Protein 9JDC (pdb70)

Secondary structure (DSSP, 8-state):
---HHHHHHHHHHHTT--PPPSS--SEEEEEEEEEE-S--TTT---GGGSSTT-EEEEEEEEE-SSS-TT--SSSSS--EEEEEEEETTEEEEEEEESSS--S-S-GGGHHHHHHHHSPPTTT-S--HHHHHHHHHH-GGGHHHHHHHTSGGGG---TTT--EE--S-EEEE-TTS-EEEEEEEEEETTS--SSS----SPPPTT-S-HHHHHHHHHHHTT---EEEEEEEEE-TTTGGGSSS-TT-TTS---SSSS-TTSPP--EEEEEEEEEEE--S-HIIIIIT----TT---TTEEE-S-HHHHHHHHHHHHHHHHHHSTT--PPPP--HHHHHHHHGGGSGGGGS--HHHHHHHHHHHHHHHHHT-HHHHHHHHHHHHHHHTTS-HHHHHHHHHHHHHH-HHHHHHHHHHHHTT-/---HHHHHHHHHHHT---PPPSS--SEEEEEEEEEE-S--TTT---GGGSSTT-EEEEEEEEE-SSS-TT--SSSSS--EEEEEEEETTEEEEEEEESSS--S-S-GGGHHHHHHHHSPPTTT-S--HHHHHHHHHH-GGGHHHHHHHTSGGGG---TTT--EE--S-EEEE-TTS-EEEEEEEEEETTS--SSS----SPPPTT-S-HHHHHHHHHHHHT---EEEEEEEEE-TTTGGGSSS-TT-TTS---SSSS-TTSPP--EEEEEEEEEEE--S-HIIIIIT----TT---TTEEE-S-HHHHHHHHHHHHHHHHHHSTT--PPPP--HHHHHHHHGGGSGGGGS--HHHHHHHHHHHHHHHHHH-HHHHHHHHHHHHHHHTTS-HHHHHHHHHHHHTT-HHHHHHHHHHHHHH-

Organism: Claviceps fusiformis (NCBI:txid40602)

Structure (mmCIF, N/CA/C/O backbone):
data_9JDC
#
_entry.id   9JDC
#
_cell.length_a   1.00
_cell.length_b   1.00
_cell.length_c   1.00
_cell.angle_alpha   90.00
_cell.angle_beta   90.00
_cell.angle_gamma   90.00
#
_symmetry.space_group_name_H-M   'P 1'
#
loop_
_entity.id
_entity.type
_entity.pdbx_description
1 polymer 'Catalase easC'
2 non-polymer 'PROTOPORPHYRIN IX CONTAINING FE'
3 non-polymer '(2~{S})-2-(methylamino)-3-[4-[(1~{E})-3-methylbuta-1,3-dienyl]-1~{H}-indol-3-yl]propanoic acid'
#
loop_
_atom_site.group_PDB
_atom_site.id
_atom_site.type_symbol
_atom_site.label_atom_id
_atom_site.label_alt_id
_atom_site.label_comp_id
_atom_site.label_asym_id
_atom_site.label_entity_id
_atom_site.label_seq_id
_atom_site.pdbx_PDB_ins_code
_atom_site.Cartn_x
_atom_site.Cartn_y
_atom_site.Cartn_z
_atom_site.occupancy
_atom_site.B_iso_or_equiv
_atom_site.auth_seq_id
_atom_site.auth_comp_id
_atom_site.auth_asym_id
_atom_site.auth_atom_id
_atom_site.pdbx_PDB_model_num
ATOM 1 N N . GLU A 1 30 ? 127.453 90.110 124.429 1.00 60.40 30 GLU A N 1
ATOM 2 C CA . GLU A 1 30 ? 126.813 90.984 125.444 1.00 60.88 30 GLU A CA 1
ATOM 3 C C . GLU A 1 30 ? 127.709 90.943 126.679 1.00 63.64 30 GLU A C 1
ATOM 4 O O . GLU A 1 30 ? 128.926 90.777 126.483 1.00 65.42 30 GLU A O 1
ATOM 10 N N . ASN A 1 31 ? 127.177 91.154 127.883 1.00 63.09 31 ASN A N 1
ATOM 11 C CA . ASN A 1 31 ? 127.985 90.951 129.117 1.00 64.77 31 ASN A CA 1
ATOM 12 C C . ASN A 1 31 ? 129.006 92.072 129.373 1.00 67.05 31 ASN A C 1
ATOM 13 O O . ASN A 1 31 ? 129.063 92.521 130.525 1.00 70.26 31 ASN A O 1
ATOM 18 N N . ASP A 1 32 ? 129.778 92.516 128.382 1.00 62.52 32 ASP A N 1
ATOM 19 C CA . ASP A 1 32 ? 130.802 93.529 128.582 1.00 58.72 32 ASP A CA 1
ATOM 20 C C . ASP A 1 32 ? 130.133 94.842 128.948 1.00 60.24 32 ASP A C 1
ATOM 21 O O . ASP A 1 32 ? 129.251 95.298 128.204 1.00 60.67 32 ASP A O 1
ATOM 26 N N . PRO A 1 33 ? 130.487 95.469 130.074 1.00 63.09 33 PRO A N 1
ATOM 27 C CA . PRO A 1 33 ? 129.831 96.739 130.435 1.00 58.28 33 PRO A CA 1
ATOM 28 C C . PRO A 1 33 ? 129.986 97.822 129.382 1.00 57.65 33 PRO A C 1
ATOM 29 O O . PRO A 1 33 ? 129.063 98.623 129.185 1.00 60.50 33 PRO A O 1
ATOM 33 N N . ARG A 1 34 ? 131.130 97.870 128.697 1.00 48.68 34 ARG A N 1
ATOM 34 C CA . ARG A 1 34 ? 131.322 98.853 127.635 1.00 51.45 34 ARG A CA 1
ATOM 35 C C . ARG A 1 34 ? 130.339 98.629 126.492 1.00 52.50 34 ARG A C 1
ATOM 36 O O . ARG A 1 34 ? 129.722 99.578 125.989 1.00 55.25 34 ARG A O 1
ATOM 44 N N . LEU A 1 35 ? 130.178 97.372 126.070 1.00 43.84 35 LEU A N 1
ATOM 45 C CA . LEU A 1 35 ? 129.234 97.064 125.001 1.00 44.18 35 LEU A CA 1
ATOM 46 C C . LEU A 1 35 ? 127.803 97.356 125.430 1.00 43.07 35 LEU A C 1
ATOM 47 O O . LEU A 1 35 ? 127.003 97.874 124.641 1.00 47.02 35 LEU A O 1
ATOM 52 N N . LEU A 1 36 ? 127.460 97.022 126.677 1.00 42.61 36 LEU A N 1
ATOM 53 C CA . LEU A 1 36 ? 126.122 97.313 127.177 1.00 41.59 36 LEU A CA 1
ATOM 54 C C . LEU A 1 36 ? 125.850 98.810 127.171 1.00 43.85 36 LEU A C 1
ATOM 55 O O . LEU A 1 36 ? 124.769 99.248 126.767 1.00 42.86 36 LEU A O 1
ATOM 60 N N . ASP A 1 37 ? 126.826 99.610 127.606 1.00 44.74 37 ASP A N 1
ATOM 61 C CA . ASP A 1 37 ? 126.661 101.059 127.591 1.00 42.02 37 ASP A CA 1
ATOM 62 C C . ASP A 1 37 ? 126.488 101.584 126.170 1.00 40.85 37 ASP A C 1
ATOM 63 O O . ASP A 1 37 ? 125.602 102.407 125.911 1.00 38.51 37 ASP A O 1
ATOM 68 N N . ILE A 1 38 ? 127.316 101.111 125.236 1.00 37.11 38 ILE A N 1
ATOM 69 C CA . ILE A 1 38 ? 127.227 101.577 123.852 1.00 37.48 38 ILE A CA 1
ATOM 70 C C . ILE A 1 38 ? 125.857 101.253 123.265 1.00 35.68 38 ILE A C 1
ATOM 71 O O . ILE A 1 38 ? 125.196 102.112 122.663 1.00 42.13 38 ILE A O 1
ATOM 76 N N . LEU A 1 39 ? 125.398 100.013 123.455 1.00 34.09 39 LEU A N 1
ATOM 77 C CA . LEU A 1 39 ? 124.124 99.597 122.879 1.00 34.55 39 LEU A CA 1
ATOM 78 C C . LEU A 1 39 ? 122.949 100.314 123.535 1.00 29.91 39 LEU A C 1
ATOM 79 O O . LEU A 1 39 ? 122.013 100.733 122.847 1.00 33.41 39 LEU A O 1
ATOM 84 N N . SER A 1 40 ? 122.978 100.467 124.862 1.00 34.40 40 SER A N 1
ATOM 85 C CA . SER A 1 40 ? 121.892 101.154 125.551 1.00 31.88 40 SER A CA 1
ATOM 86 C C . SER A 1 40 ? 121.822 102.622 125.154 1.00 35.67 40 SER A C 1
ATOM 87 O O . SER A 1 40 ? 120.728 103.178 125.012 1.00 40.91 40 SER A O 1
ATOM 90 N N . ARG A 1 41 ? 122.976 103.271 124.976 1.00 38.09 41 ARG A N 1
ATOM 91 C CA . ARG A 1 41 ? 122.973 104.650 124.501 1.00 31.94 41 ARG A CA 1
ATOM 92 C C . ARG A 1 41 ? 122.414 104.743 123.088 1.00 33.43 41 ARG A C 1
ATOM 93 O O . ARG A 1 41 ? 121.637 105.653 122.781 1.00 35.39 41 ARG A O 1
ATOM 101 N N . PHE A 1 42 ? 122.795 103.808 122.212 1.00 33.07 42 PHE A N 1
ATOM 102 C CA . PHE A 1 42 ? 122.246 103.818 120.860 1.00 23.19 42 PHE A CA 1
ATOM 103 C C . PHE A 1 42 ? 120.739 103.583 120.861 1.00 32.80 42 PHE A C 1
ATOM 104 O O . PHE A 1 42 ? 120.030 104.113 119.999 1.00 33.34 42 PHE A O 1
ATOM 112 N N . ASN A 1 43 ? 120.235 102.800 121.817 1.00 32.53 43 ASN A N 1
ATOM 113 C CA . ASN A 1 43 ? 118.817 102.449 121.822 1.00 22.81 43 ASN A CA 1
ATOM 114 C C . ASN A 1 43 ? 117.934 103.657 122.122 1.00 28.84 43 ASN A C 1
ATOM 115 O O . ASN A 1 43 ? 116.840 103.781 121.562 1.00 37.42 43 ASN A O 1
ATOM 120 N N . ARG A 1 44 ? 118.376 104.540 123.012 1.00 35.71 44 ARG A N 1
ATOM 121 C CA . ARG A 1 44 ? 117.592 105.712 123.408 1.00 26.11 44 ARG A CA 1
ATOM 122 C C . ARG A 1 44 ? 117.954 106.956 122.601 1.00 27.33 44 ARG A C 1
ATOM 123 O O . ARG A 1 44 ? 118.226 108.012 123.163 1.00 43.86 44 ARG A O 1
ATOM 131 N N . GLU A 1 45 ? 117.940 106.859 121.272 1.00 32.72 45 GLU A N 1
ATOM 132 C CA . GLU A 1 45 ? 118.326 107.985 120.434 1.00 27.03 45 GLU A CA 1
ATOM 133 C C . GLU A 1 45 ? 117.165 108.655 119.718 1.00 32.22 45 GLU A C 1
ATOM 134 O O . GLU A 1 45 ? 117.294 109.819 119.332 1.00 41.45 45 GLU A O 1
ATOM 140 N N . LYS A 1 46 ? 116.048 107.963 119.534 1.00 33.61 46 LYS A N 1
ATOM 141 C CA . LYS A 1 46 ? 114.913 108.499 118.802 1.00 27.29 46 LYS A CA 1
ATOM 142 C C . LYS A 1 46 ? 113.812 108.939 119.759 1.00 29.06 46 LYS A C 1
ATOM 143 O O . LYS A 1 46 ? 113.612 108.349 120.823 1.00 33.93 46 LYS A O 1
ATOM 149 N N . ILE A 1 47 ? 113.108 109.996 119.367 1.00 30.74 47 ILE A N 1
ATOM 150 C CA . ILE A 1 47 ? 112.018 110.572 120.152 1.00 22.24 47 ILE A CA 1
ATOM 151 C C . ILE A 1 47 ? 110.779 110.619 119.269 1.00 24.38 47 ILE A C 1
ATOM 152 O O . ILE A 1 47 ? 110.879 110.500 118.038 1.00 30.29 47 ILE A O 1
ATOM 157 N N . PRO A 1 48 ? 109.590 110.759 119.862 1.00 25.87 48 PRO A N 1
ATOM 158 C CA . PRO A 1 48 ? 108.377 110.871 119.040 1.00 23.55 48 PRO A CA 1
ATOM 159 C C . PRO A 1 48 ? 108.429 112.084 118.122 1.00 20.11 48 PRO A C 1
ATOM 160 O O . PRO A 1 48 ? 108.941 113.143 118.488 1.00 28.03 48 PRO A O 1
ATOM 164 N N . GLU A 1 49 ? 107.891 111.918 116.918 1.00 25.50 49 GLU A N 1
ATOM 165 C CA . GLU A 1 49 ? 107.787 113.017 115.972 1.00 24.84 49 GLU A CA 1
ATOM 166 C C . GLU A 1 49 ? 106.598 113.910 116.328 1.00 24.46 49 GLU A C 1
ATOM 167 O O . GLU A 1 49 ? 105.756 113.570 117.162 1.00 32.98 49 GLU A O 1
ATOM 173 N N . ARG A 1 50 ? 106.543 115.075 115.687 1.00 28.11 50 ARG A N 1
ATOM 174 C CA . ARG A 1 50 ? 105.447 116.006 115.917 1.00 21.79 50 ARG A CA 1
ATOM 175 C C . ARG A 1 50 ? 104.126 115.411 115.440 1.00 23.69 50 ARG A C 1
ATOM 176 O O . ARG A 1 50 ? 104.073 114.673 114.453 1.00 25.80 50 ARG A O 1
ATOM 184 N N . ALA A 1 51 ? 103.049 115.745 116.157 1.00 19.95 51 ALA A N 1
ATOM 185 C CA . ALA A 1 51 ? 101.726 115.248 115.788 1.00 18.50 51 ALA A CA 1
ATOM 186 C C . ALA A 1 51 ? 101.328 115.719 114.395 1.00 24.02 51 ALA A C 1
ATOM 187 O O . ALA A 1 51 ? 100.727 114.964 113.624 1.00 27.74 51 ALA A O 1
ATOM 189 N N . VAL A 1 52 ? 101.649 116.967 114.058 1.00 22.44 52 VAL A N 1
ATOM 190 C CA . VAL A 1 52 ? 101.516 117.482 112.704 1.00 22.45 52 VAL A CA 1
ATOM 191 C C . VAL A 1 52 ? 102.825 118.163 112.335 1.00 21.63 52 VAL A C 1
ATOM 192 O O . VAL A 1 52 ? 103.622 118.531 113.198 1.00 26.75 52 VAL A O 1
ATOM 196 N N . HIS A 1 53 ? 103.038 118.323 111.028 1.00 23.72 53 HIS A N 1
ATOM 197 C CA . HIS A 1 53 ? 104.233 118.980 110.491 1.00 17.62 53 HIS A CA 1
ATOM 198 C C . HIS A 1 53 ? 105.508 118.236 110.894 1.00 27.13 53 HIS A C 1
ATOM 199 O O . HIS A 1 53 ? 106.494 118.834 111.326 1.00 35.34 53 HIS A O 1
ATOM 206 N N . ALA A 1 54 ? 105.485 116.909 110.736 1.00 23.86 54 ALA A N 1
ATOM 207 C CA . ALA A 1 54 ? 106.594 116.085 111.211 1.00 24.23 54 ALA A CA 1
ATOM 208 C C . ALA A 1 54 ? 107.816 116.172 110.302 1.00 25.08 54 ALA A C 1
ATOM 209 O O . ALA A 1 54 ? 108.946 116.028 110.778 1.00 31.73 54 ALA A O 1
ATOM 211 N N . ARG A 1 55 ? 107.620 116.399 109.008 1.00 29.30 55 ARG A N 1
ATOM 212 C CA . ARG A 1 55 ? 108.710 116.453 108.043 1.00 29.75 55 ARG A CA 1
ATOM 213 C C . ARG A 1 55 ? 109.032 117.908 107.721 1.00 30.98 55 ARG A C 1
ATOM 214 O O . ARG A 1 55 ? 108.127 118.689 107.418 1.00 35.21 55 ARG A O 1
ATOM 222 N N . GLY A 1 56 ? 110.309 118.269 107.789 1.00 26.08 56 GLY A N 1
ATOM 223 C CA . GLY A 1 56 ? 110.686 119.647 107.527 1.00 20.52 56 GLY A CA 1
ATOM 224 C C . GLY A 1 56 ? 112.188 119.847 107.539 1.00 19.35 56 GLY A C 1
ATOM 225 O O . GLY A 1 56 ? 112.968 118.916 107.760 1.00 28.17 56 GLY A O 1
ATOM 226 N N . ALA A 1 57 ? 112.574 121.099 107.294 1.00 25.93 57 ALA A N 1
ATOM 227 C CA . ALA A 1 57 ? 113.967 121.531 107.259 1.00 22.46 57 ALA A CA 1
ATOM 228 C C . ALA A 1 57 ? 114.081 122.888 107.944 1.00 23.67 57 ALA A C 1
ATOM 229 O O . ALA A 1 57 ? 113.077 123.511 108.283 1.00 34.99 57 ALA A O 1
ATOM 231 N N . GLY A 1 58 ? 115.319 123.359 108.149 1.00 22.79 58 GLY A N 1
ATOM 232 C CA . GLY A 1 58 ? 115.541 124.565 108.920 1.00 20.39 58 GLY A CA 1
ATOM 233 C C . GLY A 1 58 ? 116.679 125.410 108.381 1.00 26.66 58 GLY A C 1
ATOM 234 O O . GLY A 1 58 ? 117.507 124.950 107.595 1.00 34.24 58 GLY A O 1
ATOM 235 N N . ALA A 1 59 ? 116.704 126.666 108.831 1.00 27.27 59 ALA A N 1
ATOM 236 C CA . ALA A 1 59 ? 117.731 127.623 108.432 1.00 23.18 59 ALA A CA 1
ATOM 237 C C . ALA A 1 59 ? 117.784 128.768 109.439 1.00 23.79 59 ALA A C 1
ATOM 238 O O . ALA A 1 59 ? 116.918 128.905 110.303 1.00 36.54 59 ALA A O 1
ATOM 240 N N . TYR A 1 60 ? 118.825 129.594 109.309 1.00 31.92 60 TYR A N 1
ATOM 241 C CA . TYR A 1 60 ? 119.066 130.750 110.163 1.00 31.03 60 TYR A CA 1
ATOM 242 C C . TYR A 1 60 ? 119.236 131.995 109.307 1.00 26.00 60 TYR A C 1
ATOM 243 O O . TYR A 1 60 ? 119.891 131.950 108.257 1.00 37.40 60 TYR A O 1
ATOM 252 N N . GLY A 1 61 ? 118.677 133.104 109.778 1.00 30.22 61 GLY A N 1
ATOM 253 C CA . GLY A 1 61 ? 118.826 134.376 109.112 1.00 24.28 61 GLY A CA 1
ATOM 254 C C . GLY A 1 61 ? 118.545 135.542 110.039 1.00 27.04 61 GLY A C 1
ATOM 255 O O . GLY A 1 61 ? 118.672 135.438 111.259 1.00 33.76 61 GLY A O 1
ATOM 256 N N . GLU A 1 62 ? 118.138 136.663 109.446 1.00 31.23 62 GLU A N 1
ATOM 257 C CA . GLU A 1 62 ? 117.859 137.862 110.223 1.00 30.71 62 GLU A CA 1
ATOM 258 C C . GLU A 1 62 ? 116.719 138.649 109.591 1.00 24.82 62 GLU A C 1
ATOM 259 O O . GLU A 1 62 ? 116.450 138.547 108.392 1.00 35.35 62 GLU A O 1
ATOM 265 N N . PHE A 1 63 ? 116.055 139.443 110.425 1.00 32.14 63 PHE A N 1
ATOM 266 C CA . PHE A 1 63 ? 115.001 140.357 110.010 1.00 31.59 63 PHE A CA 1
ATOM 267 C C . PHE A 1 63 ? 115.499 141.790 110.141 1.00 32.02 63 PHE A C 1
ATOM 268 O O . PHE A 1 63 ? 116.207 142.122 111.096 1.00 35.18 63 PHE A O 1
ATOM 276 N N . GLU A 1 64 ? 115.125 142.635 109.183 1.00 26.42 64 GLU A N 1
ATOM 277 C CA . GLU A 1 64 ? 115.499 144.041 109.184 1.00 30.67 64 GLU A CA 1
ATOM 278 C C . GLU A 1 64 ? 114.275 144.906 108.921 1.00 34.17 64 GLU A C 1
ATOM 279 O O . GLU A 1 64 ? 113.450 144.583 108.063 1.00 38.38 64 GLU A O 1
ATOM 285 N N . VAL A 1 65 ? 114.172 146.009 109.656 1.00 36.13 65 VAL A N 1
ATOM 286 C CA . VAL A 1 65 ? 113.057 146.942 109.537 1.00 38.13 65 VAL A CA 1
ATOM 287 C C . VAL A 1 65 ? 113.331 147.904 108.388 1.00 37.23 65 VAL A C 1
ATOM 288 O O . VAL A 1 65 ? 114.410 148.502 108.311 1.00 44.75 65 VAL A O 1
ATOM 292 N N . THR A 1 66 ? 112.352 148.060 107.494 1.00 36.95 66 THR A N 1
ATOM 293 C CA . THR A 1 66 ? 112.485 148.954 106.353 1.00 40.84 66 THR A CA 1
ATOM 294 C C . THR A 1 66 ? 111.510 150.124 106.351 1.00 40.59 66 THR A C 1
ATOM 295 O O . THR A 1 66 ? 111.740 151.086 105.612 1.00 44.21 66 THR A O 1
ATOM 299 N N . HIS A 1 67 ? 110.443 150.076 107.143 1.00 42.17 67 HIS A N 1
ATOM 300 C CA . HIS A 1 67 ? 109.432 151.122 107.161 1.00 39.61 67 HIS A CA 1
ATOM 301 C C . HIS A 1 67 ? 109.104 151.493 108.599 1.00 42.90 67 HIS A C 1
ATOM 302 O O . HIS A 1 67 ? 109.377 150.739 109.535 1.00 48.28 67 HIS A O 1
ATOM 309 N N . ASP A 1 68 ? 108.510 152.672 108.766 1.00 43.11 68 ASP A N 1
ATOM 310 C CA . ASP A 1 68 ? 108.159 153.186 110.084 1.00 44.95 68 ASP A CA 1
ATOM 311 C C . ASP A 1 68 ? 106.716 152.817 110.413 1.00 44.43 68 ASP A C 1
ATOM 312 O O . ASP A 1 68 ? 105.798 153.141 109.653 1.00 48.97 68 ASP A O 1
ATOM 317 N N . VAL A 1 69 ? 106.521 152.140 111.544 1.00 42.25 69 VAL A N 1
ATOM 318 C CA . VAL A 1 69 ? 105.194 151.725 111.988 1.00 45.81 69 VAL A CA 1
ATOM 319 C C . VAL A 1 69 ? 104.969 152.181 113.424 1.00 44.71 69 VAL A C 1
ATOM 320 O O . VAL A 1 69 ? 104.218 151.549 114.175 1.00 47.15 69 VAL A O 1
ATOM 324 N N . SER A 1 70 ? 105.616 153.279 113.817 1.00 47.22 70 SER A N 1
ATOM 325 C CA . SER A 1 70 ? 105.524 153.757 115.191 1.00 51.59 70 SER A CA 1
ATOM 326 C C . SER A 1 70 ? 104.147 154.304 115.545 1.00 48.99 70 SER A C 1
ATOM 327 O O . SER A 1 70 ? 103.878 154.529 116.729 1.00 51.31 70 SER A O 1
ATOM 330 N N . ASP A 1 71 ? 103.276 154.523 114.563 1.00 47.82 71 ASP A N 1
ATOM 331 C CA . ASP A 1 71 ? 101.935 155.028 114.821 1.00 46.89 71 ASP A CA 1
ATOM 332 C C . ASP A 1 71 ? 100.928 153.935 115.152 1.00 50.58 71 ASP A C 1
ATOM 333 O O . ASP A 1 71 ? 99.822 154.253 115.600 1.00 51.78 71 ASP A O 1
ATOM 338 N N . ILE A 1 72 ? 101.273 152.664 114.950 1.00 44.09 72 ILE A N 1
ATOM 339 C CA . ILE A 1 72 ? 100.329 151.574 115.171 1.00 44.42 72 ILE A CA 1
ATOM 340 C C . ILE A 1 72 ? 100.953 150.512 116.065 1.00 45.39 72 ILE A C 1
ATOM 341 O O . ILE A 1 72 ? 100.266 149.594 116.526 1.00 45.48 72 ILE A O 1
ATOM 346 N N . CYS A 1 73 ? 102.251 150.629 116.324 1.00 49.78 73 CYS A N 1
ATOM 347 C CA . CYS A 1 73 ? 102.995 149.587 117.012 1.00 43.47 73 CYS A CA 1
ATOM 348 C C . CYS A 1 73 ? 103.907 150.193 118.068 1.00 44.75 73 CYS A C 1
ATOM 349 O O . CYS A 1 73 ? 104.420 151.303 117.909 1.00 47.65 73 CYS A O 1
ATOM 352 N N . ASP A 1 74 ? 104.098 149.444 119.157 1.00 45.17 74 ASP A N 1
ATOM 353 C CA . ASP A 1 74 ? 105.056 149.792 120.200 1.00 41.44 74 ASP A CA 1
ATOM 354 C C . ASP A 1 74 ? 106.011 148.638 120.484 1.00 42.19 74 ASP A C 1
ATOM 355 O O . ASP A 1 74 ? 106.627 148.594 121.552 1.00 48.70 74 ASP A O 1
ATOM 360 N N . ILE A 1 75 ? 106.143 147.703 119.551 1.00 36.72 75 ILE A N 1
ATOM 361 C CA . ILE A 1 75 ? 107.030 146.560 119.722 1.00 34.33 75 ILE A CA 1
ATOM 362 C C . ILE A 1 75 ? 108.457 146.995 119.418 1.00 36.13 75 ILE A C 1
ATOM 363 O O . ILE A 1 75 ? 108.732 147.561 118.354 1.00 46.77 75 ILE A O 1
ATOM 368 N N . ASP A 1 76 ? 109.368 146.731 120.357 1.00 39.70 76 ASP A N 1
ATOM 369 C CA . ASP A 1 76 ? 110.747 147.192 120.222 1.00 38.82 76 ASP A CA 1
ATOM 370 C C . ASP A 1 76 ? 111.416 146.624 118.978 1.00 41.79 76 ASP A C 1
ATOM 371 O O . ASP A 1 76 ? 112.224 147.305 118.339 1.00 44.12 76 ASP A O 1
ATOM 376 N N . MET A 1 77 ? 111.085 145.383 118.621 1.00 41.82 77 MET A N 1
ATOM 377 C CA . MET A 1 77 ? 111.672 144.739 117.451 1.00 30.93 77 MET A CA 1
ATOM 378 C C . MET A 1 77 ? 111.315 145.453 116.153 1.00 37.70 77 MET A C 1
ATOM 379 O O . MET A 1 77 ? 112.055 145.350 115.169 1.00 41.45 77 MET A O 1
ATOM 384 N N . LEU A 1 78 ? 110.199 146.178 116.124 1.00 37.22 78 LEU A N 1
ATOM 385 C CA . LEU A 1 78 ? 109.704 146.781 114.895 1.00 36.44 78 LEU A CA 1
ATOM 386 C C . LEU A 1 78 ? 109.970 148.278 114.796 1.00 41.34 78 LEU A C 1
ATOM 387 O O . LEU A 1 78 ? 109.599 148.889 113.791 1.00 43.31 78 LEU A O 1
ATOM 392 N N . LEU A 1 79 ? 110.611 148.881 115.792 1.00 42.26 79 LEU A N 1
ATOM 393 C CA . LEU A 1 79 ? 110.828 150.322 115.815 1.00 40.23 79 LEU A CA 1
ATOM 394 C C . LEU A 1 79 ? 112.276 150.642 115.468 1.00 44.12 79 LEU A C 1
ATOM 395 O O . LEU A 1 79 ? 113.202 150.074 116.055 1.00 48.64 79 LEU A O 1
ATOM 400 N N . GLY A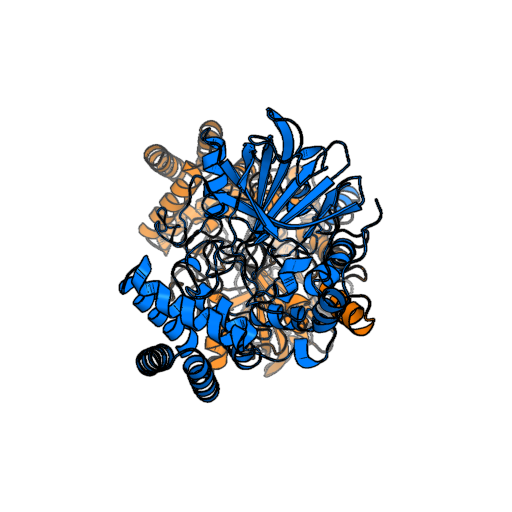 1 80 ? 112.465 151.553 114.517 1.00 42.89 80 GLY A N 1
ATOM 401 C CA . GLY A 1 80 ? 113.791 151.946 114.086 1.00 43.08 80 GLY A CA 1
ATOM 402 C C . GLY A 1 80 ? 114.190 151.326 112.763 1.00 46.41 80 GLY A C 1
ATOM 403 O O . GLY A 1 80 ? 114.419 150.116 112.682 1.00 50.42 80 GLY A O 1
ATOM 404 N N . ILE A 1 81 ? 114.280 152.146 111.717 1.00 43.12 81 ILE A N 1
ATOM 405 C CA . ILE A 1 81 ? 114.616 151.638 110.393 1.00 44.84 81 ILE A CA 1
ATOM 406 C C . ILE A 1 81 ? 116.090 151.261 110.357 1.00 47.73 81 ILE A C 1
ATOM 407 O O . ILE A 1 81 ? 116.960 152.048 110.751 1.00 50.94 81 ILE A O 1
ATOM 412 N N . GLY A 1 82 ? 116.376 150.049 109.887 1.00 42.62 82 GLY A N 1
ATOM 413 C CA . GLY A 1 82 ? 117.721 149.517 109.887 1.00 39.74 82 GLY A CA 1
ATOM 414 C C . GLY A 1 82 ? 118.039 148.580 111.030 1.00 41.23 82 GLY A C 1
ATOM 415 O O . GLY A 1 82 ? 119.155 148.051 111.080 1.00 46.65 82 GLY A O 1
ATOM 416 N N . LYS A 1 83 ? 117.100 148.359 111.945 1.00 38.01 83 LYS A N 1
ATOM 417 C CA . LYS A 1 83 ? 117.332 147.472 113.077 1.00 39.18 83 LYS A CA 1
ATOM 418 C C . LYS A 1 83 ? 117.263 146.011 112.643 1.00 39.00 83 LYS A C 1
ATOM 419 O O . LYS A 1 83 ? 116.413 145.627 111.837 1.00 38.85 83 LYS A O 1
ATOM 425 N N . LYS A 1 84 ? 118.158 145.190 113.195 1.00 40.05 84 LYS A N 1
ATOM 426 C CA . LYS A 1 84 ? 118.309 143.796 112.798 1.00 38.59 84 LYS A CA 1
ATOM 427 C C . LYS A 1 84 ? 118.080 142.868 113.984 1.00 35.64 84 LYS A C 1
ATOM 428 O O . LYS A 1 84 ? 118.526 143.147 115.100 1.00 39.37 84 LYS A O 1
ATOM 434 N N . THR A 1 85 ? 117.386 141.757 113.729 1.00 33.42 85 THR A N 1
ATOM 435 C CA . THR A 1 85 ? 117.050 140.775 114.753 1.00 32.94 85 THR A CA 1
ATOM 436 C C . THR A 1 85 ? 117.354 139.372 114.238 1.00 34.57 85 THR A C 1
ATOM 437 O O . THR A 1 85 ? 116.908 139.010 113.138 1.00 36.18 85 THR A O 1
ATOM 441 N N . PRO A 1 86 ? 118.100 138.558 114.985 1.00 37.07 86 PRO A N 1
ATOM 442 C CA . PRO A 1 86 ? 118.361 137.181 114.541 1.00 33.32 86 PRO A CA 1
ATOM 443 C C . PRO A 1 86 ? 117.115 136.307 114.611 1.00 31.45 86 PRO A C 1
ATOM 444 O O . PRO A 1 86 ? 116.244 136.487 115.470 1.00 34.01 86 PRO A O 1
ATOM 448 N N . CYS A 1 87 ? 117.048 135.336 113.696 1.00 22.97 87 CYS A N 1
ATOM 449 C CA . CYS A 1 87 ? 115.873 134.484 113.587 1.00 24.33 87 CYS A CA 1
ATOM 450 C C . CYS A 1 87 ? 116.253 133.099 113.077 1.00 27.68 87 CYS A C 1
ATOM 451 O O . CYS A 1 87 ? 117.234 132.927 112.345 1.00 34.02 87 CYS A O 1
ATOM 454 N N . ALA A 1 88 ? 115.439 132.117 113.464 1.00 31.87 88 ALA A N 1
ATOM 455 C CA . ALA A 1 88 ? 115.567 130.731 113.029 1.00 27.62 88 ALA A CA 1
ATOM 456 C C . ALA A 1 88 ? 114.241 130.271 112.443 1.00 26.63 88 ALA A C 1
ATOM 457 O O . ALA A 1 88 ? 113.188 130.481 113.050 1.00 35.30 88 ALA A O 1
ATOM 459 N N . VAL A 1 89 ? 114.289 129.633 111.275 1.00 23.32 89 VAL A N 1
ATOM 460 C CA . VAL A 1 89 ? 113.096 129.279 110.516 1.00 21.08 89 VAL A CA 1
ATOM 461 C C . VAL A 1 89 ? 113.063 127.773 110.297 1.00 23.82 89 VAL A C 1
ATOM 462 O O . VAL A 1 89 ? 114.093 127.156 110.009 1.00 30.61 89 VAL A O 1
ATOM 466 N N . ARG A 1 90 ? 111.877 127.185 110.447 1.00 28.76 90 ARG A N 1
ATOM 467 C CA . ARG A 1 90 ? 111.626 125.791 110.097 1.00 20.19 90 ARG A CA 1
ATOM 468 C C . ARG A 1 90 ? 110.476 125.720 109.100 1.00 17.01 90 ARG A C 1
ATOM 469 O O . ARG A 1 90 ? 109.376 126.206 109.380 1.00 27.65 90 ARG A O 1
ATOM 477 N N . PHE A 1 91 ? 110.732 125.111 107.947 1.00 18.37 91 PHE A N 1
ATOM 478 C CA . PHE A 1 91 ? 109.723 124.816 106.940 1.00 17.96 91 PHE A CA 1
ATOM 479 C C . PHE A 1 91 ? 109.263 123.372 107.088 1.00 20.72 91 PHE A C 1
ATOM 480 O O . PHE A 1 91 ? 110.036 122.502 107.491 1.00 26.60 91 PHE A O 1
ATOM 488 N N . SER A 1 92 ? 108.003 123.116 106.740 1.00 18.51 92 SER A N 1
ATOM 489 C CA . SER A 1 92 ? 107.470 121.768 106.904 1.00 22.21 92 SER A CA 1
ATOM 490 C C . SER A 1 92 ? 106.286 121.537 105.976 1.00 24.64 92 SER A C 1
ATOM 491 O O . SER A 1 92 ? 105.729 122.473 105.400 1.00 27.29 92 SER A O 1
ATOM 494 N N . THR A 1 93 ? 105.932 120.262 105.817 1.00 32.77 93 THR A N 1
ATOM 495 C CA . THR A 1 93 ? 104.634 119.863 105.289 1.00 27.53 93 THR A CA 1
ATOM 496 C C . THR A 1 93 ? 103.690 119.659 106.476 1.00 27.78 93 THR A C 1
ATOM 497 O O . THR A 1 93 ? 104.003 120.061 107.597 1.00 36.18 93 THR A O 1
ATOM 501 N N . THR A 1 94 ? 102.528 119.044 106.264 1.00 27.88 94 THR A N 1
ATOM 502 C CA . THR A 1 94 ? 101.554 118.993 107.348 1.00 31.44 94 THR A CA 1
ATOM 503 C C . THR A 1 94 ? 101.142 117.582 107.755 1.00 30.27 94 THR A C 1
ATOM 504 O O . THR A 1 94 ? 101.169 117.249 108.943 1.00 33.40 94 THR A O 1
ATOM 508 N N . ALA A 1 95 ? 100.769 116.743 106.790 1.00 36.88 95 ALA A N 1
ATOM 509 C CA . ALA A 1 95 ? 99.972 115.561 107.099 1.00 35.07 95 ALA A CA 1
ATOM 510 C C . ALA A 1 95 ? 100.784 114.298 107.363 1.00 36.08 95 ALA A C 1
ATOM 511 O O . ALA A 1 95 ? 100.426 113.530 108.262 1.00 41.52 95 ALA A O 1
ATOM 513 N N . LEU A 1 96 ? 101.854 114.052 106.616 1.00 33.38 96 LEU A N 1
ATOM 514 C CA . LEU A 1 96 ? 102.485 112.741 106.599 1.00 29.33 96 LEU A CA 1
ATOM 515 C C . LEU A 1 96 ? 103.657 112.671 107.582 1.00 30.90 96 LEU A C 1
ATOM 516 O O . LEU A 1 96 ? 103.897 113.589 108.371 1.00 40.48 96 LEU A O 1
ATOM 521 N N . GLU A 1 97 ? 104.398 111.564 107.532 1.00 37.60 97 GLU A N 1
ATOM 522 C CA . GLU A 1 97 ? 105.375 111.214 108.553 1.00 33.41 97 GLU A CA 1
ATOM 523 C C . GLU A 1 97 ? 106.750 111.803 108.231 1.00 30.32 97 GLU A C 1
ATOM 524 O O . GLU A 1 97 ? 106.912 112.620 107.322 1.00 36.09 97 GLU A O 1
ATOM 530 N N . ARG A 1 98 ? 107.760 111.363 108.985 1.00 34.76 98 ARG A N 1
ATOM 531 C CA . ARG A 1 98 ? 109.082 111.982 108.937 1.00 32.13 98 ARG A CA 1
ATOM 532 C C . ARG A 1 98 ? 109.755 111.802 107.581 1.00 35.77 98 ARG A C 1
ATOM 533 O O . ARG A 1 98 ? 110.388 112.733 107.072 1.00 45.59 98 ARG A O 1
ATOM 541 N N . GLY A 1 99 ? 109.650 110.617 106.988 1.00 30.71 99 GLY A N 1
ATOM 542 C CA . GLY A 1 99 ? 110.367 110.345 105.756 1.00 24.87 99 GLY A CA 1
ATOM 543 C C . GLY A 1 99 ? 109.545 110.462 104.489 1.00 29.47 99 GLY A C 1
ATOM 544 O O . GLY A 1 99 ? 109.939 109.938 103.445 1.00 33.53 99 GLY A O 1
ATOM 545 N N . SER A 1 100 ? 108.409 111.148 104.560 1.00 33.50 100 SER A N 1
ATOM 546 C CA . SER A 1 100 ? 107.491 111.234 103.436 1.00 28.58 100 SER A CA 1
ATOM 547 C C . SER A 1 100 ? 107.978 112.248 102.401 1.00 30.07 100 SER A C 1
ATOM 548 O O . SER A 1 100 ? 108.860 113.070 102.656 1.00 35.72 100 SER A O 1
ATOM 551 N N . ALA A 1 101 ? 107.380 112.179 101.215 1.00 25.09 101 ALA A N 1
ATOM 552 C CA . ALA A 1 101 ? 107.755 113.069 100.126 1.00 26.79 101 ALA A CA 1
ATOM 553 C C . ALA A 1 101 ? 107.289 114.494 100.400 1.00 29.82 101 ALA A C 1
ATOM 554 O O . ALA A 1 101 ? 106.205 114.720 100.943 1.00 29.75 101 ALA A O 1
ATOM 556 N N . GLU A 1 102 ? 108.120 115.458 100.018 1.00 31.14 102 GLU A N 1
ATOM 557 C CA . GLU A 1 102 ? 107.840 116.869 100.239 1.00 28.25 102 GLU A CA 1
ATOM 558 C C . GLU A 1 102 ? 107.101 117.521 99.079 1.00 32.50 102 GLU A C 1
ATOM 559 O O . GLU A 1 102 ? 106.759 118.703 99.170 1.00 41.50 102 GLU A O 1
ATOM 565 N N . SER A 1 103 ? 106.838 116.787 98.001 1.00 32.20 103 SER A N 1
ATOM 566 C CA . SER A 1 103 ? 106.172 117.317 96.817 1.00 31.75 103 SER A CA 1
ATOM 567 C C . SER A 1 103 ? 104.753 116.771 96.683 1.00 36.00 103 SER A C 1
ATOM 568 O O . SER A 1 103 ? 104.288 116.464 95.586 1.00 41.95 103 SER A O 1
ATOM 571 N N . VAL A 1 104 ? 104.048 116.661 97.801 1.00 37.39 104 VAL A N 1
ATOM 572 C CA . VAL A 1 104 ? 102.718 116.093 97.828 1.00 34.90 104 VAL A CA 1
ATOM 573 C C . VAL A 1 104 ? 101.690 117.219 97.833 1.00 36.35 104 VAL A C 1
ATOM 574 O O . VAL A 1 104 ? 102.013 118.387 98.033 1.00 40.84 104 VAL A O 1
ATOM 578 N N . ARG A 1 105 ? 100.431 116.863 97.596 1.00 32.11 105 ARG A N 1
ATOM 579 C CA . ARG A 1 105 ? 99.320 117.810 97.661 1.00 31.84 105 ARG A CA 1
ATOM 580 C C . ARG A 1 105 ? 98.995 118.052 99.129 1.00 34.47 105 ARG A C 1
ATOM 581 O O . ARG A 1 105 ? 98.359 117.225 99.782 1.00 41.49 105 ARG A O 1
ATOM 589 N N . ASP A 1 106 ? 99.436 119.193 99.653 1.00 38.35 106 ASP A N 1
ATOM 590 C CA . ASP A 1 106 ? 99.318 119.481 101.076 1.00 34.70 106 ASP A CA 1
ATOM 591 C C . ASP A 1 106 ? 99.543 120.970 101.296 1.00 38.36 106 ASP A C 1
ATOM 592 O O . ASP A 1 106 ? 100.013 121.684 100.409 1.00 44.73 106 ASP A O 1
ATOM 597 N N . VAL A 1 107 ? 99.199 121.430 102.495 1.00 33.56 107 VAL A N 1
ATOM 598 C CA . VAL A 1 107 ? 99.539 122.778 102.935 1.00 29.75 107 VAL A CA 1
ATOM 599 C C . VAL A 1 107 ? 100.885 122.728 103.641 1.00 23.39 107 VAL A C 1
ATOM 600 O O . VAL A 1 107 ? 101.252 121.725 104.260 1.00 26.64 107 VAL A O 1
ATOM 604 N N . LYS A 1 108 ? 101.631 123.822 103.547 1.00 33.22 108 LYS A N 1
ATOM 605 C CA . LYS A 1 108 ? 102.980 123.900 104.081 1.00 21.87 108 LYS A CA 1
ATOM 606 C C . LYS A 1 108 ? 103.033 124.877 105.249 1.00 26.29 108 LYS A C 1
ATOM 607 O O . LYS A 1 108 ? 102.235 125.812 105.336 1.00 34.53 108 LYS A O 1
ATOM 613 N N . GLY A 1 109 ? 103.980 124.643 106.151 1.00 23.65 109 GLY A N 1
ATOM 614 C CA . GLY A 1 109 ? 104.126 125.451 107.343 1.00 20.33 109 GLY A CA 1
ATOM 615 C C . GLY A 1 109 ? 105.477 126.137 107.399 1.00 23.67 109 GLY A C 1
ATOM 616 O O . GLY A 1 109 ? 106.480 125.609 106.917 1.00 25.34 109 GLY A O 1
ATOM 617 N N . MET A 1 110 ? 105.493 127.316 108.017 1.00 29.24 110 MET A N 1
ATOM 618 C CA . MET A 1 110 ? 106.689 128.143 108.156 1.00 27.30 110 MET A CA 1
ATOM 619 C C . MET A 1 110 ? 106.691 128.714 109.568 1.00 18.79 110 MET A C 1
ATOM 620 O O . MET A 1 110 ? 105.828 129.525 109.912 1.00 35.84 110 MET A O 1
ATOM 625 N N . ALA A 1 111 ? 107.637 128.287 110.395 1.00 16.63 111 ALA A N 1
ATOM 626 C CA . ALA A 1 111 ? 107.726 128.739 111.776 1.00 24.00 111 ALA A CA 1
ATOM 627 C C . ALA A 1 111 ? 108.982 129.579 111.947 1.00 25.14 111 ALA A C 1
ATOM 628 O O . ALA A 1 111 ? 110.081 129.134 111.605 1.00 34.74 111 ALA A O 1
ATOM 630 N N . ILE A 1 112 ? 108.815 130.791 112.469 1.00 17.84 112 ILE A N 1
ATOM 631 C CA . ILE A 1 112 ? 109.900 131.751 112.624 1.00 20.70 112 ILE A CA 1
ATOM 632 C C . ILE A 1 112 ? 110.041 132.087 114.100 1.00 29.81 112 ILE A C 1
ATOM 633 O O . ILE A 1 112 ? 109.071 132.499 114.744 1.00 35.12 112 ILE A O 1
ATOM 638 N N . LYS A 1 113 ? 111.245 131.916 114.632 1.00 28.99 113 LYS A N 1
ATOM 639 C CA . LYS A 1 113 ? 111.575 132.311 115.993 1.00 24.07 113 LYS A CA 1
ATOM 640 C C . LYS A 1 113 ? 112.525 133.498 115.921 1.00 27.40 113 LYS A C 1
ATOM 641 O O . LYS A 1 113 ? 113.596 133.399 115.315 1.00 34.80 113 LYS A O 1
ATOM 647 N N . LEU A 1 114 ? 112.134 134.613 116.531 1.00 21.80 114 LEU A N 1
ATOM 648 C CA . LEU A 1 114 ? 112.914 135.842 116.514 1.00 23.79 114 LEU A CA 1
ATOM 649 C C . LEU A 1 114 ? 113.411 136.139 117.919 1.00 26.76 114 LEU A C 1
ATOM 650 O O . LEU A 1 114 ? 112.627 136.115 118.876 1.00 31.45 114 LEU A O 1
ATOM 655 N N . PHE A 1 115 ? 114.707 136.426 118.035 1.00 28.88 115 PHE A N 1
ATOM 656 C CA . PHE A 1 115 ? 115.352 136.629 119.332 1.00 28.72 115 PHE A CA 1
ATOM 657 C C . PHE A 1 115 ? 115.507 138.129 119.567 1.00 28.98 115 PHE A C 1
ATOM 658 O O . PHE A 1 115 ? 116.536 138.722 119.246 1.00 34.65 115 PHE A O 1
ATOM 666 N N . THR A 1 116 ? 114.472 138.746 120.132 1.00 33.94 116 THR A N 1
ATOM 667 C CA . THR A 1 116 ? 114.462 140.176 120.382 1.00 34.16 116 THR A CA 1
ATOM 668 C C . THR A 1 116 ? 114.930 140.473 121.805 1.00 37.57 116 THR A C 1
ATOM 669 O O . THR A 1 116 ? 114.998 139.593 122.666 1.00 42.85 116 THR A O 1
ATOM 673 N N . GLY A 1 117 ? 115.237 141.748 122.051 1.00 44.49 117 GLY A N 1
ATOM 674 C CA . GLY A 1 117 ? 115.673 142.169 123.371 1.00 43.54 117 GLY A CA 1
ATOM 675 C C . GLY A 1 117 ? 114.633 141.969 124.452 1.00 47.62 117 GLY A C 1
ATOM 676 O O . GLY A 1 117 ? 114.979 141.951 125.637 1.00 50.11 117 GLY A O 1
ATOM 677 N N . ASP A 1 118 ? 113.367 141.822 124.072 1.00 48.08 118 ASP A N 1
ATOM 678 C CA . ASP A 1 118 ? 112.290 141.547 125.011 1.00 44.50 118 ASP A CA 1
ATOM 679 C C . ASP A 1 118 ? 111.979 140.062 125.146 1.00 44.89 118 ASP A C 1
ATOM 680 O O . ASP A 1 118 ? 111.053 139.707 125.881 1.00 49.63 118 ASP A O 1
ATOM 685 N N . GLY A 1 119 ? 112.713 139.186 124.457 1.00 35.77 119 GLY A N 1
ATOM 686 C CA . GLY A 1 119 ? 112.465 137.767 124.558 1.00 32.91 119 GLY A CA 1
ATOM 687 C C . GLY A 1 119 ? 112.266 137.148 123.193 1.00 37.98 119 GLY A C 1
ATOM 688 O O . GLY A 1 119 ? 112.709 137.682 122.172 1.00 45.67 119 GLY A O 1
ATOM 689 N N . GLU A 1 120 ? 111.592 136.004 123.172 1.00 34.55 120 GLU A N 1
ATOM 690 C CA . GLU A 1 120 ? 111.381 135.243 121.950 1.00 35.20 120 GLU A CA 1
ATOM 691 C C . GLU A 1 120 ? 109.997 135.535 121.389 1.00 34.94 120 GLU A C 1
ATOM 692 O O . GLU A 1 120 ? 109.001 135.453 122.113 1.00 37.84 120 GLU A O 1
ATOM 698 N N . TRP A 1 121 ? 109.938 135.875 120.103 1.00 27.26 121 TRP A N 1
ATOM 699 C CA . TRP A 1 121 ? 108.673 136.091 119.413 1.00 23.98 121 TRP A CA 1
ATOM 700 C C . TRP A 1 121 ? 108.528 135.062 118.301 1.00 16.77 121 TRP A C 1
ATOM 701 O O . TRP A 1 121 ? 109.409 134.939 117.446 1.00 34.97 121 TRP A O 1
ATOM 712 N N . ASP A 1 122 ? 107.421 134.324 118.315 1.00 18.09 122 ASP A N 1
ATOM 713 C CA . ASP A 1 122 ? 107.183 133.232 117.380 1.00 22.17 122 ASP A CA 1
ATOM 714 C C . ASP A 1 122 ? 106.086 133.607 116.392 1.00 29.81 122 ASP A C 1
ATOM 715 O O . ASP A 1 122 ? 105.020 134.083 116.793 1.00 33.64 122 ASP A O 1
ATOM 720 N N . TRP A 1 123 ? 106.355 133.393 115.106 1.00 23.56 123 TRP A N 1
ATOM 721 C CA . TRP A 1 123 ? 105.362 133.494 114.041 1.00 20.71 123 TRP A CA 1
ATOM 722 C C . TRP A 1 123 ? 105.191 132.101 113.444 1.00 26.37 123 TRP A C 1
ATOM 723 O O . TRP A 1 123 ? 106.076 131.617 112.734 1.00 26.88 123 TRP A O 1
ATOM 734 N N . VAL A 1 124 ? 104.065 131.457 113.730 1.00 24.44 124 VAL A N 1
ATOM 735 C CA . VAL A 1 124 ? 103.786 130.101 113.266 1.00 23.93 124 VAL A CA 1
ATOM 736 C C . VAL A 1 124 ? 102.742 130.217 112.161 1.00 28.58 124 VAL A C 1
ATOM 737 O O . VAL A 1 124 ? 101.554 130.414 112.436 1.00 34.87 124 VAL A O 1
ATOM 741 N N . CYS A 1 125 ? 103.169 130.086 110.904 1.00 25.56 125 CYS A N 1
ATOM 742 C CA . CYS A 1 125 ? 102.357 130.449 109.755 1.00 23.79 125 CYS A CA 1
ATOM 743 C C . CYS A 1 125 ? 102.120 129.254 108.842 1.00 21.61 125 CYS A C 1
ATOM 744 O O . CYS A 1 125 ? 102.895 128.296 108.817 1.00 38.24 125 CYS A O 1
ATOM 747 N N . LEU A 1 126 ? 101.037 129.333 108.081 1.00 21.01 126 LEU A N 1
ATOM 748 C CA . LEU A 1 126 ? 100.781 128.434 106.967 1.00 24.34 126 LEU A CA 1
ATOM 749 C C . LEU A 1 126 ? 101.083 129.152 105.656 1.00 22.36 126 LEU A C 1
ATOM 750 O O . LEU A 1 126 ? 101.243 130.372 105.610 1.00 26.75 126 LEU A O 1
ATOM 755 N N . ASN A 1 127 ? 101.150 128.379 104.576 1.00 17.54 127 ASN A N 1
ATOM 756 C CA . ASN A 1 127 ? 101.391 128.970 103.267 1.00 18.35 127 ASN A CA 1
ATOM 757 C C . ASN A 1 127 ? 100.129 129.553 102.647 1.00 24.35 127 ASN A C 1
ATOM 758 O O . ASN A 1 127 ? 100.176 130.033 101.511 1.00 31.10 127 ASN A O 1
ATOM 763 N N . ILE A 1 128 ? 99.015 129.531 103.375 1.00 28.16 128 ILE A N 1
ATOM 764 C CA . ILE A 1 128 ? 97.760 130.127 102.918 1.00 26.96 128 ILE A CA 1
ATOM 765 C C . ILE A 1 128 ? 97.049 130.746 104.110 1.00 28.30 128 ILE A C 1
ATOM 766 O O . ILE A 1 128 ? 97.172 130.270 105.247 1.00 33.03 128 ILE A O 1
ATOM 771 N N . PRO A 1 129 ? 96.340 131.858 103.892 1.00 28.99 129 PRO A N 1
ATOM 772 C CA . PRO A 1 129 ? 95.722 132.567 105.023 1.00 26.38 129 PRO A CA 1
ATOM 773 C C . PRO A 1 129 ? 94.388 132.004 105.495 1.00 33.32 129 PRO A C 1
ATOM 774 O O . PRO A 1 129 ? 93.784 132.591 106.398 1.00 39.80 129 PRO A O 1
ATOM 778 N N . MET A 1 130 ? 93.910 130.900 104.933 1.00 40.82 130 MET A N 1
ATOM 779 C CA . MET A 1 130 ? 92.687 130.251 105.384 1.00 30.26 130 MET A CA 1
ATOM 780 C C . MET A 1 130 ? 93.017 128.913 106.035 1.00 35.77 130 MET A C 1
ATOM 781 O O . MET A 1 130 ? 94.096 128.351 105.834 1.00 40.13 130 MET A O 1
ATOM 786 N N . PHE A 1 131 ? 92.074 128.403 106.823 1.00 31.51 131 PHE A N 1
ATOM 787 C CA . PHE A 1 131 ? 92.234 127.116 107.483 1.00 27.82 131 PHE A CA 1
ATOM 788 C C . PHE A 1 131 ? 91.009 126.248 107.224 1.00 31.41 131 PHE A C 1
ATOM 789 O O . PHE A 1 131 ? 89.993 126.704 106.695 1.00 38.09 131 PHE A O 1
ATOM 797 N N . PHE A 1 132 ? 91.124 124.974 107.608 1.00 31.29 132 PHE A N 1
ATOM 798 C CA . PHE A 1 132 ? 90.075 124.001 107.317 1.00 26.73 132 PHE A CA 1
ATOM 799 C C . PHE A 1 132 ? 88.824 124.242 108.153 1.00 31.10 132 PHE A C 1
ATOM 800 O O . PHE A 1 132 ? 87.705 124.132 107.644 1.00 36.31 132 PHE A O 1
ATOM 808 N N . ILE A 1 133 ? 88.983 124.553 109.438 1.00 34.94 133 ILE A N 1
ATOM 809 C CA . ILE A 1 133 ? 87.866 124.523 110.370 1.00 32.50 133 ILE A CA 1
ATOM 810 C C . ILE A 1 133 ? 87.840 125.797 111.203 1.00 34.62 133 ILE A C 1
ATOM 811 O O . ILE A 1 133 ? 88.748 126.626 111.162 1.00 44.85 133 ILE A O 1
ATOM 816 N N . ARG A 1 134 ? 86.771 125.919 111.974 1.00 35.45 134 ARG A N 1
ATOM 817 C CA . ARG A 1 134 ? 86.469 127.073 112.801 1.00 32.52 134 ARG A CA 1
ATOM 818 C C . ARG A 1 134 ? 86.330 126.724 114.276 1.00 35.10 134 ARG A C 1
ATOM 819 O O . ARG A 1 134 ? 86.596 127.573 115.127 1.00 31.63 134 ARG A O 1
ATOM 827 N N . ASP A 1 135 ? 85.953 125.484 114.593 1.00 38.04 135 ASP A N 1
ATOM 828 C CA . ASP A 1 135 ? 85.744 125.032 115.960 1.00 32.84 135 ASP A CA 1
ATOM 829 C C . ASP A 1 135 ? 86.911 124.157 116.386 1.00 36.33 135 ASP A C 1
ATOM 830 O O . ASP A 1 135 ? 87.144 123.113 115.758 1.00 39.54 135 ASP A O 1
ATOM 835 N N . PRO A 1 136 ? 87.672 124.536 117.417 1.00 36.56 136 PRO A N 1
ATOM 836 C CA . PRO A 1 136 ? 88.868 123.752 117.777 1.00 30.40 136 PRO A CA 1
ATOM 837 C C . PRO A 1 136 ? 88.578 122.321 118.195 1.00 34.27 136 PRO A C 1
ATOM 838 O O . PRO A 1 136 ? 89.444 121.453 118.026 1.00 35.47 136 PRO A O 1
ATOM 842 N N . SER A 1 137 ? 87.386 122.038 118.726 1.00 36.03 137 SER A N 1
ATOM 843 C CA . SER A 1 137 ? 87.085 120.691 119.198 1.00 33.89 137 SER A CA 1
ATOM 844 C C . SER A 1 137 ? 87.044 119.674 118.065 1.00 32.96 137 SER A C 1
ATOM 845 O O . SER A 1 137 ? 87.062 118.468 118.328 1.00 39.58 137 SER A O 1
ATOM 848 N N . LYS A 1 138 ? 86.992 120.129 116.818 1.00 32.76 138 LYS A N 1
ATOM 849 C CA . LYS A 1 138 ? 87.026 119.255 115.656 1.00 29.61 138 LYS A CA 1
ATOM 850 C C . LYS A 1 138 ? 88.433 119.028 115.119 1.00 32.66 138 LYS A C 1
ATOM 851 O O . LYS A 1 138 ? 88.585 118.327 114.115 1.00 38.38 138 LYS A O 1
ATOM 857 N N . PHE A 1 139 ? 89.457 119.604 115.752 1.00 30.40 139 PHE A N 1
ATOM 858 C CA . PHE A 1 139 ? 90.806 119.532 115.192 1.00 26.82 139 PHE A CA 1
ATOM 859 C C . PHE A 1 139 ? 91.349 118.111 115.082 1.00 29.31 139 PHE A C 1
ATOM 860 O O . PHE A 1 139 ? 91.867 117.763 114.007 1.00 31.74 139 PHE A O 1
ATOM 868 N N . PRO A 1 140 ? 91.298 117.257 116.116 1.00 35.19 140 PRO A N 1
ATOM 869 C CA . PRO A 1 140 ? 91.867 115.907 115.948 1.00 35.06 140 PRO A CA 1
ATOM 870 C C . PRO A 1 140 ? 91.224 115.114 114.824 1.00 29.18 140 PRO A C 1
ATOM 871 O O . PRO A 1 140 ? 91.936 114.482 114.033 1.00 33.47 140 PRO A O 1
ATOM 875 N N . ASP A 1 141 ? 89.897 115.175 114.704 1.00 30.05 141 ASP A N 1
ATOM 876 C CA . ASP A 1 141 ? 89.205 114.439 113.651 1.00 30.64 141 ASP A CA 1
ATOM 877 C C . ASP A 1 141 ? 89.727 114.837 112.278 1.00 31.52 141 ASP A C 1
ATOM 878 O O . ASP A 1 141 ? 90.065 113.976 111.455 1.00 36.79 141 ASP A O 1
ATOM 883 N N . LEU A 1 142 ? 89.844 116.145 112.034 1.00 26.42 142 LEU A N 1
ATOM 884 C CA . LEU A 1 142 ? 90.427 116.634 110.790 1.00 24.79 142 LEU A CA 1
ATOM 885 C C . LEU A 1 142 ? 91.792 116.007 110.541 1.00 23.75 142 LEU A C 1
ATOM 886 O O . LEU A 1 142 ? 92.071 115.519 109.439 1.00 30.95 142 LEU A O 1
ATOM 891 N N . VAL A 1 143 ? 92.642 115.973 111.570 1.00 23.65 143 VAL A N 1
ATOM 892 C CA . VAL A 1 143 ? 93.961 115.370 111.410 1.00 27.62 143 VAL A CA 1
ATOM 893 C C . VAL A 1 143 ? 93.824 113.902 111.035 1.00 29.42 143 VAL A C 1
ATOM 894 O O . VAL A 1 143 ? 94.488 113.418 110.110 1.00 33.79 143 VAL A O 1
ATOM 898 N N . HIS A 1 144 ? 92.923 113.183 111.710 1.00 25.19 144 HIS A N 1
ATOM 899 C CA . HIS A 1 144 ? 92.730 111.777 111.385 1.00 27.40 144 HIS A CA 1
ATOM 900 C C . HIS A 1 144 ? 92.191 111.594 109.977 1.00 28.82 144 HIS A C 1
ATOM 901 O O . HIS A 1 144 ? 92.404 110.536 109.376 1.00 37.02 144 HIS A O 1
ATOM 908 N N . ALA A 1 145 ? 91.516 112.607 109.430 1.00 26.09 145 ALA A N 1
ATOM 909 C CA . ALA A 1 145 ? 91.008 112.499 108.072 1.00 28.69 145 ALA A CA 1
ATOM 910 C C . ALA A 1 145 ? 92.115 112.607 107.034 1.00 32.49 145 ALA A C 1
ATOM 911 O O . ALA A 1 145 ? 91.885 112.270 105.869 1.00 37.72 145 ALA A O 1
ATOM 913 N N . GLN A 1 146 ? 93.310 113.058 107.425 1.00 31.25 146 GLN A N 1
ATOM 914 C CA . GLN A 1 146 ? 94.407 113.223 106.483 1.00 25.49 146 GLN A CA 1
ATOM 915 C C . GLN A 1 146 ? 95.562 112.259 106.714 1.00 28.90 146 GLN A C 1
ATOM 916 O O . GLN A 1 146 ? 96.470 112.200 105.880 1.00 37.96 146 GLN A O 1
ATOM 922 N N . ARG A 1 147 ? 95.554 111.513 107.811 1.00 32.56 147 ARG A N 1
ATOM 923 C CA . ARG A 1 147 ? 96.545 110.483 108.066 1.00 24.92 147 ARG A CA 1
ATOM 924 C C . ARG A 1 147 ? 96.232 109.232 107.246 1.00 28.94 147 ARG A C 1
ATOM 925 O O . ARG A 1 147 ? 95.126 109.085 106.722 1.00 31.37 147 ARG A O 1
ATOM 933 N N . PRO A 1 148 ? 97.197 108.322 107.100 1.00 28.87 148 PRO A N 1
ATOM 934 C CA . PRO A 1 148 ? 96.934 107.073 106.371 1.00 28.59 148 PRO A CA 1
ATOM 935 C C . PRO A 1 148 ? 95.824 106.252 107.016 1.00 27.26 148 PRO A C 1
ATOM 936 O O . PRO A 1 148 ? 95.388 106.498 108.142 1.00 35.27 148 PRO A O 1
ATOM 940 N N . ASP A 1 149 ? 95.372 105.250 106.269 1.00 27.90 149 ASP A N 1
ATOM 941 C CA . ASP A 1 149 ? 94.272 104.403 106.711 1.00 22.43 149 ASP A CA 1
ATOM 942 C C . ASP A 1 149 ? 94.617 103.723 108.034 1.00 31.13 149 ASP A C 1
ATOM 943 O O . ASP A 1 149 ? 95.692 103.121 108.154 1.00 35.45 149 ASP A O 1
ATOM 948 N N . PRO A 1 150 ? 93.743 103.796 109.043 1.00 31.83 150 PRO A N 1
ATOM 949 C CA . PRO A 1 150 ? 94.080 103.214 110.352 1.00 29.86 150 PRO A CA 1
ATOM 950 C C . PRO A 1 150 ? 94.207 101.700 110.346 1.00 30.86 150 PRO A C 1
ATOM 951 O O . PRO A 1 150 ? 94.764 101.146 111.300 1.00 36.28 150 PRO A O 1
ATOM 955 N N . ALA A 1 151 ? 93.709 101.012 109.321 1.00 32.05 151 ALA A N 1
ATOM 956 C CA . ALA A 1 151 ? 93.816 99.561 109.233 1.00 27.47 151 ALA A CA 1
ATOM 957 C C . ALA A 1 151 ? 94.908 99.094 108.282 1.00 35.85 151 ALA A C 1
ATOM 958 O O . ALA A 1 151 ? 95.599 98.117 108.578 1.00 37.95 151 ALA A O 1
ATOM 960 N N . THR A 1 152 ? 95.086 99.770 107.147 1.00 36.67 152 THR A N 1
ATOM 961 C CA . THR A 1 152 ? 96.016 99.328 106.120 1.00 30.05 152 THR A CA 1
ATOM 962 C C . THR A 1 152 ? 97.261 100.195 105.996 1.00 31.66 152 THR A C 1
ATOM 963 O O . THR A 1 152 ? 98.201 99.789 105.306 1.00 34.44 152 THR A O 1
ATOM 967 N N . ASN A 1 153 ? 97.289 101.369 106.629 1.00 32.64 153 ASN A N 1
ATOM 968 C CA . ASN A 1 153 ? 98.413 102.306 106.538 1.00 29.84 153 ASN A CA 1
ATOM 969 C C . ASN A 1 153 ? 98.635 102.797 105.109 1.00 25.43 153 ASN A C 1
ATOM 970 O O . ASN A 1 153 ? 99.756 103.129 104.723 1.00 31.62 153 ASN A O 1
ATOM 975 N N . LEU A 1 154 ? 97.573 102.850 104.314 1.00 31.83 154 LEU A N 1
ATOM 976 C CA . LEU A 1 154 ? 97.627 103.363 102.953 1.00 32.49 154 LEU A CA 1
ATOM 977 C C . LEU A 1 154 ? 96.821 104.653 102.852 1.00 35.51 154 LEU A C 1
ATOM 978 O O . LEU A 1 154 ? 96.083 105.027 103.766 1.00 40.55 154 LEU A O 1
ATOM 983 N N . ALA A 1 155 ? 96.975 105.338 101.722 1.00 35.15 155 ALA A N 1
ATOM 984 C CA . ALA A 1 155 ? 96.230 106.566 101.482 1.00 33.50 155 ALA A CA 1
ATOM 985 C C . ALA A 1 155 ? 94.741 106.270 101.354 1.00 38.19 155 ALA A C 1
ATOM 986 O O . ALA A 1 155 ? 94.340 105.265 100.763 1.00 42.03 155 ALA A O 1
ATOM 988 N N . ASN A 1 156 ? 93.916 107.154 101.914 1.00 37.87 156 ASN A N 1
ATOM 989 C CA . ASN A 1 156 ? 92.477 106.919 102.015 1.00 36.63 156 ASN A CA 1
ATOM 990 C C . ASN A 1 156 ? 91.718 108.223 101.809 1.00 38.17 156 ASN A C 1
ATOM 991 O O . ASN A 1 156 ? 91.521 109.000 102.751 1.00 45.08 156 ASN A O 1
ATOM 996 N N . PRO A 1 157 ? 91.270 108.497 100.579 1.00 36.26 157 PRO A N 1
ATOM 997 C CA . PRO A 1 157 ? 90.481 109.718 100.340 1.00 29.56 157 PRO A CA 1
ATOM 998 C C . PRO A 1 157 ? 89.081 109.672 100.932 1.00 34.99 157 PRO A C 1
ATOM 999 O O . PRO A 1 157 ? 88.454 110.731 101.078 1.00 42.63 157 PRO A O 1
ATOM 1003 N N . ALA A 1 158 ? 88.571 108.485 101.268 1.00 32.32 158 ALA A N 1
ATOM 1004 C CA . ALA A 1 158 ? 87.199 108.372 101.751 1.00 31.81 158 ALA A CA 1
ATOM 1005 C C . ALA A 1 158 ? 87.001 109.132 103.056 1.00 34.73 158 ALA A C 1
ATOM 1006 O O . ALA A 1 158 ? 85.981 109.803 103.239 1.00 40.14 158 ALA A O 1
ATOM 1008 N N . ALA A 1 159 ? 87.965 109.039 103.975 1.00 30.29 159 ALA A N 1
ATOM 1009 C CA . ALA A 1 159 ? 87.855 109.763 105.238 1.00 32.82 159 ALA A CA 1
ATOM 1010 C C . ALA A 1 159 ? 87.847 111.270 105.015 1.00 35.38 159 ALA A C 1
ATOM 1011 O O . ALA A 1 159 ? 87.060 111.995 105.637 1.00 39.02 159 ALA A O 1
ATOM 1013 N N . TRP A 1 160 ? 88.714 111.758 104.125 1.00 32.15 160 TRP A N 1
ATOM 1014 C CA . TRP A 1 160 ? 88.763 113.186 103.834 1.00 31.32 160 TRP A CA 1
ATOM 1015 C C . TRP A 1 160 ? 87.450 113.678 103.237 1.00 33.73 160 TRP A C 1
ATOM 1016 O O . TRP A 1 160 ? 86.929 114.725 103.641 1.00 35.11 160 TRP A O 1
ATOM 1027 N N . TRP A 1 161 ? 86.892 112.933 102.281 1.00 28.78 161 TRP A N 1
ATOM 1028 C CA . TRP A 1 161 ? 85.650 113.377 101.658 1.00 31.15 161 TRP A CA 1
ATOM 1029 C C . TRP A 1 161 ? 84.464 113.256 102.608 1.00 31.98 161 TRP A C 1
ATOM 1030 O O . TRP A 1 161 ? 83.548 114.084 102.556 1.00 33.54 161 TRP A O 1
ATOM 1041 N N . GLU A 1 162 ? 84.471 112.260 103.498 1.00 32.36 162 GLU A N 1
ATOM 1042 C CA . GLU A 1 162 ? 83.446 112.191 104.533 1.00 32.48 162 GLU A CA 1
ATOM 1043 C C . GLU A 1 162 ? 83.524 113.396 105.463 1.00 36.18 162 GLU A C 1
ATOM 1044 O O . GLU A 1 162 ? 82.494 113.990 105.811 1.00 40.25 162 GLU A O 1
ATOM 1050 N N . PHE A 1 163 ? 84.739 113.781 105.865 1.00 29.63 163 PHE A N 1
ATOM 1051 C CA . PHE A 1 163 ? 84.895 114.963 106.706 1.00 26.33 163 PHE A CA 1
ATOM 1052 C C . PHE A 1 163 ? 84.406 116.216 105.992 1.00 29.85 163 PHE A C 1
ATOM 1053 O O . PHE A 1 163 ? 83.742 117.064 106.598 1.00 32.75 163 PHE A O 1
ATOM 1061 N N . VAL A 1 164 ? 84.739 116.356 104.708 1.00 34.53 164 VAL A N 1
ATOM 1062 C CA . VAL A 1 164 ? 84.312 117.533 103.956 1.00 29.57 164 VAL A CA 1
ATOM 1063 C C . VAL A 1 164 ? 82.792 117.580 103.854 1.00 33.67 164 VAL A C 1
ATOM 1064 O O . VAL A 1 164 ? 82.176 118.637 104.036 1.00 39.34 164 VAL A O 1
ATOM 1068 N N . CYS A 1 165 ? 82.161 116.438 103.572 1.00 32.75 165 CYS A N 1
ATOM 1069 C CA . CYS A 1 165 ? 80.707 116.410 103.477 1.00 29.23 165 CYS A CA 1
ATOM 1070 C C . CYS A 1 165 ? 80.047 116.653 104.826 1.00 36.71 165 CYS A C 1
ATOM 1071 O O . CYS A 1 165 ? 78.895 117.096 104.877 1.00 39.37 165 CYS A O 1
ATOM 1074 N N . ASN A 1 166 ? 80.750 116.374 105.922 1.00 38.47 166 ASN A N 1
ATOM 1075 C CA . ASN A 1 166 ? 80.194 116.603 107.248 1.00 33.42 166 ASN A CA 1
ATOM 1076 C C . ASN A 1 166 ? 80.529 117.975 107.823 1.00 39.12 166 ASN A C 1
ATOM 1077 O O . ASN A 1 166 ? 79.904 118.379 108.809 1.00 43.31 166 ASN A O 1
ATOM 1082 N N . ASN A 1 167 ? 81.484 118.700 107.238 1.00 34.88 167 ASN A N 1
ATOM 1083 C CA . ASN A 1 167 ? 81.928 119.994 107.762 1.00 29.38 167 ASN A CA 1
ATOM 1084 C C . ASN A 1 167 ? 82.086 120.950 106.583 1.00 33.88 167 ASN A C 1
ATOM 1085 O O . ASN A 1 167 ? 83.150 121.003 105.961 1.00 41.90 167 ASN A O 1
ATOM 1090 N N . HIS A 1 168 ? 81.031 121.711 106.289 1.00 35.02 168 HIS A N 1
ATOM 1091 C CA . HIS A 1 168 ? 81.002 122.526 105.078 1.00 35.24 168 HIS A CA 1
ATOM 1092 C C . HIS A 1 168 ? 81.967 123.703 105.128 1.00 39.70 168 HIS A C 1
ATOM 1093 O O . HIS A 1 168 ? 82.368 124.201 104.071 1.00 36.81 168 HIS A O 1
ATOM 1100 N N . GLU A 1 169 ? 82.369 124.143 106.321 1.00 39.02 169 GLU A N 1
ATOM 1101 C CA . GLU A 1 169 ? 83.293 125.265 106.428 1.00 34.88 169 GLU A CA 1
ATOM 1102 C C . GLU A 1 169 ? 84.683 124.939 105.898 1.00 36.93 169 GLU A C 1
ATOM 1103 O O . GLU A 1 169 ? 85.491 125.857 105.730 1.00 43.80 169 GLU A O 1
ATOM 1109 N N . SER A 1 170 ? 84.984 123.667 105.633 1.00 25.67 170 SER A N 1
ATOM 1110 C CA . SER A 1 170 ? 86.240 123.304 104.991 1.00 26.93 170 SER A CA 1
ATOM 1111 C C . SER A 1 170 ? 86.187 123.428 103.475 1.00 28.20 170 SER A C 1
ATOM 1112 O O . SER A 1 170 ? 87.241 123.367 102.831 1.00 35.91 170 SER A O 1
ATOM 1115 N N . LEU A 1 171 ? 84.997 123.648 102.904 1.00 29.84 171 LEU A N 1
ATOM 1116 C CA . LEU A 1 171 ? 84.846 123.660 101.452 1.00 33.26 171 LEU A CA 1
ATOM 1117 C C . LEU A 1 171 ? 85.787 124.659 100.799 1.00 31.23 171 LEU A C 1
ATOM 1118 O O . LEU A 1 171 ? 86.441 124.344 99.798 1.00 35.71 171 LEU A O 1
ATOM 1123 N N . HIS A 1 172 ? 85.894 125.858 101.375 1.00 30.28 172 HIS A N 1
ATOM 1124 C CA . HIS A 1 172 ? 86.806 126.865 100.847 1.00 26.79 172 HIS A CA 1
ATOM 1125 C C . HIS A 1 172 ? 88.207 126.292 100.695 1.00 31.05 172 HIS A C 1
ATOM 1126 O O . HIS A 1 172 ? 88.771 126.278 99.592 1.00 34.35 172 HIS A O 1
ATOM 1133 N N . MET A 1 173 ? 88.740 125.715 101.774 1.00 35.87 173 MET A N 1
ATOM 1134 C CA . MET A 1 173 ? 90.085 125.162 101.704 1.00 31.63 173 MET A CA 1
ATOM 1135 C C . MET A 1 173 ? 90.150 124.042 100.678 1.00 34.53 173 MET A C 1
ATOM 1136 O O . MET A 1 173 ? 91.133 123.926 99.936 1.00 37.15 173 MET A O 1
ATOM 1141 N N . ALA A 1 174 ? 89.083 123.242 100.585 1.00 29.26 174 ALA A N 1
ATOM 1142 C CA . ALA A 1 174 ? 89.055 122.168 99.602 1.00 30.42 174 ALA A CA 1
ATOM 1143 C C . ALA A 1 174 ? 89.261 122.713 98.198 1.00 32.41 174 ALA A C 1
ATOM 1144 O O . ALA A 1 174 ? 90.078 122.182 97.434 1.00 37.44 174 ALA A O 1
ATOM 1146 N N . VAL A 1 175 ? 88.577 123.811 97.859 1.00 31.37 175 VAL A N 1
ATOM 1147 C CA . VAL A 1 175 ? 88.721 124.351 96.512 1.00 31.58 175 VAL A CA 1
ATOM 1148 C C . VAL A 1 175 ? 90.156 124.795 96.282 1.00 33.80 175 VAL A C 1
ATOM 1149 O O . VAL A 1 175 ? 90.690 124.653 95.175 1.00 39.27 175 VAL A O 1
ATOM 1153 N N . PHE A 1 176 ? 90.816 125.305 97.324 1.00 31.47 176 PHE A N 1
ATOM 1154 C CA . PHE A 1 176 ? 92.210 125.698 97.178 1.00 22.14 176 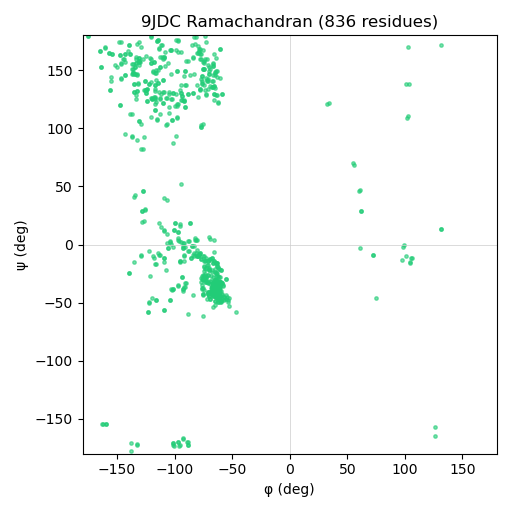PHE A CA 1
ATOM 1155 C C . PHE A 1 176 ? 93.107 124.486 96.957 1.00 31.08 176 PHE A C 1
ATOM 1156 O O . PHE A 1 176 ? 94.070 124.553 96.185 1.00 33.48 176 PHE A O 1
ATOM 1164 N N . LEU A 1 177 ? 92.802 123.364 97.618 1.00 34.16 177 LEU A N 1
ATOM 1165 C CA . LEU A 1 177 ? 93.775 122.278 97.687 1.00 26.65 177 LEU A CA 1
ATOM 1166 C C . LEU A 1 177 ? 93.888 121.519 96.372 1.00 31.85 177 LEU A C 1
ATOM 1167 O O . LEU A 1 177 ? 94.944 120.948 96.081 1.00 38.04 177 LEU A O 1
ATOM 1172 N N . PHE A 1 178 ? 92.830 121.499 95.568 1.00 35.04 178 PHE A N 1
ATOM 1173 C CA . PHE A 1 178 ? 92.820 120.724 94.338 1.00 29.83 178 PHE A CA 1
ATOM 1174 C C . PHE A 1 178 ? 93.075 121.575 93.101 1.00 32.39 178 PHE A C 1
ATOM 1175 O O . PHE A 1 178 ? 92.876 121.097 91.981 1.00 40.10 178 PHE A O 1
ATOM 1183 N N . THR A 1 179 ? 93.518 122.815 93.276 1.00 34.19 179 THR A N 1
ATOM 1184 C CA . THR A 1 179 ? 94.032 123.614 92.176 1.00 36.49 179 THR A CA 1
ATOM 1185 C C . THR A 1 179 ? 95.529 123.342 92.027 1.00 32.17 179 THR A C 1
ATOM 1186 O O . THR A 1 179 ? 96.089 122.459 92.681 1.00 34.53 179 THR A O 1
ATOM 1190 N N . ASP A 1 180 ? 96.197 124.101 91.157 1.00 40.47 180 ASP A N 1
ATOM 1191 C CA . ASP A 1 180 ? 97.647 123.984 91.040 1.00 34.36 180 ASP A CA 1
ATOM 1192 C C . ASP A 1 180 ? 98.347 124.420 92.320 1.00 34.47 180 ASP A C 1
ATOM 1193 O O . ASP A 1 180 ? 99.417 123.897 92.650 1.00 37.93 180 ASP A O 1
ATOM 1198 N N . PHE A 1 181 ? 97.750 125.360 93.058 1.00 38.92 181 PHE A N 1
ATOM 1199 C CA . PHE A 1 181 ? 98.343 125.837 94.302 1.00 29.41 181 PHE A CA 1
ATOM 1200 C C . PHE A 1 181 ? 98.534 124.720 95.319 1.00 30.28 181 PHE A C 1
ATOM 1201 O O . PHE A 1 181 ? 99.357 124.862 96.228 1.00 35.66 181 PHE A O 1
ATOM 1209 N N . GLY A 1 182 ? 97.788 123.621 95.192 1.00 32.15 182 GLY A N 1
ATOM 1210 C CA . GLY A 1 182 ? 97.999 122.488 96.076 1.00 25.92 182 GLY A CA 1
ATOM 1211 C C . GLY A 1 182 ? 99.364 121.850 95.896 1.00 34.83 182 GLY A C 1
ATOM 1212 O O . GLY A 1 182 ? 99.973 121.387 96.862 1.00 30.43 182 GLY A O 1
ATOM 1213 N N . THR A 1 183 ? 99.863 121.812 94.653 1.00 37.86 183 THR A N 1
ATOM 1214 C CA . THR A 1 183 ? 101.211 121.321 94.349 1.00 37.12 183 THR A CA 1
ATOM 1215 C C . THR A 1 183 ? 101.903 122.385 93.502 1.00 47.42 183 THR A C 1
ATOM 1216 O O . THR A 1 183 ? 101.959 122.282 92.275 1.00 57.13 183 THR A O 1
ATOM 1220 N N . MET A 1 184 ? 102.448 123.402 94.163 1.00 37.95 184 MET A N 1
ATOM 1221 C CA . MET A 1 184 ? 103.142 124.478 93.463 1.00 31.50 184 MET A CA 1
ATOM 1222 C C . MET A 1 184 ? 104.410 124.952 94.156 1.00 35.75 184 MET A C 1
ATOM 1223 O O . MET A 1 184 ? 105.310 125.452 93.473 1.00 44.17 184 MET A O 1
ATOM 1228 N N . PHE A 1 185 ? 104.546 124.774 95.464 1.00 28.97 185 PHE A N 1
ATOM 1229 C CA . PHE A 1 185 ? 105.538 125.480 96.256 1.00 32.44 185 PHE A CA 1
ATOM 1230 C C . PHE A 1 185 ? 106.581 124.527 96.819 1.00 32.63 185 PHE A C 1
ATOM 1231 O O . PHE A 1 185 ? 106.257 123.418 97.253 1.00 38.65 185 PHE A O 1
ATOM 1239 N N . ASP A 1 186 ? 107.833 124.964 96.790 1.00 29.19 186 ASP A N 1
ATOM 1240 C CA . ASP A 1 186 ? 108.884 124.408 97.620 1.00 27.90 186 ASP A CA 1
ATOM 1241 C C . ASP A 1 186 ? 109.109 125.362 98.792 1.00 31.91 186 ASP A C 1
ATOM 1242 O O . ASP A 1 186 ? 108.344 126.304 99.007 1.00 41.18 186 ASP A O 1
ATOM 1247 N N . TYR A 1 187 ? 110.164 125.121 99.568 1.00 30.90 187 TYR A N 1
ATOM 1248 C CA . TYR A 1 187 ? 110.402 125.939 100.751 1.00 22.36 187 TYR A CA 1
ATOM 1249 C C . TYR A 1 187 ? 110.825 127.363 100.411 1.00 25.69 187 TYR A C 1
ATOM 1250 O O . TYR A 1 187 ? 110.685 128.251 101.257 1.00 35.31 187 TYR A O 1
ATOM 1259 N N . ARG A 1 188 ? 111.324 127.609 99.201 1.00 28.34 188 ARG A N 1
ATOM 1260 C CA . ARG A 1 188 ? 111.765 128.949 98.832 1.00 25.39 188 ARG A CA 1
ATOM 1261 C C . ARG A 1 188 ? 110.671 129.785 98.180 1.00 32.80 188 ARG A C 1
ATOM 1262 O O . ARG A 1 188 ? 110.646 131.006 98.367 1.00 31.72 188 ARG A O 1
ATOM 1270 N N . SER A 1 189 ? 109.767 129.167 97.424 1.00 31.03 189 SER A N 1
ATOM 1271 C CA . SER A 1 189 ? 108.757 129.900 96.671 1.00 25.11 189 SER A CA 1
ATOM 1272 C C . SER A 1 189 ? 107.447 130.082 97.428 1.00 30.27 189 SER A C 1
ATOM 1273 O O . SER A 1 189 ? 106.544 130.748 96.915 1.00 35.62 189 SER A O 1
ATOM 1276 N N . MET A 1 190 ? 107.322 129.525 98.627 1.00 25.98 190 MET A N 1
ATOM 1277 C CA . MET A 1 190 ? 106.102 129.638 99.410 1.00 23.78 190 MET A CA 1
ATOM 1278 C C . MET A 1 190 ? 106.071 130.946 100.199 1.00 28.27 190 MET A C 1
ATOM 1279 O O . MET A 1 190 ? 107.095 131.594 100.425 1.00 25.03 190 MET A O 1
ATOM 1284 N N . SER A 1 191 ? 104.866 131.333 100.607 1.00 28.16 191 SER A N 1
ATOM 1285 C CA . SER A 1 191 ? 104.630 132.484 101.465 1.00 23.28 191 SER A CA 1
ATOM 1286 C C . SER A 1 191 ? 104.151 132.013 102.834 1.00 18.43 191 SER A C 1
ATOM 1287 O O . SER A 1 191 ? 103.886 130.830 103.051 1.00 33.19 191 SER A O 1
ATOM 1290 N N . GLY A 1 192 ? 104.055 132.953 103.770 1.00 19.68 192 GLY A N 1
ATOM 1291 C CA . GLY A 1 192 ? 103.606 132.629 105.112 1.00 21.08 192 GLY A CA 1
ATOM 1292 C C . GLY A 1 192 ? 102.596 133.613 105.663 1.00 24.93 192 GLY A C 1
ATOM 1293 O O . GLY A 1 192 ? 102.751 134.822 105.488 1.00 33.95 192 GLY A O 1
ATOM 1294 N N . TYR A 1 193 ? 101.558 133.108 106.330 1.00 23.99 193 TYR A N 1
ATOM 1295 C CA . TYR A 1 193 ? 100.490 133.928 106.893 1.00 23.36 193 TYR A CA 1
ATOM 1296 C C . TYR A 1 193 ? 100.179 133.446 108.302 1.00 22.81 193 TYR A C 1
ATOM 1297 O O . TYR A 1 193 ? 99.983 132.247 108.514 1.00 33.70 193 TYR A O 1
ATOM 1306 N N . VAL A 1 194 ? 100.105 134.376 109.260 1.00 20.44 194 VAL A N 1
ATOM 1307 C CA . VAL A 1 194 ? 99.758 133.981 110.625 1.00 22.41 194 VAL A CA 1
ATOM 1308 C C . VAL A 1 194 ? 98.291 133.569 110.717 1.00 24.55 194 VAL A C 1
ATOM 1309 O O . VAL A 1 194 ? 97.910 132.817 111.620 1.00 34.14 194 VAL A O 1
ATOM 1313 N N . SER A 1 195 ? 97.446 134.090 109.825 1.00 24.79 195 SER A N 1
ATOM 1314 C CA . SER A 1 195 ? 96.079 133.627 109.592 1.00 23.80 195 SER A CA 1
ATOM 1315 C C . SER A 1 195 ? 95.110 133.984 110.714 1.00 27.92 195 SER A C 1
ATOM 1316 O O . SER A 1 195 ? 93.898 133.821 110.556 1.00 38.57 195 SER A O 1
ATOM 1319 N N . HIS A 1 196 ? 95.613 134.495 111.829 1.00 29.34 196 HIS A N 1
ATOM 1320 C CA . HIS A 1 196 ? 94.776 134.911 112.942 1.00 21.08 196 HIS A CA 1
ATOM 1321 C C . HIS A 1 196 ? 94.776 136.427 113.044 1.00 27.89 196 HIS A C 1
ATOM 1322 O O . HIS A 1 196 ? 95.650 137.110 112.507 1.00 36.54 196 HIS A O 1
ATOM 1329 N N . ALA A 1 197 ? 93.779 136.950 113.744 1.00 31.49 197 ALA A N 1
ATOM 1330 C CA . ALA A 1 197 ? 93.787 138.344 114.151 1.00 27.70 197 ALA A CA 1
ATOM 1331 C C . ALA A 1 197 ? 94.504 138.454 115.490 1.00 27.89 197 ALA A C 1
ATOM 1332 O O . ALA A 1 197 ? 94.207 137.701 116.421 1.00 33.50 197 ALA A O 1
ATOM 1334 N N . TYR A 1 198 ? 95.467 139.362 115.572 1.00 26.39 198 TYR A N 1
ATOM 1335 C CA . TYR A 1 198 ? 96.132 139.670 116.828 1.00 24.53 198 TYR A CA 1
ATOM 1336 C C . TYR A 1 198 ? 95.809 141.107 117.209 1.00 29.66 198 TYR A C 1
ATOM 1337 O O . TYR A 1 198 ? 95.173 141.839 116.452 1.00 36.85 198 TYR A O 1
ATOM 1346 N N . LYS A 1 199 ? 96.253 141.518 118.390 1.00 34.53 199 LYS A N 1
ATOM 1347 C CA . LYS A 1 199 ? 96.042 142.875 118.869 1.00 31.26 199 LYS A CA 1
ATOM 1348 C C . LYS A 1 199 ? 97.387 143.559 119.054 1.00 32.90 199 LYS A C 1
ATOM 1349 O O . LYS A 1 199 ? 98.268 143.027 119.737 1.00 35.47 199 LYS A O 1
ATOM 1355 N N . TRP A 1 200 ? 97.540 144.734 118.450 1.00 33.33 200 TRP A N 1
ATOM 1356 C CA . TRP A 1 200 ? 98.704 145.580 118.673 1.00 30.08 200 TRP A CA 1
ATOM 1357 C C . TRP A 1 200 ? 98.281 146.768 119.524 1.00 32.73 200 TRP A C 1
ATOM 1358 O O . TRP A 1 200 ? 97.328 147.476 119.177 1.00 38.70 200 TRP A O 1
ATOM 1369 N N . VAL A 1 201 ? 98.991 146.979 120.631 1.00 39.29 201 VAL A N 1
ATOM 1370 C CA . VAL A 1 201 ? 98.577 147.889 121.693 1.00 41.93 201 VAL A CA 1
ATOM 1371 C C . VAL A 1 201 ? 99.589 149.018 121.814 1.00 42.40 201 VAL A C 1
ATOM 1372 O O . VAL A 1 201 ? 100.800 148.774 121.840 1.00 43.27 201 VAL A O 1
ATOM 1376 N N . MET A 1 202 ? 99.089 150.245 121.897 1.00 44.35 202 MET A N 1
ATOM 1377 C CA . MET A 1 202 ? 99.881 151.438 122.139 1.00 48.41 202 MET A CA 1
ATOM 1378 C C . MET A 1 202 ? 99.990 151.717 123.632 1.00 52.46 202 MET A C 1
ATOM 1379 O O . MET A 1 202 ? 99.161 151.259 124.423 1.00 51.10 202 MET A O 1
ATOM 1384 N N . PRO A 1 203 ? 101.016 152.464 124.055 1.00 56.69 203 PRO A N 1
ATOM 1385 C CA . PRO A 1 203 ? 101.198 152.710 125.496 1.00 52.67 203 PRO A CA 1
ATOM 1386 C C . PRO A 1 203 ? 100.045 153.448 126.156 1.00 53.77 203 PRO A C 1
ATOM 1387 O O . PRO A 1 203 ? 99.905 153.366 127.382 1.00 57.76 203 PRO A O 1
ATOM 1391 N N . ASP A 1 204 ? 99.219 154.164 125.396 1.00 50.25 204 ASP A N 1
ATOM 1392 C CA . ASP A 1 204 ? 98.075 154.858 125.975 1.00 53.34 204 ASP A CA 1
ATOM 1393 C C . ASP A 1 204 ? 96.850 153.964 126.126 1.00 59.36 204 ASP A C 1
ATOM 1394 O O . ASP A 1 204 ? 95.827 154.429 126.639 1.00 56.41 204 ASP A O 1
ATOM 1399 N N . GLY A 1 205 ? 96.926 152.703 125.703 1.00 52.08 205 GLY A N 1
ATOM 1400 C CA . GLY A 1 205 ? 95.859 151.749 125.884 1.00 47.51 205 GLY A CA 1
ATOM 1401 C C . GLY A 1 205 ? 95.053 151.441 124.639 1.00 50.42 205 GLY A C 1
ATOM 1402 O O . GLY A 1 205 ? 94.323 150.445 124.628 1.00 55.14 205 GLY A O 1
ATOM 1403 N N . THR A 1 206 ? 95.161 152.260 123.597 1.00 43.00 206 THR A N 1
ATOM 1404 C CA . THR A 1 206 ? 94.446 151.985 122.359 1.00 44.87 206 THR A CA 1
ATOM 1405 C C . THR A 1 206 ? 95.110 150.839 121.602 1.00 42.52 206 THR A C 1
ATOM 1406 O O . THR A 1 206 ? 96.318 150.615 121.703 1.00 45.82 206 THR A O 1
ATOM 1410 N N . TRP A 1 207 ? 94.305 150.105 120.838 1.00 41.99 207 TRP A N 1
ATOM 1411 C CA . TRP A 1 207 ? 94.797 148.912 120.167 1.00 37.64 207 TRP A CA 1
ATOM 1412 C C . TRP A 1 207 ? 94.078 148.730 118.838 1.00 35.98 207 TRP A C 1
ATOM 1413 O O . TRP A 1 207 ? 93.030 149.327 118.586 1.00 36.71 207 TRP A O 1
ATOM 1424 N N . LYS A 1 208 ? 94.673 147.899 117.985 1.00 42.87 208 LYS A N 1
ATOM 1425 C CA . LYS A 1 208 ? 94.113 147.592 116.675 1.00 38.69 208 LYS A CA 1
ATOM 1426 C C . LYS A 1 208 ? 94.220 146.098 116.399 1.00 40.44 208 LYS A C 1
ATOM 1427 O O . LYS A 1 208 ? 95.126 145.422 116.897 1.00 43.12 208 LYS A O 1
ATOM 1433 N N . TYR A 1 209 ? 93.280 145.588 115.598 1.00 35.73 209 TYR A N 1
ATOM 1434 C CA . TYR A 1 209 ? 93.364 144.227 115.086 1.00 29.26 209 TYR A CA 1
ATOM 1435 C C . TYR A 1 209 ? 94.357 144.194 113.931 1.00 36.43 209 TYR A C 1
ATOM 1436 O O . TYR A 1 209 ? 94.318 145.054 113.049 1.00 35.33 209 TYR A O 1
ATOM 1445 N N . VAL A 1 210 ? 95.251 143.212 113.937 1.00 30.69 210 VAL A N 1
ATOM 1446 C CA . VAL A 1 210 ? 96.326 143.152 112.956 1.00 27.89 210 VAL A CA 1
ATOM 1447 C C . VAL A 1 210 ? 96.445 141.743 112.399 1.00 26.89 210 VAL A C 1
ATOM 1448 O O . VAL A 1 210 ? 96.100 140.755 113.057 1.00 28.73 210 VAL A O 1
ATOM 1452 N N . HIS A 1 211 ? 96.943 141.664 111.168 1.00 24.42 211 HIS A N 1
ATOM 1453 C CA . HIS A 1 211 ? 97.288 140.388 110.543 1.00 24.22 211 HIS A CA 1
ATOM 1454 C C . HIS A 1 211 ? 98.480 140.613 109.625 1.00 24.33 211 HIS A C 1
ATOM 1455 O O . HIS A 1 211 ? 98.385 141.401 108.684 1.00 31.99 211 HIS A O 1
ATOM 1462 N N . TRP A 1 212 ? 99.592 139.932 109.881 1.00 23.15 212 TRP A N 1
ATOM 1463 C CA . TRP A 1 212 ? 100.800 140.135 109.094 1.00 26.72 212 TRP A CA 1
ATOM 1464 C C . TRP A 1 212 ? 101.195 138.850 108.378 1.00 26.03 212 TRP A C 1
ATOM 1465 O O . TRP A 1 212 ? 100.818 137.746 108.777 1.00 31.58 212 TRP A O 1
ATOM 1476 N N . PHE A 1 213 ? 101.956 139.015 107.298 1.00 27.17 213 PHE A N 1
ATOM 1477 C CA . PHE A 1 213 ? 102.334 137.897 106.446 1.00 26.78 213 PHE A CA 1
ATOM 1478 C C . PHE A 1 213 ? 103.639 138.205 105.724 1.00 28.30 213 PHE A C 1
ATOM 1479 O O . PHE A 1 213 ? 104.080 139.355 105.648 1.00 26.78 213 PHE A O 1
ATOM 1487 N N . LEU A 1 214 ? 104.253 137.148 105.195 1.00 28.34 214 LEU A N 1
ATOM 1488 C CA . LEU A 1 214 ? 105.536 137.220 104.505 1.00 21.92 214 LEU A CA 1
ATOM 1489 C C . LEU A 1 214 ? 105.350 136.793 103.056 1.00 24.46 214 LEU A C 1
ATOM 1490 O O . LEU A 1 214 ? 105.016 135.636 102.787 1.00 35.09 214 LEU A O 1
ATOM 1495 N N . ALA A 1 215 ? 105.577 137.718 102.130 1.00 25.44 215 ALA A N 1
ATOM 1496 C CA . ALA A 1 215 ? 105.457 137.458 100.703 1.00 17.47 215 ALA A CA 1
ATOM 1497 C C . ALA A 1 215 ? 106.817 137.074 100.135 1.00 26.19 215 ALA A C 1
ATOM 1498 O O . ALA A 1 215 ? 107.806 137.785 100.341 1.00 35.63 215 ALA A O 1
ATOM 1500 N N . SER A 1 216 ? 106.859 135.949 99.426 1.00 27.30 216 SER A N 1
ATOM 1501 C CA . SER A 1 216 ? 108.107 135.434 98.879 1.00 22.11 216 SER A CA 1
ATOM 1502 C C . SER A 1 216 ? 108.645 136.341 97.777 1.00 25.07 216 SER A C 1
ATOM 1503 O O . SER A 1 216 ? 107.905 136.790 96.900 1.00 35.11 216 SER A O 1
ATOM 1506 N N . ASP A 1 217 ? 109.950 136.603 97.825 1.00 27.25 217 ASP A N 1
ATOM 1507 C CA . ASP A 1 217 ? 110.624 137.377 96.793 1.00 31.75 217 ASP A CA 1
ATOM 1508 C C . ASP A 1 217 ? 111.101 136.522 95.626 1.00 35.49 217 ASP A C 1
ATOM 1509 O O . ASP A 1 217 ? 111.596 137.072 94.637 1.00 34.93 217 ASP A O 1
ATOM 1514 N N . GLN A 1 218 ? 110.964 135.203 95.716 1.00 33.73 218 GLN A N 1
ATOM 1515 C CA . GLN A 1 218 ? 111.349 134.275 94.662 1.00 26.81 218 GLN A CA 1
ATOM 1516 C C . GLN A 1 218 ? 110.257 133.235 94.451 1.00 31.77 218 GLN A C 1
ATOM 1517 O O . GLN A 1 218 ? 110.524 132.042 94.285 1.00 36.13 218 GLN A O 1
ATOM 1523 N N . GLY A 1 219 ? 109.004 133.679 94.453 1.00 29.69 219 GLY A N 1
ATOM 1524 C CA . GLY A 1 219 ? 107.878 132.794 94.289 1.00 28.36 219 GLY A CA 1
ATOM 1525 C C . GLY A 1 219 ? 106.723 133.471 93.583 1.00 35.98 219 GLY A C 1
ATOM 1526 O O . GLY A 1 219 ? 106.755 134.672 93.300 1.00 43.92 219 GLY A O 1
ATOM 1527 N N . PRO A 1 220 ? 105.678 132.711 93.285 1.00 46.31 220 PRO A N 1
ATOM 1528 C CA . PRO A 1 220 ? 104.526 133.256 92.560 1.00 47.05 220 PRO A CA 1
ATOM 1529 C C . PRO A 1 220 ? 103.558 133.972 93.499 1.00 42.11 220 PRO A C 1
ATOM 1530 O O . PRO A 1 220 ? 103.755 134.042 94.709 1.00 44.07 220 PRO A O 1
ATOM 1534 N N . ASN A 1 221 ? 102.497 134.518 92.904 1.00 47.17 221 ASN A N 1
ATOM 1535 C CA . ASN A 1 221 ? 101.379 135.055 93.670 1.00 48.49 221 ASN A CA 1
ATOM 1536 C C . ASN A 1 221 ? 100.069 134.539 93.090 1.00 47.03 221 ASN A C 1
ATOM 1537 O O . ASN A 1 221 ? 100.076 133.666 92.217 1.00 49.82 221 ASN A O 1
ATOM 1542 N N . PHE A 1 222 ? 98.941 135.063 93.572 1.00 50.37 222 PHE A N 1
ATOM 1543 C CA . PHE A 1 222 ? 97.645 134.596 93.090 1.00 46.14 222 PHE A CA 1
ATOM 1544 C C . PHE A 1 222 ? 97.446 134.925 91.615 1.00 47.77 222 PHE A C 1
ATOM 1545 O O . PHE A 1 222 ? 96.918 134.104 90.857 1.00 49.91 222 PHE A O 1
ATOM 1553 N N . GLU A 1 223 ? 97.854 136.122 91.190 1.00 51.11 223 GLU A N 1
ATOM 1554 C CA . GLU A 1 223 ? 97.559 136.567 89.832 1.00 50.75 223 GLU A CA 1
ATOM 1555 C C . GLU A 1 223 ? 98.440 135.872 88.798 1.00 52.68 223 GLU A C 1
ATOM 1556 O O . GLU A 1 223 ? 97.952 135.464 87.738 1.00 51.04 223 GLU A O 1
ATOM 1562 N N . GLN A 1 224 ? 99.734 135.729 89.077 1.00 54.42 224 GLN A N 1
ATOM 1563 C CA . GLN A 1 224 ? 100.670 135.226 88.082 1.00 53.54 224 GLN A CA 1
ATOM 1564 C C . GLN A 1 224 ? 101.722 134.346 88.742 1.00 52.99 224 GLN A C 1
ATOM 1565 O O . GLN A 1 224 ? 101.997 134.456 89.938 1.00 53.89 224 GLN A O 1
ATOM 1571 N N . GLY A 1 225 ? 102.312 133.470 87.933 1.00 52.58 225 GLY A N 1
ATOM 1572 C CA . GLY A 1 225 ? 103.383 132.606 88.388 1.00 52.75 225 GLY A CA 1
ATOM 1573 C C . GLY A 1 225 ? 102.957 131.175 88.641 1.00 54.79 225 GLY A C 1
ATOM 1574 O O . GLY A 1 225 ? 101.891 130.927 89.212 1.00 55.68 225 GLY A O 1
ATOM 1575 N N . ASN A 1 226 ? 103.788 130.223 88.222 1.00 57.02 226 ASN A N 1
ATOM 1576 C CA . ASN A 1 226 ? 103.545 128.808 88.459 1.00 54.63 226 ASN A CA 1
ATOM 1577 C C . ASN A 1 226 ? 104.855 128.150 88.870 1.00 54.11 226 ASN A C 1
ATOM 1578 O O . ASN A 1 226 ? 105.889 128.809 89.009 1.00 58.35 226 ASN A O 1
ATOM 1583 N N . GLN A 1 227 ? 104.804 126.838 89.074 1.00 58.69 227 GLN A N 1
ATOM 1584 C CA . GLN A 1 227 ? 105.996 126.085 89.434 1.00 58.39 227 GLN A CA 1
ATOM 1585 C C . GLN A 1 227 ? 106.986 126.071 88.275 1.00 59.77 227 GLN A C 1
ATOM 1586 O O . GLN A 1 227 ? 106.609 125.869 87.117 1.00 60.42 227 GLN A O 1
ATOM 1592 N N . THR A 1 228 ? 108.263 126.292 88.591 1.00 61.90 228 THR A N 1
ATOM 1593 C CA . THR A 1 228 ? 109.304 126.371 87.577 1.00 61.64 228 THR A CA 1
ATOM 1594 C C . THR A 1 228 ? 110.379 125.301 87.703 1.00 62.53 228 THR A C 1
ATOM 1595 O O . THR A 1 228 ? 111.182 125.151 86.776 1.00 63.14 228 THR A O 1
ATOM 1599 N N . ARG A 1 229 ? 110.423 124.558 88.807 1.00 57.84 229 ARG A N 1
ATOM 1600 C CA . ARG A 1 229 ? 111.383 123.472 88.985 1.00 58.60 229 ARG A CA 1
ATOM 1601 C C . ARG A 1 229 ? 110.625 122.225 89.416 1.00 60.93 229 ARG A C 1
ATOM 1602 O O . ARG A 1 229 ? 110.211 122.113 90.574 1.00 60.11 229 ARG A O 1
ATOM 1610 N N . GLU A 1 230 ? 110.442 121.295 88.485 1.00 67.81 230 GLU A N 1
ATOM 1611 C CA . GLU A 1 230 ? 109.771 120.040 88.784 1.00 65.55 230 GLU A CA 1
ATOM 1612 C C . GLU A 1 230 ? 110.693 119.123 89.576 1.00 68.10 230 GLU A C 1
ATOM 1613 O O . GLU A 1 230 ? 111.883 119.000 89.272 1.00 70.12 230 GLU A O 1
ATOM 1619 N N . ALA A 1 231 ? 110.136 118.481 90.598 1.00 62.70 231 ALA A N 1
ATOM 1620 C CA . ALA A 1 231 ? 110.915 117.577 91.429 1.00 62.89 231 ALA A CA 1
ATOM 1621 C C . ALA A 1 231 ? 111.236 116.290 90.673 1.00 63.84 231 ALA A C 1
ATOM 1622 O O . ALA A 1 231 ? 110.585 115.934 89.686 1.00 61.88 231 ALA A O 1
ATOM 1624 N N . ALA A 1 232 ? 112.261 115.591 91.153 1.00 64.83 232 ALA A N 1
ATOM 1625 C CA . ALA A 1 232 ? 112.663 114.337 90.541 1.00 65.15 232 ALA A CA 1
ATOM 1626 C C . ALA A 1 232 ? 111.576 113.279 90.734 1.00 66.15 232 ALA A C 1
ATOM 1627 O O . ALA A 1 232 ? 110.784 113.356 91.677 1.00 67.80 232 ALA A O 1
ATOM 1629 N N . PRO A 1 233 ? 111.506 112.288 89.840 1.00 65.09 233 PRO A N 1
ATOM 1630 C CA . PRO A 1 233 ? 110.423 111.293 89.935 1.00 65.25 233 PRO A CA 1
ATOM 1631 C C . PRO A 1 233 ? 110.404 110.507 91.236 1.00 67.27 233 PRO A C 1
ATOM 1632 O O . PRO A 1 233 ? 109.318 110.142 91.702 1.00 68.05 233 PRO A O 1
ATOM 1636 N N . ASN A 1 234 ? 111.558 110.230 91.844 1.00 58.68 234 ASN A N 1
ATOM 1637 C CA . ASN A 1 234 ? 111.599 109.404 93.046 1.00 59.75 234 ASN A CA 1
ATOM 1638 C C . ASN A 1 234 ? 112.316 110.107 94.194 1.00 61.52 234 ASN A C 1
ATOM 1639 O O . ASN A 1 234 ? 112.932 109.452 95.038 1.00 62.29 234 ASN A O 1
ATOM 1644 N N . ASP A 1 235 ? 112.243 111.433 94.248 1.00 54.60 235 ASP A N 1
ATOM 1645 C CA . ASP A 1 235 ? 112.922 112.214 95.275 1.00 50.78 235 ASP A CA 1
ATOM 1646 C C . ASP A 1 235 ? 111.927 112.586 96.368 1.00 45.56 235 ASP A C 1
ATOM 1647 O O . ASP A 1 235 ? 110.933 113.268 96.101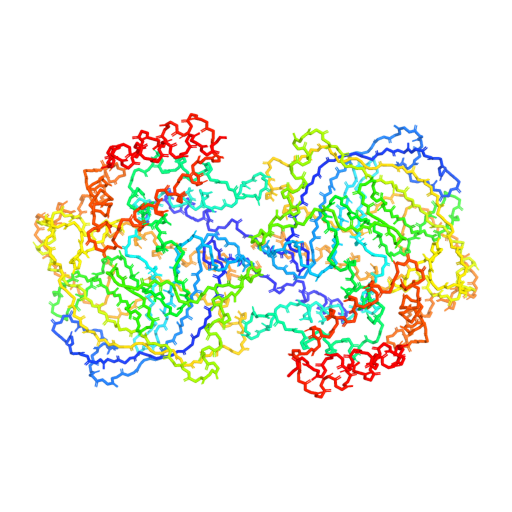 1.00 51.16 235 ASP A O 1
ATOM 1652 N N . SER A 1 236 ? 112.198 112.139 97.592 1.00 35.91 236 SER A N 1
ATOM 1653 C CA . SER A 1 236 ? 111.365 112.465 98.741 1.00 35.37 236 SER A CA 1
ATOM 1654 C C . SER A 1 236 ? 111.826 113.712 99.484 1.00 38.82 236 SER A C 1
ATOM 1655 O O . SER A 1 236 ? 111.100 114.194 100.357 1.00 40.99 236 SER A O 1
ATOM 1658 N N . GLU A 1 237 ? 113.002 114.242 99.166 1.00 37.42 237 GLU A N 1
ATOM 1659 C CA . GLU A 1 237 ? 113.555 115.408 99.848 1.00 38.96 237 GLU A CA 1
ATOM 1660 C C . GLU A 1 237 ? 113.940 116.481 98.839 1.00 37.61 237 GLU A C 1
ATOM 1661 O O . GLU A 1 237 ? 115.016 117.076 98.904 1.00 45.89 237 GLU A O 1
ATOM 1667 N N . SER A 1 238 ? 113.045 116.746 97.885 1.00 31.99 238 SER A N 1
ATOM 1668 C CA . SER A 1 238 ? 113.344 117.714 96.834 1.00 37.20 238 SER A CA 1
ATOM 1669 C C . SER A 1 238 ? 113.406 119.139 97.376 1.00 40.63 238 SER A C 1
ATOM 1670 O O . SER A 1 238 ? 114.279 119.917 96.978 1.00 44.71 238 SER A O 1
ATOM 1673 N N . ALA A 1 239 ? 112.492 119.501 98.280 1.00 34.21 239 ALA A N 1
ATOM 1674 C CA . ALA A 1 239 ? 112.471 120.863 98.808 1.00 32.61 239 ALA A CA 1
ATOM 1675 C C . ALA A 1 239 ? 113.655 121.124 99.732 1.00 33.44 239 ALA A C 1
ATOM 1676 O O . ALA A 1 239 ? 114.261 122.204 99.688 1.00 34.87 239 ALA A O 1
ATOM 1678 N N . THR A 1 240 ? 113.993 120.149 100.579 1.00 32.10 240 THR A N 1
ATOM 1679 C CA . THR A 1 240 ? 115.163 120.279 101.441 1.00 33.41 240 THR A CA 1
ATOM 1680 C C . THR A 1 240 ? 116.436 120.418 100.617 1.00 33.78 240 THR A C 1
ATOM 1681 O O . THR A 1 240 ? 117.295 121.256 100.920 1.00 38.61 240 THR A O 1
ATOM 1685 N N . ARG A 1 241 ? 116.567 119.611 99.562 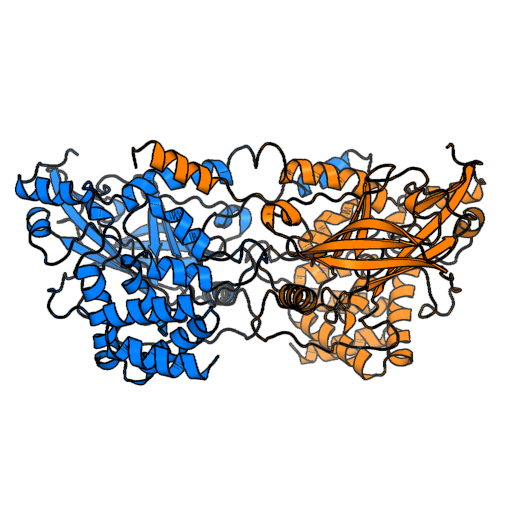1.00 30.52 241 ARG A N 1
ATOM 1686 C CA . ARG A 1 241 ? 117.724 119.722 98.680 1.00 34.10 241 ARG A CA 1
ATOM 1687 C C . ARG A 1 241 ? 117.760 121.077 97.985 1.00 33.78 241 ARG A C 1
ATOM 1688 O O . ARG A 1 241 ? 118.827 121.683 97.852 1.00 34.74 241 ARG A O 1
ATOM 1696 N N . ASP A 1 242 ? 116.603 121.567 97.535 1.00 34.38 242 ASP A N 1
ATOM 1697 C CA . ASP A 1 242 ? 116.546 122.872 96.882 1.00 31.47 242 ASP A CA 1
ATOM 1698 C C . ASP A 1 242 ? 117.035 123.975 97.815 1.00 39.93 242 ASP A C 1
ATOM 1699 O O . ASP A 1 242 ? 117.884 124.795 97.440 1.00 39.03 242 ASP A O 1
ATOM 1704 N N . LEU A 1 243 ? 116.523 123.995 99.048 1.00 36.62 243 LEU A N 1
ATOM 1705 C CA . LEU A 1 243 ? 116.938 125.015 100.008 1.00 29.70 243 LEU A CA 1
ATOM 1706 C C . LEU A 1 243 ? 118.423 124.902 100.340 1.00 35.63 243 LEU A C 1
ATOM 1707 O O . LEU A 1 243 ? 119.139 125.912 100.371 1.00 37.38 243 LEU A O 1
ATOM 1712 N N . TYR A 1 244 ? 118.907 123.680 100.585 1.00 38.54 244 TYR A N 1
ATOM 1713 C CA . TYR A 1 244 ? 120.305 123.493 100.959 1.00 34.12 244 TYR A CA 1
ATOM 1714 C C . TYR A 1 244 ? 121.242 123.917 99.833 1.00 40.77 244 TYR A C 1
ATOM 1715 O O . TYR A 1 244 ? 122.257 124.584 100.074 1.00 38.70 244 TYR A O 1
ATOM 1724 N N . GLN A 1 245 ? 120.915 123.544 98.593 1.00 34.24 245 GLN A N 1
ATOM 1725 C CA . GLN A 1 245 ? 121.751 123.918 97.459 1.00 35.60 245 GLN A CA 1
ATOM 1726 C C . GLN A 1 245 ? 121.721 125.420 97.217 1.00 41.92 245 GLN A C 1
ATOM 1727 O O . GLN A 1 245 ? 122.749 126.015 96.877 1.00 39.01 245 GLN A O 1
ATOM 1733 N N . SER A 1 246 ? 120.554 126.054 97.377 1.00 47.39 246 SER A N 1
ATOM 1734 C CA . SER A 1 246 ? 120.490 127.503 97.221 1.00 43.18 246 SER A CA 1
ATOM 1735 C C . SER A 1 246 ? 121.338 128.206 98.273 1.00 40.17 246 SER A C 1
ATOM 1736 O O . SER A 1 246 ? 122.009 129.200 97.975 1.00 44.69 246 SER A O 1
ATOM 1739 N N . LEU A 1 247 ? 121.321 127.704 99.510 1.00 38.39 247 LEU A N 1
ATOM 1740 C CA . LEU A 1 247 ? 122.147 128.304 100.554 1.00 33.06 247 LEU A CA 1
ATOM 1741 C C . LEU A 1 247 ? 123.632 128.091 100.284 1.00 41.38 247 LEU A C 1
ATOM 1742 O O . LEU A 1 247 ? 124.448 128.983 100.543 1.00 46.57 247 LEU A O 1
ATOM 1747 N N . GLU A 1 248 ? 124.006 126.919 99.764 1.00 50.58 248 GLU A N 1
ATOM 1748 C CA . GLU A 1 248 ? 125.413 126.647 99.489 1.00 43.29 248 GLU A CA 1
ATOM 1749 C C . GLU A 1 248 ? 125.929 127.377 98.256 1.00 45.19 248 GLU A C 1
ATOM 1750 O O . GLU A 1 248 ? 127.145 127.525 98.106 1.00 50.86 248 GLU A O 1
ATOM 1756 N N . ARG A 1 249 ? 125.043 127.829 97.373 1.00 48.46 249 ARG A N 1
ATOM 1757 C CA . ARG A 1 249 ? 125.462 128.527 96.165 1.00 44.91 249 ARG A CA 1
ATOM 1758 C C . ARG A 1 249 ? 125.737 130.005 96.398 1.00 51.43 249 ARG A C 1
ATOM 1759 O O . ARG A 1 249 ? 126.234 130.676 95.489 1.00 48.80 249 ARG A O 1
ATOM 1767 N N . GLY A 1 250 ? 125.428 130.524 97.583 1.00 52.90 250 GLY A N 1
ATOM 1768 C CA . GLY A 1 250 ? 125.554 131.933 97.875 1.00 49.00 250 GLY A CA 1
ATOM 1769 C C . GLY A 1 250 ? 124.269 132.719 97.750 1.00 52.51 250 GLY A C 1
ATOM 1770 O O . GLY A 1 250 ? 124.220 133.869 98.203 1.00 53.84 250 GLY A O 1
ATOM 1771 N N . GLU A 1 251 ? 123.234 132.143 97.145 1.00 50.58 251 GLU A N 1
ATOM 1772 C CA . GLU A 1 251 ? 121.945 132.813 97.067 1.00 48.16 251 GLU A CA 1
ATOM 1773 C C . GLU A 1 251 ? 121.286 132.853 98.438 1.00 51.29 251 GLU A C 1
ATOM 1774 O O . GLU A 1 251 ? 121.357 131.892 99.209 1.00 56.22 251 GLU A O 1
ATOM 1780 N N . CYS A 1 252 ? 120.647 133.973 98.744 1.00 50.49 252 CYS A N 1
ATOM 1781 C CA . CYS A 1 252 ? 119.948 134.149 100.016 1.00 45.29 252 CYS A CA 1
ATOM 1782 C C . CYS A 1 252 ? 118.478 134.440 99.758 1.00 44.89 252 CYS A C 1
ATOM 1783 O O . CYS A 1 252 ? 118.148 135.527 99.248 1.00 47.83 252 CYS A O 1
ATOM 1786 N N . PRO A 1 253 ? 117.569 133.517 100.071 1.00 40.72 253 PRO A N 1
ATOM 1787 C CA . PRO A 1 253 ? 116.139 133.805 99.903 1.00 30.75 253 PRO A CA 1
ATOM 1788 C C . PRO A 1 253 ? 115.685 134.917 100.836 1.00 32.57 253 PRO A C 1
ATOM 1789 O O . PRO A 1 253 ? 116.198 135.075 101.945 1.00 36.27 253 PRO A O 1
ATOM 1793 N N . SER A 1 254 ? 114.707 135.693 100.375 1.00 28.96 254 SER A N 1
ATOM 1794 C CA . SER A 1 254 ? 114.198 136.814 101.150 1.00 25.04 254 SER A CA 1
ATOM 1795 C C . SER A 1 254 ? 112.678 136.850 101.089 1.00 27.68 254 SER A C 1
ATOM 1796 O O . SER A 1 254 ? 112.063 136.338 100.152 1.00 29.15 254 SER A O 1
ATOM 1799 N N . TRP A 1 255 ? 112.080 137.459 102.110 1.00 23.86 255 TRP A N 1
ATOM 1800 C CA . TRP A 1 255 ? 110.641 137.653 102.198 1.00 18.93 255 TRP A CA 1
ATOM 1801 C C . TRP A 1 255 ? 110.355 139.094 102.592 1.00 26.39 255 TRP A C 1
ATOM 1802 O O . TRP A 1 255 ? 111.116 139.709 103.341 1.00 36.21 255 TRP A O 1
ATOM 1813 N N . THR A 1 256 ? 109.251 139.632 102.080 1.00 27.96 256 THR A N 1
ATOM 1814 C CA . THR A 1 256 ? 108.795 140.969 102.443 1.00 26.55 256 THR A CA 1
ATOM 1815 C C . THR A 1 256 ? 107.637 140.856 103.426 1.00 28.48 256 THR A C 1
ATOM 1816 O O . THR A 1 256 ? 106.644 140.183 103.143 1.00 31.24 256 THR A O 1
ATOM 1820 N N . VAL A 1 257 ? 107.764 141.513 104.573 1.00 24.75 257 VAL A N 1
ATOM 1821 C CA . VAL A 1 257 ? 106.775 141.414 105.641 1.00 26.67 257 VAL A CA 1
ATOM 1822 C C . VAL A 1 257 ? 105.785 142.567 105.519 1.00 29.38 257 VAL A C 1
ATOM 1823 O O . VAL A 1 257 ? 106.182 143.731 105.399 1.00 33.60 257 VAL A O 1
ATOM 1827 N N . LYS A 1 258 ? 104.494 142.242 105.550 1.00 32.49 258 LYS A N 1
ATOM 1828 C CA . LYS A 1 258 ? 103.427 143.223 105.409 1.00 29.82 258 LYS A CA 1
ATOM 1829 C C . LYS A 1 258 ? 102.368 142.980 106.474 1.00 32.19 258 LYS A C 1
ATOM 1830 O O . LYS A 1 258 ? 102.233 141.874 106.997 1.00 34.10 258 LYS A O 1
ATOM 1836 N N . VAL A 1 259 ? 101.616 144.032 106.800 1.00 33.02 259 VAL A N 1
ATOM 1837 C CA . VAL A 1 259 ? 100.603 143.962 107.848 1.00 28.48 259 VAL A CA 1
ATOM 1838 C C . VAL A 1 259 ? 99.323 144.653 107.386 1.00 32.91 259 VAL A C 1
ATOM 1839 O O . VAL A 1 259 ? 99.354 145.624 106.626 1.00 33.57 259 VAL A O 1
ATOM 1843 N N . GLN A 1 260 ? 98.188 144.121 107.845 1.00 35.16 260 GLN A N 1
ATOM 1844 C CA . GLN A 1 260 ? 96.863 144.688 107.635 1.00 26.00 260 GLN A CA 1
ATOM 1845 C C . GLN A 1 260 ? 96.265 145.069 108.982 1.00 31.13 260 GLN A C 1
ATOM 1846 O O . GLN A 1 260 ? 96.352 144.299 109.946 1.00 34.81 260 GLN A O 1
ATOM 1852 N N . VAL A 1 261 ? 95.642 146.246 109.034 1.00 33.01 261 VAL A N 1
ATOM 1853 C CA . VAL A 1 261 ? 95.198 146.870 110.277 1.00 34.96 261 VAL A CA 1
ATOM 1854 C C . VAL A 1 261 ? 93.705 147.162 110.184 1.00 38.61 261 VAL A C 1
ATOM 1855 O O . VAL A 1 261 ? 93.236 147.700 109.176 1.00 41.60 261 VAL A O 1
ATOM 1859 N N . ILE A 1 262 ? 92.967 146.816 111.239 1.00 38.93 262 ILE A N 1
ATOM 1860 C CA . ILE A 1 262 ? 91.533 147.065 111.332 1.00 36.56 262 ILE A CA 1
ATOM 1861 C C . ILE A 1 262 ? 91.228 147.687 112.690 1.00 39.76 262 ILE A C 1
ATOM 1862 O O . ILE A 1 262 ? 91.701 147.202 113.725 1.00 41.59 262 ILE A O 1
ATOM 1867 N N . ASP A 1 263 ? 90.452 148.767 112.682 1.00 44.95 263 ASP A N 1
ATOM 1868 C CA . ASP A 1 263 ? 90.026 149.395 113.923 1.00 45.32 263 ASP A CA 1
ATOM 1869 C C . ASP A 1 263 ? 88.994 148.516 114.631 1.00 46.11 263 ASP A C 1
ATOM 1870 O O . ASP A 1 263 ? 88.147 147.904 113.975 1.00 49.78 263 ASP A O 1
ATOM 1875 N N . PRO A 1 264 ? 89.045 148.426 115.963 1.00 43.89 264 PRO A N 1
ATOM 1876 C CA . PRO A 1 264 ? 88.073 147.578 116.676 1.00 44.48 264 PRO A CA 1
ATOM 1877 C C . PRO A 1 264 ? 86.624 147.985 116.467 1.00 47.25 264 PRO A C 1
ATOM 1878 O O . PRO A 1 264 ? 85.748 147.114 116.451 1.00 52.37 264 PRO A O 1
ATOM 1882 N N . GLU A 1 265 ? 86.339 149.277 116.311 1.00 51.33 265 GLU A N 1
ATOM 1883 C CA . GLU A 1 265 ? 84.967 149.723 116.105 1.00 52.01 265 GLU A CA 1
ATOM 1884 C C . GLU A 1 265 ? 84.463 149.475 114.689 1.00 53.42 265 GLU A C 1
ATOM 1885 O O . GLU A 1 265 ? 83.256 149.586 114.453 1.00 56.82 265 GLU A O 1
ATOM 1891 N N . ASP A 1 266 ? 85.344 149.146 113.748 1.00 51.86 266 ASP A N 1
ATOM 1892 C CA . ASP A 1 266 ? 84.923 148.844 112.387 1.00 51.06 266 ASP A CA 1
ATOM 1893 C C . ASP A 1 266 ? 84.733 147.355 112.136 1.00 51.01 266 ASP A C 1
ATOM 1894 O O . ASP A 1 266 ? 84.125 146.988 111.126 1.00 54.24 266 ASP A O 1
ATOM 1899 N N . ALA A 1 267 ? 85.241 146.498 113.021 1.00 49.99 267 ALA A N 1
ATOM 1900 C CA . ALA A 1 267 ? 85.098 145.054 112.838 1.00 46.47 267 ALA A CA 1
ATOM 1901 C C . ALA A 1 267 ? 83.651 144.572 112.863 1.00 48.56 267 ALA A C 1
ATOM 1902 O O . ALA A 1 267 ? 83.288 143.751 112.003 1.00 46.15 267 ALA A O 1
ATOM 1904 N N . PRO A 1 268 ? 82.788 144.995 113.797 1.00 49.90 268 PRO A N 1
ATOM 1905 C CA . PRO A 1 268 ? 81.417 144.455 113.811 1.00 48.82 268 PRO A CA 1
ATOM 1906 C C . PRO A 1 268 ? 80.600 144.786 112.573 1.00 52.48 268 PRO A C 1
ATOM 1907 O O . PRO A 1 268 ? 79.588 144.120 112.327 1.00 54.19 268 PRO A O 1
ATOM 1911 N N . ARG A 1 269 ? 80.993 145.788 111.790 1.00 55.67 269 ARG A N 1
ATOM 1912 C CA . ARG A 1 269 ? 80.234 146.205 110.619 1.00 54.27 269 ARG A CA 1
ATOM 1913 C C . ARG A 1 269 ? 80.745 145.598 109.318 1.00 53.67 269 ARG A C 1
ATOM 1914 O O . ARG A 1 269 ? 80.219 145.928 108.251 1.00 54.88 269 ARG A O 1
ATOM 1922 N N . LEU A 1 270 ? 81.749 144.730 109.373 1.00 46.44 270 LEU A N 1
ATOM 1923 C CA . LEU A 1 270 ? 82.283 144.131 108.160 1.00 44.54 270 LEU A CA 1
ATOM 1924 C C . LEU A 1 270 ? 81.336 143.063 107.618 1.00 49.30 270 LEU A C 1
ATOM 1925 O O . LEU A 1 270 ? 80.503 142.504 108.336 1.00 53.70 270 LEU A O 1
ATOM 1930 N N . ALA A 1 271 ? 81.477 142.780 106.321 1.00 44.81 271 ALA A N 1
ATOM 1931 C CA . ALA A 1 271 ? 80.658 141.765 105.671 1.00 42.17 271 ALA A CA 1
ATOM 1932 C C . ALA A 1 271 ? 81.081 140.346 106.026 1.00 45.19 271 ALA A C 1
ATOM 1933 O O . ALA A 1 271 ? 80.366 139.400 105.679 1.00 48.97 271 ALA A O 1
ATOM 1935 N N . PHE A 1 272 ? 82.217 140.173 106.695 1.00 40.69 272 PHE A N 1
ATOM 1936 C CA . PHE A 1 272 ? 82.674 138.865 107.135 1.00 40.05 272 PHE A CA 1
ATOM 1937 C C . PHE A 1 272 ? 83.246 138.995 108.538 1.00 40.26 272 PHE A C 1
ATOM 1938 O O . PHE A 1 272 ? 83.530 140.095 109.015 1.00 45.30 272 PHE A O 1
ATOM 1946 N N . ASN A 1 273 ? 83.403 137.853 109.201 1.00 32.79 273 ASN A N 1
ATOM 1947 C CA . ASN A 1 273 ? 83.935 137.807 110.556 1.00 33.28 273 ASN A CA 1
ATOM 1948 C C . ASN A 1 273 ? 85.450 137.644 110.500 1.00 34.70 273 ASN A C 1
ATOM 1949 O O . ASN A 1 273 ? 85.950 136.642 109.980 1.00 40.02 273 ASN A O 1
ATOM 1954 N N . ILE A 1 274 ? 86.180 138.626 111.041 1.00 34.87 274 ILE A N 1
ATOM 1955 C CA . ILE A 1 274 ? 87.640 138.540 111.078 1.00 35.42 274 ILE A CA 1
ATOM 1956 C C . ILE A 1 274 ? 88.148 137.637 112.188 1.00 31.64 274 ILE A C 1
ATOM 1957 O O . ILE A 1 274 ? 89.347 137.339 112.228 1.00 37.71 274 ILE A O 1
ATOM 1962 N N . LEU A 1 275 ? 87.277 137.196 113.090 1.00 33.51 275 LEU A N 1
ATOM 1963 C CA . LEU A 1 275 ? 87.629 136.209 114.099 1.00 34.61 275 LEU A CA 1
ATOM 1964 C C . LEU A 1 275 ? 87.442 134.781 113.604 1.00 33.02 275 LEU A C 1
ATOM 1965 O O . LEU A 1 275 ? 87.638 133.840 114.377 1.00 35.92 275 LEU A O 1
ATOM 1970 N N . ASP A 1 276 ? 87.058 134.603 112.342 1.00 33.93 276 ASP A N 1
ATOM 1971 C CA . ASP A 1 276 ? 86.893 133.290 111.728 1.00 31.50 276 ASP A CA 1
ATOM 1972 C C . ASP A 1 276 ? 88.154 132.978 110.932 1.00 33.19 276 ASP A C 1
ATOM 1973 O O . ASP A 1 276 ? 88.402 133.586 109.886 1.00 43.36 276 ASP A O 1
ATOM 1978 N N . VAL A 1 277 ? 88.944 132.019 111.422 1.00 26.56 277 VAL A N 1
ATOM 1979 C CA . VAL A 1 277 ? 90.222 131.702 110.797 1.00 29.24 277 VAL A CA 1
ATOM 1980 C C . VAL A 1 277 ? 90.047 131.000 109.454 1.00 33.00 277 VAL A C 1
ATOM 1981 O O . VAL A 1 277 ? 91.004 130.905 108.681 1.00 36.75 277 VAL A O 1
ATOM 1985 N N . SER A 1 278 ? 88.847 130.513 109.144 1.00 33.31 278 SER A N 1
ATOM 1986 C CA . SER A 1 278 ? 88.616 129.862 107.861 1.00 32.67 278 SER A CA 1
ATOM 1987 C C . SER A 1 278 ? 88.431 130.851 106.717 1.00 34.09 278 SER A C 1
ATOM 1988 O O . SER A 1 278 ? 88.390 130.428 105.559 1.00 40.68 278 SER A O 1
ATOM 1991 N N . LYS A 1 279 ? 88.330 132.145 107.007 1.00 35.33 279 LYS A N 1
ATOM 1992 C CA . LYS A 1 279 ? 88.232 133.178 105.989 1.00 29.16 279 LYS A CA 1
ATOM 1993 C C . LYS A 1 279 ? 89.524 133.980 105.932 1.00 35.62 279 LYS A C 1
ATOM 1994 O O . LYS A 1 279 ? 90.262 134.073 106.916 1.00 43.48 279 LYS A O 1
ATOM 2000 N N . HIS A 1 280 ? 89.794 134.556 104.768 1.00 36.12 280 HIS A N 1
ATOM 2001 C CA . HIS A 1 280 ? 90.912 135.467 104.588 1.00 29.35 280 HIS A CA 1
ATOM 2002 C C . HIS A 1 280 ? 90.409 136.907 104.530 1.00 30.43 280 HIS A C 1
ATOM 2003 O O . HIS A 1 280 ? 89.213 137.172 104.401 1.00 37.11 280 HIS A O 1
ATOM 2010 N N . TRP A 1 281 ? 91.345 137.843 104.639 1.00 25.79 281 TRP A N 1
ATOM 2011 C CA . TRP A 1 281 ? 91.052 139.266 104.516 1.00 27.19 281 TRP A CA 1
ATOM 2012 C C . TRP A 1 281 ? 91.388 139.689 103.092 1.00 31.74 281 TRP A C 1
ATOM 2013 O O . TRP A 1 281 ? 92.534 139.543 102.655 1.00 39.40 281 TRP A O 1
ATOM 2024 N N . ASN A 1 282 ? 90.393 140.206 102.376 1.00 34.24 282 ASN A N 1
ATOM 2025 C CA . ASN A 1 282 ? 90.535 140.432 100.944 1.00 34.18 282 ASN A CA 1
ATOM 2026 C C . ASN A 1 282 ? 91.619 141.463 100.653 1.00 41.36 282 ASN A C 1
ATOM 2027 O O . ASN A 1 282 ? 91.623 142.561 101.216 1.00 36.52 282 ASN A O 1
ATOM 2032 N N . LEU A 1 283 ? 92.541 141.099 99.763 1.00 40.16 283 LEU A N 1
ATOM 2033 C CA . LEU A 1 283 ? 93.589 141.993 99.298 1.00 37.41 283 LEU A CA 1
ATOM 2034 C C . LEU A 1 283 ? 93.344 142.505 97.886 1.00 42.93 283 LEU A C 1
ATOM 2035 O O . LEU A 1 283 ? 94.132 143.318 97.393 1.00 41.98 283 LEU A O 1
ATOM 2040 N N . GLY A 1 284 ? 92.281 142.054 97.223 1.00 40.97 284 GLY A N 1
ATOM 2041 C CA . GLY A 1 284 ? 91.969 142.542 95.895 1.00 41.44 284 GLY A CA 1
ATOM 2042 C C . GLY A 1 284 ? 91.674 141.481 94.854 1.00 43.82 284 GLY A C 1
ATOM 2043 O O . GLY A 1 284 ? 91.639 141.788 93.660 1.00 48.72 284 GLY A O 1
ATOM 2044 N N . ASN A 1 285 ? 91.459 140.235 95.274 1.00 42.33 285 ASN A N 1
ATOM 2045 C CA . ASN A 1 285 ? 91.171 139.154 94.339 1.00 42.53 285 ASN A CA 1
ATOM 2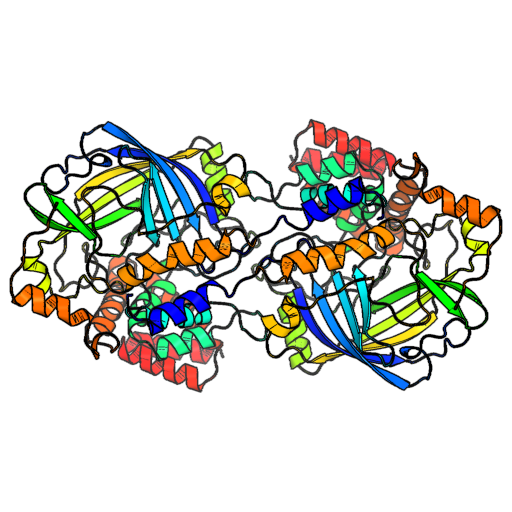046 C C . ASN A 1 285 ? 89.725 138.678 94.427 1.00 43.55 285 ASN A C 1
ATOM 2047 O O . ASN A 1 285 ? 89.014 138.688 93.420 1.00 46.09 285 ASN A O 1
ATOM 2052 N N . TYR A 1 286 ? 89.263 138.269 95.607 1.00 35.03 286 TYR A N 1
ATOM 2053 C CA . TYR A 1 286 ? 87.914 137.743 95.766 1.00 34.52 286 TYR A CA 1
ATOM 2054 C C . TYR A 1 286 ? 87.572 137.741 97.245 1.00 39.29 286 TYR A C 1
ATOM 2055 O O . TYR A 1 286 ? 88.477 137.662 98.083 1.00 37.48 286 TYR A O 1
ATOM 2064 N N . PRO A 1 287 ? 86.287 137.840 97.605 1.00 42.30 287 PRO A N 1
ATOM 2065 C CA . PRO A 1 287 ? 85.127 138.101 96.737 1.00 42.29 287 PRO A CA 1
ATOM 2066 C C . PRO A 1 287 ? 85.037 139.570 96.337 1.00 42.24 287 PRO A C 1
ATOM 2067 O O . PRO A 1 287 ? 85.381 140.449 97.118 1.00 42.64 287 PRO A O 1
ATOM 2071 N N . PRO A 1 288 ? 84.580 139.849 95.114 1.00 50.06 288 PRO A N 1
ATOM 2072 C CA . PRO A 1 288 ? 84.584 141.240 94.626 1.00 49.08 288 PRO A CA 1
ATOM 2073 C C . PRO A 1 288 ? 83.747 142.199 95.458 1.00 48.74 288 PRO A C 1
ATOM 2074 O O . PRO A 1 288 ? 84.102 143.380 95.558 1.00 50.85 288 PRO A O 1
ATOM 2078 N N . ASP A 1 289 ? 82.650 141.738 96.059 1.00 49.14 289 ASP A N 1
ATOM 2079 C CA . ASP A 1 289 ? 81.758 142.635 96.782 1.00 49.32 289 ASP A CA 1
ATOM 2080 C C . ASP A 1 289 ? 82.256 142.991 98.178 1.00 52.81 289 ASP A C 1
ATOM 2081 O O . ASP A 1 289 ? 81.684 143.887 98.807 1.00 52.49 289 ASP A O 1
ATOM 2086 N N . ILE A 1 290 ? 83.291 142.324 98.677 1.00 48.61 290 ILE A N 1
ATOM 2087 C CA . ILE A 1 290 ? 83.889 142.651 99.967 1.00 45.52 290 ILE A CA 1
ATOM 2088 C C . ILE A 1 290 ? 85.020 143.647 99.721 1.00 47.77 290 ILE A C 1
ATOM 2089 O O . ILE A 1 290 ? 85.926 143.347 98.930 1.00 47.27 290 ILE A O 1
ATOM 2094 N N . PRO A 1 291 ? 85.003 144.819 100.353 1.00 50.92 291 PRO A N 1
ATOM 2095 C CA . PRO A 1 291 ? 86.045 145.818 100.086 1.00 41.64 291 PRO A CA 1
ATOM 2096 C C . PRO A 1 291 ? 87.417 145.361 100.559 1.00 45.83 291 PRO A C 1
ATOM 2097 O O . PRO A 1 291 ? 87.552 144.529 101.458 1.00 43.92 291 PRO A O 1
ATOM 2101 N N . VAL A 1 292 ? 88.443 145.933 99.933 1.00 42.99 292 VAL A N 1
ATOM 2102 C CA . VAL A 1 292 ? 89.829 145.554 100.183 1.00 42.25 292 VAL A CA 1
ATOM 2103 C C . VAL A 1 292 ? 90.299 146.138 101.508 1.00 44.98 292 VAL A C 1
ATOM 2104 O O . VAL A 1 292 ? 89.990 147.287 101.847 1.00 43.69 292 VAL A O 1
ATOM 2108 N N . ILE A 1 293 ? 91.048 145.342 102.265 1.00 48.25 293 ILE A N 1
ATOM 2109 C CA . ILE A 1 293 ? 91.750 145.808 103.458 1.00 41.90 293 ILE A CA 1
ATOM 2110 C C . ILE A 1 293 ? 93.219 145.982 103.081 1.00 37.95 293 ILE A C 1
ATOM 2111 O O . ILE A 1 293 ? 93.924 144.976 102.904 1.00 41.82 293 ILE A O 1
ATOM 2116 N N . PRO A 1 294 ? 93.716 147.208 102.945 1.00 42.04 294 PRO A N 1
ATOM 2117 C CA . PRO A 1 294 ? 95.072 147.405 102.422 1.00 42.75 294 PRO A CA 1
ATOM 2118 C C . PRO A 1 294 ? 96.139 146.963 103.411 1.00 43.55 294 PRO A C 1
ATOM 2119 O O . PRO A 1 294 ? 95.938 146.936 104.627 1.00 44.74 294 PRO A O 1
ATOM 2123 N N . GLU A 1 295 ? 97.297 146.617 102.861 1.00 38.51 295 GLU A N 1
ATOM 2124 C CA . GLU A 1 295 ? 98.458 146.233 103.647 1.00 37.47 295 GLU A CA 1
ATOM 2125 C C . GLU A 1 295 ? 99.538 147.303 103.545 1.00 35.59 295 GLU A C 1
ATOM 2126 O O . GLU A 1 295 ? 99.547 148.127 102.628 1.00 41.99 295 GLU A O 1
ATOM 2132 N N . ARG A 1 296 ? 100.446 147.290 104.516 1.00 39.72 296 ARG A N 1
ATOM 2133 C CA . ARG A 1 296 ? 101.601 148.176 104.516 1.00 37.50 296 ARG A CA 1
ATOM 2134 C C . ARG A 1 296 ? 102.850 147.387 104.881 1.00 38.83 296 ARG A C 1
ATOM 2135 O O . ARG A 1 296 ? 102.797 146.434 105.662 1.00 39.82 296 ARG A O 1
ATOM 2143 N N . CYS A 1 297 ? 103.977 147.796 104.302 1.00 38.29 297 CYS A N 1
ATOM 2144 C CA . CYS A 1 297 ? 105.236 147.092 104.502 1.00 40.18 297 CYS A CA 1
ATOM 2145 C C . CYS A 1 297 ? 105.816 147.384 105.881 1.00 39.52 297 CYS A C 1
ATOM 2146 O O . CYS A 1 297 ? 105.597 148.450 106.460 1.00 43.14 297 CYS A O 1
ATOM 2149 N N . VAL A 1 298 ? 106.566 146.415 106.407 1.00 36.10 298 VAL A N 1
ATOM 2150 C CA . VAL A 1 298 ? 107.195 146.537 107.717 1.00 35.88 298 VAL A CA 1
ATOM 2151 C C . VAL A 1 298 ? 108.700 146.349 107.579 1.00 39.00 298 VAL A C 1
ATOM 2152 O O . VAL A 1 298 ? 109.483 147.231 107.948 1.00 39.59 298 VAL A O 1
ATOM 2156 N N . GLY A 1 299 ? 109.113 145.206 107.061 1.00 33.66 299 GLY A N 1
ATOM 2157 C CA . GLY A 1 299 ? 110.523 144.888 106.954 1.00 27.93 299 GLY A CA 1
ATOM 2158 C C . GLY A 1 299 ? 110.806 143.763 105.983 1.00 27.89 299 GLY A C 1
ATOM 2159 O O . GLY A 1 299 ? 110.039 143.513 105.052 1.00 35.77 299 GLY A O 1
ATOM 2160 N N . LYS A 1 300 ? 111.927 143.079 106.206 1.00 31.83 300 LYS A N 1
ATOM 2161 C CA . LYS A 1 300 ? 112.405 142.050 105.295 1.00 29.82 300 LYS A CA 1
ATOM 2162 C C . LYS A 1 300 ? 113.099 140.953 106.089 1.00 28.53 300 LYS A C 1
ATOM 2163 O O . LYS A 1 300 ? 113.786 141.231 107.074 1.00 37.59 300 LYS A O 1
ATOM 2169 N N . LEU A 1 301 ? 112.921 139.709 105.652 1.00 28.24 301 LEU A N 1
ATOM 2170 C CA . LEU A 1 301 ? 113.543 138.550 106.276 1.00 28.08 301 LEU A CA 1
ATOM 2171 C C . LEU A 1 301 ? 114.419 137.840 105.254 1.00 28.56 301 LEU A C 1
ATOM 2172 O O . LEU A 1 301 ? 113.945 137.487 104.172 1.00 32.02 301 LEU A O 1
ATOM 2177 N N . THR A 1 302 ? 115.690 137.633 105.595 1.00 28.38 302 THR A N 1
ATOM 2178 C CA . THR A 1 302 ? 116.649 136.994 104.701 1.00 29.09 302 THR A CA 1
ATOM 2179 C C . THR A 1 302 ? 117.288 135.804 105.399 1.00 33.54 302 THR A C 1
ATOM 2180 O O . THR A 1 302 ? 117.773 135.929 106.527 1.00 37.16 302 THR A O 1
ATOM 2184 N N . LEU A 1 303 ? 117.296 134.658 104.723 1.00 30.02 303 LEU A N 1
ATOM 2185 C CA . LEU A 1 303 ? 117.918 133.449 105.245 1.00 27.62 303 LEU A CA 1
ATOM 2186 C C . LEU A 1 303 ? 119.374 133.384 104.808 1.00 36.49 303 LEU A C 1
ATOM 2187 O O . LEU A 1 303 ? 119.702 133.670 103.654 1.00 42.61 303 LEU A O 1
ATOM 2192 N N . LYS A 1 304 ? 120.245 132.999 105.736 1.00 39.64 304 LYS A N 1
ATOM 2193 C CA . LYS A 1 304 ? 121.681 133.059 105.499 1.00 36.58 304 LYS A CA 1
ATOM 2194 C C . LYS A 1 304 ? 122.354 131.697 105.516 1.00 39.46 304 LYS A C 1
ATOM 2195 O O . LYS A 1 304 ? 123.141 131.396 104.612 1.00 44.46 304 LYS A O 1
ATOM 2201 N N . LYS A 1 305 ? 122.080 130.856 106.513 1.00 37.63 305 LYS A N 1
ATOM 2202 C CA . LYS A 1 305 ? 122.906 129.669 106.695 1.00 32.91 305 LYS A CA 1
ATOM 2203 C C . LYS A 1 305 ? 122.073 128.487 107.176 1.00 36.37 305 LYS A C 1
ATOM 2204 O O . LYS A 1 305 ? 120.968 128.646 107.690 1.00 46.68 305 LYS A O 1
ATOM 2210 N N . GLY A 1 306 ? 122.610 127.285 106.970 1.00 35.49 306 GLY A N 1
ATOM 2211 C CA . GLY A 1 306 ? 121.979 126.072 107.436 1.00 30.31 306 GLY A CA 1
ATOM 2212 C C . GLY A 1 306 ? 122.547 125.593 108.758 1.00 42.29 306 GLY A C 1
ATOM 2213 O O . GLY A 1 306 ? 123.503 126.160 109.291 1.00 41.94 306 GLY A O 1
ATOM 2214 N N . PRO A 1 307 ? 121.970 124.532 109.312 1.00 39.16 307 PRO A N 1
ATOM 2215 C CA . PRO A 1 307 ? 122.417 124.040 110.618 1.00 38.29 307 PRO A CA 1
ATOM 2216 C C . PRO A 1 307 ? 123.670 123.180 110.526 1.00 41.92 307 PRO A C 1
ATOM 2217 O O . PRO A 1 307 ? 124.072 122.711 109.459 1.00 40.37 307 PRO A O 1
ATOM 2221 N N . GLU A 1 308 ? 124.287 122.976 111.688 1.00 40.77 308 GLU A N 1
ATOM 2222 C CA . GLU A 1 308 ? 125.418 122.069 111.841 1.00 42.27 308 GLU A CA 1
ATOM 2223 C C . GLU A 1 308 ? 125.004 120.696 112.347 1.00 43.49 308 GLU A C 1
ATOM 2224 O O . GLU A 1 308 ? 125.595 119.688 111.951 1.00 43.74 308 GLU A O 1
ATOM 2230 N N . ASN A 1 309 ? 124.000 120.639 113.218 1.00 39.94 309 ASN A N 1
ATOM 2231 C CA . ASN A 1 309 ? 123.475 119.393 113.763 1.00 35.62 309 ASN A CA 1
ATOM 2232 C C . ASN A 1 309 ? 121.961 119.434 113.608 1.00 30.00 309 ASN A C 1
ATOM 2233 O O . ASN A 1 309 ? 121.281 120.163 114.335 1.00 39.05 309 ASN A O 1
ATOM 2238 N N . TYR A 1 310 ? 121.438 118.658 112.657 1.00 29.62 310 TYR A N 1
ATOM 2239 C CA . TYR A 1 310 ? 120.018 118.736 112.327 1.00 28.08 310 TYR A CA 1
ATOM 2240 C C . TYR A 1 310 ? 119.139 118.325 113.502 1.00 31.02 310 TYR A C 1
ATOM 2241 O O . TYR A 1 310 ? 118.145 118.994 113.804 1.00 35.87 310 TYR A O 1
ATOM 2250 N N . PHE A 1 311 ? 119.485 117.227 114.176 1.00 31.71 311 PHE A N 1
ATOM 2251 C CA . PHE A 1 311 ? 118.636 116.728 115.253 1.00 28.14 311 PHE A CA 1
ATOM 2252 C C . PHE A 1 311 ? 118.615 117.681 116.443 1.00 33.02 311 PHE A C 1
ATOM 2253 O O . PHE A 1 311 ? 117.554 117.928 117.028 1.00 35.15 311 PHE A O 1
ATOM 2261 N N . GLU A 1 312 ? 119.772 118.225 116.820 1.00 36.51 312 GLU A N 1
ATOM 2262 C CA . GLU A 1 312 ? 119.834 119.096 117.988 1.00 36.45 312 GLU A CA 1
ATOM 2263 C C . GLU A 1 312 ? 119.262 120.481 117.718 1.00 38.32 312 GLU A C 1
ATOM 2264 O O . GLU A 1 312 ? 118.736 121.115 118.637 1.00 39.03 312 GLU A O 1
ATOM 2270 N N . GLU A 1 313 ? 119.347 120.965 116.481 1.00 35.14 313 GLU A N 1
ATOM 2271 C CA . GLU A 1 313 ? 118.980 122.341 116.172 1.00 34.64 313 GLU A CA 1
ATOM 2272 C C . GLU A 1 313 ? 117.604 122.479 115.537 1.00 35.42 313 GLU A C 1
ATOM 2273 O O . GLU A 1 313 ? 116.890 123.436 115.841 1.00 42.02 313 GLU A O 1
ATOM 2279 N N . ILE A 1 314 ? 117.210 121.561 114.663 1.00 28.46 314 ILE A N 1
ATOM 2280 C CA . ILE A 1 314 ? 115.951 121.671 113.932 1.00 30.35 314 ILE A CA 1
ATOM 2281 C C . ILE A 1 314 ? 114.885 120.742 114.500 1.00 29.21 314 ILE A C 1
ATOM 2282 O O . ILE A 1 314 ? 113.751 121.158 114.733 1.00 36.55 314 ILE A O 1
ATOM 2287 N N . GLU A 1 315 ? 115.235 119.476 114.735 1.00 30.42 315 GLU A N 1
ATOM 2288 C CA . GLU A 1 315 ? 114.245 118.496 115.169 1.00 28.72 315 GLU A CA 1
ATOM 2289 C C . GLU A 1 315 ? 113.707 118.803 116.562 1.00 31.20 315 GLU A C 1
ATOM 2290 O O . GLU A 1 315 ? 112.533 118.540 116.841 1.00 33.33 315 GLU A O 1
ATOM 2296 N N . LYS A 1 316 ? 114.533 119.362 117.442 1.00 32.80 316 LYS A N 1
ATOM 2297 C CA . LYS A 1 316 ? 114.127 119.653 118.809 1.00 29.02 316 LYS A CA 1
ATOM 2298 C C . LYS A 1 316 ? 113.691 121.100 119.001 1.00 33.89 316 LYS A C 1
ATOM 2299 O O . LYS A 1 316 ? 113.524 121.538 120.143 1.00 42.15 316 LYS A O 1
ATOM 2305 N N . LEU A 1 317 ? 113.513 121.850 117.917 1.00 30.11 317 LEU A N 1
ATOM 2306 C CA . LEU A 1 317 ? 112.998 123.207 118.016 1.00 25.60 317 LEU A CA 1
ATOM 2307 C C . LEU A 1 317 ? 111.562 123.197 118.527 1.00 28.14 317 LEU A C 1
ATOM 2308 O O . LEU A 1 317 ? 110.740 122.383 118.099 1.00 36.83 317 LEU A O 1
ATOM 2313 N N . ALA A 1 318 ? 111.261 124.109 119.446 1.00 24.14 318 ALA A N 1
ATOM 2314 C CA . ALA A 1 318 ? 109.930 124.234 120.024 1.00 19.09 318 ALA A CA 1
ATOM 2315 C C . ALA A 1 318 ? 109.353 125.593 119.655 1.00 25.28 318 ALA A C 1
ATOM 2316 O O . ALA A 1 318 ? 109.949 126.629 119.965 1.00 33.69 318 ALA A O 1
ATOM 2318 N N . PHE A 1 319 ? 108.198 125.585 119.000 1.00 24.96 319 PHE A N 1
ATOM 2319 C CA . PHE A 1 319 ? 107.491 126.797 118.620 1.00 20.98 319 PHE A CA 1
ATOM 2320 C C . PHE A 1 319 ? 106.157 126.855 119.349 1.00 25.49 319 PHE A C 1
ATOM 2321 O O . PHE A 1 319 ? 105.556 125.823 119.659 1.00 35.15 319 PHE A O 1
ATOM 2329 N N . SER A 1 320 ? 105.697 128.068 119.621 1.00 21.72 320 SER A N 1
ATOM 2330 C CA . SER A 1 320 ? 104.403 128.247 120.261 1.00 18.02 320 SER A CA 1
ATOM 2331 C C . SER A 1 320 ? 103.840 129.626 119.947 1.00 26.64 320 SER A C 1
ATOM 2332 O O . SER A 1 320 ? 104.557 130.628 120.051 1.00 31.39 320 SER A O 1
ATOM 2335 N N . PRO A 1 321 ? 102.569 129.722 119.556 1.00 33.11 321 PRO A N 1
ATOM 2336 C CA . PRO A 1 321 ? 101.949 131.049 119.422 1.00 26.92 321 PRO A CA 1
ATOM 2337 C C . PRO A 1 321 ? 101.873 131.812 120.734 1.00 29.31 321 PRO A C 1
ATOM 2338 O O . PRO A 1 321 ? 101.652 133.028 120.713 1.00 30.12 321 PRO A O 1
ATOM 2342 N N . SER A 1 322 ? 102.051 131.142 121.873 1.00 30.45 322 SER A N 1
ATOM 2343 C CA . SER A 1 322 ? 102.050 131.808 123.168 1.00 27.26 322 SER A CA 1
ATOM 2344 C C . SER A 1 322 ? 103.359 132.524 123.476 1.00 30.54 322 SER A C 1
ATOM 2345 O O . SER A 1 322 ? 103.430 133.237 124.482 1.00 38.12 322 SER A O 1
ATOM 2348 N N . HIS A 1 323 ? 104.389 132.354 122.649 1.00 32.81 323 HIS A N 1
ATOM 2349 C CA . HIS A 1 323 ? 105.634 133.106 122.792 1.00 23.05 323 HIS A CA 1
ATOM 2350 C C . HIS A 1 323 ? 105.400 134.509 122.250 1.00 26.84 323 HIS A C 1
ATOM 2351 O O . HIS A 1 323 ? 105.413 134.730 121.038 1.00 35.39 323 HIS A O 1
ATOM 2358 N N . LEU A 1 324 ? 105.186 135.466 123.147 1.00 30.17 324 LEU A N 1
ATOM 2359 C CA . LEU A 1 324 ? 104.815 136.819 122.766 1.00 28.58 324 LEU A CA 1
ATOM 2360 C C . LEU A 1 324 ? 105.706 137.823 123.482 1.00 31.19 324 LEU A C 1
ATOM 2361 O O . LEU A 1 324 ? 106.282 137.539 124.534 1.00 42.91 324 LEU A O 1
ATOM 2366 N N . VAL A 1 325 ? 105.813 139.010 122.891 1.00 35.83 325 VAL A N 1
ATOM 2367 C CA . VAL A 1 325 ? 106.606 140.088 123.470 1.00 32.85 325 VAL A CA 1
ATOM 2368 C C . VAL A 1 325 ? 105.684 141.229 123.872 1.00 29.73 325 VAL A C 1
ATOM 2369 O O . VAL A 1 325 ? 104.474 141.178 123.631 1.00 33.08 325 VAL A O 1
ATOM 2373 N N . HIS A 1 326 ? 106.249 142.260 124.494 1.00 36.97 326 HIS A N 1
ATOM 2374 C CA . HIS A 1 326 ? 105.463 143.401 124.941 1.00 33.13 326 HIS A CA 1
ATOM 2375 C C . HIS A 1 326 ? 104.893 144.159 123.747 1.00 33.94 326 HIS A C 1
ATOM 2376 O O . HIS A 1 326 ? 105.620 144.500 122.810 1.00 41.76 326 HIS A O 1
ATOM 2383 N N . GLY A 1 327 ? 103.588 144.424 123.781 1.00 35.88 327 GLY A N 1
ATOM 2384 C CA . GLY A 1 327 ? 102.912 145.167 122.736 1.00 32.53 327 GLY A CA 1
ATOM 2385 C C . GLY A 1 327 ? 102.040 144.348 121.805 1.00 27.61 327 GLY A C 1
ATOM 2386 O O . GLY A 1 327 ? 101.282 144.941 121.029 1.00 37.90 327 GLY A O 1
ATOM 2387 N N . VAL A 1 328 ? 102.115 143.020 121.842 1.00 32.84 328 VAL A N 1
ATOM 2388 C CA . VAL A 1 328 ? 101.299 142.157 120.993 1.00 33.47 328 VAL A CA 1
ATOM 2389 C C . VAL A 1 328 ? 100.542 141.181 121.884 1.00 32.16 328 VAL A C 1
ATOM 2390 O O . VAL A 1 328 ? 101.127 140.574 122.788 1.00 35.90 328 VAL A O 1
ATOM 2394 N N . GLU A 1 329 ? 99.246 141.043 121.636 1.00 38.37 329 GLU A N 1
ATOM 2395 C CA . GLU A 1 329 ? 98.352 140.192 122.405 1.00 35.46 329 GLU A CA 1
ATOM 2396 C C . GLU A 1 329 ? 97.535 139.321 121.465 1.00 38.00 329 GLU A C 1
ATOM 2397 O O . GLU A 1 329 ? 97.367 139.653 120.288 1.00 37.92 329 GLU A O 1
ATOM 2403 N N . PRO A 1 330 ? 97.017 138.195 121.949 1.00 40.71 330 PRO A N 1
ATOM 2404 C CA . PRO A 1 330 ? 96.065 137.419 121.151 1.00 38.37 330 PRO A CA 1
ATOM 2405 C C . PRO A 1 330 ? 94.679 138.049 121.173 1.00 35.95 330 PRO A C 1
ATOM 2406 O O . PRO A 1 330 ? 94.336 138.843 122.048 1.00 43.85 330 PRO A O 1
ATOM 2410 N N . SER A 1 331 ? 93.882 137.678 120.179 1.00 28.38 331 SER A N 1
ATOM 2411 C CA . SER A 1 331 ? 92.497 138.105 120.092 1.00 33.94 331 SER A CA 1
ATOM 2412 C C . SER A 1 331 ? 91.583 137.019 120.658 1.00 42.38 331 SER A C 1
ATOM 2413 O O . SER A 1 331 ? 92.035 136.045 121.267 1.00 45.67 331 SER A O 1
ATOM 2416 N N . GLU A 1 332 ? 90.277 137.186 120.458 1.00 42.43 332 GLU A N 1
ATOM 2417 C CA . GLU A 1 332 ? 89.271 136.260 120.957 1.00 34.23 332 GLU A CA 1
ATOM 2418 C C . GLU A 1 332 ? 89.009 135.098 120.004 1.00 33.22 332 GLU A C 1
ATOM 2419 O O . GLU A 1 332 ? 87.971 134.438 120.121 1.00 41.67 332 GLU A O 1
ATOM 2425 N N . ASP A 1 333 ? 89.916 134.836 119.074 1.00 38.74 333 ASP A N 1
ATOM 2426 C CA . ASP A 1 333 ? 89.792 133.690 118.179 1.00 33.08 333 ASP A CA 1
ATOM 2427 C C . ASP A 1 333 ? 89.828 132.400 118.992 1.00 33.11 333 ASP A C 1
ATOM 2428 O O . ASP A 1 333 ? 90.807 132.163 119.709 1.00 39.71 333 ASP A O 1
ATOM 2433 N N . PRO A 1 334 ? 88.798 131.551 118.923 1.00 35.95 334 PRO A N 1
ATOM 2434 C CA . PRO A 1 334 ? 88.820 130.312 119.724 1.00 32.48 334 PRO A CA 1
ATOM 2435 C C . PRO A 1 334 ? 89.900 129.331 119.300 1.00 27.76 334 PRO A C 1
ATOM 2436 O O . PRO A 1 334 ? 90.460 128.624 120.149 1.00 38.12 334 PRO A O 1
ATOM 2440 N N . MET A 1 335 ? 90.208 129.265 118.002 1.00 24.81 335 MET A N 1
ATOM 2441 C CA . MET A 1 335 ? 91.303 128.417 117.544 1.00 29.75 335 MET A CA 1
ATOM 2442 C C . MET A 1 335 ? 92.637 128.888 118.110 1.00 30.48 335 MET A C 1
ATOM 2443 O O . MET A 1 335 ? 93.458 128.074 118.546 1.00 38.56 335 MET A O 1
ATOM 2448 N N . LEU A 1 336 ? 92.866 130.203 118.118 1.00 24.64 336 LEU A N 1
ATOM 2449 C CA . LEU A 1 336 ? 94.091 130.741 118.699 1.00 25.36 336 LEU A CA 1
ATOM 2450 C C . LEU A 1 336 ? 94.152 130.471 120.197 1.00 34.36 336 LEU A C 1
ATOM 2451 O O . LEU A 1 336 ? 95.218 130.149 120.737 1.00 40.22 336 LEU A O 1
ATOM 2456 N N . GLN A 1 337 ? 93.015 130.591 120.885 1.00 29.75 337 GLN A N 1
ATOM 2457 C CA . GLN A 1 337 ? 92.981 130.307 122.315 1.00 29.45 337 GLN A CA 1
ATOM 2458 C C . GLN A 1 337 ? 93.317 128.847 122.598 1.00 32.89 337 GLN A C 1
ATOM 2459 O O . GLN A 1 337 ? 94.014 128.542 123.572 1.00 39.04 337 GLN A O 1
ATOM 2465 N N . ALA A 1 338 ? 92.821 127.927 121.766 1.00 28.80 338 ALA A N 1
ATOM 2466 C CA . ALA A 1 338 ? 93.182 126.521 121.929 1.00 28.91 338 ALA A CA 1
ATOM 2467 C C . ALA A 1 338 ? 94.662 126.286 121.636 1.00 29.49 338 ALA A C 1
ATOM 2468 O O . ALA A 1 338 ? 95.322 125.498 122.327 1.00 33.60 338 ALA A O 1
ATOM 2470 N N . ARG A 1 339 ? 95.194 126.957 120.610 1.00 32.33 339 ARG A N 1
ATOM 2471 C CA . ARG A 1 339 ? 96.608 126.816 120.275 1.00 23.83 339 ARG A CA 1
ATOM 2472 C C . ARG A 1 339 ? 97.504 127.332 121.391 1.00 25.10 339 ARG A C 1
ATOM 2473 O O . ARG A 1 339 ? 98.622 126.836 121.565 1.00 26.47 339 ARG A O 1
ATOM 2481 N N . LEU A 1 340 ? 97.039 128.333 122.142 1.00 28.50 340 LEU A N 1
ATOM 2482 C CA . LEU A 1 340 ? 97.827 128.854 123.256 1.00 23.86 340 LEU A CA 1
ATOM 2483 C C . LEU A 1 340 ? 98.136 127.773 124.284 1.00 31.19 340 LEU A C 1
ATOM 2484 O O . LEU A 1 340 ? 99.198 127.803 124.915 1.00 33.18 340 LEU A O 1
ATOM 2489 N N . PHE A 1 341 ? 97.225 126.818 124.473 1.00 34.16 341 PHE A N 1
ATOM 2490 C CA . PHE A 1 341 ? 97.439 125.721 125.408 1.00 27.06 341 PHE A CA 1
ATOM 2491 C C . PHE A 1 341 ? 98.086 124.506 124.752 1.00 31.29 341 PHE A C 1
ATOM 2492 O O . PHE A 1 341 ? 98.911 123.837 125.381 1.00 33.76 341 PHE A O 1
ATOM 2500 N N . ALA A 1 342 ? 97.725 124.207 123.501 1.00 24.86 342 ALA A N 1
ATOM 2501 C CA . ALA A 1 342 ? 98.071 122.911 122.923 1.00 26.51 342 ALA A CA 1
ATOM 2502 C C . ALA A 1 342 ? 99.578 122.736 122.745 1.00 27.45 342 ALA A C 1
ATOM 2503 O O . ALA A 1 342 ? 100.117 121.657 123.014 1.00 30.63 342 ALA A O 1
ATOM 2505 N N . TYR A 1 343 ? 100.273 123.772 122.280 1.00 31.90 343 TYR A N 1
ATOM 2506 C CA . TYR A 1 343 ? 101.680 123.612 121.910 1.00 24.51 343 TYR A CA 1
ATOM 2507 C C . TYR A 1 343 ? 102.584 123.272 123.092 1.00 25.64 343 TYR A C 1
ATOM 2508 O O . TYR A 1 343 ? 103.395 122.337 122.967 1.00 27.71 343 TYR A O 1
ATOM 2517 N N . PRO A 1 344 ? 102.528 123.969 124.237 1.00 30.91 344 PRO A N 1
ATOM 2518 C CA . PRO A 1 344 ? 103.367 123.542 125.372 1.00 19.37 344 PRO A CA 1
ATOM 2519 C C . PRO A 1 344 ? 103.060 122.138 125.869 1.00 28.82 344 PRO A C 1
ATOM 2520 O O . PRO A 1 344 ? 103.980 121.421 126.271 1.00 33.57 344 PRO A O 1
ATOM 2524 N N . ASP A 1 345 ? 101.792 121.720 125.845 1.00 29.36 345 ASP A N 1
ATOM 2525 C CA . ASP A 1 345 ? 101.436 120.367 126.272 1.00 23.84 345 ASP A CA 1
ATOM 2526 C C . ASP A 1 345 ? 102.007 119.314 125.323 1.00 25.73 345 ASP A C 1
ATOM 2527 O O . ASP A 1 345 ? 102.564 118.292 125.762 1.00 33.13 345 ASP A O 1
ATOM 2532 N N . ALA A 1 346 ? 101.889 119.555 124.017 1.00 25.72 346 ALA A N 1
ATOM 2533 C CA . ALA A 1 346 ? 102.461 118.642 123.038 1.00 21.70 346 ALA A CA 1
ATOM 2534 C C . ALA A 1 346 ? 103.974 118.569 123.180 1.00 29.39 346 ALA A C 1
ATOM 2535 O O . ALA A 1 346 ? 104.563 117.493 123.048 1.00 31.84 346 ALA A O 1
ATOM 2537 N N . GLN A 1 347 ? 104.621 119.708 123.441 1.00 32.49 347 GLN A N 1
ATOM 2538 C CA . GLN A 1 347 ? 106.065 119.694 123.641 1.00 23.72 347 GLN A CA 1
ATOM 2539 C C . GLN A 1 347 ? 106.444 118.990 124.937 1.00 28.55 347 GLN A C 1
ATOM 2540 O O . GLN A 1 347 ? 107.513 118.377 125.018 1.00 36.14 347 GLN A O 1
ATOM 2546 N N . GLU A 1 348 ? 105.584 119.063 125.953 1.00 36.22 348 GLU A N 1
ATOM 2547 C CA . GLU A 1 348 ? 105.823 118.322 127.184 1.00 30.07 348 GLU A CA 1
ATOM 2548 C C . GLU A 1 348 ? 105.808 116.823 126.927 1.00 36.05 348 GLU A C 1
ATOM 2549 O O . GLU A 1 348 ? 106.611 116.079 127.500 1.00 39.27 348 GLU A O 1
ATOM 2555 N N . HIS A 1 349 ? 104.895 116.357 126.076 1.00 34.02 349 HIS A N 1
ATOM 2556 C CA . HIS A 1 349 ? 104.924 114.942 125.705 1.00 24.12 349 HIS A CA 1
ATOM 2557 C C . HIS A 1 349 ? 106.140 114.614 124.839 1.00 29.73 349 HIS A C 1
ATOM 2558 O O . HIS A 1 349 ? 106.839 113.624 125.082 1.00 29.74 349 HIS A O 1
ATOM 2565 N N . ARG A 1 350 ? 106.407 115.431 123.820 1.00 34.84 350 ARG A N 1
ATOM 2566 C CA . ARG A 1 350 ? 107.405 115.083 122.811 1.00 25.54 350 ARG A CA 1
ATOM 2567 C C . ARG A 1 350 ? 108.834 115.243 123.323 1.00 23.58 350 ARG A C 1
ATOM 2568 O O . ARG A 1 350 ? 109.683 114.383 123.071 1.00 28.16 350 ARG A O 1
ATOM 2576 N N . LEU A 1 351 ? 109.123 116.327 124.040 1.00 30.01 351 LEU A N 1
ATOM 2577 C CA . LEU A 1 351 ? 110.476 116.618 124.498 1.00 27.27 351 LEU A CA 1
ATOM 2578 C C . LEU A 1 351 ? 110.644 116.439 126.000 1.00 30.28 351 LEU A C 1
ATOM 2579 O O . LEU A 1 351 ? 111.670 116.849 126.551 1.00 37.68 351 LEU A O 1
ATOM 2584 N N . GLY A 1 352 ? 109.675 115.829 126.673 1.00 32.34 352 GLY A N 1
ATOM 2585 C CA . GLY A 1 352 ? 109.694 115.738 128.113 1.00 37.37 352 GLY A CA 1
ATOM 2586 C C . GLY A 1 352 ? 110.729 114.764 128.630 1.00 46.79 352 GLY A C 1
ATOM 2587 O O . GLY A 1 352 ? 111.381 114.047 127.866 1.00 51.96 352 GLY A O 1
ATOM 2588 N N . PRO A 1 353 ? 110.895 114.714 129.955 1.00 54.08 353 PRO A N 1
ATOM 2589 C CA . PRO A 1 353 ? 111.910 113.824 130.540 1.00 55.27 353 PRO A CA 1
ATOM 2590 C C . PRO A 1 353 ? 111.616 112.351 130.332 1.00 54.17 353 PRO A C 1
ATOM 2591 O O . PRO A 1 353 ? 112.458 111.513 130.680 1.00 55.72 353 PRO A O 1
ATOM 2595 N N . GLN A 1 354 ? 110.449 112.014 129.785 1.00 50.10 354 GLN A N 1
ATOM 2596 C CA . GLN A 1 354 ? 110.100 110.618 129.562 1.00 49.76 354 GLN A CA 1
ATOM 2597 C C . GLN A 1 354 ? 110.851 110.037 128.367 1.00 49.98 354 GLN A C 1
ATOM 2598 O O . GLN A 1 354 ? 111.286 108.882 128.408 1.00 50.60 354 GLN A O 1
ATOM 2604 N N . PHE A 1 355 ? 111.041 110.831 127.313 1.00 54.62 355 PHE A N 1
ATOM 2605 C CA . PHE A 1 355 ? 111.664 110.377 126.067 1.00 55.22 355 PHE A CA 1
ATOM 2606 C C . PHE A 1 355 ? 110.943 109.169 125.476 1.00 51.03 355 PHE A C 1
ATOM 2607 O O . PHE A 1 355 ? 110.350 109.252 124.403 1.00 43.29 355 PHE A O 1
ATOM 2615 N N . VAL A 1 378 ? 100.291 146.815 129.607 1.00 54.67 378 VAL A N 1
ATOM 2616 C CA . VAL A 1 378 ? 99.412 147.954 129.379 1.00 59.70 378 VAL A CA 1
ATOM 2617 C C . VAL A 1 378 ? 97.966 147.489 129.252 1.00 61.50 378 VAL A C 1
ATOM 2618 O O . VAL A 1 378 ? 97.647 146.678 128.383 1.00 61.19 378 VAL A O 1
ATOM 2622 N N . PRO A 1 379 ? 97.094 147.997 130.122 1.00 61.91 379 PRO A N 1
ATOM 2623 C CA . PRO A 1 379 ? 95.677 147.624 130.049 1.00 58.93 379 PRO A CA 1
ATOM 2624 C C . PRO A 1 379 ? 95.045 148.091 128.747 1.00 58.11 379 PRO A C 1
ATOM 2625 O O . PRO A 1 379 ? 95.430 149.111 128.173 1.00 63.69 379 PRO A O 1
ATOM 2629 N N . LEU A 1 380 ? 94.058 147.330 128.286 1.00 54.29 380 LEU A N 1
ATOM 2630 C CA . LEU A 1 380 ? 93.369 147.629 127.039 1.00 54.40 380 LEU A CA 1
ATOM 2631 C C . LEU A 1 380 ? 92.109 148.436 127.319 1.00 56.00 380 LEU A C 1
ATOM 2632 O O . LEU A 1 380 ? 91.371 148.148 128.265 1.00 59.06 380 LEU A O 1
ATOM 2637 N N . GLN A 1 381 ? 91.869 149.450 126.493 1.00 53.95 381 GLN A N 1
ATOM 2638 C CA . GLN A 1 381 ? 90.671 150.260 126.651 1.00 54.97 381 GLN A CA 1
ATOM 2639 C C . GLN A 1 381 ? 89.430 149.459 126.269 1.00 55.15 381 GLN A C 1
ATOM 2640 O O . GLN A 1 381 ? 89.487 148.522 125.468 1.00 58.05 381 GLN A O 1
ATOM 2646 N N . LYS A 1 382 ? 88.303 149.828 126.868 1.00 59.79 382 LYS A N 1
ATOM 2647 C CA . LYS A 1 382 ? 87.051 149.125 126.631 1.00 59.56 382 LYS A CA 1
ATOM 2648 C C . LYS A 1 382 ? 86.377 149.630 125.361 1.00 59.55 382 LYS A C 1
ATOM 2649 O O . LYS A 1 382 ? 86.473 150.807 125.004 1.00 63.17 382 LYS A O 1
ATOM 2655 N N . GLN A 1 383 ? 85.691 148.721 124.678 1.00 53.99 383 GLN A N 1
ATOM 2656 C CA . GLN A 1 383 ? 84.987 149.026 123.446 1.00 55.62 383 GLN A CA 1
ATOM 2657 C C . GLN A 1 383 ? 83.493 149.193 123.728 1.00 58.86 383 GLN A C 1
ATOM 2658 O O . GLN A 1 383 ? 83.049 149.198 124.879 1.00 58.58 383 GLN A O 1
ATOM 2664 N N . SER A 1 384 ? 82.706 149.332 122.665 1.00 61.38 384 SER A N 1
ATOM 2665 C CA . SER A 1 384 ? 81.280 149.582 122.790 1.00 58.08 384 SER A CA 1
ATOM 2666 C C . SER A 1 384 ? 80.512 148.282 123.027 1.00 61.49 384 SER A C 1
ATOM 2667 O O . SER A 1 384 ? 81.056 147.177 122.959 1.00 62.62 384 SER A O 1
ATOM 2670 N N . ARG A 1 385 ? 79.216 148.436 123.314 1.00 62.59 385 ARG A N 1
ATOM 2671 C CA . ARG A 1 385 ? 78.348 147.282 123.526 1.00 61.46 385 ARG A CA 1
ATOM 2672 C C . ARG A 1 385 ? 78.197 146.460 122.251 1.00 60.95 385 ARG A C 1
ATOM 2673 O O . ARG A 1 385 ? 78.125 145.226 122.304 1.00 59.22 385 ARG A O 1
ATOM 2681 N N . GLU A 1 386 ? 78.137 147.131 121.098 1.00 58.22 386 GLU A N 1
ATOM 2682 C CA . GLU A 1 386 ? 78.037 146.425 119.825 1.00 59.61 386 GLU A CA 1
ATOM 2683 C C . GLU A 1 386 ? 79.259 145.545 119.590 1.00 59.49 386 GLU A C 1
ATOM 2684 O O . GLU A 1 386 ? 79.138 144.412 119.105 1.00 59.20 386 GLU A O 1
ATOM 2690 N N . HIS A 1 387 ? 80.444 146.048 119.942 1.00 50.77 387 HIS A N 1
ATOM 2691 C CA . HIS A 1 387 ? 81.645 145.223 119.889 1.00 50.23 387 HIS A CA 1
ATOM 2692 C C . HIS A 1 387 ? 81.534 144.032 120.831 1.00 51.10 387 HIS A C 1
ATOM 2693 O O . HIS A 1 387 ? 82.000 142.933 120.512 1.00 49.43 387 HIS A O 1
ATOM 2700 N N . ALA A 1 388 ? 80.916 144.230 121.999 1.00 53.90 388 ALA A N 1
ATOM 2701 C CA . ALA A 1 388 ? 80.753 143.132 122.946 1.00 50.66 388 ALA A CA 1
ATOM 2702 C C . ALA A 1 388 ? 79.857 142.037 122.381 1.00 57.73 388 ALA A C 1
ATOM 2703 O O . ALA A 1 388 ? 80.160 140.847 122.519 1.00 57.27 388 ALA A O 1
ATOM 2705 N N . GLU A 1 389 ? 78.747 142.417 121.743 1.00 55.22 389 GLU A N 1
ATOM 2706 C CA . GLU A 1 389 ? 77.882 141.418 121.118 1.00 53.18 389 GLU A CA 1
ATOM 2707 C C . GLU A 1 389 ? 78.595 140.709 119.973 1.00 54.80 389 GLU A C 1
ATOM 2708 O O . GLU A 1 389 ? 78.499 139.481 119.828 1.00 57.50 389 GLU A O 1
ATOM 2714 N N . TRP A 1 390 ? 79.324 141.470 119.153 1.00 45.16 390 TRP A N 1
ATOM 2715 C CA . TRP A 1 390 ? 80.057 140.870 118.046 1.00 41.23 390 TRP A CA 1
ATOM 2716 C C . TRP A 1 390 ? 81.095 139.872 118.548 1.00 43.79 390 TRP A C 1
ATOM 2717 O O . TRP A 1 390 ? 81.310 138.826 117.928 1.00 48.79 390 TRP A O 1
ATOM 2728 N N . VAL A 1 391 ? 81.748 140.177 119.670 1.00 48.12 391 VAL A N 1
ATOM 2729 C CA . VAL A 1 391 ? 82.719 139.246 120.239 1.00 47.43 391 VAL A CA 1
ATOM 2730 C C . VAL A 1 391 ? 82.016 138.026 120.824 1.00 47.13 391 VAL A C 1
ATOM 2731 O O . VAL A 1 391 ? 82.459 136.888 120.631 1.00 50.09 391 VAL A O 1
ATOM 2735 N N . SER A 1 392 ? 80.906 138.238 121.536 1.00 51.34 392 SER A N 1
ATOM 2736 C CA . SER A 1 392 ? 80.156 137.128 122.114 1.00 49.07 392 SER A CA 1
ATOM 2737 C C . SER A 1 392 ? 79.577 136.207 121.051 1.00 45.65 392 SER A C 1
ATOM 2738 O O . SER A 1 392 ? 79.163 135.090 121.374 1.00 49.18 392 SER A O 1
ATOM 2741 N N . GLN A 1 393 ? 79.521 136.664 119.799 1.00 48.36 393 GLN A N 1
ATOM 2742 C CA . GLN A 1 393 ? 79.107 135.786 118.706 1.00 44.25 393 GLN A CA 1
ATOM 2743 C C . GLN A 1 393 ? 79.952 134.514 118.623 1.00 46.28 393 GLN A C 1
ATOM 2744 O O . GLN A 1 393 ? 79.455 133.474 118.179 1.00 52.28 393 GLN A O 1
ATOM 2750 N N . VAL A 1 394 ? 81.224 134.567 119.033 1.00 45.62 394 VAL A N 1
ATOM 2751 C CA . VAL A 1 394 ? 82.109 133.413 118.857 1.00 46.55 394 VAL A CA 1
ATOM 2752 C C . VAL A 1 394 ? 81.933 132.341 119.920 1.00 48.26 394 VAL A C 1
ATOM 2753 O O . VAL A 1 394 ? 82.500 131.250 119.779 1.00 46.93 394 VAL A O 1
ATOM 2757 N N . THR A 1 395 ? 81.177 132.611 120.980 1.00 54.84 395 THR A N 1
ATOM 2758 C CA . THR A 1 395 ? 80.927 131.626 122.023 1.00 51.40 395 THR A CA 1
ATOM 2759 C C . THR A 1 395 ? 79.532 131.022 121.947 1.00 54.13 395 THR A C 1
ATOM 2760 O O . THR A 1 395 ? 79.174 130.213 122.808 1.00 55.44 395 THR A O 1
ATOM 2764 N N . SER A 1 396 ? 78.740 131.389 120.943 1.00 56.73 396 SER A N 1
ATOM 2765 C CA . SER A 1 396 ? 77.391 130.866 120.808 1.00 52.60 396 SER A CA 1
ATOM 2766 C C . SER A 1 396 ? 77.419 129.448 120.241 1.00 54.19 396 SER A C 1
ATOM 2767 O O . SER A 1 396 ? 78.444 128.956 119.765 1.00 55.86 396 SER A O 1
ATOM 2770 N N . SER A 1 397 ? 76.262 128.785 120.306 1.00 53.18 397 SER A N 1
ATOM 2771 C CA . SER A 1 397 ? 76.147 127.426 119.793 1.00 53.13 397 SER A CA 1
ATOM 2772 C C . SER A 1 397 ? 76.138 127.377 118.271 1.00 55.40 397 SER A C 1
ATOM 2773 O O . SER A 1 397 ? 76.438 126.325 117.697 1.00 55.97 397 SER A O 1
ATOM 2776 N N . SER A 1 398 ? 75.807 128.483 117.609 1.00 49.46 398 SER A N 1
ATOM 2777 C CA . SER A 1 398 ? 75.778 128.532 116.154 1.00 48.05 398 SER A CA 1
ATOM 2778 C C . SER A 1 398 ? 77.159 128.719 115.539 1.00 47.91 398 SER A C 1
ATOM 2779 O O . SER A 1 398 ? 77.277 128.701 114.310 1.00 47.58 398 SER A O 1
ATOM 2782 N N . TRP A 1 399 ? 78.195 128.904 116.362 1.00 39.71 399 TRP A N 1
ATOM 2783 C CA . TRP A 1 399 ? 79.551 129.056 115.844 1.00 38.94 399 TRP A CA 1
ATOM 2784 C C . TRP A 1 399 ? 80.003 127.821 115.077 1.00 43.20 399 TRP A C 1
ATOM 2785 O O . TRP A 1 399 ? 80.783 127.933 114.126 1.00 43.90 399 TRP A O 1
ATOM 2796 N N . SER A 1 400 ? 79.519 126.640 115.461 1.00 47.41 400 SER A N 1
ATOM 2797 C CA . SER A 1 400 ? 79.900 125.388 114.823 1.00 48.54 400 SER A CA 1
ATOM 2798 C C . SER A 1 400 ? 78.919 124.951 113.738 1.00 50.72 400 SER A C 1
ATOM 2799 O O . SER A 1 400 ? 78.949 123.788 113.321 1.00 53.75 400 SER A O 1
ATOM 2802 N N . GLN A 1 401 ? 78.057 125.852 113.273 1.00 48.20 401 GLN A N 1
ATOM 2803 C CA . GLN A 1 401 ? 77.127 125.558 112.198 1.00 46.37 401 GLN A CA 1
ATOM 2804 C C . GLN A 1 401 ? 77.437 126.428 110.986 1.00 49.72 401 GLN A C 1
ATOM 2805 O O . GLN A 1 401 ? 77.905 127.561 111.136 1.00 56.75 401 GLN A O 1
ATOM 2811 N N . PRO A 1 402 ? 77.200 125.927 109.775 1.00 52.01 402 PRO A N 1
ATOM 2812 C CA . PRO A 1 402 ? 77.543 126.704 108.580 1.00 50.34 402 PRO A CA 1
ATOM 2813 C C . PRO A 1 402 ? 76.644 127.917 108.396 1.00 45.59 402 PRO A C 1
ATOM 2814 O O . PRO A 1 402 ? 75.459 127.902 108.734 1.00 46.97 402 PRO A O 1
ATOM 2818 N N . ASN A 1 403 ? 77.231 128.976 107.848 1.00 44.74 403 ASN A N 1
ATOM 2819 C CA . ASN A 1 403 ? 76.512 130.178 107.446 1.00 39.73 403 ASN A CA 1
ATOM 2820 C C . ASN A 1 403 ? 76.712 130.408 105.951 1.00 47.02 403 ASN A C 1
ATOM 2821 O O . ASN A 1 403 ? 77.406 129.651 105.270 1.00 53.07 403 ASN A O 1
ATOM 2826 N N . GLU A 1 404 ? 76.082 131.470 105.441 1.00 47.40 404 GLU A N 1
ATOM 2827 C CA . GLU A 1 404 ? 76.112 131.749 104.007 1.00 43.93 404 GLU A CA 1
ATOM 2828 C C . GLU A 1 404 ? 77.522 132.054 103.511 1.00 45.44 404 GLU A C 1
ATOM 2829 O O . GLU A 1 404 ? 77.850 131.757 102.356 1.00 47.03 404 GLU A O 1
ATOM 2835 N N . THR A 1 405 ? 78.369 132.631 104.365 1.00 43.98 405 THR A N 1
ATOM 2836 C CA . THR A 1 405 ? 79.728 132.975 103.958 1.00 43.52 405 THR A CA 1
ATOM 2837 C C . THR A 1 405 ? 80.550 131.727 103.641 1.00 42.45 405 THR A C 1
ATOM 2838 O O . THR A 1 405 ? 81.412 131.752 102.747 1.00 44.88 405 THR A O 1
ATOM 2842 N N . ASP A 1 406 ? 80.264 130.618 104.335 1.00 41.24 406 ASP A N 1
ATOM 2843 C CA . ASP A 1 406 ? 80.969 129.362 104.094 1.00 41.46 406 ASP A CA 1
ATOM 2844 C C . ASP A 1 406 ? 80.777 128.867 102.669 1.00 40.64 406 ASP A C 1
ATOM 2845 O O . ASP A 1 406 ? 81.636 128.154 102.142 1.00 50.58 406 ASP A O 1
ATOM 2850 N N . TYR A 1 407 ? 79.655 129.205 102.042 1.00 39.21 407 TYR A N 1
ATOM 2851 C CA . TYR A 1 407 ? 79.444 128.907 100.633 1.00 37.77 407 TYR A CA 1
ATOM 2852 C C . TYR A 1 407 ? 79.841 130.055 99.722 1.00 40.23 407 TYR A C 1
ATOM 2853 O O . TYR A 1 407 ? 80.219 129.816 98.572 1.00 43.53 407 TYR A O 1
ATOM 2862 N N . LYS A 1 408 ? 79.764 131.294 100.213 1.00 39.51 408 LYS A N 1
ATOM 2863 C CA . LYS A 1 408 ? 80.083 132.448 99.381 1.00 36.63 408 LYS A CA 1
ATOM 2864 C C . LYS A 1 408 ? 81.562 132.488 99.013 1.00 37.71 408 LYS A C 1
ATOM 2865 O O . LYS A 1 408 ? 81.910 132.797 97.868 1.00 45.05 408 LYS A O 1
ATOM 2871 N N . PHE A 1 409 ? 82.447 132.189 99.965 1.00 26.70 409 PHE A N 1
ATOM 2872 C CA . PHE A 1 409 ? 83.880 132.276 99.672 1.00 32.10 409 PHE A CA 1
ATOM 2873 C C . PHE A 1 409 ? 84.350 131.276 98.613 1.00 37.84 409 PHE A C 1
ATOM 2874 O O . PHE A 1 409 ? 85.000 131.703 97.640 1.00 40.91 409 PHE A O 1
ATOM 2882 N N . PRO A 1 410 ? 84.079 129.966 98.722 1.00 42.01 410 PRO A N 1
ATOM 2883 C CA . PRO A 1 410 ? 84.527 129.048 97.659 1.00 38.00 410 PRO A CA 1
ATOM 2884 C C . PRO A 1 410 ? 83.884 129.320 96.313 1.00 31.53 410 PRO A C 1
ATOM 2885 O O . PRO A 1 410 ? 84.531 129.131 95.276 1.00 37.79 410 PRO A O 1
ATOM 2889 N N . ARG A 1 411 ? 82.626 129.763 96.298 1.00 26.83 411 ARG A N 1
ATOM 2890 C CA . ARG A 1 411 ? 81.967 130.084 95.038 1.00 31.16 411 ARG A CA 1
ATOM 2891 C C . ARG A 1 411 ? 82.683 131.220 94.320 1.00 40.41 411 ARG A C 1
ATOM 2892 O O . ARG A 1 411 ? 82.908 131.157 93.104 1.00 43.86 411 ARG A O 1
ATOM 2900 N N . GLU A 1 412 ? 83.081 132.254 95.061 1.00 38.26 412 GLU A N 1
ATOM 2901 C CA . GLU A 1 412 ? 83.772 133.373 94.435 1.00 33.71 412 GLU A CA 1
ATOM 2902 C C . GLU A 1 412 ? 85.201 133.015 94.050 1.00 36.12 412 GLU A C 1
ATOM 2903 O O . GLU A 1 412 ? 85.707 133.526 93.050 1.00 39.45 412 GLU A O 1
ATOM 2909 N N . LEU A 1 413 ? 85.866 132.139 94.809 1.00 30.28 413 LEU A N 1
ATOM 2910 C CA . LEU A 1 413 ? 87.176 131.662 94.365 1.00 30.01 413 LEU A CA 1
ATOM 2911 C C . LEU A 1 413 ? 87.065 130.880 93.056 1.00 36.08 413 LEU A C 1
ATOM 2912 O O . LEU A 1 413 ? 87.876 131.062 92.135 1.00 40.08 413 LEU A O 1
ATOM 2917 N N . TRP A 1 414 ? 86.053 130.015 92.955 1.00 37.77 414 TRP A N 1
ATOM 2918 C CA . TRP A 1 414 ? 85.824 129.255 91.731 1.00 35.67 414 TRP A CA 1
ATOM 2919 C C . TRP A 1 414 ? 85.499 130.176 90.560 1.00 34.13 414 TRP A C 1
ATOM 2920 O O . TRP A 1 414 ? 85.933 129.932 89.429 1.00 37.85 414 TRP A O 1
ATOM 2931 N N . ALA A 1 415 ? 84.738 131.243 90.812 1.00 32.92 415 ALA A N 1
ATOM 2932 C CA . ALA A 1 415 ? 84.434 132.196 89.748 1.00 32.31 415 ALA A CA 1
ATOM 2933 C C . ALA A 1 415 ? 85.651 133.029 89.358 1.00 39.23 415 ALA A C 1
ATOM 2934 O O . ALA A 1 415 ? 85.790 133.408 88.190 1.00 47.56 415 ALA A O 1
ATOM 2936 N N . ALA A 1 416 ? 86.528 133.338 90.314 1.00 39.84 416 ALA A N 1
ATOM 2937 C CA . ALA A 1 416 ? 87.711 134.141 90.036 1.00 36.00 416 ALA A CA 1
ATOM 2938 C C . ALA A 1 416 ? 88.800 133.367 89.311 1.00 42.23 416 ALA A C 1
ATOM 2939 O O . ALA A 1 416 ? 89.614 133.984 88.618 1.00 44.18 416 ALA A O 1
ATOM 2941 N N . LEU A 1 417 ? 88.849 132.044 89.472 1.00 48.91 417 LEU A N 1
ATOM 2942 C CA . LEU A 1 417 ? 89.900 131.255 88.826 1.00 41.48 417 LEU A CA 1
ATOM 2943 C C . LEU A 1 417 ? 90.012 131.481 87.319 1.00 43.00 417 LEU A C 1
ATOM 2944 O O . LEU A 1 417 ? 91.137 131.684 86.837 1.00 46.17 417 LEU A O 1
ATOM 2949 N N . PRO A 1 418 ? 88.934 131.467 86.524 1.00 46.80 418 PRO A N 1
ATOM 2950 C CA . PRO A 1 418 ? 89.105 131.719 85.084 1.00 42.91 418 PRO A CA 1
ATOM 2951 C C . PRO A 1 418 ? 89.368 133.173 84.736 1.00 47.05 418 PRO A C 1
ATOM 2952 O O . PRO A 1 418 ? 89.929 133.440 83.667 1.00 50.99 418 PRO A O 1
ATOM 2956 N N . ARG A 1 419 ? 88.981 134.119 85.592 1.00 52.05 419 ARG A N 1
ATOM 2957 C CA . ARG A 1 419 ? 89.164 135.529 85.264 1.00 48.54 419 ARG A CA 1
ATOM 2958 C C . ARG A 1 419 ? 90.617 135.958 85.434 1.00 48.14 419 ARG A C 1
ATOM 2959 O O . ARG A 1 419 ? 91.117 136.792 84.671 1.00 52.76 419 ARG A O 1
ATOM 2967 N N . LEU A 1 420 ? 91.314 135.396 86.422 1.00 46.15 420 LEU A N 1
ATOM 2968 C CA . LEU A 1 420 ? 92.666 135.822 86.746 1.00 43.41 420 LEU A CA 1
ATOM 2969 C C . LEU A 1 420 ? 93.741 134.812 86.377 1.00 47.68 420 LEU A C 1
ATOM 2970 O O . LEU A 1 420 ? 94.920 135.176 86.356 1.00 53.41 420 LEU A O 1
ATOM 2975 N N . ARG A 1 421 ? 93.376 133.563 86.094 1.00 46.68 421 ARG A N 1
ATOM 2976 C CA . ARG A 1 421 ? 94.346 132.539 85.725 1.00 48.14 421 ARG A CA 1
ATOM 2977 C C . ARG A 1 421 ? 94.099 131.958 84.342 1.00 50.13 421 ARG A C 1
ATOM 2978 O O . ARG A 1 421 ? 95.046 131.810 83.562 1.00 53.80 421 ARG A O 1
ATOM 2986 N N . GLY A 1 422 ? 92.859 131.620 84.014 1.00 49.31 422 GLY A N 1
ATOM 29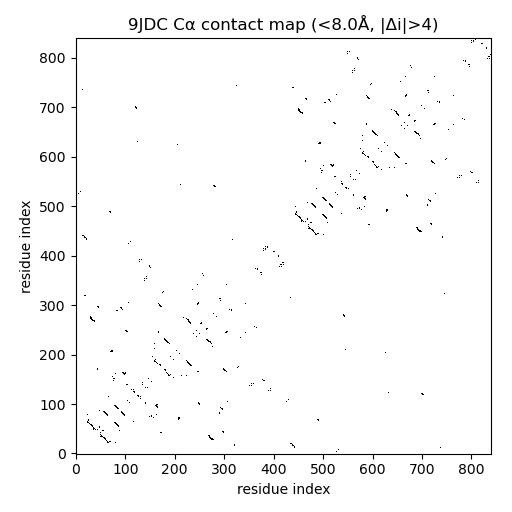87 C CA . GLY A 1 422 ? 92.522 131.048 82.726 1.00 44.74 422 GLY A CA 1
ATOM 2988 C C . GLY A 1 422 ? 91.665 129.805 82.863 1.00 46.95 422 GLY A C 1
ATOM 2989 O O . GLY A 1 422 ? 91.444 129.276 83.950 1.00 51.43 422 GLY A O 1
ATOM 2990 N N . GLU A 1 423 ? 91.181 129.342 81.707 1.00 47.76 423 GLU A N 1
ATOM 2991 C CA . GLU A 1 423 ? 90.307 128.173 81.674 1.00 47.29 423 GLU A CA 1
ATOM 2992 C C . GLU A 1 423 ? 91.047 126.891 82.037 1.00 51.26 423 GLU A C 1
ATOM 2993 O O . GLU A 1 423 ? 90.458 125.986 82.643 1.00 52.61 423 GLU A O 1
ATOM 2999 N N . GLU A 1 424 ? 92.328 126.792 81.672 1.00 48.69 424 GLU A N 1
ATOM 3000 C CA . GLU A 1 424 ? 93.094 125.585 81.962 1.00 44.27 424 GLU A CA 1
ATOM 3001 C C . GLU A 1 424 ? 93.276 125.374 83.458 1.00 46.82 424 GLU A C 1
ATOM 3002 O O . GLU A 1 424 ? 93.311 124.229 83.919 1.00 54.15 424 GLU A O 1
ATOM 3008 N N . PHE A 1 425 ? 93.394 126.457 84.229 1.00 39.17 425 PHE A N 1
ATOM 3009 C CA . PHE A 1 425 ? 93.477 126.342 85.683 1.00 42.69 425 PHE A CA 1
ATOM 3010 C C . PHE A 1 425 ? 92.228 125.673 86.253 1.00 45.37 425 PHE A C 1
ATOM 3011 O O . PHE A 1 425 ? 92.316 124.720 87.040 1.00 50.08 425 PHE A O 1
ATOM 3019 N N . GLN A 1 426 ? 91.051 126.159 85.850 1.00 40.39 426 GLN A N 1
ATOM 3020 C CA . GLN A 1 426 ? 89.795 125.572 86.304 1.00 40.75 426 GLN A CA 1
ATOM 3021 C C . GLN A 1 426 ? 89.670 124.121 85.857 1.00 42.80 426 GLN A C 1
ATOM 3022 O O . GLN A 1 426 ? 89.215 123.258 86.623 1.00 51.44 426 GLN A O 1
ATOM 3028 N N . ASN A 1 427 ? 90.066 123.834 84.615 1.00 40.30 427 ASN A N 1
ATOM 3029 C CA . ASN A 1 427 ? 89.997 122.465 84.118 1.00 37.08 427 ASN A CA 1
ATOM 3030 C C . ASN A 1 427 ? 90.889 121.534 84.927 1.00 41.10 427 ASN A C 1
ATOM 3031 O O . ASN A 1 427 ? 90.496 120.404 85.238 1.00 49.10 427 ASN A O 1
ATOM 3036 N N . ARG A 1 428 ? 92.096 121.984 85.269 1.00 35.90 428 ARG A N 1
ATOM 3037 C CA . ARG A 1 428 ? 92.991 121.151 86.064 1.00 36.20 428 ARG A CA 1
ATOM 3038 C C . ARG A 1 428 ? 92.441 120.936 87.466 1.00 35.11 428 ARG A C 1
ATOM 3039 O O . ARG A 1 428 ? 92.603 119.854 88.041 1.00 41.02 428 ARG A O 1
ATOM 3047 N N . LEU A 1 429 ? 91.783 121.952 88.031 1.00 35.78 429 LEU A N 1
ATOM 3048 C CA . LEU A 1 429 ? 91.124 121.757 89.320 1.00 32.27 429 LEU A CA 1
ATOM 3049 C C . LEU A 1 429 ? 90.057 120.672 89.231 1.00 35.19 429 LEU A C 1
ATOM 3050 O O . LEU A 1 429 ? 89.980 119.788 90.097 1.00 38.84 429 LEU A O 1
ATOM 3055 N N . VAL A 1 430 ? 89.240 120.711 88.176 1.00 33.29 430 VAL A N 1
ATOM 3056 C CA . VAL A 1 430 ? 88.198 119.699 88.001 1.00 32.45 430 VAL A CA 1
ATOM 3057 C C . VAL A 1 430 ? 88.816 118.313 87.836 1.00 35.57 430 VAL A C 1
ATOM 3058 O O . VAL A 1 430 ? 88.326 117.327 88.400 1.00 40.50 430 VAL A O 1
ATOM 3062 N N . VAL A 1 431 ? 89.898 118.219 87.059 1.00 39.68 431 VAL A N 1
ATOM 3063 C CA . VAL A 1 431 ? 90.543 116.929 86.819 1.00 35.19 431 VAL A CA 1
ATOM 3064 C C . VAL A 1 431 ? 91.113 116.355 88.113 1.00 36.05 431 VAL A C 1
ATOM 3065 O O . VAL A 1 431 ? 90.950 115.163 88.400 1.00 41.67 431 VAL A O 1
ATOM 3069 N N . ASN A 1 432 ? 91.794 117.184 88.911 1.00 31.75 432 ASN A N 1
ATOM 3070 C CA . ASN A 1 432 ? 92.331 116.706 90.185 1.00 32.64 432 ASN A CA 1
ATOM 3071 C C . ASN A 1 432 ? 91.216 116.252 91.120 1.00 35.99 432 ASN A C 1
ATOM 3072 O O . ASN A 1 432 ? 91.324 115.201 91.774 1.00 36.50 432 ASN A O 1
ATOM 3077 N N . MET A 1 433 ? 90.137 117.017 91.204 1.00 38.26 433 MET A N 1
ATOM 3078 C CA . MET A 1 433 ? 89.058 116.632 92.138 1.00 35.19 433 MET A CA 1
ATOM 3079 C C . MET A 1 433 ? 88.453 115.303 91.658 1.00 36.19 433 MET A C 1
ATOM 3080 O O . MET A 1 433 ? 88.279 114.421 92.501 1.00 40.85 433 MET A O 1
ATOM 3085 N N . ALA A 1 434 ? 88.207 115.154 90.351 1.00 37.93 434 ALA A N 1
ATOM 3086 C CA . ALA A 1 434 ? 87.643 113.900 89.864 1.00 30.47 434 ALA A CA 1
ATOM 3087 C C . ALA A 1 434 ? 88.581 112.729 90.125 1.00 33.21 434 ALA A C 1
ATOM 3088 O O . ALA A 1 434 ? 88.131 111.634 90.483 1.00 39.86 434 ALA A O 1
ATOM 3090 N N . GLU A 1 435 ? 89.888 112.940 89.947 1.00 41.30 435 GLU A N 1
ATOM 3091 C CA . GLU A 1 435 ? 90.853 111.882 90.225 1.00 36.89 435 GLU A CA 1
ATOM 3092 C C . GLU A 1 435 ? 90.780 111.441 91.679 1.00 42.07 435 GLU A C 1
ATOM 3093 O O . GLU A 1 435 ? 90.882 110.247 91.979 1.00 43.49 435 GLU A O 1
ATOM 3099 N N . SER A 1 436 ? 90.613 112.394 92.598 1.00 45.28 436 SER A N 1
ATOM 3100 C CA . SER A 1 436 ? 90.479 112.022 94.004 1.00 33.93 436 SER A CA 1
ATOM 3101 C C . SER A 1 436 ? 89.146 111.331 94.281 1.00 39.81 436 SER A C 1
ATOM 3102 O O . SER A 1 436 ? 89.102 110.316 94.985 1.00 39.86 436 SER A O 1
ATOM 3105 N N . VAL A 1 437 ? 88.050 111.862 93.734 1.00 34.80 437 VAL A N 1
ATOM 3106 C CA . VAL A 1 437 ? 86.721 111.377 94.100 1.00 32.91 437 VAL A CA 1
ATOM 3107 C C . VAL A 1 437 ? 86.446 109.998 93.506 1.00 38.22 437 VAL A C 1
ATOM 3108 O O . VAL A 1 437 ? 85.702 109.203 94.093 1.00 41.54 437 VAL A O 1
ATOM 3112 N N . SER A 1 438 ? 87.053 109.669 92.365 1.00 40.13 438 SER A N 1
ATOM 3113 C CA . SER A 1 438 ? 86.764 108.395 91.714 1.00 41.06 438 SER A CA 1
ATOM 3114 C C . SER A 1 438 ? 87.294 107.180 92.474 1.00 40.18 438 SER A C 1
ATOM 3115 O O . SER A 1 438 ? 87.172 106.064 91.961 1.00 44.00 438 SER A O 1
ATOM 3118 N N . GLN A 1 439 ? 87.863 107.354 93.667 1.00 39.67 439 GLN A N 1
ATOM 3119 C CA . GLN A 1 439 ? 88.411 106.251 94.448 1.00 35.73 439 GLN A CA 1
ATOM 3120 C C . GLN A 1 439 ? 87.546 105.876 95.647 1.00 39.28 439 GLN A C 1
ATOM 3121 O O . GLN A 1 439 ? 87.981 105.077 96.479 1.00 43.39 439 GLN A O 1
ATOM 3127 N N . ILE A 1 440 ? 86.342 106.421 95.757 1.00 38.22 440 ILE A N 1
ATOM 3128 C CA . ILE A 1 440 ? 85.518 106.246 96.951 1.00 35.27 440 ILE A CA 1
ATOM 3129 C C . ILE A 1 440 ? 84.214 105.581 96.532 1.00 37.64 440 ILE A C 1
ATOM 3130 O O . ILE A 1 440 ? 83.840 105.604 95.347 1.00 44.68 440 ILE A O 1
ATOM 3135 N N . PRO A 1 441 ? 83.505 104.955 97.473 1.00 41.35 441 PRO A N 1
ATOM 3136 C CA . PRO A 1 441 ? 82.250 104.268 97.133 1.00 38.54 441 PRO A CA 1
ATOM 3137 C C . PRO A 1 441 ? 81.164 105.229 96.667 1.00 43.05 441 PRO A C 1
ATOM 3138 O O . PRO A 1 441 ? 81.217 106.443 96.871 1.00 47.85 441 PRO A O 1
ATOM 3142 N N . GLU A 1 442 ? 80.140 104.639 96.042 1.00 44.61 442 GLU A N 1
ATOM 3143 C CA . GLU A 1 442 ? 79.171 105.398 95.252 1.00 47.77 442 GLU A CA 1
ATOM 3144 C C . GLU A 1 442 ? 78.331 106.347 96.104 1.00 47.81 442 GLU A C 1
ATOM 3145 O O . GLU A 1 442 ? 78.057 107.480 95.688 1.00 53.74 442 GLU A O 1
ATOM 3151 N N . ASP A 1 443 ? 77.888 105.902 97.281 1.00 46.74 443 ASP A N 1
ATOM 3152 C CA . ASP A 1 443 ? 77.059 106.759 98.127 1.00 45.83 443 ASP A CA 1
ATOM 3153 C C . ASP A 1 443 ? 77.823 107.999 98.582 1.00 48.21 443 ASP A C 1
ATOM 3154 O O . ASP A 1 443 ? 77.281 109.115 98.578 1.00 54.67 443 ASP A O 1
ATOM 3159 N N . LEU A 1 444 ? 79.088 107.825 98.971 1.00 43.43 444 LEU A N 1
ATOM 3160 C CA . LEU A 1 444 ? 79.929 108.973 99.282 1.00 38.28 444 LEU A CA 1
ATOM 3161 C C . LEU A 1 444 ? 80.117 109.868 98.064 1.00 41.67 444 LEU A C 1
ATOM 3162 O O . LEU A 1 444 ? 80.189 111.094 98.202 1.00 48.19 444 LEU A O 1
ATOM 3167 N N . ARG A 1 445 ? 80.200 109.279 96.868 1.00 39.63 445 ARG A N 1
ATOM 3168 C CA . ARG A 1 445 ? 80.304 110.077 95.650 1.00 40.85 445 ARG A CA 1
ATOM 3169 C C . ARG A 1 445 ? 79.079 110.963 95.466 1.00 39.52 445 ARG A C 1
ATOM 3170 O O . ARG A 1 445 ? 79.201 112.145 95.123 1.00 42.80 445 ARG A O 1
ATOM 3178 N N . GLN A 1 446 ? 77.887 110.408 95.697 1.00 40.04 446 GLN A N 1
ATOM 3179 C CA . GLN A 1 446 ? 76.666 111.201 95.589 1.00 43.87 446 GLN A CA 1
ATOM 3180 C C . GLN A 1 446 ? 76.629 112.306 96.638 1.00 44.76 446 GLN A C 1
ATOM 3181 O O . GLN A 1 446 ? 76.195 113.432 96.355 1.00 49.20 446 GLN A O 1
ATOM 3187 N N . LYS A 1 447 ? 77.081 112.005 97.858 1.00 39.78 447 LYS A N 1
ATOM 3188 C CA . LYS A 1 447 ? 77.147 113.036 98.892 1.00 41.14 447 LYS A CA 1
ATOM 3189 C C . LYS A 1 447 ? 78.090 114.169 98.489 1.00 43.40 447 LYS A C 1
ATOM 3190 O O . LYS A 1 447 ? 77.779 115.353 98.687 1.00 44.77 447 LYS A O 1
ATOM 3196 N N . VAL A 1 448 ? 79.246 113.821 97.919 1.00 38.13 448 VAL A N 1
ATOM 3197 C CA . VAL A 1 448 ? 80.196 114.830 97.457 1.00 39.30 448 VAL A CA 1
ATOM 3198 C C . VAL A 1 448 ? 79.579 115.675 96.349 1.00 41.71 448 VAL A C 1
ATOM 3199 O O . VAL A 1 448 ? 79.762 116.898 96.305 1.00 41.43 448 VAL A O 1
ATOM 3203 N N . TYR A 1 449 ? 78.850 115.036 95.430 1.00 39.32 449 TYR A N 1
ATOM 3204 C CA . TYR A 1 449 ? 78.187 115.783 94.364 1.00 36.40 449 TYR A CA 1
ATOM 3205 C C . TYR A 1 449 ? 77.179 116.774 94.932 1.00 39.21 449 TYR A C 1
ATOM 3206 O O . TYR A 1 449 ? 77.086 117.914 94.464 1.00 45.46 449 TYR A O 1
ATOM 3215 N N . LYS A 1 450 ? 76.412 116.354 95.942 1.00 39.71 450 LYS A N 1
ATOM 3216 C CA . LYS A 1 450 ? 75.452 117.262 96.568 1.00 40.40 450 LYS A CA 1
ATOM 3217 C C . LYS A 1 450 ? 76.149 118.448 97.229 1.00 39.80 450 LYS A C 1
ATOM 3218 O O . LYS A 1 450 ? 75.703 119.596 97.095 1.00 43.97 450 LYS A O 1
ATOM 3224 N N . THR A 1 451 ? 77.244 118.192 97.949 1.00 35.23 451 THR A N 1
ATOM 3225 C CA . THR A 1 451 ? 77.978 119.286 98.586 1.00 35.23 451 THR A CA 1
ATOM 3226 C C . THR A 1 451 ? 78.535 120.263 97.550 1.00 41.87 451 THR A C 1
ATOM 3227 O O . THR A 1 451 ? 78.431 121.490 97.710 1.00 42.52 451 THR A O 1
ATOM 3231 N N . LEU A 1 452 ? 79.116 119.736 96.470 1.00 39.88 452 LEU A N 1
ATOM 3232 C CA . LEU A 1 452 ? 79.648 120.601 95.423 1.00 33.35 452 LEU A CA 1
ATOM 3233 C C . LEU A 1 452 ? 78.539 121.412 94.766 1.00 34.15 452 LEU A C 1
ATOM 3234 O O . LEU A 1 452 ? 78.746 122.574 94.402 1.00 41.14 452 LEU A O 1
ATOM 3239 N N . ALA A 1 453 ? 77.356 120.814 94.600 1.00 40.47 453 ALA A N 1
ATOM 3240 C CA . ALA A 1 453 ? 76.219 121.568 94.082 1.00 37.51 453 ALA A CA 1
ATOM 3241 C C . ALA A 1 453 ? 75.842 122.695 95.030 1.00 39.07 453 ALA A C 1
ATOM 3242 O O . ALA A 1 453 ? 75.461 123.786 94.591 1.00 42.37 453 ALA A O 1
ATOM 3244 N N . LEU A 1 454 ? 75.934 122.443 96.337 1.00 44.92 454 LEU A N 1
ATOM 3245 C CA . LEU A 1 454 ? 75.755 123.522 97.304 1.00 42.19 454 LEU A CA 1
ATOM 3246 C C . LEU A 1 454 ? 76.768 124.638 97.080 1.00 40.80 454 LEU A C 1
ATOM 3247 O O . LEU A 1 454 ? 76.458 125.811 97.312 1.00 37.36 454 LEU A O 1
ATOM 3252 N N . VAL A 1 455 ? 77.979 124.299 96.636 1.00 48.22 455 VAL A N 1
ATOM 3253 C CA . VAL A 1 455 ? 78.953 125.345 96.311 1.00 40.09 455 VAL A CA 1
ATOM 3254 C C . VAL A 1 455 ? 78.597 126.019 94.987 1.00 41.22 455 VAL A C 1
ATOM 3255 O O . VAL A 1 455 ? 78.339 127.227 94.937 1.00 45.72 455 VAL A O 1
ATOM 3259 N N . ALA A 1 456 ? 78.585 125.254 93.895 1.00 41.51 456 ALA A N 1
ATOM 3260 C CA . ALA A 1 456 ? 78.231 125.793 92.587 1.00 39.73 456 ALA A CA 1
ATOM 3261 C C . ALA A 1 456 ? 77.714 124.665 91.704 1.00 45.49 456 ALA A C 1
ATOM 3262 O O . ALA A 1 456 ? 78.207 123.538 91.778 1.00 45.74 456 ALA A O 1
ATOM 3264 N N . GLU A 1 457 ? 76.726 124.983 90.865 1.00 46.51 457 GLU A N 1
ATOM 3265 C CA . GLU A 1 457 ? 76.058 123.954 90.072 1.00 48.76 457 GLU A CA 1
ATOM 3266 C C . GLU A 1 457 ? 76.960 123.427 88.961 1.00 46.64 457 GLU A C 1
ATOM 3267 O O . GLU A 1 457 ? 77.068 122.211 88.761 1.00 47.53 457 GLU A O 1
ATOM 3273 N N . ASP A 1 458 ? 77.611 124.329 88.223 1.00 43.65 458 ASP A N 1
ATOM 3274 C CA . ASP A 1 458 ? 78.439 123.898 87.101 1.00 41.80 458 ASP A CA 1
ATOM 3275 C C . ASP A 1 458 ? 79.661 123.123 87.576 1.00 44.95 458 ASP A C 1
ATOM 3276 O O . ASP A 1 458 ? 80.075 122.155 86.929 1.00 49.36 458 ASP A O 1
ATOM 3281 N N . LEU A 1 459 ? 80.246 123.525 88.707 1.00 36.85 459 LEU A N 1
ATOM 3282 C CA . LEU A 1 459 ? 81.386 122.794 89.249 1.00 34.67 459 LEU A CA 1
ATOM 3283 C C . LEU A 1 459 ? 80.996 121.368 89.615 1.00 43.30 459 LEU A C 1
ATOM 3284 O O . LEU A 1 459 ? 81.703 120.411 89.279 1.00 46.45 459 LEU A O 1
ATOM 3289 N N . ALA A 1 460 ? 79.854 121.208 90.290 1.00 38.01 460 ALA A N 1
ATOM 3290 C CA . ALA A 1 460 ? 79.387 119.876 90.655 1.00 38.25 460 ALA A CA 1
ATOM 3291 C C . ALA A 1 460 ? 79.080 119.040 89.423 1.00 40.87 460 ALA A C 1
ATOM 3292 O O . ALA A 1 460 ? 79.437 117.859 89.364 1.00 44.25 460 ALA A O 1
ATOM 3294 N N . SER A 1 461 ? 78.415 119.633 88.429 1.00 40.66 461 SER A N 1
ATOM 3295 C CA . SER A 1 461 ? 78.066 118.879 87.230 1.00 36.46 461 SER A CA 1
ATOM 3296 C C . SER A 1 461 ? 79.313 118.424 86.482 1.00 41.60 461 SER A C 1
ATOM 3297 O O . SER A 1 461 ? 79.398 117.269 86.048 1.00 47.12 461 SER A O 1
ATOM 3300 N N . ARG A 1 462 ? 80.300 119.313 86.340 1.00 42.09 462 ARG A N 1
ATOM 3301 C CA . ARG A 1 462 ? 81.533 118.953 85.648 1.00 36.06 462 ARG A CA 1
ATOM 3302 C C . ARG A 1 462 ? 82.303 117.878 86.406 1.00 38.90 462 ARG A C 1
ATOM 3303 O O . ARG A 1 462 ? 82.788 116.911 85.801 1.00 43.29 462 ARG A O 1
ATOM 3311 N N . VAL A 1 463 ? 82.414 118.019 87.730 1.00 40.14 463 VAL A N 1
ATOM 3312 C CA . VAL A 1 463 ? 83.138 117.027 88.517 1.00 37.86 463 VAL A CA 1
ATOM 3313 C C . VAL A 1 463 ? 82.448 115.672 88.432 1.00 41.76 463 VAL A C 1
ATOM 3314 O O . VAL A 1 463 ? 83.106 114.641 88.266 1.00 42.66 463 VAL A O 1
ATOM 3318 N N . GLU A 1 464 ? 81.116 115.648 88.536 1.00 40.99 464 GLU A N 1
ATOM 3319 C CA . GLU A 1 464 ? 80.394 114.382 88.459 1.00 42.89 464 GLU A CA 1
ATOM 3320 C C . GLU A 1 464 ? 80.549 113.735 87.089 1.00 44.65 464 GLU A C 1
ATOM 3321 O O . GLU A 1 464 ? 80.786 112.523 86.987 1.00 48.44 464 GLU A O 1
ATOM 3327 N N . SER A 1 465 ? 80.427 114.531 86.023 1.00 45.83 465 SER A N 1
ATOM 3328 C CA . SER A 1 465 ? 80.539 113.983 84.678 1.00 39.97 465 SER A CA 1
ATOM 3329 C C . SER A 1 465 ? 81.922 113.399 84.436 1.00 45.70 465 SER A C 1
ATOM 3330 O O . SER A 1 465 ? 82.053 112.328 83.833 1.00 47.23 465 SER A O 1
ATOM 3333 N N . LEU A 1 466 ? 82.969 114.081 84.902 1.00 48.24 466 LEU A N 1
ATOM 3334 C CA . LEU A 1 466 ? 84.313 113.567 84.675 1.00 41.94 466 LEU A CA 1
ATOM 3335 C C . LEU A 1 466 ? 84.641 112.407 85.613 1.00 44.56 466 LEU A C 1
ATOM 3336 O O . LEU A 1 466 ? 85.415 111.518 85.244 1.00 50.45 466 LEU A O 1
ATOM 3341 N N . THR A 1 467 ? 84.045 112.380 86.809 1.00 46.31 467 THR A N 1
ATOM 3342 C CA . THR A 1 467 ? 84.330 111.321 87.772 1.00 44.10 467 THR A CA 1
ATOM 3343 C C . THR A 1 467 ? 83.670 110.009 87.372 1.00 48.19 467 THR A C 1
ATOM 3344 O O . THR A 1 467 ? 84.263 108.937 87.535 1.00 48.31 467 THR A O 1
ATOM 3348 N N . GLU A 1 468 ? 82.439 110.068 86.857 1.00 52.09 468 GLU A N 1
ATOM 3349 C CA . GLU A 1 468 ? 81.750 108.835 86.490 1.00 47.66 468 GLU A CA 1
ATOM 3350 C C . GLU A 1 468 ? 82.441 108.100 85.349 1.00 52.11 468 GLU A C 1
ATOM 3351 O O . GLU A 1 468 ? 82.264 106.885 85.214 1.00 56.47 468 GLU A O 1
ATOM 3357 N N . GLU A 1 469 ? 83.225 108.800 84.529 1.00 56.76 469 GLU A N 1
ATOM 3358 C CA . GLU A 1 469 ? 83.962 108.159 83.448 1.00 53.70 469 GLU A CA 1
ATOM 3359 C C . GLU A 1 469 ? 85.260 107.514 83.912 1.00 55.58 469 GLU A C 1
ATOM 3360 O O . GLU A 1 469 ? 85.908 106.828 83.115 1.00 58.57 469 GLU A O 1
ATOM 3366 N N . MET A 1 470 ? 85.657 107.717 85.166 1.00 56.56 470 MET A N 1
ATOM 3367 C CA . MET A 1 470 ? 86.920 107.204 85.675 1.00 52.59 470 MET A CA 1
ATOM 3368 C C . MET A 1 470 ? 86.755 106.023 86.621 1.00 54.86 470 MET A C 1
ATOM 3369 O O . MET A 1 470 ? 87.758 105.518 87.134 1.00 58.78 470 MET A O 1
ATOM 3374 N N . VAL A 1 471 ? 85.530 105.574 86.870 1.00 55.56 471 VAL A N 1
ATOM 3375 C CA . VAL A 1 471 ? 85.304 104.442 87.761 1.00 55.22 471 VAL A CA 1
ATOM 3376 C C . VAL A 1 471 ? 85.001 103.189 86.948 1.00 54.47 471 VAL A C 1
ATOM 3377 O O . VAL A 1 471 ? 85.221 103.155 85.738 1.00 57.51 471 VAL A O 1
ATOM 3381 N N . GLU B 1 30 ? 89.675 127.514 124.238 1.00 59.01 30 GLU B N 1
ATOM 3382 C CA . GLU B 1 30 ? 90.284 126.734 125.352 1.00 59.26 30 GLU B CA 1
ATOM 3383 C C . GLU B 1 30 ? 89.425 126.842 126.619 1.00 62.71 30 GLU B C 1
ATOM 3384 O O . GLU B 1 30 ? 88.195 127.005 126.458 1.00 64.08 30 GLU B O 1
ATOM 3390 N N . ASN B 1 31 ? 90.003 126.689 127.813 1.00 62.27 31 ASN B N 1
ATOM 3391 C CA . ASN B 1 31 ? 89.357 126.866 129.112 1.00 64.42 31 ASN B CA 1
ATOM 3392 C C . ASN B 1 31 ? 88.193 125.910 129.344 1.00 66.41 31 ASN B C 1
ATOM 3393 O O . ASN B 1 31 ? 87.612 125.924 130.436 1.00 69.13 31 ASN B O 1
ATOM 3398 N N . ASP B 1 32 ? 87.830 125.081 128.368 1.00 62.16 32 ASP B N 1
ATOM 3399 C CA . ASP B 1 32 ? 86.806 124.068 128.566 1.00 58.15 32 ASP B CA 1
ATOM 3400 C C . ASP B 1 32 ? 87.474 122.757 128.941 1.00 60.88 32 ASP B C 1
ATOM 3401 O O . ASP B 1 32 ? 88.356 122.296 128.199 1.00 60.00 32 ASP B O 1
ATOM 3406 N N . PRO B 1 33 ? 87.119 122.138 130.071 1.00 63.71 33 PRO B N 1
ATOM 3407 C CA . PRO B 1 33 ? 87.771 120.868 130.438 1.00 58.71 33 PRO B CA 1
ATOM 3408 C C . PRO B 1 33 ? 87.618 119.782 129.388 1.00 58.23 33 PRO B C 1
ATOM 3409 O O . PRO B 1 33 ? 88.542 118.982 129.192 1.00 60.77 33 PRO B O 1
ATOM 3413 N N . ARG B 1 34 ? 86.473 119.731 128.704 1.00 49.26 34 ARG B N 1
ATOM 3414 C CA . ARG B 1 34 ? 86.280 118.744 127.647 1.00 52.43 34 ARG B CA 1
ATOM 3415 C C . ARG B 1 34 ? 87.260 118.965 126.500 1.00 53.37 34 ARG B C 1
ATOM 3416 O O . ARG B 1 34 ? 87.880 118.016 126.001 1.00 56.44 34 ARG B O 1
ATOM 3424 N N . LEU B 1 35 ? 87.416 120.220 126.070 1.00 45.58 35 LEU B N 1
ATOM 3425 C CA . LEU B 1 35 ? 88.356 120.526 124.997 1.00 46.06 35 LEU B CA 1
ATOM 3426 C C . LEU B 1 35 ? 89.789 120.243 125.424 1.00 44.69 35 LEU B C 1
ATOM 3427 O O . LEU B 1 35 ? 90.588 119.722 124.636 1.00 48.22 35 LEU B O 1
ATOM 3432 N N . LEU B 1 36 ? 90.134 120.588 126.666 1.00 43.97 36 LEU B N 1
ATOM 3433 C CA . LEU B 1 36 ? 91.476 120.307 127.164 1.00 41.85 36 LEU B CA 1
ATOM 3434 C C . LEU B 1 36 ? 91.754 118.811 127.168 1.00 43.16 36 LEU B C 1
ATOM 3435 O O . LEU B 1 36 ? 92.836 118.376 126.764 1.00 43.37 36 LEU B O 1
ATOM 3440 N N . ASP B 1 37 ? 90.783 118.010 127.609 1.00 45.82 37 ASP B N 1
ATOM 3441 C CA . ASP B 1 37 ? 90.957 116.562 127.608 1.00 43.70 37 ASP B CA 1
ATOM 3442 C C . ASP B 1 37 ? 91.122 116.023 126.191 1.00 42.12 37 ASP B C 1
ATOM 3443 O O . ASP B 1 37 ? 92.005 115.195 125.935 1.00 38.63 37 ASP B O 1
ATOM 3448 N N . ILE B 1 38 ? 90.292 116.491 125.255 1.00 39.85 38 ILE B N 1
ATOM 3449 C CA . ILE B 1 38 ? 90.379 116.019 123.873 1.00 38.87 38 ILE B CA 1
ATOM 3450 C C . ILE B 1 38 ? 91.749 116.341 123.282 1.00 36.54 38 ILE B C 1
ATOM 3451 O O . ILE B 1 38 ? 92.411 115.478 122.686 1.00 43.75 38 ILE B O 1
ATOM 3456 N N . LEU B 1 39 ? 92.206 117.583 123.462 1.00 35.23 39 LEU B N 1
ATOM 3457 C CA . LEU B 1 39 ? 93.480 117.995 122.883 1.00 35.45 39 LEU B CA 1
ATOM 3458 C C . LEU B 1 39 ? 94.655 117.285 123.546 1.00 30.68 39 LEU B C 1
ATOM 3459 O O . LEU B 1 39 ? 95.598 116.869 122.863 1.00 34.71 39 LEU B O 1
ATOM 3464 N N . SER B 1 40 ? 94.619 117.132 124.872 1.00 34.84 40 SER B N 1
ATOM 3465 C CA . SER B 1 40 ? 95.703 116.449 125.567 1.00 31.83 40 SER B CA 1
ATOM 3466 C C . SER B 1 40 ? 95.780 114.981 125.171 1.00 35.57 40 SER B C 1
ATOM 3467 O O . SER B 1 40 ? 96.877 114.431 125.030 1.00 41.39 40 SER B O 1
ATOM 3470 N N . ARG B 1 41 ? 94.630 114.327 124.990 1.00 37.88 41 ARG B N 1
ATOM 3471 C CA . ARG B 1 41 ? 94.641 112.947 124.519 1.00 32.75 41 ARG B CA 1
ATOM 3472 C C . ARG B 1 41 ? 95.200 112.854 123.106 1.00 33.68 41 ARG B C 1
ATOM 3473 O O . ARG B 1 41 ? 95.975 111.942 122.798 1.00 35.04 41 ARG B O 1
ATOM 3481 N N . PHE B 1 42 ? 94.821 113.789 122.230 1.00 33.25 42 PHE B N 1
ATOM 3482 C CA . PHE B 1 42 ? 95.369 113.777 120.877 1.00 22.08 42 PHE B CA 1
ATOM 3483 C C . PHE B 1 42 ? 96.876 114.014 120.873 1.00 31.19 42 PHE B C 1
ATOM 3484 O O . PHE B 1 42 ? 97.585 113.472 120.018 1.00 33.32 42 PHE B O 1
ATOM 3492 N N . ASN B 1 43 ? 97.380 114.814 121.814 1.00 32.14 43 ASN B N 1
ATOM 3493 C CA . ASN B 1 43 ? 98.791 115.186 121.829 1.00 24.64 43 ASN B CA 1
ATOM 3494 C C . ASN B 1 43 ? 99.726 114.036 122.188 1.00 29.07 43 ASN B C 1
ATOM 3495 O O . ASN B 1 43 ? 100.936 114.166 121.979 1.00 33.92 43 ASN B O 1
ATOM 3500 N N . ARG B 1 44 ? 99.212 112.924 122.712 1.00 32.99 44 ARG B N 1
ATOM 3501 C CA . ARG B 1 44 ? 100.049 111.844 123.220 1.00 23.79 44 ARG B CA 1
ATOM 3502 C C . ARG B 1 44 ? 99.931 110.563 122.400 1.00 24.81 44 ARG B C 1
ATOM 3503 O O . ARG B 1 44 ? 100.295 109.490 122.884 1.00 35.70 44 ARG B O 1
ATOM 3511 N N . GLU B 1 45 ? 99.437 110.652 121.166 1.00 33.55 45 GLU B N 1
ATOM 3512 C CA . GLU B 1 45 ? 99.182 109.447 120.384 1.00 27.32 45 GLU B CA 1
ATOM 3513 C C . GLU B 1 45 ? 100.452 108.837 119.800 1.00 29.56 45 GLU B C 1
ATOM 3514 O O . GLU B 1 45 ? 100.531 107.613 119.660 1.00 40.70 45 GLU B O 1
ATOM 3520 N N . LYS B 1 46 ? 101.442 109.653 119.456 1.00 32.94 46 LYS B N 1
ATOM 3521 C CA . LYS B 1 46 ? 102.637 109.168 118.780 1.00 26.45 46 LYS B CA 1
ATOM 3522 C C . LYS B 1 46 ? 103.686 108.684 119.775 1.00 28.15 46 LYS B C 1
ATOM 3523 O O . LYS B 1 46 ? 103.827 109.220 120.876 1.00 33.65 46 LYS B O 1
ATOM 3529 N N . ILE B 1 47 ? 104.418 107.652 119.367 1.00 30.19 47 ILE B N 1
ATOM 3530 C CA . ILE B 1 47 ? 105.516 107.081 120.146 1.00 21.10 47 ILE B CA 1
ATOM 3531 C C . ILE B 1 47 ? 106.746 107.030 119.251 1.00 23.45 47 ILE B C 1
ATOM 3532 O O . ILE B 1 47 ? 106.631 107.100 118.018 1.00 29.33 47 ILE B O 1
ATOM 3537 N N . PRO B 1 48 ? 107.944 106.941 119.836 1.00 24.39 48 PRO B N 1
ATOM 3538 C CA . PRO B 1 48 ? 109.153 106.862 119.005 1.00 23.86 48 PRO B CA 1
ATOM 3539 C C . PRO B 1 48 ? 109.167 105.608 118.142 1.00 19.18 48 PRO B C 1
ATOM 3540 O O . PRO B 1 48 ? 108.704 104.542 118.551 1.00 28.10 48 PRO B O 1
ATOM 3544 N N . GLU B 1 49 ? 109.709 105.747 116.936 1.00 27.40 49 GLU B N 1
ATOM 3545 C CA . GLU B 1 49 ? 109.804 104.638 116.002 1.00 25.26 49 GLU B CA 1
ATOM 3546 C C . GLU B 1 49 ? 110.993 103.742 116.351 1.00 24.80 49 GLU B C 1
ATOM 3547 O O . GLU B 1 49 ? 111.828 104.067 117.199 1.00 34.12 49 GLU B O 1
ATOM 3553 N N . ARG B 1 50 ? 111.059 102.593 115.683 1.00 28.73 50 ARG B N 1
ATOM 3554 C CA . ARG B 1 50 ? 112.147 101.651 115.902 1.00 23.27 50 ARG B CA 1
ATOM 3555 C C . ARG B 1 50 ? 113.473 102.233 115.425 1.00 24.05 50 ARG B C 1
ATOM 3556 O O . ARG B 1 50 ? 113.534 102.971 114.439 1.00 25.95 50 ARG B O 1
ATOM 3564 N N . ALA B 1 51 ? 114.547 101.887 116.141 1.00 19.83 51 ALA B N 1
ATOM 3565 C CA . ALA B 1 51 ? 115.875 102.370 115.774 1.00 18.88 51 ALA B CA 1
ATOM 3566 C C . ALA B 1 51 ? 116.271 101.892 114.382 1.00 24.58 51 ALA B C 1
ATOM 3567 O O . ALA B 1 51 ? 116.874 102.642 113.608 1.00 28.76 51 ALA B O 1
ATOM 3569 N N . VAL B 1 52 ? 115.946 100.644 114.051 1.00 21.16 52 VAL B N 1
ATOM 3570 C CA . VAL B 1 52 ? 116.080 100.122 112.700 1.00 22.74 52 VAL B CA 1
ATOM 3571 C C . VAL B 1 52 ? 114.769 99.443 112.331 1.00 22.71 52 VAL B C 1
ATOM 3572 O O . VAL B 1 52 ? 113.969 99.082 113.195 1.00 27.40 52 VAL B O 1
ATOM 3576 N N . HIS B 1 53 ? 114.558 99.276 111.025 1.00 24.08 53 HIS B N 1
ATOM 3577 C CA . HIS B 1 53 ? 113.363 98.620 110.489 1.00 17.87 53 HIS B CA 1
ATOM 3578 C C . HIS B 1 53 ? 112.088 99.365 110.891 1.00 26.36 53 HIS B C 1
ATOM 3579 O O . HIS B 1 53 ? 111.100 98.767 111.316 1.00 35.79 53 HIS B O 1
ATOM 3586 N N . ALA B 1 54 ? 112.115 100.692 110.742 1.00 23.28 54 ALA B N 1
ATOM 3587 C CA . ALA B 1 54 ? 111.006 101.517 111.214 1.00 24.38 54 ALA B CA 1
ATOM 3588 C C . ALA B 1 54 ? 109.784 101.428 110.307 1.00 25.75 54 ALA B C 1
ATOM 3589 O O . ALA B 1 54 ? 108.653 101.570 110.783 1.00 30.36 54 ALA B O 1
ATOM 3591 N N . ARG B 1 55 ? 109.979 101.201 109.012 1.00 30.97 55 ARG B N 1
ATOM 3592 C CA . ARG B 1 55 ? 108.888 101.147 108.048 1.00 28.93 55 ARG B CA 1
ATOM 3593 C C . ARG B 1 55 ? 108.568 99.692 107.725 1.00 29.99 55 ARG B C 1
ATOM 3594 O O . ARG B 1 55 ? 109.473 98.911 107.421 1.00 34.50 55 ARG B O 1
ATOM 3602 N N . GLY B 1 56 ? 107.291 99.331 107.791 1.00 27.90 56 GLY B N 1
ATOM 3603 C CA . GLY B 1 56 ? 106.914 97.953 107.529 1.00 18.61 56 GLY B CA 1
ATOM 3604 C C . GLY B 1 56 ? 105.412 97.753 107.541 1.00 19.11 56 GLY B C 1
ATOM 3605 O O . GLY B 1 56 ? 104.633 98.684 107.761 1.00 28.56 56 GLY B O 1
ATOM 3606 N N . ALA B 1 57 ? 105.026 96.502 107.295 1.00 27.13 57 ALA B N 1
ATOM 3607 C CA . ALA B 1 57 ? 103.633 96.069 107.260 1.00 22.06 57 ALA B CA 1
ATOM 3608 C C . ALA B 1 57 ? 103.519 94.711 107.943 1.00 22.87 57 ALA B C 1
ATOM 3609 O O . ALA B 1 57 ? 104.523 94.087 108.280 1.00 35.04 57 ALA B O 1
ATOM 3611 N N . GLY B 1 58 ? 102.281 94.241 108.149 1.00 22.94 58 GLY B N 1
ATOM 3612 C CA . GLY B 1 58 ? 102.058 93.035 108.919 1.00 22.10 58 GLY B CA 1
ATOM 3613 C C . GLY B 1 58 ? 100.920 92.190 108.379 1.00 26.64 58 GLY B C 1
ATOM 3614 O O . GLY B 1 58 ? 100.094 92.650 107.591 1.00 34.47 58 GLY B O 1
ATOM 3615 N N . ALA B 1 59 ? 100.894 90.935 108.830 1.00 28.15 59 ALA B N 1
ATOM 3616 C CA . ALA B 1 59 ? 99.865 89.979 108.431 1.00 24.28 59 ALA B CA 1
ATOM 3617 C C . ALA B 1 59 ? 99.813 88.834 109.437 1.00 23.67 59 ALA B C 1
ATOM 3618 O O . ALA B 1 59 ? 100.680 88.697 110.301 1.00 36.72 59 ALA B O 1
ATOM 3620 N N . TYR B 1 60 ? 98.773 88.007 109.308 1.00 33.31 60 TYR B N 1
ATOM 3621 C CA . TYR B 1 60 ? 98.534 86.850 110.160 1.00 33.68 60 TYR B CA 1
ATOM 3622 C C . TYR B 1 60 ? 98.365 85.606 109.302 1.00 25.86 60 TYR B C 1
ATOM 3623 O O . TYR B 1 60 ? 97.709 85.653 108.252 1.00 35.62 60 TYR B O 1
ATOM 3632 N N . GLY B 1 61 ? 98.924 84.497 109.771 1.00 28.77 61 GLY B N 1
ATOM 3633 C CA . GLY B 1 61 ? 98.780 83.227 109.099 1.00 25.67 61 GLY B CA 1
ATOM 3634 C C . GLY B 1 61 ? 99.054 82.059 110.025 1.00 27.31 61 GLY B C 1
ATOM 3635 O O . GLY B 1 61 ? 98.914 82.160 111.244 1.00 35.34 61 GLY B O 1
ATOM 3636 N N . GLU B 1 62 ? 99.467 80.940 109.433 1.00 30.00 62 GLU B N 1
ATOM 3637 C CA . GLU B 1 62 ? 99.746 79.741 110.211 1.00 31.01 62 GLU B CA 1
ATOM 3638 C C . GLU B 1 62 ? 100.886 78.953 109.579 1.00 26.17 62 GLU B C 1
ATOM 3639 O O . GLU B 1 62 ? 101.150 79.051 108.379 1.00 36.74 62 GLU B O 1
ATOM 3645 N N . PHE B 1 63 ? 101.553 78.162 110.413 1.00 30.12 63 PHE B N 1
ATOM 3646 C CA . PHE B 1 63 ? 102.609 77.249 110.002 1.00 32.01 63 PHE B CA 1
ATOM 3647 C C . PHE B 1 63 ? 102.117 75.815 110.143 1.00 30.80 63 PHE B C 1
ATOM 3648 O O . PHE B 1 63 ? 101.412 75.486 111.101 1.00 35.50 63 PHE B O 1
ATOM 3656 N N . GLU B 1 64 ? 102.490 74.966 109.188 1.00 25.28 64 GLU B N 1
ATOM 3657 C CA . GLU B 1 64 ? 102.112 73.561 109.195 1.00 30.31 64 GLU B CA 1
ATOM 3658 C C . GLU B 1 64 ? 103.332 72.693 108.926 1.00 34.52 64 GLU B C 1
ATOM 3659 O O . GLU B 1 64 ? 104.154 73.013 108.065 1.00 37.44 64 GLU B O 1
ATOM 3665 N N . VAL B 1 65 ? 103.435 71.588 109.660 1.00 36.73 65 VAL B N 1
ATOM 3666 C CA . VAL B 1 65 ? 104.549 70.654 109.538 1.00 38.24 65 VAL B CA 1
ATOM 3667 C C . VAL B 1 65 ? 104.272 69.696 108.386 1.00 36.91 65 VAL B C 1
ATOM 3668 O O . VAL B 1 65 ? 103.189 69.107 108.304 1.00 43.52 65 VAL B O 1
ATOM 3672 N N . THR B 1 66 ? 105.254 69.533 107.496 1.00 37.94 66 THR B N 1
ATOM 3673 C CA . THR B 1 66 ? 105.121 68.639 106.356 1.00 41.33 66 THR B CA 1
ATOM 3674 C C . THR B 1 66 ? 106.097 67.470 106.354 1.00 39.42 66 THR B C 1
ATOM 3675 O O . THR B 1 66 ? 105.868 66.507 105.616 1.00 43.96 66 THR B O 1
ATOM 3679 N N . HIS B 1 67 ? 107.165 67.520 107.146 1.00 42.22 67 HIS B N 1
ATOM 3680 C CA . HIS B 1 67 ? 108.179 66.477 107.162 1.00 39.44 67 HIS B CA 1
ATOM 3681 C C . HIS B 1 67 ? 108.513 66.109 108.600 1.00 43.33 67 HIS B C 1
ATOM 3682 O O . HIS B 1 67 ? 108.267 66.877 109.532 1.00 49.15 67 HIS B O 1
ATOM 3689 N N . ASP B 1 68 ? 109.079 64.918 108.770 1.00 43.99 68 ASP B N 1
ATOM 3690 C CA . ASP B 1 68 ? 109.434 64.406 110.088 1.00 46.11 68 ASP B CA 1
ATOM 3691 C C . ASP B 1 68 ? 110.876 64.781 110.413 1.00 45.24 68 ASP B C 1
ATOM 3692 O O . ASP B 1 68 ? 111.794 64.461 109.650 1.00 49.76 68 ASP B O 1
ATOM 3697 N N . VAL B 1 69 ? 111.072 65.458 111.544 1.00 41.91 69 VAL B N 1
ATOM 3698 C CA . VAL B 1 69 ? 112.398 65.875 111.987 1.00 46.44 69 VAL B CA 1
ATOM 3699 C C . VAL B 1 69 ? 112.626 65.420 113.422 1.00 44.82 69 VAL B C 1
ATOM 3700 O O . VAL B 1 69 ? 113.377 66.052 114.173 1.00 47.44 69 VAL B O 1
ATOM 3704 N N . SER B 1 70 ? 111.980 64.322 113.816 1.00 47.30 70 SER B N 1
ATOM 3705 C CA . SER B 1 70 ? 112.075 63.842 115.190 1.00 51.82 70 SER B CA 1
ATOM 3706 C C . SER B 1 70 ? 113.453 63.296 115.540 1.00 49.68 70 SER B C 1
ATOM 3707 O O . SER B 1 70 ? 113.725 63.068 116.723 1.00 51.83 70 SER B O 1
ATOM 3710 N N . ASP B 1 71 ? 114.322 63.078 114.554 1.00 48.95 71 ASP B N 1
ATOM 3711 C CA . ASP B 1 71 ? 115.663 62.572 114.818 1.00 47.76 71 ASP B CA 1
ATOM 3712 C C . ASP B 1 71 ? 116.666 63.668 115.152 1.00 50.89 71 ASP B C 1
ATOM 3713 O O . ASP B 1 71 ? 117.772 63.351 115.600 1.00 51.99 71 ASP B O 1
ATOM 3718 N N . ILE B 1 72 ? 116.319 64.938 114.951 1.00 44.43 72 ILE B N 1
ATOM 3719 C CA . ILE B 1 72 ? 117.262 66.030 115.173 1.00 43.57 72 ILE B CA 1
ATOM 3720 C C . ILE B 1 72 ? 116.638 67.093 116.066 1.00 44.46 72 ILE B C 1
ATOM 3721 O O . ILE B 1 72 ? 117.323 68.014 116.522 1.00 43.90 72 ILE B O 1
ATOM 3726 N N . CYS B 1 73 ? 115.340 66.974 116.329 1.00 49.69 73 CYS B N 1
ATOM 3727 C CA . CYS B 1 73 ? 114.596 68.018 117.014 1.00 43.28 73 CYS B CA 1
ATOM 3728 C C . CYS B 1 73 ? 113.683 67.417 118.072 1.00 44.94 73 CYS B C 1
ATOM 3729 O O . CYS B 1 73 ? 113.184 66.299 117.927 1.00 46.20 73 CYS B O 1
ATOM 3732 N N . ASP B 1 74 ? 113.476 68.182 119.148 1.00 44.55 74 ASP B N 1
ATOM 3733 C CA . ASP B 1 74 ? 112.512 67.842 120.189 1.00 40.35 74 ASP B CA 1
ATOM 3734 C C . ASP B 1 74 ? 111.563 69.003 120.467 1.00 41.05 74 ASP B C 1
ATOM 3735 O O . ASP B 1 74 ? 110.930 69.042 121.525 1.00 46.52 74 ASP B O 1
ATOM 3740 N N . ILE B 1 75 ? 111.456 69.948 119.540 1.00 35.64 75 ILE B N 1
ATOM 3741 C CA . ILE B 1 75 ? 110.581 71.103 119.707 1.00 34.28 75 ILE B CA 1
ATOM 3742 C C . ILE B 1 75 ? 109.146 70.676 119.433 1.00 35.31 75 ILE B C 1
ATOM 3743 O O . ILE B 1 75 ? 108.865 70.001 118.437 1.00 46.28 75 ILE B O 1
ATOM 3748 N N . ASP B 1 76 ? 108.233 71.072 120.323 1.00 42.41 76 ASP B N 1
ATOM 3749 C CA . ASP B 1 76 ? 106.865 70.562 120.278 1.00 37.98 76 ASP B CA 1
ATOM 3750 C C . ASP B 1 76 ? 106.156 70.949 118.985 1.00 42.22 76 ASP B C 1
ATOM 3751 O O . ASP B 1 76 ? 105.451 70.129 118.387 1.00 43.59 76 ASP B O 1
ATOM 3756 N N . MET B 1 77 ? 106.329 72.193 118.537 1.00 38.54 77 MET B N 1
ATOM 3757 C CA . MET B 1 77 ? 105.626 72.676 117.356 1.00 30.79 77 MET B CA 1
ATOM 3758 C C . MET B 1 77 ? 106.161 72.089 116.055 1.00 36.02 77 MET B C 1
ATOM 3759 O O . MET B 1 77 ? 105.515 72.252 115.016 1.00 40.95 77 MET B O 1
ATOM 3764 N N . LEU B 1 78 ? 107.306 71.411 116.081 1.00 36.54 78 LEU B N 1
ATOM 3765 C CA . LEU B 1 78 ? 107.882 70.823 114.880 1.00 37.66 78 LEU B CA 1
ATOM 3766 C C . LEU B 1 78 ? 107.641 69.324 114.767 1.00 41.09 78 LEU B C 1
ATOM 3767 O O . LEU B 1 78 ? 108.033 68.725 113.762 1.00 43.35 78 LEU B O 1
ATOM 3772 N N . LEU B 1 79 ? 106.999 68.705 115.753 1.00 41.35 79 LEU B N 1
ATOM 3773 C CA . LEU B 1 79 ? 106.785 67.264 115.771 1.00 41.65 79 LEU B CA 1
ATOM 3774 C C . LEU B 1 79 ? 105.334 66.949 115.433 1.00 44.68 79 LEU B C 1
ATOM 3775 O O . LEU B 1 79 ? 104.415 67.541 116.009 1.00 48.40 79 LEU B O 1
ATOM 3780 N N . GLY B 1 80 ? 105.135 66.018 114.505 1.00 43.88 80 GLY 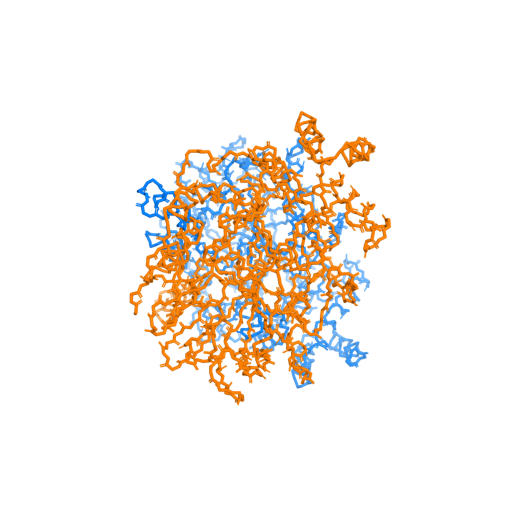B N 1
ATOM 3781 C CA . GLY B 1 80 ? 103.803 65.635 114.083 1.00 43.27 80 GLY B CA 1
ATOM 3782 C C . GLY B 1 80 ? 103.403 66.260 112.763 1.00 46.53 80 GLY B C 1
ATOM 3783 O O . GLY B 1 80 ? 103.164 67.468 112.689 1.00 50.38 80 GLY B O 1
ATOM 3784 N N . ILE B 1 81 ? 103.323 65.445 111.712 1.00 44.05 81 ILE B N 1
ATOM 3785 C CA . ILE B 1 81 ? 102.998 65.958 110.388 1.00 44.77 81 ILE B CA 1
ATOM 3786 C C . ILE B 1 81 ? 101.525 66.340 110.341 1.00 47.25 81 ILE B C 1
ATOM 3787 O O . ILE B 1 81 ? 100.648 65.548 110.709 1.00 50.75 81 ILE B O 1
ATOM 3792 N N . GLY B 1 82 ? 101.248 67.562 109.892 1.00 42.21 82 GLY B N 1
ATOM 3793 C CA . GLY B 1 82 ? 99.902 68.088 109.861 1.00 38.63 82 GLY B CA 1
ATOM 3794 C C . GLY B 1 82 ? 99.542 69.004 111.009 1.00 40.73 82 GLY B C 1
ATOM 3795 O O . GLY B 1 82 ? 98.408 69.496 111.051 1.00 46.62 82 GLY B O 1
ATOM 3796 N N . LYS B 1 83 ? 100.462 69.249 111.937 1.00 37.95 83 LYS B N 1
ATOM 3797 C CA . LYS B 1 83 ? 100.191 70.112 113.079 1.00 39.44 83 LYS B CA 1
ATOM 3798 C C . LYS B 1 83 ? 100.329 71.580 112.689 1.00 38.93 83 LYS B C 1
ATOM 3799 O O . LYS B 1 83 ? 101.263 71.963 111.981 1.00 37.81 83 LYS B O 1
ATOM 3805 N N . LYS B 1 84 ? 99.392 72.403 113.161 1.00 39.23 84 LYS B N 1
ATOM 3806 C CA . LYS B 1 84 ? 99.296 73.804 112.772 1.00 37.92 84 LYS B CA 1
ATOM 3807 C C . LYS B 1 84 ? 99.523 74.719 113.969 1.00 35.12 84 LYS B C 1
ATOM 3808 O O . LYS B 1 84 ? 99.068 74.432 115.080 1.00 37.74 84 LYS B O 1
ATOM 3814 N N . THR B 1 85 ? 100.226 75.825 113.728 1.00 34.59 85 THR B N 1
ATOM 3815 C CA . THR B 1 85 ? 100.552 76.810 114.752 1.00 33.28 85 THR B CA 1
ATOM 3816 C C . THR B 1 85 ? 100.266 78.209 114.219 1.00 34.70 85 THR B C 1
ATOM 3817 O O . THR B 1 85 ? 100.774 78.576 113.148 1.00 37.30 85 THR B O 1
ATOM 3821 N N . PRO B 1 86 ? 99.464 79.014 114.916 1.00 37.04 86 PRO B N 1
ATOM 3822 C CA . PRO B 1 86 ? 99.210 80.385 114.451 1.00 32.44 86 PRO B CA 1
ATOM 3823 C C . PRO B 1 86 ? 100.439 81.278 114.578 1.00 31.23 86 PRO B C 1
ATOM 3824 O O . PRO B 1 86 ? 101.291 81.089 115.455 1.00 33.98 86 PRO B O 1
ATOM 3828 N N . CYS B 1 87 ? 100.518 82.269 113.687 1.00 22.15 87 CYS B N 1
ATOM 3829 C CA . CYS B 1 87 ? 101.692 83.126 113.613 1.00 24.71 87 CYS B CA 1
ATOM 3830 C C . CYS B 1 87 ? 101.325 84.508 113.087 1.00 29.14 87 CYS B C 1
ATOM 3831 O O . CYS B 1 87 ? 100.349 84.679 112.348 1.00 34.09 87 CYS B O 1
ATOM 3834 N N . ALA B 1 88 ? 102.146 85.488 113.465 1.00 30.49 88 ALA B N 1
ATOM 3835 C CA . ALA B 1 88 ? 102.023 86.873 113.025 1.00 27.39 88 ALA B CA 1
ATOM 3836 C C . ALA B 1 88 ? 103.351 87.329 112.440 1.00 27.29 88 ALA B C 1
ATOM 3837 O O . ALA B 1 88 ? 104.403 87.120 113.050 1.00 34.08 88 ALA B O 1
ATOM 3839 N N . VAL B 1 89 ? 103.306 87.965 111.270 1.00 24.05 89 VAL B N 1
ATOM 3840 C CA . VAL B 1 89 ? 104.502 88.319 110.515 1.00 21.59 89 VAL B CA 1
ATOM 3841 C C . VAL B 1 89 ? 104.534 89.825 110.295 1.00 24.41 89 VAL B C 1
ATOM 3842 O O . VAL B 1 89 ? 103.503 90.441 110.008 1.00 31.73 89 VAL B O 1
ATOM 3846 N N . ARG B 1 90 ? 105.720 90.414 110.443 1.00 28.58 90 ARG B N 1
ATOM 3847 C CA . ARG B 1 90 ? 105.968 91.808 110.092 1.00 19.56 90 ARG B CA 1
ATOM 3848 C C . ARG B 1 90 ? 107.122 91.879 109.099 1.00 17.35 90 ARG B C 1
ATOM 3849 O O . ARG B 1 90 ? 108.221 91.394 109.383 1.00 27.94 90 ARG B O 1
ATOM 3857 N N . PHE B 1 91 ? 106.868 92.485 107.944 1.00 17.74 91 PHE B N 1
ATOM 3858 C CA . PHE B 1 91 ? 107.881 92.782 106.941 1.00 19.18 91 PHE B CA 1
ATOM 3859 C C . PHE B 1 91 ? 108.337 94.227 107.091 1.00 21.92 91 PHE B C 1
ATOM 3860 O O . PHE B 1 91 ? 107.560 95.095 107.494 1.00 29.48 91 PHE B O 1
ATOM 3868 N N . SER B 1 92 ? 109.596 94.488 106.746 1.00 16.92 92 SER B N 1
ATOM 3869 C CA . SER B 1 92 ? 110.131 95.835 106.914 1.00 21.22 92 SER B CA 1
ATOM 3870 C C . SER B 1 92 ? 111.312 96.061 105.979 1.00 25.27 92 SER B C 1
ATOM 3871 O O . SER B 1 92 ? 111.865 95.126 105.400 1.00 27.33 92 SER B O 1
ATOM 3874 N N . THR B 1 93 ? 111.668 97.336 105.818 1.00 31.80 93 THR B N 1
ATOM 3875 C CA . THR B 1 93 ? 112.967 97.732 105.288 1.00 28.40 93 THR B CA 1
ATOM 3876 C C . THR B 1 93 ? 113.912 97.939 106.474 1.00 28.36 93 THR B C 1
ATOM 3877 O O . THR B 1 93 ? 113.600 97.535 107.596 1.00 36.67 93 THR B O 1
ATOM 3881 N N . THR B 1 94 ? 115.071 98.557 106.261 1.00 27.13 94 THR B N 1
ATOM 3882 C CA . THR B 1 94 ? 116.045 98.611 107.345 1.00 31.13 94 THR B CA 1
ATOM 3883 C C . THR B 1 94 ? 116.456 100.022 107.753 1.00 30.09 94 THR B C 1
ATOM 3884 O O . THR B 1 94 ? 116.428 100.355 108.940 1.00 33.55 94 THR B O 1
ATOM 3888 N N . ALA B 1 95 ? 116.830 100.861 106.788 1.00 36.08 95 ALA B N 1
ATOM 3889 C CA . ALA B 1 95 ? 117.630 102.041 107.099 1.00 34.47 95 ALA B CA 1
ATOM 3890 C C . ALA B 1 95 ? 116.822 103.309 107.357 1.00 34.85 95 ALA B C 1
ATOM 3891 O O . ALA B 1 95 ? 117.194 104.090 108.238 1.00 40.98 95 ALA B O 1
ATOM 3893 N N . LEU B 1 96 ? 115.740 103.545 106.624 1.00 32.09 96 LEU B N 1
ATOM 3894 C CA . LEU B 1 96 ? 115.109 104.855 106.601 1.00 28.79 96 LEU B CA 1
ATOM 3895 C C . LEU B 1 96 ? 113.933 104.929 107.578 1.00 29.19 96 LEU B C 1
ATOM 3896 O O . LEU B 1 96 ? 113.681 104.008 108.360 1.00 39.76 96 LEU B O 1
ATOM 3901 N N . GLU B 1 97 ? 113.203 106.043 107.532 1.00 37.17 97 GLU B N 1
ATOM 3902 C CA . GLU B 1 97 ? 112.225 106.397 108.551 1.00 33.32 97 GLU B CA 1
ATOM 3903 C C . GLU B 1 97 ? 110.853 105.800 108.235 1.00 29.49 97 GLU B C 1
ATOM 3904 O O . GLU B 1 97 ? 110.692 104.979 107.329 1.00 33.55 97 GLU B O 1
ATOM 3910 N N . ARG B 1 98 ? 109.842 106.237 108.990 1.00 35.11 98 ARG B N 1
ATOM 3911 C CA . ARG B 1 98 ? 108.522 105.616 108.942 1.00 33.20 98 ARG B CA 1
ATOM 3912 C C . ARG B 1 98 ? 107.847 105.796 107.586 1.00 36.16 98 ARG B C 1
ATOM 3913 O O . ARG B 1 98 ? 107.216 104.863 107.077 1.00 46.74 98 ARG B O 1
ATOM 3921 N N . GLY B 1 99 ? 107.950 106.981 106.994 1.00 30.92 99 GLY B N 1
ATOM 3922 C CA . GLY B 1 99 ? 107.232 107.253 105.764 1.00 24.64 99 GLY B CA 1
ATOM 3923 C C . GLY B 1 99 ? 108.052 107.138 104.495 1.00 29.78 99 GLY B C 1
ATOM 3924 O O . GLY B 1 99 ? 107.655 107.663 103.452 1.00 31.55 99 GLY B O 1
ATOM 3925 N N . SER B 1 100 ? 109.190 106.454 104.563 1.00 32.82 100 SER B N 1
ATOM 3926 C CA . SER B 1 100 ? 110.102 106.369 103.435 1.00 28.40 100 SER B CA 1
ATOM 3927 C C . SER B 1 100 ? 109.614 105.350 102.406 1.00 30.73 100 SER B C 1
ATOM 3928 O O . SER B 1 100 ? 108.724 104.537 102.663 1.00 36.80 100 SER B O 1
ATOM 3931 N N . ALA B 1 101 ? 110.219 105.403 101.223 1.00 26.13 101 ALA B N 1
ATOM 3932 C CA . ALA B 1 101 ? 109.842 104.507 100.140 1.00 27.47 101 ALA B CA 1
ATOM 3933 C C . ALA B 1 101 ? 110.335 103.090 100.410 1.00 29.77 101 ALA B C 1
ATOM 3934 O O . ALA B 1 101 ? 111.421 102.882 100.956 1.00 30.37 101 ALA B O 1
ATOM 3936 N N . GLU B 1 102 ? 109.525 102.111 100.020 1.00 29.72 102 GLU B N 1
ATOM 3937 C CA . GLU B 1 102 ? 109.837 100.705 100.230 1.00 29.25 102 GLU B CA 1
ATOM 3938 C C . GLU B 1 102 ? 110.556 100.068 99.049 1.00 32.06 102 GLU B C 1
ATOM 3939 O O . GLU B 1 102 ? 110.908 98.888 99.124 1.00 41.10 102 GLU B O 1
ATOM 3945 N N . SER B 1 103 ? 110.790 100.811 97.971 1.00 30.63 103 SER B N 1
ATOM 3946 C CA . SER B 1 103 ? 111.456 100.300 96.778 1.00 31.50 103 SER B CA 1
ATOM 3947 C C . SER B 1 103 ? 112.882 100.834 96.659 1.00 35.98 103 SER B C 1
ATOM 3948 O O . SER B 1 103 ? 113.365 101.125 95.564 1.00 42.50 103 SER B O 1
ATOM 3951 N N . VAL B 1 104 ? 113.573 100.954 97.785 1.00 37.86 104 VAL B N 1
ATOM 3952 C CA . VAL B 1 104 ? 114.910 101.509 97.824 1.00 34.40 104 VAL B CA 1
ATOM 3953 C C . VAL B 1 104 ? 115.928 100.374 97.824 1.00 35.47 104 VAL B C 1
ATOM 3954 O O . VAL B 1 104 ? 115.596 99.210 98.035 1.00 40.47 104 VAL B O 1
ATOM 3958 N N . ARG B 1 105 ? 117.189 100.714 97.567 1.00 30.90 105 ARG B N 1
ATOM 3959 C CA . ARG B 1 105 ? 118.288 99.755 97.655 1.00 30.22 105 ARG B CA 1
ATOM 3960 C C . ARG B 1 105 ? 118.595 99.528 99.130 1.00 32.30 105 ARG B C 1
ATOM 3961 O O . ARG B 1 105 ? 119.213 100.369 99.784 1.00 39.93 105 ARG B O 1
ATOM 3969 N N . ASP B 1 106 ? 118.161 98.386 99.657 1.00 37.71 106 ASP B N 1
ATOM 3970 C CA . ASP B 1 106 ? 118.272 98.106 101.082 1.00 33.29 106 ASP B CA 1
ATOM 3971 C C . ASP B 1 106 ? 118.055 96.617 101.306 1.00 37.89 106 ASP B C 1
ATOM 3972 O O . ASP B 1 106 ? 117.593 95.897 100.419 1.00 43.68 106 ASP B O 1
ATOM 3977 N N . VAL B 1 107 ? 118.396 96.163 102.508 1.00 32.58 107 VAL B N 1
ATOM 3978 C CA . VAL B 1 107 ? 118.056 94.817 102.952 1.00 28.52 107 VAL B CA 1
ATOM 3979 C C . VAL B 1 107 ? 116.708 94.869 103.654 1.00 22.97 107 VAL B C 1
ATOM 3980 O O . VAL B 1 107 ? 116.342 95.873 104.273 1.00 27.75 107 VAL B O 1
ATOM 3984 N N . LYS B 1 108 ? 115.960 93.777 103.558 1.00 32.79 108 LYS B N 1
ATOM 3985 C CA . LYS B 1 108 ? 114.611 93.700 104.093 1.00 20.49 108 LYS B CA 1
ATOM 3986 C C . LYS B 1 108 ? 114.557 92.722 105.259 1.00 26.21 108 LYS B C 1
ATOM 3987 O O . LYS B 1 108 ? 115.356 91.787 105.346 1.00 34.18 108 LYS B O 1
ATOM 3993 N N . GLY B 1 109 ? 113.610 92.955 106.161 1.00 24.28 109 GLY B N 1
ATOM 3994 C CA . GLY B 1 109 ? 113.465 92.147 107.353 1.00 19.50 109 GLY B CA 1
ATOM 3995 C C . GLY B 1 109 ? 112.117 91.457 107.408 1.00 22.59 109 GLY B C 1
ATOM 3996 O O . GLY B 1 109 ? 111.110 91.985 106.936 1.00 24.82 109 GLY B O 1
ATOM 3997 N N . MET B 1 110 ? 112.107 90.271 108.016 1.00 29.54 110 MET B N 1
ATOM 3998 C CA . MET B 1 110 ? 110.916 89.437 108.157 1.00 27.77 110 MET B CA 1
ATOM 3999 C C . MET B 1 110 ? 110.911 88.880 109.575 1.00 19.78 110 MET B C 1
ATOM 4000 O O . MET B 1 110 ? 111.776 88.076 109.928 1.00 35.70 110 MET B O 1
ATOM 4005 N N . ALA B 1 111 ? 109.960 89.308 110.394 1.00 16.61 111 ALA B N 1
ATOM 4006 C CA . ALA B 1 111 ? 109.871 88.871 111.780 1.00 22.95 111 ALA B CA 1
ATOM 4007 C C . ALA B 1 111 ? 108.617 88.026 111.947 1.00 25.44 111 ALA B C 1
ATOM 4008 O O . ALA B 1 111 ? 107.518 88.471 111.606 1.00 34.45 111 ALA B O 1
ATOM 4010 N N . ILE B 1 112 ? 108.785 86.812 112.462 1.00 18.70 112 ILE B N 1
ATOM 4011 C CA . ILE B 1 112 ? 107.700 85.852 112.617 1.00 22.75 112 ILE B CA 1
ATOM 4012 C C . ILE B 1 112 ? 107.558 85.516 114.094 1.00 29.76 112 ILE B C 1
ATOM 4013 O O . ILE B 1 112 ? 108.527 85.099 114.736 1.00 34.20 112 ILE B O 1
ATOM 4018 N N . LYS B 1 113 ? 106.356 85.694 114.627 1.00 28.45 113 LYS B N 1
ATOM 4019 C CA . LYS B 1 113 ? 106.025 85.297 115.987 1.00 23.10 113 LYS B CA 1
ATOM 4020 C C . LYS B 1 113 ? 105.074 84.112 115.911 1.00 27.39 113 LYS B C 1
ATOM 4021 O O . LYS B 1 113 ? 103.999 84.217 115.312 1.00 37.59 113 LYS B O 1
ATOM 4027 N N . LEU B 1 114 ? 105.466 82.992 116.510 1.00 21.54 114 LEU B N 1
ATOM 4028 C CA . LEU B 1 114 ? 104.688 81.763 116.484 1.00 23.40 114 LEU B CA 1
ATOM 4029 C C . LEU B 1 114 ? 104.172 81.471 117.882 1.00 26.52 114 LEU B C 1
ATOM 4030 O O . LEU B 1 114 ? 104.949 81.466 118.846 1.00 32.41 114 LEU B O 1
ATOM 4035 N N . PHE B 1 115 ? 102.867 81.220 117.986 1.00 27.04 115 PHE B N 1
ATOM 4036 C CA . PHE B 1 115 ? 102.207 81.008 119.272 1.00 28.69 115 PHE B CA 1
ATOM 4037 C C . PHE B 1 115 ? 102.056 79.508 119.495 1.00 28.18 115 PHE B C 1
ATOM 4038 O O . PHE B 1 115 ? 101.079 78.898 119.057 1.00 37.18 115 PHE B O 1
ATOM 4046 N N . THR B 1 116 ? 103.029 78.918 120.183 1.00 32.28 116 THR B N 1
ATOM 4047 C CA . THR B 1 116 ? 103.070 77.487 120.432 1.00 33.15 116 THR B CA 1
ATOM 4048 C C . THR B 1 116 ? 102.537 77.177 121.828 1.00 37.92 116 THR B C 1
ATOM 4049 O O . THR B 1 116 ? 102.217 78.068 122.618 1.00 40.63 116 THR B O 1
ATOM 4053 N N . GLY B 1 117 ? 102.441 75.882 122.133 1.00 45.06 117 GLY B N 1
ATOM 4054 C CA . GLY B 1 117 ? 101.995 75.458 123.448 1.00 44.61 117 GLY B CA 1
ATOM 4055 C C . GLY B 1 117 ? 103.030 75.640 124.536 1.00 47.37 117 GLY B C 1
ATOM 4056 O O . GLY B 1 117 ? 102.674 75.651 125.719 1.00 50.46 117 GLY B O 1
ATOM 4057 N N . ASP B 1 118 ? 104.300 75.781 124.165 1.00 48.53 118 ASP B N 1
ATOM 4058 C CA . ASP B 1 118 ? 105.379 76.008 125.115 1.00 45.32 118 ASP B CA 1
ATOM 4059 C C . ASP B 1 118 ? 105.753 77.477 125.252 1.00 44.93 118 ASP B C 1
ATOM 4060 O O . ASP B 1 118 ? 106.723 77.791 125.947 1.00 52.09 118 ASP B O 1
ATOM 4065 N N . GLY B 1 119 ? 105.021 78.382 124.606 1.00 35.98 119 GLY B N 1
ATOM 4066 C CA . GLY B 1 119 ? 105.304 79.797 124.660 1.00 33.73 119 GLY B CA 1
ATOM 4067 C C . GLY B 1 119 ? 105.445 80.369 123.268 1.00 36.69 119 GLY B C 1
ATOM 4068 O O . GLY B 1 119 ? 105.059 79.744 122.275 1.00 43.50 119 GLY B O 1
ATOM 4069 N N . GLU B 1 120 ? 106.015 81.567 123.194 1.00 36.07 120 GLU B N 1
ATOM 4070 C CA . GLU B 1 120 ? 106.186 82.284 121.938 1.00 37.65 120 GLU B CA 1
ATOM 4071 C C . GLU B 1 120 ? 107.574 82.018 121.375 1.00 33.51 120 GLU B C 1
ATOM 4072 O O . GLU B 1 120 ? 108.568 82.104 122.101 1.00 38.29 120 GLU B O 1
ATOM 4078 N N . TRP B 1 121 ? 107.640 81.698 120.085 1.00 26.69 121 TRP B N 1
ATOM 4079 C CA . TRP B 1 121 ? 108.910 81.493 119.401 1.00 25.75 121 TRP B CA 1
ATOM 4080 C C . TRP B 1 121 ? 109.060 82.531 118.296 1.00 17.60 121 TRP B C 1
ATOM 4081 O O . TRP B 1 121 ? 108.183 82.659 117.439 1.00 34.22 121 TRP B O 1
ATOM 4092 N N . ASP B 1 122 ? 110.167 83.267 118.319 1.00 18.42 122 ASP B N 1
ATOM 4093 C CA . ASP B 1 122 ? 110.411 84.362 117.389 1.00 22.85 122 ASP B CA 1
ATOM 4094 C C . ASP B 1 122 ? 111.509 83.989 116.402 1.00 29.05 122 ASP B C 1
ATOM 4095 O O . ASP B 1 122 ? 112.574 83.511 116.803 1.00 32.29 122 ASP B O 1
ATOM 4100 N N . TRP B 1 123 ? 111.241 84.205 115.115 1.00 23.65 123 TRP B N 1
ATOM 4101 C CA . TRP B 1 123 ? 112.236 84.104 114.052 1.00 21.36 123 TRP B CA 1
ATOM 4102 C C . TRP B 1 123 ? 112.409 85.498 113.457 1.00 26.49 123 TRP B C 1
ATOM 4103 O O . TRP B 1 123 ? 111.520 85.989 112.757 1.00 27.63 123 TRP B O 1
ATOM 4114 N N . VAL B 1 124 ? 113.544 86.132 113.728 1.00 23.18 124 VAL B N 1
ATOM 4115 C CA . VAL B 1 124 ? 113.822 87.491 113.268 1.00 23.35 124 VAL B CA 1
ATOM 4116 C C . VAL B 1 124 ? 114.866 87.379 112.163 1.00 28.82 124 VAL B C 1
ATOM 4117 O O . VAL B 1 124 ? 116.055 87.185 112.437 1.00 33.81 124 VAL B O 1
ATOM 4121 N N . CYS B 1 125 ? 114.437 87.511 110.907 1.00 25.24 125 CYS B N 1
ATOM 4122 C CA . CYS B 1 125 ? 115.247 87.149 109.756 1.00 23.36 125 CYS B CA 1
ATOM 4123 C C . CYS B 1 125 ? 115.483 88.345 108.845 1.00 19.76 125 CYS B C 1
ATOM 4124 O O . CYS B 1 125 ? 114.709 89.303 108.822 1.00 37.18 125 CYS B O 1
ATOM 4127 N N . LEU B 1 126 ? 116.564 88.266 108.081 1.00 18.98 126 LEU B N 1
ATOM 4128 C CA . LEU B 1 126 ? 116.820 89.165 106.968 1.00 22.51 126 LEU B CA 1
ATOM 4129 C C . LEU B 1 126 ? 116.510 88.450 105.657 1.00 20.21 126 LEU B C 1
ATOM 4130 O O . LEU B 1 126 ? 116.338 87.232 105.611 1.00 26.45 126 LEU B O 1
ATOM 4135 N N . ASN B 1 127 ? 116.450 89.224 104.577 1.00 16.02 127 ASN B N 1
ATOM 4136 C CA . ASN B 1 127 ? 116.208 88.633 103.268 1.00 18.17 127 ASN B CA 1
ATOM 4137 C C . ASN B 1 127 ? 117.471 88.052 102.647 1.00 23.05 127 ASN B C 1
ATOM 4138 O O . ASN B 1 127 ? 117.424 87.570 101.512 1.00 30.76 127 ASN B O 1
ATOM 4143 N N . ILE B 1 128 ? 118.585 88.076 103.374 1.00 27.73 128 ILE B N 1
ATOM 4144 C CA . ILE B 1 128 ? 119.840 87.480 102.919 1.00 26.72 128 ILE B CA 1
ATOM 4145 C C . ILE B 1 128 ? 120.550 86.864 104.114 1.00 27.68 128 ILE B C 1
ATOM 4146 O O . ILE B 1 128 ? 120.426 87.343 105.249 1.00 32.45 128 ILE B O 1
ATOM 4151 N N . PRO B 1 129 ? 121.257 85.752 103.901 1.00 30.10 129 PRO B N 1
ATOM 4152 C CA . PRO B 1 129 ? 121.882 85.043 105.026 1.00 27.36 129 PRO B CA 1
ATOM 4153 C C . PRO B 1 129 ? 123.220 85.603 105.489 1.00 32.86 129 PRO B C 1
ATOM 4154 O O . PRO B 1 129 ? 123.840 85.002 106.369 1.00 39.94 129 PRO B O 1
ATOM 4158 N N . MET B 1 130 ? 123.684 86.724 104.948 1.00 39.61 130 MET B N 1
ATOM 4159 C CA . MET B 1 130 ? 124.914 87.364 105.394 1.00 30.04 130 MET B CA 1
ATOM 4160 C C . MET B 1 130 ? 124.596 88.703 106.048 1.00 35.94 130 MET B C 1
ATOM 4161 O O . MET B 1 130 ? 123.516 89.266 105.864 1.00 41.39 130 MET B O 1
ATOM 4166 N N . PHE B 1 131 ? 125.552 89.209 106.823 1.00 31.78 131 PHE B N 1
ATOM 4167 C CA . PHE B 1 131 ? 125.415 90.499 107.481 1.00 25.97 131 PHE B CA 1
ATOM 4168 C C . PHE B 1 131 ? 126.662 91.339 107.226 1.00 29.67 131 PHE B C 1
ATOM 4169 O O . PHE B 1 131 ? 127.643 90.876 106.640 1.00 38.64 131 PHE B O 1
ATOM 4177 N N . PHE B 1 132 ? 126.609 92.595 107.677 1.00 31.17 132 PHE B N 1
ATOM 4178 C CA . PHE B 1 132 ? 127.684 93.541 107.390 1.00 25.67 132 PHE B CA 1
ATOM 4179 C C . PHE B 1 132 ? 128.918 93.282 108.247 1.00 32.69 132 PHE B C 1
ATOM 4180 O O . PHE B 1 132 ? 130.048 93.452 107.778 1.00 37.76 132 PHE B O 1
ATOM 4188 N N . ILE B 1 133 ? 128.730 92.893 109.507 1.00 33.92 133 ILE B N 1
ATOM 4189 C CA . ILE B 1 133 ? 129.814 92.845 110.481 1.00 31.66 133 ILE B CA 1
ATOM 4190 C C . ILE B 1 133 ? 129.660 91.604 111.351 1.00 33.88 133 ILE B C 1
ATOM 4191 O O . ILE B 1 133 ? 128.619 90.948 111.363 1.00 44.29 133 ILE B O 1
ATOM 4196 N N . ARG B 1 134 ? 130.726 91.290 112.087 1.00 28.91 134 ARG B N 1
ATOM 4197 C CA . ARG B 1 134 ? 130.704 90.225 113.078 1.00 31.96 134 ARG B CA 1
ATOM 4198 C C . ARG B 1 134 ? 131.059 90.707 114.478 1.00 32.21 134 ARG B C 1
ATOM 4199 O O . ARG B 1 134 ? 130.973 89.921 115.427 1.00 30.96 134 ARG B O 1
ATOM 4207 N N . ASP B 1 135 ? 131.445 91.973 114.637 1.00 34.54 135 ASP B N 1
ATOM 4208 C CA . ASP B 1 135 ? 131.768 92.533 115.940 1.00 31.75 135 ASP B CA 1
ATOM 4209 C C . ASP B 1 135 ? 130.628 93.434 116.388 1.00 36.16 135 ASP B C 1
ATOM 4210 O O . ASP B 1 135 ? 130.397 94.478 115.761 1.00 37.17 135 ASP B O 1
ATOM 4215 N N . PRO B 1 136 ? 129.887 93.079 117.442 1.00 37.73 136 PRO B N 1
ATOM 4216 C CA . PRO B 1 136 ? 128.699 93.872 117.810 1.00 29.54 136 PRO B CA 1
ATOM 4217 C C . PRO B 1 136 ? 129.004 95.302 118.219 1.00 34.22 136 PRO B C 1
ATOM 4218 O O . PRO B 1 136 ? 128.144 96.176 118.051 1.00 35.73 136 PRO B O 1
ATOM 4222 N N . SER B 1 137 ? 130.202 95.577 118.740 1.00 35.05 137 SER B N 1
ATOM 4223 C CA . SER B 1 137 ? 130.518 96.923 119.205 1.00 34.00 137 SER B CA 1
ATOM 4224 C C . SER B 1 137 ? 130.561 97.935 118.066 1.00 33.12 137 SER B C 1
ATOM 4225 O O . SER B 1 137 ? 130.552 99.142 118.324 1.00 40.31 137 SER B O 1
ATOM 4228 N N . LYS B 1 138 ? 130.604 97.473 116.822 1.00 32.36 138 LYS B N 1
ATOM 4229 C CA . LYS B 1 138 ? 130.571 98.341 115.655 1.00 27.74 138 LYS B CA 1
ATOM 4230 C C . LYS B 1 138 ? 129.164 98.570 115.119 1.00 32.34 138 LYS B C 1
ATOM 4231 O O . LYS B 1 138 ? 129.012 99.271 114.116 1.00 39.10 138 LYS B O 1
ATOM 4237 N N . PHE B 1 139 ? 128.140 97.995 115.753 1.00 29.18 139 PHE B N 1
ATOM 4238 C CA . PHE B 1 139 ? 126.790 98.068 115.193 1.00 26.37 139 PHE B CA 1
ATOM 4239 C C . PHE B 1 139 ? 126.247 99.489 115.084 1.00 29.03 139 PHE B C 1
ATOM 4240 O O . PHE B 1 139 ? 125.728 99.838 114.010 1.00 31.89 139 PHE B O 1
ATOM 4248 N N . PRO B 1 140 ? 126.300 100.342 116.119 1.00 36.23 140 PRO B N 1
ATOM 4249 C CA . PRO B 1 140 ? 125.734 101.694 115.952 1.00 35.22 140 PRO B CA 1
ATOM 4250 C C . PRO B 1 140 ? 126.377 102.485 114.828 1.00 28.68 140 PRO B C 1
ATOM 4251 O O . PRO B 1 140 ? 125.666 103.110 114.031 1.00 32.36 140 PRO B O 1
ATOM 4255 N N . ASP B 1 141 ? 127.706 102.434 114.716 1.00 31.64 141 ASP B N 1
ATOM 4256 C CA . ASP B 1 141 ? 128.399 103.167 113.663 1.00 29.89 141 ASP B CA 1
ATOM 4257 C C . ASP B 1 141 ? 127.882 102.765 112.289 1.00 31.18 141 ASP B C 1
ATOM 4258 O O . ASP B 1 141 ? 127.549 103.624 111.462 1.00 36.22 141 ASP B O 1
ATOM 4263 N N . LEU B 1 142 ? 127.762 101.457 112.049 1.00 26.49 142 LEU B N 1
ATOM 4264 C CA . LEU B 1 142 ? 127.198 100.968 110.797 1.00 24.23 142 LEU B CA 1
ATOM 4265 C C . LEU B 1 142 ? 125.828 101.581 110.541 1.00 23.10 142 LEU B C 1
ATOM 4266 O O . LEU B 1 142 ? 125.549 102.067 109.439 1.00 30.12 142 LEU B O 1
ATOM 4271 N N . VAL B 1 143 ? 124.975 101.612 111.569 1.00 23.93 143 VAL B N 1
ATOM 4272 C CA . VAL B 1 143 ? 123.655 102.211 111.407 1.00 28.52 143 VAL B CA 1
ATOM 4273 C C . VAL B 1 143 ? 123.788 103.680 111.035 1.00 30.43 143 VAL B C 1
ATOM 4274 O O . VAL B 1 143 ? 123.121 104.165 110.112 1.00 33.54 143 VAL B O 1
ATOM 4278 N N . HIS B 1 144 ? 124.686 104.401 111.712 1.00 25.60 144 HIS B N 1
ATOM 4279 C CA . HIS B 1 144 ? 124.875 105.808 111.389 1.00 26.70 144 HIS B CA 1
ATOM 4280 C C . HIS B 1 144 ? 125.412 105.994 109.981 1.00 29.40 144 HIS B C 1
ATOM 4281 O O . HIS B 1 144 ? 125.197 107.052 109.382 1.00 36.54 144 HIS B O 1
ATOM 4288 N N . ALA B 1 145 ? 126.089 104.984 109.432 1.00 26.02 145 ALA B N 1
ATOM 4289 C CA . ALA B 1 145 ? 126.588 105.086 108.071 1.00 28.64 145 ALA B CA 1
ATOM 4290 C C . ALA B 1 145 ? 125.481 104.979 107.034 1.00 32.13 145 ALA B C 1
ATOM 4291 O O . ALA B 1 145 ? 125.720 105.304 105.867 1.00 37.27 145 ALA B O 1
ATOM 4293 N N . GLN B 1 146 ? 124.280 104.543 107.423 1.00 29.83 146 GLN B N 1
ATOM 4294 C CA . GLN B 1 146 ? 123.184 104.379 106.479 1.00 27.12 146 GLN B CA 1
ATOM 4295 C C . GLN B 1 146 ? 122.028 105.342 106.712 1.00 29.29 146 GLN B C 1
ATOM 4296 O O . GLN B 1 146 ? 121.119 105.400 105.879 1.00 37.71 146 GLN B O 1
ATOM 4302 N N . ARG B 1 147 ? 122.036 106.087 107.809 1.00 31.58 147 ARG B N 1
ATOM 4303 C CA . ARG B 1 147 ? 121.048 107.119 108.066 1.00 25.35 147 ARG B CA 1
ATOM 4304 C C . ARG B 1 147 ? 121.361 108.369 107.245 1.00 29.49 147 ARG B C 1
ATOM 4305 O O . ARG B 1 147 ? 122.467 108.514 106.719 1.00 31.45 147 ARG B O 1
ATOM 4313 N N . PRO B 1 148 ? 120.397 109.281 107.100 1.00 29.48 148 PRO B N 1
ATOM 4314 C CA . PRO B 1 148 ? 120.662 110.530 106.371 1.00 30.46 148 PRO B CA 1
ATOM 4315 C C . PRO B 1 148 ? 121.773 111.349 107.015 1.00 28.29 148 PRO B C 1
ATOM 4316 O O . PRO B 1 148 ? 122.210 111.101 108.141 1.00 36.96 148 PRO B O 1
ATOM 4320 N N . ASP B 1 149 ? 122.226 112.352 106.269 1.00 27.21 149 ASP B N 1
ATOM 4321 C CA . ASP B 1 149 ? 123.327 113.197 106.712 1.00 24.71 149 ASP B CA 1
ATOM 4322 C C . ASP B 1 149 ? 122.983 113.876 108.035 1.00 32.71 149 ASP B C 1
ATOM 4323 O O . ASP B 1 149 ? 121.908 114.477 108.157 1.00 37.31 149 ASP B O 1
ATOM 4328 N N . PRO B 1 150 ? 123.859 113.805 109.042 1.00 32.20 150 PRO B N 1
ATOM 4329 C CA . PRO B 1 150 ? 123.524 114.386 110.353 1.00 32.55 150 PRO B CA 1
ATOM 4330 C C . PRO B 1 150 ? 123.398 115.900 110.348 1.00 31.24 150 PRO B C 1
ATOM 4331 O O . PRO B 1 150 ? 122.852 116.454 111.308 1.00 35.83 150 PRO B O 1
ATOM 4335 N N . ALA B 1 151 ? 123.885 116.587 109.317 1.00 32.34 151 ALA B N 1
ATOM 4336 C CA . ALA B 1 151 ? 123.779 118.039 109.231 1.00 28.73 151 ALA B CA 1
ATOM 4337 C C . ALA B 1 151 ? 122.690 118.508 108.277 1.00 35.99 151 ALA B C 1
ATOM 4338 O O . ALA B 1 151 ? 122.000 119.487 108.571 1.00 37.70 151 ALA B O 1
ATOM 4340 N N . THR B 1 152 ? 122.512 117.831 107.143 1.00 38.19 152 THR B N 1
ATOM 4341 C CA . THR B 1 152 ? 121.582 118.272 106.116 1.00 30.40 152 THR B CA 1
ATOM 4342 C C . THR B 1 152 ? 120.337 117.405 105.993 1.00 33.51 152 THR B C 1
ATOM 4343 O O . THR B 1 152 ? 119.396 117.811 105.303 1.00 36.95 152 THR B O 1
ATOM 4347 N N . ASN B 1 153 ? 120.309 116.232 106.629 1.00 31.00 153 ASN B N 1
ATOM 4348 C CA . ASN B 1 153 ? 119.186 115.294 106.538 1.00 29.20 153 ASN B CA 1
ATOM 4349 C C . ASN B 1 153 ? 118.964 114.803 105.109 1.00 27.23 153 ASN B C 1
ATOM 4350 O O . ASN B 1 153 ? 117.843 114.471 104.722 1.00 33.61 153 ASN B O 1
ATOM 4355 N N . LEU B 1 154 ? 120.026 114.750 104.314 1.00 32.88 154 LEU B N 1
ATOM 4356 C CA . LEU B 1 154 ? 119.974 114.242 102.951 1.00 33.15 154 LEU B CA 1
ATOM 4357 C C . LEU B 1 154 ? 120.780 112.953 102.847 1.00 35.82 154 LEU B C 1
ATOM 4358 O O . LEU B 1 154 ? 121.532 112.586 103.752 1.00 40.14 154 LEU B O 1
ATOM 4363 N N . ALA B 1 155 ? 120.607 112.259 101.725 1.00 35.72 155 ALA B N 1
ATOM 4364 C CA . ALA B 1 155 ? 121.345 111.026 101.481 1.00 33.88 155 ALA B CA 1
ATOM 4365 C C . ALA B 1 155 ? 122.836 111.318 101.360 1.00 38.62 155 ALA B C 1
ATOM 4366 O O . ALA B 1 155 ? 123.240 112.265 100.680 1.00 42.44 155 ALA B O 1
ATOM 4368 N N . ASN B 1 156 ? 123.654 110.502 102.022 1.00 37.57 156 ASN B N 1
ATOM 4369 C CA . ASN B 1 156 ? 125.093 110.740 102.129 1.00 37.27 156 ASN B CA 1
ATOM 4370 C C . ASN B 1 156 ? 125.859 109.462 101.815 1.00 38.55 156 ASN B C 1
ATOM 4371 O O . ASN B 1 156 ? 126.139 108.657 102.714 1.00 45.46 156 ASN B O 1
ATOM 4376 N N . PRO B 1 157 ? 126.215 109.239 100.549 1.00 36.59 157 PRO B N 1
ATOM 4377 C CA . PRO B 1 157 ? 127.028 108.057 100.214 1.00 29.84 157 PRO B CA 1
ATOM 4378 C C . PRO B 1 157 ? 128.423 108.079 100.818 1.00 35.31 157 PRO B C 1
ATOM 4379 O O . PRO B 1 157 ? 129.039 107.015 100.945 1.00 40.32 157 PRO B O 1
ATOM 4383 N N . ALA B 1 158 ? 128.942 109.252 101.190 1.00 32.96 158 ALA B N 1
ATOM 4384 C CA . ALA B 1 158 ? 130.311 109.337 101.688 1.00 30.49 158 ALA B CA 1
ATOM 4385 C C . ALA B 1 158 ? 130.482 108.580 102.998 1.00 33.09 158 ALA B C 1
ATOM 4386 O O . ALA B 1 158 ? 131.515 107.940 103.221 1.00 40.09 158 ALA B O 1
ATOM 4388 N N . ALA B 1 159 ? 129.487 108.651 103.884 1.00 32.25 159 ALA B N 1
ATOM 4389 C CA . ALA B 1 159 ? 129.581 107.946 105.159 1.00 31.07 159 ALA B CA 1
ATOM 4390 C C . ALA B 1 159 ? 129.613 106.436 104.959 1.00 34.78 159 ALA B C 1
ATOM 4391 O O . ALA B 1 159 ? 130.328 105.724 105.673 1.00 37.32 159 ALA B O 1
ATOM 4393 N N . TRP B 1 160 ? 128.835 105.929 104.001 1.00 34.13 160 TRP B N 1
ATOM 4394 C CA . TRP B 1 160 ? 128.784 104.490 103.761 1.00 30.76 160 TRP B CA 1
ATOM 4395 C C . TRP B 1 160 ? 130.115 103.955 103.242 1.00 32.05 160 TRP B C 1
ATOM 4396 O O . TRP B 1 160 ? 130.583 102.904 103.692 1.00 34.54 160 TRP B O 1
ATOM 4407 N N . TRP B 1 161 ? 130.744 104.663 102.301 1.00 28.53 161 TRP B N 1
ATOM 4408 C CA . TRP B 1 161 ? 131.974 104.159 101.698 1.00 31.22 161 TRP B CA 1
ATOM 4409 C C . TRP B 1 161 ? 133.163 104.281 102.643 1.00 31.00 161 TRP B C 1
ATOM 4410 O O . TRP B 1 161 ? 134.093 103.470 102.571 1.00 34.25 161 TRP B O 1
ATOM 4421 N N . GLU B 1 162 ? 133.150 105.273 103.535 1.00 31.86 162 GLU B N 1
ATOM 4422 C CA . GLU B 1 162 ? 134.178 105.351 104.566 1.00 33.15 162 GLU B CA 1
ATOM 4423 C C . GLU B 1 162 ? 134.119 104.139 105.489 1.00 35.70 162 GLU B C 1
ATOM 4424 O O . GLU B 1 162 ? 135.157 103.565 105.843 1.00 40.50 162 GLU B O 1
ATOM 4430 N N . PHE B 1 163 ? 132.909 103.728 105.875 1.00 27.83 163 PHE B N 1
ATOM 4431 C CA . PHE B 1 163 ? 132.755 102.547 106.717 1.00 26.73 163 PHE B CA 1
ATOM 4432 C C . PHE B 1 163 ? 133.258 101.295 106.010 1.00 31.02 163 PHE B C 1
ATOM 4433 O O . PHE B 1 163 ? 133.922 100.453 106.624 1.00 32.95 163 PHE B O 1
ATOM 4441 N N . VAL B 1 164 ? 132.940 101.150 104.722 1.00 34.19 164 VAL B N 1
ATOM 4442 C CA . VAL B 1 164 ? 133.385 99.982 103.969 1.00 29.96 164 VAL B CA 1
ATOM 4443 C C . VAL B 1 164 ? 134.903 99.963 103.860 1.00 34.36 164 VAL B C 1
ATOM 4444 O O . VAL B 1 164 ? 135.540 98.918 104.036 1.00 41.10 164 VAL B O 1
ATOM 4448 N N . CYS B 1 165 ? 135.509 101.117 103.575 1.00 31.77 165 CYS B N 1
ATOM 4449 C CA . CYS B 1 165 ? 136.962 101.180 103.500 1.00 30.25 165 CYS B CA 1
ATOM 4450 C C . CYS B 1 165 ? 137.620 100.959 104.853 1.00 36.84 165 CYS B C 1
ATOM 4451 O O . CYS B 1 165 ? 138.790 100.569 104.901 1.00 39.92 165 CYS B O 1
ATOM 4454 N N . ASN B 1 166 ? 136.899 101.191 105.948 1.00 36.91 166 ASN B N 1
ATOM 4455 C CA . ASN B 1 166 ? 137.443 100.961 107.279 1.00 33.53 166 ASN B CA 1
ATOM 4456 C C . ASN B 1 166 ? 137.089 99.594 107.854 1.00 38.90 166 ASN B C 1
ATOM 4457 O O . ASN B 1 166 ? 137.700 99.186 108.846 1.00 42.87 166 ASN B O 1
ATOM 4462 N N . ASN B 1 167 ? 136.130 98.878 107.261 1.00 34.15 167 ASN B N 1
ATOM 4463 C CA . ASN B 1 167 ? 135.664 97.585 107.778 1.00 30.61 167 ASN B CA 1
ATOM 4464 C C . ASN B 1 167 ? 135.503 96.639 106.588 1.00 33.43 167 ASN B C 1
ATOM 4465 O O . ASN B 1 167 ? 134.445 96.594 105.958 1.00 42.58 167 ASN B O 1
ATOM 4470 N N . HIS B 1 168 ? 136.558 95.875 106.296 1.00 33.44 168 HIS B N 1
ATOM 4471 C CA . HIS B 1 168 ? 136.588 95.064 105.084 1.00 34.40 168 HIS B CA 1
ATOM 4472 C C . HIS B 1 168 ? 135.624 93.886 105.131 1.00 39.17 168 HIS B C 1
ATOM 4473 O O . HIS B 1 168 ? 135.227 93.388 104.072 1.00 37.65 168 HIS B O 1
ATOM 4480 N N . GLU B 1 169 ? 135.218 93.446 106.322 1.00 37.74 169 GLU B N 1
ATOM 4481 C CA . GLU B 1 169 ? 134.295 92.323 106.429 1.00 34.75 169 GLU B CA 1
ATOM 4482 C C . GLU B 1 169 ? 132.906 92.646 105.894 1.00 36.06 169 GLU B C 1
ATOM 4483 O O . GLU B 1 169 ? 132.101 91.726 105.725 1.00 43.95 169 GLU B O 1
ATOM 4489 N N . SER B 1 170 ? 132.604 93.917 105.626 1.00 24.29 170 SER B N 1
ATOM 4490 C CA . SER B 1 170 ? 131.350 94.277 104.979 1.00 27.15 170 SER B CA 1
ATOM 4491 C C . SER B 1 170 ? 131.410 94.157 103.462 1.00 28.20 170 SER B C 1
ATOM 4492 O O . SER B 1 170 ? 130.359 94.221 102.814 1.00 35.93 170 SER B O 1
ATOM 4495 N N . LEU B 1 171 ? 132.602 93.937 102.896 1.00 29.61 171 LEU B N 1
ATOM 4496 C CA . LEU B 1 171 ? 132.764 93.929 101.445 1.00 33.52 171 LEU B CA 1
ATOM 4497 C C . LEU B 1 171 ? 131.821 92.934 100.784 1.00 30.39 171 LEU B C 1
ATOM 4498 O O . LEU B 1 171 ? 131.153 93.257 99.795 1.00 35.51 171 LEU B O 1
ATOM 4503 N N . HIS B 1 172 ? 131.752 91.718 101.330 1.00 29.57 172 HIS B N 1
ATOM 4504 C CA . HIS B 1 172 ? 130.809 90.716 100.848 1.00 27.00 172 HIS B CA 1
ATOM 4505 C C . HIS B 1 172 ? 129.420 91.317 100.679 1.00 31.53 172 HIS B C 1
ATOM 4506 O O . HIS B 1 172 ? 128.872 91.354 99.569 1.00 35.76 172 HIS B O 1
ATOM 4513 N N . MET B 1 173 ? 128.869 91.866 101.764 1.00 34.77 173 MET B N 1
ATOM 4514 C CA . MET B 1 173 ? 127.524 92.421 101.694 1.00 31.44 173 MET B CA 1
ATOM 4515 C C . MET B 1 173 ? 127.456 93.545 100.673 1.00 35.01 173 MET B C 1
ATOM 4516 O O . MET B 1 173 ? 126.472 93.663 99.933 1.00 38.53 173 MET B O 1
ATOM 4521 N N . ALA B 1 174 ? 128.520 94.350 100.583 1.00 30.36 174 ALA B N 1
ATOM 4522 C CA . ALA B 1 174 ? 128.541 95.434 99.609 1.00 30.49 174 ALA B CA 1
ATOM 4523 C C . ALA B 1 174 ? 128.334 94.902 98.200 1.00 33.20 174 ALA B C 1
ATOM 4524 O O . ALA B 1 174 ? 127.513 95.435 97.442 1.00 38.43 174 ALA B O 1
ATOM 4526 N N . VAL B 1 175 ? 129.023 93.812 97.849 1.00 32.62 175 VAL B N 1
ATOM 4527 C CA . VAL B 1 175 ? 128.882 93.271 96.501 1.00 32.19 175 VAL B CA 1
ATOM 4528 C C . VAL B 1 175 ? 127.446 92.827 96.268 1.00 33.47 175 VAL B C 1
ATOM 4529 O O . VAL B 1 175 ? 126.905 92.973 95.165 1.00 38.98 175 VAL B O 1
ATOM 4533 N N . PHE B 1 176 ? 126.793 92.310 97.311 1.00 31.58 176 PHE B N 1
ATOM 4534 C CA . PHE B 1 176 ? 125.398 91.914 97.172 1.00 21.33 176 PHE B CA 1
ATOM 4535 C C . PHE B 1 176 ? 124.499 93.124 96.952 1.00 31.23 176 PHE B C 1
ATOM 4536 O O . PHE B 1 176 ? 123.540 93.056 96.174 1.00 33.31 176 PHE B O 1
ATOM 4544 N N . LEU B 1 177 ? 124.795 94.243 97.620 1.00 32.85 177 LEU B N 1
ATOM 4545 C CA . LEU B 1 177 ? 123.819 95.327 97.686 1.00 28.36 177 LEU B CA 1
ATOM 4546 C C . LEU B 1 177 ? 123.708 96.084 96.370 1.00 30.97 177 LEU B C 1
ATOM 4547 O O . LEU B 1 177 ? 122.653 96.654 96.077 1.00 37.67 177 LEU B O 1
ATOM 4552 N N . PHE B 1 178 ? 124.767 96.103 95.568 1.00 34.13 178 PHE B N 1
ATOM 4553 C CA . PHE B 1 178 ? 124.780 96.876 94.337 1.00 29.28 178 PHE B CA 1
ATOM 4554 C C . PHE B 1 178 ? 124.526 96.025 93.100 1.00 30.73 178 PHE B C 1
ATOM 4555 O O . PHE B 1 178 ? 124.727 96.501 91.981 1.00 38.68 178 PHE B O 1
ATOM 4563 N N . THR B 1 179 ? 124.082 94.785 93.276 1.00 32.75 179 THR B N 1
ATOM 4564 C CA . THR B 1 179 ? 123.567 93.986 92.176 1.00 36.49 179 THR B CA 1
ATOM 4565 C C . THR B 1 179 ? 122.070 94.258 92.028 1.00 30.84 179 THR B C 1
ATOM 4566 O O . THR B 1 179 ? 121.512 95.141 92.683 1.00 32.33 179 THR B O 1
ATOM 4570 N N . ASP B 1 180 ? 121.401 93.499 91.158 1.00 40.53 180 ASP B N 1
ATOM 4571 C CA . ASP B 1 180 ? 119.951 93.618 91.043 1.00 35.02 180 ASP B CA 1
ATOM 4572 C C . ASP B 1 180 ? 119.252 93.182 92.323 1.00 34.05 180 ASP B C 1
ATOM 4573 O O . ASP B 1 180 ? 118.183 93.707 92.655 1.00 37.24 180 ASP B O 1
ATOM 4578 N N . PHE B 1 181 ? 119.849 92.241 93.060 1.00 38.95 181 PHE B N 1
ATOM 4579 C CA . PHE B 1 181 ? 119.257 91.762 94.303 1.00 29.61 181 PHE B CA 1
ATOM 4580 C C . PHE B 1 181 ? 119.066 92.877 95.321 1.00 29.40 181 PHE B C 1
ATOM 4581 O O . PHE B 1 181 ? 118.245 92.734 96.232 1.00 36.80 181 PHE B O 1
ATOM 4589 N N . GLY B 1 182 ? 119.812 93.976 95.195 1.00 31.28 182 GLY B N 1
ATOM 4590 C CA . GLY B 1 182 ? 119.597 95.111 96.077 1.00 25.49 182 GLY B CA 1
ATOM 4591 C C . GLY B 1 182 ? 118.228 95.740 95.899 1.00 34.56 182 GLY B C 1
ATOM 4592 O O . GLY B 1 182 ? 117.608 96.180 96.869 1.00 31.75 182 GLY B O 1
ATOM 4593 N N . THR B 1 183 ? 117.739 95.800 94.653 1.00 36.78 183 THR B N 1
ATOM 4594 C CA . THR B 1 183 ? 116.389 96.285 94.349 1.00 35.79 183 THR B CA 1
ATOM 4595 C C . THR B 1 183 ? 115.697 95.218 93.504 1.00 46.79 183 THR B C 1
ATOM 4596 O O . THR B 1 183 ? 115.639 95.321 92.277 1.00 56.23 183 THR B O 1
ATOM 4600 N N . MET B 1 184 ? 115.156 94.200 94.166 1.00 36.20 184 MET B N 1
ATOM 4601 C CA . MET B 1 184 ? 114.462 93.124 93.466 1.00 31.07 184 MET B CA 1
ATOM 4602 C C . MET B 1 184 ? 113.194 92.649 94.158 1.00 36.11 184 MET B C 1
ATOM 4603 O O . MET B 1 184 ? 112.295 92.148 93.475 1.00 44.71 184 MET B O 1
ATOM 4608 N N . PHE B 1 185 ? 113.056 92.828 95.466 1.00 29.66 185 PHE B N 1
ATOM 4609 C CA . PHE B 1 185 ? 112.063 92.121 96.257 1.00 32.57 185 PHE B CA 1
ATOM 4610 C C . PHE B 1 185 ? 111.020 93.074 96.819 1.00 31.75 185 PHE B C 1
ATOM 4611 O O . PHE B 1 185 ? 111.344 94.183 97.255 1.00 35.64 185 PHE B O 1
ATOM 4619 N N . ASP B 1 186 ? 109.768 92.637 96.789 1.00 29.68 186 ASP B N 1
ATOM 4620 C CA . ASP B 1 186 ? 108.717 93.193 97.619 1.00 28.25 186 ASP B CA 1
ATOM 4621 C C . ASP B 1 186 ? 108.492 92.238 98.791 1.00 31.09 186 ASP B C 1
ATOM 4622 O O . ASP B 1 186 ? 109.258 91.296 99.005 1.00 41.39 186 ASP B O 1
ATOM 4627 N N . TYR B 1 187 ? 107.437 92.478 99.567 1.00 31.13 187 TYR B N 1
ATOM 4628 C CA . TYR B 1 187 ? 107.200 91.659 100.749 1.00 23.36 187 TYR B CA 1
ATOM 4629 C C . TYR B 1 187 ? 106.779 90.235 100.409 1.00 27.50 187 TYR B C 1
ATOM 4630 O O . TYR B 1 187 ? 106.932 89.344 101.249 1.00 36.95 187 TYR B O 1
ATOM 4639 N N . ARG B 1 188 ? 106.266 89.992 99.204 1.00 26.60 188 ARG B N 1
ATOM 4640 C CA . ARG B 1 188 ? 105.828 88.652 98.833 1.00 24.11 188 ARG B CA 1
ATOM 4641 C C . ARG B 1 188 ? 106.924 87.817 98.184 1.00 31.08 188 ARG B C 1
ATOM 4642 O O . ARG B 1 188 ? 106.950 86.596 98.373 1.00 32.23 188 ARG B O 1
ATOM 4650 N N . SER B 1 189 ? 107.828 88.435 97.429 1.00 29.60 189 SER B N 1
ATOM 4651 C CA . SER B 1 189 ? 108.841 87.703 96.679 1.00 24.89 189 SER B CA 1
ATOM 4652 C C . SER B 1 189 ? 110.150 87.525 97.440 1.00 30.89 189 SER B C 1
ATOM 4653 O O . SER B 1 189 ? 111.056 86.861 96.930 1.00 34.70 189 SER B O 1
ATOM 4656 N N . MET B 1 190 ? 110.270 88.085 98.640 1.00 26.90 190 MET B N 1
ATOM 4657 C CA . MET B 1 190 ? 111.496 87.967 99.412 1.00 24.26 190 MET B CA 1
ATOM 4658 C C . MET B 1 190 ? 111.529 86.655 100.197 1.00 28.21 190 MET B C 1
ATOM 4659 O O . MET B 1 190 ? 110.506 86.001 100.417 1.00 25.02 190 MET B O 1
ATOM 4664 N N . SER B 1 191 ? 112.733 86.273 100.610 1.00 28.03 191 SER B N 1
ATOM 4665 C CA . SER B 1 191 ? 112.969 85.121 101.467 1.00 24.37 191 SER B CA 1
ATOM 4666 C C . SER B 1 191 ? 113.447 85.590 102.837 1.00 19.10 191 SER B C 1
ATOM 4667 O O . SER B 1 191 ? 113.711 86.772 103.056 1.00 33.48 191 SER B O 1
ATOM 4670 N N . GLY B 1 192 ? 113.544 84.648 103.771 1.00 19.38 192 GLY B N 1
ATOM 4671 C CA . GLY B 1 192 ? 113.992 84.970 105.113 1.00 19.47 192 GLY B CA 1
ATOM 4672 C C . GLY B 1 192 ? 115.004 83.986 105.663 1.00 24.21 192 GLY B C 1
ATOM 4673 O O . GLY B 1 192 ? 114.851 82.777 105.486 1.00 31.60 192 GLY B O 1
ATOM 4674 N N . TYR B 1 193 ? 116.042 84.491 106.330 1.00 24.31 193 TYR B N 1
ATOM 4675 C CA . TYR B 1 193 ? 117.110 83.672 106.892 1.00 24.00 193 TYR B CA 1
ATOM 4676 C C . TYR B 1 193 ? 117.422 84.153 108.301 1.00 23.22 193 TYR B C 1
ATOM 4677 O O . TYR B 1 193 ? 117.618 85.353 108.513 1.00 33.58 193 TYR B O 1
ATOM 4686 N N . VAL B 1 194 ? 117.495 83.224 109.260 1.00 21.26 194 VAL B N 1
ATOM 4687 C CA . VAL B 1 194 ? 117.842 83.619 110.624 1.00 23.05 194 VAL B CA 1
ATOM 4688 C C . VAL B 1 194 ? 119.308 84.030 110.717 1.00 24.39 194 VAL B C 1
ATOM 4689 O O . VAL B 1 194 ? 119.690 84.782 111.621 1.00 35.87 194 VAL B O 1
ATOM 4693 N N . SER B 1 195 ? 120.153 83.509 109.825 1.00 24.71 195 SER B N 1
ATOM 4694 C CA . SER B 1 195 ? 121.521 83.972 109.591 1.00 24.12 195 SER B CA 1
ATOM 4695 C C . SER B 1 195 ? 122.490 83.615 110.713 1.00 25.60 195 SER B C 1
ATOM 4696 O O . SER B 1 195 ? 123.702 83.775 110.555 1.00 39.45 195 SER B O 1
ATOM 4699 N N . HIS B 1 196 ? 121.987 83.105 111.829 1.00 28.02 196 HIS B N 1
ATOM 4700 C CA . HIS B 1 196 ? 122.824 82.690 112.942 1.00 18.97 196 HIS B CA 1
ATOM 4701 C C . HIS B 1 196 ? 122.824 81.173 113.045 1.00 28.32 196 HIS B C 1
ATOM 4702 O O . HIS B 1 196 ? 121.951 80.490 112.507 1.00 38.01 196 HIS B O 1
ATOM 4709 N N . ALA B 1 197 ? 123.821 80.651 113.745 1.00 30.45 197 ALA B N 1
ATOM 4710 C CA . ALA B 1 197 ? 123.813 79.257 114.152 1.00 25.19 197 ALA B CA 1
ATOM 4711 C C . ALA B 1 197 ? 123.097 79.147 115.490 1.00 28.30 197 ALA B C 1
ATOM 4712 O O . ALA B 1 197 ? 123.393 79.900 116.422 1.00 34.04 197 ALA B O 1
ATOM 4714 N N . TYR B 1 198 ? 122.134 78.237 115.572 1.00 25.97 198 TYR B N 1
ATOM 4715 C CA . TYR B 1 198 ? 121.468 77.929 116.828 1.00 26.09 198 TYR B CA 1
ATOM 4716 C C . TYR B 1 198 ? 121.792 76.493 117.207 1.00 28.47 198 TYR B C 1
ATOM 4717 O O . TYR B 1 198 ? 122.434 75.763 116.453 1.00 37.44 198 TYR B O 1
ATOM 4726 N N . LYS B 1 199 ? 121.339 76.077 118.385 1.00 33.75 199 LYS B N 1
ATOM 4727 C CA . LYS B 1 199 ? 121.553 74.721 118.864 1.00 31.70 199 LYS B CA 1
ATOM 4728 C C . LYS B 1 199 ? 120.209 74.036 119.054 1.00 32.39 199 LYS B C 1
ATOM 4729 O O . LYS B 1 199 ? 119.329 74.570 119.738 1.00 33.58 199 LYS B O 1
ATOM 4735 N N . TRP B 1 200 ? 120.056 72.860 118.455 1.00 34.40 200 TRP B N 1
ATOM 4736 C CA . TRP B 1 200 ? 118.893 72.013 118.680 1.00 31.17 200 TRP B CA 1
ATOM 4737 C C . TRP B 1 200 ? 119.318 70.826 119.531 1.00 31.65 200 TRP B C 1
ATOM 4738 O O . TRP B 1 200 ? 120.271 70.118 119.182 1.00 36.63 200 TRP B O 1
ATOM 4749 N N . VAL B 1 201 ? 118.612 70.616 120.641 1.00 38.85 201 VAL B N 1
ATOM 4750 C CA . VAL B 1 201 ? 119.031 69.708 121.703 1.00 41.66 201 VAL B CA 1
ATOM 4751 C C . VAL B 1 201 ? 118.019 68.578 121.830 1.00 42.35 201 VAL B C 1
ATOM 4752 O O . VAL B 1 201 ? 116.809 68.824 121.889 1.00 43.63 201 VAL B O 1
ATOM 4756 N N . MET B 1 202 ? 118.519 67.348 121.881 1.00 43.96 202 MET B N 1
ATOM 4757 C CA . MET B 1 202 ? 117.731 66.152 122.125 1.00 49.07 202 MET B CA 1
ATOM 4758 C C . MET B 1 202 ? 117.612 65.883 123.620 1.00 52.93 202 MET B C 1
ATOM 4759 O O . MET B 1 202 ? 118.434 66.350 124.414 1.00 52.44 202 MET B O 1
ATOM 4764 N N . PRO B 1 203 ? 116.588 65.134 124.041 1.00 57.33 203 PRO B N 1
ATOM 4765 C CA . PRO B 1 203 ? 116.402 64.889 125.482 1.00 53.69 203 PRO B CA 1
ATOM 4766 C C . PRO B 1 203 ? 117.555 64.151 126.143 1.00 54.32 203 PRO B C 1
ATOM 4767 O O . PRO B 1 203 ? 117.695 64.236 127.369 1.00 57.98 203 PRO B O 1
ATOM 4771 N N . ASP B 1 204 ? 118.382 63.434 125.386 1.00 50.99 204 ASP B N 1
ATOM 4772 C CA . ASP B 1 204 ? 119.524 62.738 125.966 1.00 53.52 204 ASP B CA 1
ATOM 4773 C C . ASP B 1 204 ? 120.750 63.630 126.118 1.00 59.02 204 ASP B C 1
ATOM 4774 O O . ASP B 1 204 ? 121.774 63.162 126.629 1.00 57.26 204 ASP B O 1
ATOM 4779 N N . GLY B 1 205 ? 120.676 64.892 125.697 1.00 52.36 205 GLY B N 1
ATOM 4780 C CA . GLY B 1 205 ? 121.743 65.844 125.881 1.00 47.92 205 GLY B CA 1
ATOM 4781 C C . GLY B 1 205 ? 122.550 66.154 124.637 1.00 52.11 205 GLY B C 1
ATOM 4782 O O . GLY B 1 205 ? 123.280 67.150 124.627 1.00 55.86 205 GLY B O 1
ATOM 4783 N N . THR B 1 206 ? 122.443 65.336 123.594 1.00 44.10 206 THR B N 1
ATOM 4784 C CA . THR B 1 206 ? 123.157 65.612 122.356 1.00 45.95 206 THR B CA 1
ATOM 4785 C C . THR B 1 206 ? 122.492 66.758 121.600 1.00 42.80 206 THR B C 1
ATOM 4786 O O . THR B 1 206 ? 121.284 66.980 121.701 1.00 46.30 206 THR B O 1
ATOM 4790 N N . TRP B 1 207 ? 123.296 67.495 120.837 1.00 42.09 207 TRP B N 1
ATOM 4791 C CA . TRP B 1 207 ? 122.803 68.688 120.167 1.00 38.12 207 TRP B CA 1
ATOM 4792 C C . TRP B 1 207 ? 123.521 68.872 118.839 1.00 37.11 207 TRP B C 1
ATOM 4793 O O . TRP B 1 207 ? 124.571 68.277 118.587 1.00 38.75 207 TRP B O 1
ATOM 4804 N N . LYS B 1 208 ? 122.925 69.703 117.986 1.00 43.06 208 LYS B N 1
ATOM 4805 C CA . LYS B 1 208 ? 123.486 70.011 116.677 1.00 38.78 208 LYS B CA 1
ATOM 4806 C C . LYS B 1 208 ? 123.377 71.505 116.400 1.00 40.06 208 LYS B C 1
ATOM 4807 O O . LYS B 1 208 ? 122.469 72.179 116.897 1.00 43.84 208 LYS B O 1
ATOM 4813 N N . TYR B 1 209 ? 124.318 72.016 115.601 1.00 37.20 209 TYR B N 1
ATOM 4814 C CA . TYR B 1 209 ? 124.234 73.376 115.088 1.00 30.47 209 TYR B CA 1
ATOM 4815 C C . TYR B 1 209 ? 123.243 73.408 113.933 1.00 37.40 209 TYR B C 1
ATOM 4816 O O . TYR B 1 209 ? 123.284 72.550 113.049 1.00 36.10 209 TYR B O 1
ATOM 4825 N N . VAL B 1 210 ? 122.348 74.389 113.938 1.00 30.61 210 VAL B N 1
ATOM 4826 C CA . VAL B 1 210 ? 121.273 74.448 112.958 1.00 28.15 210 VAL B CA 1
ATOM 4827 C C . VAL B 1 210 ? 121.154 75.857 112.399 1.00 27.74 210 VAL B C 1
ATOM 4828 O O . VAL B 1 210 ? 121.497 76.845 113.057 1.00 28.99 210 VAL B O 1
ATOM 4832 N N . HIS B 1 211 ? 120.658 75.935 111.167 1.00 24.10 211 HIS B N 1
ATOM 4833 C CA . HIS B 1 211 ? 120.312 77.209 110.542 1.00 25.09 211 HIS B CA 1
ATOM 4834 C C . HIS B 1 211 ? 119.121 76.984 109.624 1.00 24.19 211 HIS B C 1
ATOM 4835 O O . HIS B 1 211 ? 119.216 76.195 108.683 1.00 31.85 211 HIS B O 1
ATOM 4842 N N . TRP B 1 212 ? 118.008 77.664 109.880 1.00 24.34 212 TRP B N 1
ATOM 4843 C CA . TRP B 1 212 ? 116.800 77.461 109.095 1.00 27.18 212 TRP B CA 1
ATOM 4844 C C . TRP B 1 212 ? 116.404 78.746 108.379 1.00 25.66 212 TRP B C 1
ATOM 4845 O O . TRP B 1 212 ? 116.780 79.850 108.777 1.00 28.59 212 TRP B O 1
ATOM 4856 N N . PHE B 1 213 ? 115.644 78.580 107.298 1.00 26.63 213 PHE B N 1
ATOM 4857 C CA . PHE B 1 213 ? 115.266 79.698 106.446 1.00 27.76 213 PHE B CA 1
ATOM 4858 C C . PHE B 1 213 ? 113.961 79.390 105.724 1.00 28.00 213 PHE B C 1
ATOM 4859 O O . PHE B 1 213 ? 113.520 78.241 105.647 1.00 26.61 213 PHE B O 1
ATOM 4867 N N . LEU B 1 214 ? 113.347 80.448 105.196 1.00 27.76 214 LEU B N 1
ATOM 4868 C CA . LEU B 1 214 ? 112.064 80.377 104.505 1.00 21.97 214 LEU B CA 1
ATOM 4869 C C . LEU B 1 214 ? 112.251 80.804 103.057 1.00 25.13 214 LEU B C 1
ATOM 4870 O O . LEU B 1 214 ? 112.585 81.961 102.788 1.00 34.22 214 LEU B O 1
ATOM 4875 N N . ALA B 1 215 ? 112.022 79.879 102.131 1.00 25.47 215 ALA B N 1
ATOM 4876 C CA . ALA B 1 215 ? 112.142 80.139 100.704 1.00 17.57 215 ALA B CA 1
ATOM 4877 C C . ALA B 1 215 ? 110.782 80.524 100.136 1.00 26.05 215 ALA B C 1
ATOM 4878 O O . ALA B 1 215 ? 109.794 79.812 100.342 1.00 34.13 215 ALA B O 1
ATOM 4880 N N . SER B 1 216 ? 110.740 81.649 99.428 1.00 28.07 216 SER B N 1
ATOM 4881 C CA . SER B 1 216 ? 109.493 82.163 98.880 1.00 23.27 216 SER B CA 1
ATOM 4882 C C . SER B 1 216 ? 108.953 81.256 97.779 1.00 25.77 216 SER B C 1
ATOM 4883 O O . SER B 1 216 ? 109.695 80.800 96.905 1.00 36.25 216 SER B O 1
ATOM 4886 N N . ASP B 1 217 ? 107.647 81.003 97.822 1.00 26.56 217 ASP B N 1
ATOM 4887 C CA . ASP B 1 217 ? 106.974 80.224 96.793 1.00 32.12 217 ASP B CA 1
ATOM 4888 C C . ASP B 1 217 ? 106.487 81.076 95.627 1.00 34.71 217 ASP B C 1
ATOM 4889 O O . ASP B 1 217 ? 105.991 80.524 94.641 1.00 34.47 217 ASP B O 1
ATOM 4894 N N . GLN B 1 218 ? 106.620 82.396 95.716 1.00 32.31 218 GLN B N 1
ATOM 4895 C CA . GLN B 1 218 ? 106.226 83.323 94.664 1.00 28.16 218 GLN B CA 1
ATOM 4896 C C . GLN B 1 218 ? 107.312 84.369 94.451 1.00 32.56 218 GLN B C 1
ATOM 4897 O O . GLN B 1 218 ? 107.036 85.556 94.261 1.00 35.94 218 GLN B O 1
ATOM 4903 N N . GLY B 1 219 ? 108.568 83.937 94.479 1.00 29.66 219 GLY B N 1
ATOM 4904 C CA . GLY B 1 219 ? 109.687 84.829 94.315 1.00 28.56 219 GLY B CA 1
ATOM 4905 C C . GLY B 1 219 ? 110.843 84.165 93.599 1.00 35.76 219 GLY B C 1
ATOM 4906 O O . GLY B 1 219 ? 110.822 82.964 93.318 1.00 43.77 219 GLY B O 1
ATOM 4907 N N . PRO B 1 220 ? 111.876 84.937 93.289 1.00 46.19 220 PRO B N 1
ATOM 4908 C CA . PRO B 1 220 ? 113.028 84.403 92.555 1.00 47.71 220 PRO B CA 1
ATOM 4909 C C . PRO B 1 220 ? 113.993 83.667 93.480 1.00 42.44 220 PRO B C 1
ATOM 4910 O O . PRO B 1 220 ? 113.796 83.570 94.689 1.00 44.13 220 PRO B O 1
ATOM 4914 N N . ASN B 1 221 ? 115.053 83.134 92.873 1.00 46.91 221 ASN B N 1
ATOM 4915 C CA . ASN B 1 221 ? 116.162 82.552 93.618 1.00 48.23 221 ASN B CA 1
ATOM 4916 C C . ASN B 1 221 ? 117.486 83.066 93.063 1.00 46.18 221 ASN B C 1
ATOM 4917 O O . ASN B 1 221 ? 117.497 83.965 92.216 1.00 49.72 221 ASN B O 1
ATOM 4922 N N . PHE B 1 222 ? 118.604 82.514 93.537 1.00 48.90 222 PHE B N 1
ATOM 4923 C CA . PHE B 1 222 ? 119.908 82.996 93.089 1.00 45.62 222 PHE B CA 1
ATOM 4924 C C . PHE B 1 222 ? 120.123 82.729 91.604 1.00 46.75 222 PHE B C 1
ATOM 4925 O O . PHE B 1 222 ? 120.700 83.562 90.897 1.00 50.32 222 PHE B O 1
ATOM 4933 N N . GLU B 1 223 ? 119.667 81.577 91.112 1.00 48.16 223 GLU B N 1
ATOM 4934 C CA . GLU B 1 223 ? 119.964 81.186 89.738 1.00 49.09 223 GLU B CA 1
ATOM 4935 C C . GLU B 1 223 ? 118.998 81.811 88.736 1.00 52.13 223 GLU B C 1
ATOM 4936 O O . GLU B 1 223 ? 119.424 82.283 87.677 1.00 50.08 223 GLU B O 1
ATOM 4942 N N . GLN B 1 224 ? 117.700 81.823 89.040 1.00 55.76 224 GLN B N 1
ATOM 4943 C CA . GLN B 1 224 ? 116.689 82.287 88.099 1.00 55.17 224 GLN B CA 1
ATOM 4944 C C . GLN B 1 224 ? 115.753 83.284 88.765 1.00 54.93 224 GLN B C 1
ATOM 4945 O O . GLN B 1 224 ? 115.571 83.275 89.984 1.00 54.81 224 GLN B O 1
ATOM 4951 N N . GLY B 1 225 ? 115.157 84.143 87.942 1.00 52.95 225 GLY B N 1
ATOM 4952 C CA . GLY B 1 225 ? 114.132 85.058 88.400 1.00 52.27 225 GLY B CA 1
ATOM 4953 C C . GLY B 1 225 ? 114.604 86.478 88.628 1.00 54.45 225 GLY B C 1
ATOM 4954 O O . GLY B 1 225 ? 115.685 86.703 89.179 1.00 54.53 225 GLY B O 1
ATOM 4955 N N . ASN B 1 226 ? 113.792 87.445 88.211 1.00 56.58 226 ASN B N 1
ATOM 4956 C CA . ASN B 1 226 ? 114.066 88.856 88.444 1.00 55.24 226 ASN B CA 1
ATOM 4957 C C . ASN B 1 226 ? 112.758 89.532 88.843 1.00 55.21 226 ASN B C 1
ATOM 4958 O O . ASN B 1 226 ? 111.747 88.872 89.098 1.00 57.50 226 ASN B O 1
ATOM 4963 N N . GLN B 1 227 ? 112.783 90.859 88.905 1.00 59.43 227 GLN B N 1
ATOM 4964 C CA . GLN B 1 227 ? 111.589 91.616 89.254 1.00 58.28 227 GLN B CA 1
ATOM 4965 C C . GLN B 1 227 ? 110.553 91.532 88.140 1.00 60.63 227 GLN B C 1
ATOM 4966 O O . GLN B 1 227 ? 110.878 91.643 86.954 1.00 61.09 227 GLN B O 1
ATOM 4972 N N . THR B 1 228 ? 109.293 91.329 88.529 1.00 61.84 228 THR B N 1
ATOM 4973 C CA . THR B 1 228 ? 108.185 91.293 87.586 1.00 62.04 228 THR B CA 1
ATOM 4974 C C . THR B 1 228 ? 107.139 92.369 87.834 1.00 62.53 228 THR B C 1
ATOM 4975 O O . THR B 1 228 ? 106.253 92.547 86.991 1.00 63.15 228 THR B O 1
ATOM 4979 N N . ARG B 1 229 ? 107.213 93.089 88.953 1.00 57.40 229 ARG B N 1
ATOM 4980 C CA . ARG B 1 229 ? 106.248 94.131 89.307 1.00 58.41 229 ARG B CA 1
ATOM 4981 C C . ARG B 1 229 ? 107.027 95.408 89.603 1.00 61.43 229 ARG B C 1
ATOM 4982 O O . ARG B 1 229 ? 107.470 95.626 90.734 1.00 59.89 229 ARG B O 1
ATOM 4990 N N . GLU B 1 230 ? 107.196 96.246 88.586 1.00 68.65 230 GLU B N 1
ATOM 4991 C CA . GLU B 1 230 ? 107.851 97.532 88.779 1.00 66.76 230 GLU B CA 1
ATOM 4992 C C . GLU B 1 230 ? 106.938 98.467 89.563 1.00 68.49 230 GLU B C 1
ATOM 4993 O O . GLU B 1 230 ? 105.747 98.585 89.262 1.00 69.64 230 GLU B O 1
ATOM 4999 N N . ALA B 1 231 ? 107.498 99.130 90.570 1.00 63.91 231 ALA B N 1
ATOM 5000 C CA . ALA B 1 231 ? 106.714 100.028 91.401 1.00 63.40 231 ALA B CA 1
ATOM 5001 C C . ALA B 1 231 ? 106.389 101.316 90.648 1.00 64.08 231 ALA B C 1
ATOM 5002 O O . ALA B 1 231 ? 107.038 101.678 89.663 1.00 62.19 231 ALA B O 1
ATOM 5004 N N . ALA B 1 232 ? 105.361 102.010 91.130 1.00 64.93 232 ALA B N 1
ATOM 5005 C CA . ALA B 1 232 ? 104.954 103.265 90.523 1.00 64.78 232 ALA B CA 1
ATOM 5006 C C . ALA B 1 232 ? 106.036 104.327 90.723 1.00 66.07 232 ALA B C 1
ATOM 5007 O O . ALA B 1 232 ? 106.826 104.249 91.668 1.00 67.44 232 ALA B O 1
ATOM 5009 N N . PRO B 1 233 ? 106.105 105.321 89.833 1.00 65.19 233 PRO B N 1
ATOM 5010 C CA . PRO B 1 233 ? 107.186 106.317 89.931 1.00 64.94 233 PRO B CA 1
ATOM 5011 C C . PRO B 1 233 ? 107.205 107.099 91.235 1.00 66.52 233 PRO B C 1
ATOM 5012 O O . PRO B 1 233 ? 108.291 107.462 91.702 1.00 67.47 233 PRO B O 1
ATOM 5016 N N . ASN B 1 234 ? 106.051 107.373 91.843 1.00 58.14 234 ASN B N 1
ATOM 5017 C CA . ASN B 1 234 ? 106.009 108.196 93.047 1.00 60.19 234 ASN B CA 1
ATOM 5018 C C . ASN B 1 234 ? 105.297 107.489 94.196 1.00 61.10 234 ASN B C 1
ATOM 5019 O O . ASN B 1 234 ? 104.702 108.142 95.057 1.00 62.33 234 ASN B O 1
ATOM 5024 N N . ASP B 1 235 ? 105.351 106.161 94.233 1.00 52.90 235 ASP B N 1
ATOM 5025 C CA . ASP B 1 235 ? 104.675 105.379 95.260 1.00 49.61 235 ASP B CA 1
ATOM 5026 C C . ASP B 1 235 ? 105.670 105.012 96.354 1.00 45.27 235 ASP B C 1
ATOM 5027 O O . ASP B 1 235 ? 106.665 104.330 96.090 1.00 50.32 235 ASP B O 1
ATOM 5032 N N . SER B 1 236 ? 105.398 105.463 97.577 1.00 34.99 236 SER B N 1
ATOM 5033 C CA . SER B 1 236 ? 106.231 105.144 98.729 1.00 35.07 236 SER B CA 1
ATOM 5034 C C . SER B 1 236 ? 105.769 103.902 99.479 1.00 39.43 236 SER B C 1
ATOM 5035 O O . SER B 1 236 ? 106.491 103.430 100.363 1.00 42.37 236 SER B O 1
ATOM 5038 N N . GLU B 1 237 ? 104.599 103.362 99.156 1.00 37.96 237 GLU B N 1
ATOM 5039 C CA . GLU B 1 237 ? 104.047 102.197 99.840 1.00 38.48 237 GLU B CA 1
ATOM 5040 C C . GLU B 1 237 ? 103.663 101.122 98.833 1.00 37.17 237 GLU B C 1
ATOM 5041 O O . GLU B 1 237 ? 102.586 100.527 98.899 1.00 45.67 237 GLU B O 1
ATOM 5047 N N . SER B 1 238 ? 104.559 100.855 97.880 1.00 31.88 238 SER B N 1
ATOM 5048 C CA . SER B 1 238 ? 104.262 99.885 96.831 1.00 36.93 238 SER B CA 1
ATOM 5049 C C . SER B 1 238 ? 104.193 98.462 97.376 1.00 41.11 238 SER B C 1
ATOM 5050 O O . SER B 1 238 ? 103.314 97.687 96.983 1.00 44.89 238 SER B O 1
ATOM 5053 N N . ALA B 1 239 ? 105.109 98.096 98.277 1.00 34.35 239 ALA B N 1
ATOM 5054 C CA . ALA B 1 239 ? 105.127 96.733 98.804 1.00 32.77 239 ALA B CA 1
ATOM 5055 C C . ALA B 1 239 ? 103.941 96.474 99.728 1.00 32.82 239 ALA B C 1
ATOM 5056 O O . ALA B 1 239 ? 103.335 95.394 99.684 1.00 35.79 239 ALA B O 1
ATOM 5058 N N . THR B 1 240 ? 103.603 97.449 100.575 1.00 32.93 240 THR B N 1
ATOM 5059 C CA . THR B 1 240 ? 102.434 97.319 101.437 1.00 33.42 240 THR B CA 1
ATOM 5060 C C . THR B 1 240 ? 101.161 97.179 100.614 1.00 35.13 240 THR B C 1
ATOM 5061 O O . THR B 1 240 ? 100.302 96.341 100.917 1.00 38.55 240 THR B O 1
ATOM 5065 N N . ARG B 1 241 ? 101.029 97.986 99.559 1.00 28.81 241 ARG B N 1
ATOM 5066 C CA . ARG B 1 241 ? 99.872 97.875 98.677 1.00 34.96 241 ARG B CA 1
ATOM 5067 C C . ARG B 1 241 ? 99.837 96.520 97.982 1.00 34.24 241 ARG B C 1
ATOM 5068 O O . ARG B 1 241 ? 98.769 95.915 97.847 1.00 33.84 241 ARG B O 1
ATOM 5076 N N . ASP B 1 242 ? 100.994 96.030 97.533 1.00 34.28 242 ASP B N 1
ATOM 5077 C CA . ASP B 1 242 ? 101.052 94.726 96.880 1.00 29.62 242 ASP B CA 1
ATOM 5078 C C . ASP B 1 242 ? 100.562 93.622 97.811 1.00 39.13 242 ASP B C 1
ATOM 5079 O O . ASP B 1 242 ? 99.714 92.802 97.435 1.00 38.94 242 ASP B O 1
ATOM 5084 N N . LEU B 1 243 ? 101.073 93.603 99.045 1.00 36.48 243 LEU B N 1
ATOM 5085 C CA . LEU B 1 243 ? 100.655 92.584 100.005 1.00 29.72 243 LEU B CA 1
ATOM 5086 C C . LEU B 1 243 ? 99.169 92.699 100.334 1.00 35.88 243 LEU B C 1
ATOM 5087 O O . LEU B 1 243 ? 98.453 91.689 100.368 1.00 38.96 243 LEU B O 1
ATOM 5092 N N . TYR B 1 244 ? 98.686 93.922 100.574 1.00 39.51 244 TYR B N 1
ATOM 5093 C CA . TYR B 1 244 ? 97.287 94.109 100.945 1.00 33.79 244 TYR B CA 1
ATOM 5094 C C . TYR B 1 244 ? 96.352 93.679 99.819 1.00 40.29 244 TYR B C 1
ATOM 5095 O O . TYR B 1 244 ? 95.343 93.005 100.060 1.00 37.71 244 TYR B O 1
ATOM 5104 N N . GLN B 1 245 ? 96.678 94.051 98.579 1.00 32.79 245 GLN B N 1
ATOM 5105 C CA . GLN B 1 245 ? 95.843 93.668 97.447 1.00 34.96 245 GLN B CA 1
ATOM 5106 C C . GLN B 1 245 ? 95.877 92.165 97.213 1.00 41.18 245 GLN B C 1
ATOM 5107 O O . GLN B 1 245 ? 94.849 91.564 96.883 1.00 37.70 245 GLN B O 1
ATOM 5113 N N . SER B 1 246 ? 97.047 91.537 97.370 1.00 47.73 246 SER B N 1
ATOM 5114 C CA . SER B 1 246 ? 97.118 90.088 97.211 1.00 42.55 246 SER B CA 1
ATOM 5115 C C . SER B 1 246 ? 96.271 89.379 98.259 1.00 39.22 246 SER B C 1
ATOM 5116 O O . SER B 1 246 ? 95.599 88.387 97.957 1.00 44.38 246 SER B O 1
ATOM 5119 N N . LEU B 1 247 ? 96.286 89.876 99.499 1.00 37.92 247 LEU B N 1
ATOM 5120 C CA . LEU B 1 247 ? 95.452 89.276 100.536 1.00 32.96 247 LEU B CA 1
ATOM 5121 C C . LEU B 1 247 ? 93.969 89.498 100.257 1.00 40.56 247 LEU B C 1
ATOM 5122 O O . LEU B 1 247 ? 93.144 88.617 100.524 1.00 46.85 247 LEU B O 1
ATOM 5127 N N . GLU B 1 248 ? 93.610 90.668 99.721 1.00 50.50 248 GLU B N 1
ATOM 5128 C CA . GLU B 1 248 ? 92.205 90.950 99.444 1.00 42.72 248 GLU B CA 1
ATOM 5129 C C . GLU B 1 248 ? 91.685 90.166 98.243 1.00 45.34 248 GLU B C 1
ATOM 5130 O O . GLU B 1 248 ? 90.486 89.880 98.168 1.00 49.56 248 GLU B O 1
ATOM 5136 N N . ARG B 1 249 ? 92.557 89.819 97.296 1.00 48.92 249 ARG B N 1
ATOM 5137 C CA . ARG B 1 249 ? 92.123 89.068 96.124 1.00 44.62 249 ARG B CA 1
ATOM 5138 C C . ARG B 1 249 ? 91.841 87.604 96.429 1.00 50.16 249 ARG B C 1
ATOM 5139 O O . ARG B 1 249 ? 91.222 86.926 95.603 1.00 48.44 249 ARG B O 1
ATOM 5147 N N . GLY B 1 250 ? 92.274 87.104 97.583 1.00 51.84 250 GLY B N 1
ATOM 5148 C CA . GLY B 1 250 ? 92.145 85.705 97.921 1.00 47.90 250 GLY B CA 1
ATOM 5149 C C . GLY B 1 250 ? 93.410 84.895 97.750 1.00 52.33 250 GLY B C 1
ATOM 5150 O O . GLY B 1 250 ? 93.443 83.734 98.174 1.00 54.57 250 GLY B O 1
ATOM 5151 N N . GLU B 1 251 ? 94.444 85.463 97.135 1.00 49.65 251 GLU B N 1
ATOM 5152 C CA . GLU B 1 251 ? 95.720 84.771 97.017 1.00 47.96 251 GLU B CA 1
ATOM 5153 C C . GLU B 1 251 ? 96.429 84.752 98.364 1.00 52.14 251 GLU B C 1
ATOM 5154 O O . GLU B 1 251 ? 96.512 85.776 99.048 1.00 56.55 251 GLU B O 1
ATOM 5160 N N . CYS B 1 252 ? 96.937 83.587 98.747 1.00 50.89 252 CYS B N 1
ATOM 5161 C CA . CYS B 1 252 ? 97.649 83.440 100.011 1.00 45.83 252 CYS B CA 1
ATOM 5162 C C . CYS B 1 252 ? 99.120 83.156 99.746 1.00 45.47 252 CYS B C 1
ATOM 5163 O O . CYS B 1 252 ? 99.450 82.079 99.225 1.00 48.71 252 CYS B O 1
ATOM 5166 N N . PRO B 1 253 ? 100.030 84.074 100.070 1.00 41.14 253 PRO B N 1
ATOM 5167 C CA . PRO B 1 253 ? 101.460 83.787 99.903 1.00 31.16 253 PRO B CA 1
ATOM 5168 C C . PRO B 1 253 ? 101.912 82.672 100.833 1.00 32.29 253 PRO B C 1
ATOM 5169 O O . PRO B 1 253 ? 101.394 82.506 101.939 1.00 35.69 253 PRO B O 1
ATOM 5173 N N . SER B 1 254 ? 102.897 81.902 100.376 1.00 28.50 254 SER B N 1
ATOM 5174 C CA . SER B 1 254 ? 103.409 80.781 101.150 1.00 26.37 254 SER B CA 1
ATOM 5175 C C . SER B 1 254 ? 104.929 80.750 101.093 1.00 28.77 254 SER B C 1
ATOM 5176 O O . SER B 1 254 ? 105.545 81.267 100.159 1.00 31.05 254 SER B O 1
ATOM 5179 N N . TRP B 1 255 ? 105.525 80.139 102.114 1.00 24.71 255 TRP B N 1
ATOM 5180 C CA . TRP B 1 255 ? 106.964 79.948 102.204 1.00 20.07 255 TRP B CA 1
ATOM 5181 C C . TRP B 1 255 ? 107.252 78.507 102.601 1.00 26.96 255 TRP B C 1
ATOM 5182 O O . TRP B 1 255 ? 106.495 77.896 103.358 1.00 35.31 255 TRP B O 1
ATOM 5193 N N . THR B 1 256 ? 108.350 77.966 102.082 1.00 27.86 256 THR B N 1
ATOM 5194 C CA . THR B 1 256 ? 108.805 76.629 102.444 1.00 26.95 256 THR B CA 1
ATOM 5195 C C . THR B 1 256 ? 109.964 76.740 103.427 1.00 29.34 256 THR B C 1
ATOM 5196 O O . THR B 1 256 ? 110.957 77.414 103.144 1.00 31.34 256 THR B O 1
ATOM 5200 N N . VAL B 1 257 ? 109.836 76.083 104.574 1.00 25.11 257 VAL B N 1
ATOM 5201 C CA . VAL B 1 257 ? 110.826 76.181 105.642 1.00 25.69 257 VAL B CA 1
ATOM 5202 C C . VAL B 1 257 ? 111.815 75.028 105.519 1.00 30.25 257 VAL B C 1
ATOM 5203 O O . VAL B 1 257 ? 111.418 73.864 105.399 1.00 33.14 257 VAL B O 1
ATOM 5207 N N . LYS B 1 258 ? 113.107 75.352 105.550 1.00 33.17 258 LYS B N 1
ATOM 5208 C CA . LYS B 1 258 ? 114.173 74.371 105.411 1.00 30.25 258 LYS B CA 1
ATOM 5209 C C . LYS B 1 258 ? 115.231 74.615 106.478 1.00 30.34 258 LYS B C 1
ATOM 5210 O O . LYS B 1 258 ? 115.358 75.720 107.006 1.00 34.35 258 LYS B O 1
ATOM 5216 N N . VAL B 1 259 ? 115.989 73.567 106.798 1.00 30.82 259 VAL B N 1
ATOM 5217 C CA . VAL B 1 259 ? 117.001 73.638 107.847 1.00 28.38 259 VAL B CA 1
ATOM 5218 C C . VAL B 1 259 ? 118.280 72.942 107.389 1.00 32.95 259 VAL B C 1
ATOM 5219 O O . VAL B 1 259 ? 118.247 71.967 106.633 1.00 32.53 259 VAL B O 1
ATOM 5223 N N . GLN B 1 260 ? 119.416 73.473 107.845 1.00 35.64 260 GLN B N 1
ATOM 5224 C CA . GLN B 1 260 ? 120.740 72.903 107.636 1.00 25.23 260 GLN B CA 1
ATOM 5225 C C . GLN B 1 260 ? 121.338 72.526 108.984 1.00 30.18 260 GLN B C 1
ATOM 5226 O O . GLN B 1 260 ? 121.250 73.298 109.947 1.00 33.04 260 GLN B O 1
ATOM 5232 N N . VAL B 1 261 ? 121.962 71.350 109.039 1.00 33.95 261 VAL B N 1
ATOM 5233 C CA . VAL B 1 261 ? 122.405 70.727 110.283 1.00 36.13 261 VAL B CA 1
ATOM 5234 C C . VAL B 1 261 ? 123.897 70.433 110.192 1.00 39.97 261 VAL B C 1
ATOM 5235 O O . VAL B 1 261 ? 124.367 69.894 109.184 1.00 42.27 261 VAL B O 1
ATOM 5239 N N . ILE B 1 262 ? 124.635 70.777 111.247 1.00 40.10 262 ILE B N 1
ATOM 5240 C CA . ILE B 1 262 ? 126.068 70.522 111.343 1.00 36.93 262 ILE B CA 1
ATOM 5241 C C . ILE B 1 262 ? 126.368 69.904 112.704 1.00 40.17 262 ILE B C 1
ATOM 5242 O O . ILE B 1 262 ? 125.902 70.400 113.737 1.00 42.27 262 ILE B O 1
ATOM 5247 N N . ASP B 1 263 ? 127.132 68.815 112.702 1.00 45.09 263 ASP B N 1
ATOM 5248 C CA . ASP B 1 263 ? 127.553 68.190 113.947 1.00 46.28 263 ASP B CA 1
ATOM 5249 C C . ASP B 1 263 ? 128.601 69.060 114.641 1.00 47.17 263 ASP B C 1
ATOM 5250 O O . ASP B 1 263 ? 129.462 69.643 113.975 1.00 49.68 263 ASP B O 1
ATOM 5255 N N . PRO B 1 264 ? 128.549 69.177 115.971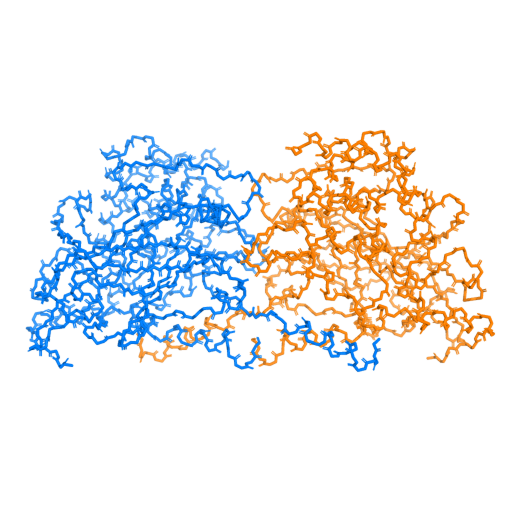 1.00 44.27 264 PRO B N 1
ATOM 5256 C CA . PRO B 1 264 ? 129.527 70.029 116.671 1.00 44.87 264 PRO B CA 1
ATOM 5257 C C . PRO B 1 264 ? 130.974 69.618 116.459 1.00 47.10 264 PRO B C 1
ATOM 5258 O O . PRO B 1 264 ? 131.853 70.487 116.450 1.00 52.16 264 PRO B O 1
ATOM 5262 N N . GLU B 1 265 ? 131.256 68.326 116.299 1.00 49.86 265 GLU B N 1
ATOM 5263 C CA . GLU B 1 265 ? 132.627 67.879 116.092 1.00 51.49 265 GLU B CA 1
ATOM 5264 C C . GLU B 1 265 ? 133.130 68.122 114.675 1.00 52.84 265 GLU B C 1
ATOM 5265 O O . GLU B 1 265 ? 134.336 68.007 114.437 1.00 55.90 265 GLU B O 1
ATOM 5271 N N . ASP B 1 266 ? 132.248 68.451 113.733 1.00 51.66 266 ASP B N 1
ATOM 5272 C CA . ASP B 1 266 ? 132.670 68.754 112.374 1.00 51.03 266 ASP B CA 1
ATOM 5273 C C . ASP B 1 266 ? 132.863 70.243 112.124 1.00 51.32 266 ASP B C 1
ATOM 5274 O O . ASP B 1 266 ? 133.464 70.611 111.110 1.00 54.52 266 ASP B O 1
ATOM 5279 N N . ALA B 1 267 ? 132.367 71.100 113.017 1.00 50.06 267 ALA B N 1
ATOM 5280 C CA . ALA B 1 267 ? 132.511 72.544 112.833 1.00 45.28 267 ALA B CA 1
ATOM 5281 C C . ALA B 1 267 ? 133.959 73.024 112.858 1.00 48.07 267 ALA B C 1
ATOM 5282 O O . ALA B 1 267 ? 134.322 73.845 111.998 1.00 47.47 267 ALA B O 1
ATOM 5284 N N . PRO B 1 268 ? 134.821 72.599 113.792 1.00 50.11 268 PRO B N 1
ATOM 5285 C CA . PRO B 1 268 ? 136.193 73.137 113.806 1.00 49.06 268 PRO B CA 1
ATOM 5286 C C . PRO B 1 268 ? 137.010 72.805 112.567 1.00 52.12 268 PRO B C 1
ATOM 5287 O O . PRO B 1 268 ? 138.020 73.474 112.319 1.00 53.91 268 PRO B O 1
ATOM 5291 N N . ARG B 1 269 ? 136.619 71.803 111.784 1.00 54.74 269 ARG B N 1
ATOM 5292 C CA . ARG B 1 269 ? 137.374 71.394 110.609 1.00 52.80 269 ARG B CA 1
ATOM 5293 C C . ARG B 1 269 ? 136.850 71.995 109.311 1.00 52.87 269 ARG B C 1
ATOM 5294 O O . ARG B 1 269 ? 137.363 71.659 108.240 1.00 54.43 269 ARG B O 1
ATOM 5302 N N . LEU B 1 270 ? 135.850 72.869 109.373 1.00 46.39 270 LEU B N 1
ATOM 5303 C CA . LEU B 1 270 ? 135.312 73.472 108.164 1.00 44.58 270 LEU B CA 1
ATOM 5304 C C . LEU B 1 270 ? 136.259 74.541 107.622 1.00 49.29 270 LEU B C 1
ATOM 5305 O O . LEU B 1 270 ? 137.087 75.104 108.342 1.00 52.84 270 LEU B O 1
ATOM 5310 N N . ALA B 1 271 ? 136.124 74.818 106.323 1.00 44.87 271 ALA B N 1
ATOM 5311 C CA . ALA B 1 271 ? 136.944 75.834 105.674 1.00 43.28 271 ALA B CA 1
ATOM 5312 C C . ALA B 1 271 ? 136.520 77.253 106.028 1.00 46.05 271 ALA B C 1
ATOM 5313 O O . ALA B 1 271 ? 137.236 78.198 105.682 1.00 48.74 271 ALA B O 1
ATOM 5315 N N . PHE B 1 272 ? 135.383 77.426 106.696 1.00 41.59 272 PHE B N 1
ATOM 5316 C CA . PHE B 1 272 ? 134.926 78.735 107.136 1.00 41.14 272 PHE B CA 1
ATOM 5317 C C . PHE B 1 272 ? 134.355 78.606 108.539 1.00 39.72 272 PHE B C 1
ATOM 5318 O O . PHE B 1 272 ? 134.071 77.505 109.016 1.00 45.86 272 PHE B O 1
ATOM 5326 N N . ASN B 1 273 ? 134.198 79.747 109.201 1.00 31.86 273 ASN B N 1
ATOM 5327 C CA . ASN B 1 273 ? 133.665 79.794 110.557 1.00 32.83 273 ASN B CA 1
ATOM 5328 C C . ASN B 1 273 ? 132.151 79.957 110.500 1.00 35.57 273 ASN B C 1
ATOM 5329 O O . ASN B 1 273 ? 131.651 80.959 109.979 1.00 39.73 273 ASN B O 1
ATOM 5334 N N . ILE B 1 274 ? 131.421 78.977 111.043 1.00 36.10 274 ILE B N 1
ATOM 5335 C CA . ILE B 1 274 ? 129.961 79.063 111.080 1.00 35.10 274 ILE B CA 1
ATOM 5336 C C . ILE B 1 274 ? 129.452 79.967 112.189 1.00 30.27 274 ILE B C 1
ATOM 5337 O O . ILE B 1 274 ? 128.252 80.259 112.232 1.00 36.65 274 ILE B O 1
ATOM 5342 N N . LEU B 1 275 ? 130.325 80.416 113.085 1.00 33.62 275 LEU B N 1
ATOM 5343 C CA . LEU B 1 275 ? 129.972 81.404 114.094 1.00 33.82 275 LEU B CA 1
ATOM 5344 C C . LEU B 1 275 ? 130.169 82.832 113.602 1.00 32.73 275 LEU B C 1
ATOM 5345 O O . LEU B 1 275 ? 129.974 83.772 114.377 1.00 36.05 275 LEU B O 1
ATOM 5350 N N . ASP B 1 276 ? 130.559 83.010 112.342 1.00 34.91 276 ASP B N 1
ATOM 5351 C CA . ASP B 1 276 ? 130.729 84.323 111.730 1.00 31.45 276 ASP B CA 1
ATOM 5352 C C . ASP B 1 276 ? 129.470 84.636 110.929 1.00 32.42 276 ASP B C 1
ATOM 5353 O O . ASP B 1 276 ? 129.231 84.036 109.878 1.00 41.47 276 ASP B O 1
ATOM 5358 N N . VAL B 1 277 ? 128.672 85.586 111.424 1.00 26.09 277 VAL B N 1
ATOM 5359 C CA . VAL B 1 277 ? 127.391 85.894 110.799 1.00 27.70 277 VAL B CA 1
ATOM 5360 C C . VAL B 1 277 ? 127.560 86.601 109.459 1.00 32.03 277 VAL B C 1
ATOM 5361 O O . VAL B 1 277 ? 126.604 86.686 108.683 1.00 34.56 277 VAL B O 1
ATOM 5365 N N . SER B 1 278 ? 128.755 87.103 109.152 1.00 32.92 278 SER B N 1
ATOM 5366 C CA . SER B 1 278 ? 128.983 87.747 107.866 1.00 30.79 278 SER B CA 1
ATOM 5367 C C . SER B 1 278 ? 129.183 86.751 106.731 1.00 33.28 278 SER B C 1
ATOM 5368 O O . SER B 1 278 ? 129.224 87.164 105.569 1.00 39.32 278 SER B O 1
ATOM 5371 N N . LYS B 1 279 ? 129.298 85.461 107.033 1.00 35.82 279 LYS B N 1
ATOM 5372 C CA . LYS B 1 279 ? 129.399 84.415 106.029 1.00 27.44 279 LYS B CA 1
ATOM 5373 C C . LYS B 1 279 ? 128.088 83.644 105.947 1.00 35.95 279 LYS B C 1
ATOM 5374 O O . LYS B 1 279 ? 127.303 83.604 106.896 1.00 42.35 279 LYS B O 1
ATOM 5380 N N . HIS B 1 280 ? 127.858 83.030 104.792 1.00 36.19 280 HIS B N 1
ATOM 5381 C CA . HIS B 1 280 ? 126.728 82.138 104.592 1.00 30.89 280 HIS B CA 1
ATOM 5382 C C . HIS B 1 280 ? 127.215 80.697 104.511 1.00 29.66 280 HIS B C 1
ATOM 5383 O O . HIS B 1 280 ? 128.409 80.429 104.356 1.00 36.07 280 HIS B O 1
ATOM 5390 N N . TRP B 1 281 ? 126.275 79.766 104.633 1.00 25.21 281 TRP B N 1
ATOM 5391 C CA . TRP B 1 281 ? 126.558 78.342 104.511 1.00 28.80 281 TRP B CA 1
ATOM 5392 C C . TRP B 1 281 ? 126.220 77.920 103.087 1.00 31.85 281 TRP B C 1
ATOM 5393 O O . TRP B 1 281 ? 125.077 78.076 102.647 1.00 39.58 281 TRP B O 1
ATOM 5404 N N . ASN B 1 282 ? 127.212 77.391 102.373 1.00 35.04 282 ASN B N 1
ATOM 5405 C CA . ASN B 1 282 ? 127.069 77.159 100.942 1.00 36.30 282 ASN B CA 1
ATOM 5406 C C . ASN B 1 282 ? 125.975 76.137 100.655 1.00 41.77 282 ASN B C 1
ATOM 5407 O O . ASN B 1 282 ? 125.960 75.042 101.223 1.00 36.29 282 ASN B O 1
ATOM 5412 N N . LEU B 1 283 ? 125.058 76.506 99.763 1.00 40.32 283 LEU B N 1
ATOM 5413 C CA . LEU B 1 283 ? 124.005 75.617 99.297 1.00 37.86 283 LEU B CA 1
ATOM 5414 C C . LEU B 1 283 ? 124.250 75.102 97.886 1.00 43.21 283 LEU B C 1
ATOM 5415 O O . LEU B 1 283 ? 123.461 74.290 97.395 1.00 43.26 283 LEU B O 1
ATOM 5420 N N . GLY B 1 284 ? 125.315 75.549 97.224 1.00 41.30 284 GLY B N 1
ATOM 5421 C CA . GLY B 1 284 ? 125.626 75.060 95.896 1.00 42.51 284 GLY B CA 1
ATOM 5422 C C . GLY B 1 284 ? 125.923 76.119 94.855 1.00 44.83 284 GLY B C 1
ATOM 5423 O O . GLY B 1 284 ? 125.958 75.812 93.661 1.00 49.81 284 GLY B O 1
ATOM 5424 N N . ASN B 1 285 ? 126.140 77.365 95.274 1.00 42.58 285 ASN B N 1
ATOM 5425 C CA . ASN B 1 285 ? 126.429 78.446 94.339 1.00 42.93 285 ASN B CA 1
ATOM 5426 C C . ASN B 1 285 ? 127.875 78.920 94.427 1.00 44.69 285 ASN B C 1
ATOM 5427 O O . ASN B 1 285 ? 128.587 78.909 93.421 1.00 45.64 285 ASN B O 1
ATOM 5432 N N . TYR B 1 286 ? 128.337 79.330 95.607 1.00 35.11 286 TYR B N 1
ATOM 5433 C CA . TYR B 1 286 ? 129.686 79.857 95.765 1.00 35.15 286 TYR B CA 1
ATOM 5434 C C . TYR B 1 286 ? 130.029 79.859 97.245 1.00 39.91 286 TYR B C 1
ATOM 5435 O O . TYR B 1 286 ? 129.124 79.937 98.082 1.00 38.19 286 TYR B O 1
ATOM 5444 N N . PRO B 1 287 ? 131.315 79.760 97.603 1.00 44.43 287 PRO B N 1
ATOM 5445 C CA . PRO B 1 287 ? 132.474 79.499 96.735 1.00 43.37 287 PRO B CA 1
ATOM 5446 C C . PRO B 1 287 ? 132.564 78.030 96.336 1.00 42.67 287 PRO B C 1
ATOM 5447 O O . PRO B 1 287 ? 132.220 77.151 97.117 1.00 44.18 287 PRO B O 1
ATOM 5451 N N . PRO B 1 288 ? 133.019 77.750 95.112 1.00 51.25 288 PRO B N 1
ATOM 5452 C CA . PRO B 1 288 ? 133.014 76.360 94.623 1.00 49.88 288 PRO B CA 1
ATOM 5453 C C . PRO B 1 288 ? 133.849 75.399 95.455 1.00 49.70 288 PRO B C 1
ATOM 5454 O O . PRO B 1 288 ? 133.492 74.219 95.555 1.00 52.77 288 PRO B O 1
ATOM 5458 N N . ASP B 1 289 ? 134.947 75.858 96.055 1.00 49.91 289 ASP B N 1
ATOM 5459 C CA . ASP B 1 289 ? 135.839 74.959 96.777 1.00 50.38 289 ASP B CA 1
ATOM 5460 C C . ASP B 1 289 ? 135.343 74.605 98.174 1.00 53.66 289 ASP B C 1
ATOM 5461 O O . ASP B 1 289 ? 135.915 73.710 98.803 1.00 54.76 289 ASP B O 1
ATOM 5466 N N . ILE B 1 290 ? 134.310 75.274 98.673 1.00 49.14 290 ILE B N 1
ATOM 5467 C CA . ILE B 1 290 ? 133.713 74.949 99.964 1.00 46.55 290 ILE B CA 1
ATOM 5468 C C . ILE B 1 290 ? 132.584 73.950 99.721 1.00 49.08 290 ILE B C 1
ATOM 5469 O O . ILE B 1 290 ? 131.677 74.247 98.929 1.00 48.51 290 ILE B O 1
ATOM 5474 N N . PRO B 1 291 ? 132.603 72.780 100.355 1.00 52.57 291 PRO B N 1
ATOM 5475 C CA . PRO B 1 291 ? 131.565 71.777 100.089 1.00 43.27 291 PRO B CA 1
ATOM 5476 C C . PRO B 1 291 ? 130.190 72.231 100.555 1.00 47.44 291 PRO B C 1
ATOM 5477 O O . PRO B 1 291 ? 130.050 73.066 101.452 1.00 45.31 291 PRO B O 1
ATOM 5481 N N . VAL B 1 292 ? 129.168 71.656 99.928 1.00 43.04 292 VAL B N 1
ATOM 5482 C CA . VAL B 1 292 ? 127.781 72.035 100.170 1.00 40.83 292 VAL B CA 1
ATOM 5483 C C . VAL B 1 292 ? 127.306 71.454 101.495 1.00 43.19 292 VAL B C 1
ATOM 5484 O O . VAL B 1 292 ? 127.604 70.303 101.834 1.00 42.38 292 VAL B O 1
ATOM 5488 N N . ILE B 1 293 ? 126.566 72.259 102.254 1.00 47.43 293 ILE B N 1
ATOM 5489 C CA . ILE B 1 293 ? 125.853 71.798 103.441 1.00 41.24 293 ILE B CA 1
ATOM 5490 C C . ILE B 1 293 ? 124.382 71.650 103.057 1.00 38.25 293 ILE B C 1
ATOM 5491 O O . ILE B 1 293 ? 123.696 72.670 102.880 1.00 41.33 293 ILE B O 1
ATOM 5496 N N . PRO B 1 294 ? 123.863 70.434 102.920 1.00 41.88 294 PRO B N 1
ATOM 5497 C CA . PRO B 1 294 ? 122.511 70.267 102.378 1.00 42.33 294 PRO B CA 1
ATOM 5498 C C . PRO B 1 294 ? 121.440 70.656 103.385 1.00 43.22 294 PRO B C 1
ATOM 5499 O O . PRO B 1 294 ? 121.642 70.636 104.601 1.00 44.95 294 PRO B O 1
ATOM 5503 N N . GLU B 1 295 ? 120.277 71.011 102.850 1.00 38.66 295 GLU B N 1
ATOM 5504 C CA . GLU B 1 295 ? 119.120 71.374 103.651 1.00 36.85 295 GLU B CA 1
ATOM 5505 C C . GLU B 1 295 ? 118.056 70.287 103.558 1.00 36.36 295 GLU B C 1
ATOM 5506 O O . GLU B 1 295 ? 118.056 69.459 102.645 1.00 41.68 295 GLU B O 1
ATOM 5512 N N . ARG B 1 296 ? 117.150 70.295 104.530 1.00 41.58 296 ARG B N 1
ATOM 5513 C CA . ARG B 1 296 ? 115.995 69.410 104.527 1.00 36.90 296 ARG B CA 1
ATOM 5514 C C . ARG B 1 296 ? 114.748 70.202 104.893 1.00 39.16 296 ARG B C 1
ATOM 5515 O O . ARG B 1 296 ? 114.804 71.156 105.674 1.00 38.92 296 ARG B O 1
ATOM 5523 N N . CYS B 1 297 ? 113.621 69.797 104.313 1.00 38.89 297 CYS B N 1
ATOM 5524 C CA . CYS B 1 297 ? 112.364 70.505 104.512 1.00 39.91 297 CYS B CA 1
ATOM 5525 C C . CYS B 1 297 ? 111.781 70.214 105.890 1.00 38.73 297 CYS B C 1
ATOM 5526 O O . CYS B 1 297 ? 111.996 69.147 106.469 1.00 41.71 297 CYS B O 1
ATOM 5529 N N . VAL B 1 298 ? 111.031 71.183 106.414 1.00 35.72 298 VAL B N 1
ATOM 5530 C CA . VAL B 1 298 ? 110.401 71.063 107.724 1.00 36.39 298 VAL B CA 1
ATOM 5531 C C . VAL B 1 298 ? 108.896 71.252 107.583 1.00 38.68 298 VAL B C 1
ATOM 5532 O O . VAL B 1 298 ? 108.112 70.370 107.949 1.00 38.11 298 VAL B O 1
ATOM 5536 N N . GLY B 1 299 ? 108.484 72.394 107.064 1.00 33.52 299 GLY B N 1
ATOM 5537 C CA . GLY B 1 299 ? 107.074 72.713 106.954 1.00 29.33 299 GLY B CA 1
ATOM 5538 C C . GLY B 1 299 ? 106.792 73.837 105.984 1.00 29.66 299 GLY B C 1
ATOM 5539 O O . GLY B 1 299 ? 107.561 74.088 105.055 1.00 39.04 299 GLY B O 1
ATOM 5540 N N . LYS B 1 300 ? 105.670 74.520 106.205 1.00 30.80 300 LYS B N 1
ATOM 5541 C CA . LYS B 1 300 ? 105.195 75.551 105.295 1.00 30.55 300 LYS B CA 1
ATOM 5542 C C . LYS B 1 300 ? 104.499 76.648 106.087 1.00 29.25 300 LYS B C 1
ATOM 5543 O O . LYS B 1 300 ? 103.802 76.368 107.064 1.00 39.21 300 LYS B O 1
ATOM 5549 N N . LEU B 1 301 ? 104.687 77.892 105.657 1.00 28.22 301 LEU B N 1
ATOM 5550 C CA . LEU B 1 301 ? 104.062 79.051 106.278 1.00 27.04 301 LEU B CA 1
ATOM 5551 C C . LEU B 1 301 ? 103.185 79.757 105.254 1.00 27.61 301 LEU B C 1
ATOM 5552 O O . LEU B 1 301 ? 103.657 80.107 104.171 1.00 33.51 301 LEU B O 1
ATOM 5557 N N . THR B 1 302 ? 101.914 79.964 105.596 1.00 28.46 302 THR B N 1
ATOM 5558 C CA . THR B 1 302 ? 100.955 80.604 104.702 1.00 29.90 302 THR B CA 1
ATOM 5559 C C . THR B 1 302 ? 100.317 81.795 105.400 1.00 33.22 302 THR B C 1
ATOM 5560 O O . THR B 1 302 ? 99.842 81.672 106.532 1.00 37.85 302 THR B O 1
ATOM 5564 N N . LEU B 1 303 ? 100.300 82.939 104.720 1.00 29.20 303 LEU B N 1
ATOM 5565 C CA . LEU B 1 303 ? 99.680 84.148 105.243 1.00 27.66 303 LEU B CA 1
ATOM 5566 C C . LEU B 1 303 ? 98.222 84.214 104.810 1.00 35.18 303 LEU B C 1
ATOM 5567 O O . LEU B 1 303 ? 97.890 83.925 103.657 1.00 41.16 303 LEU B O 1
ATOM 5572 N N . LYS B 1 304 ? 97.354 84.603 105.738 1.00 39.55 304 LYS B N 1
ATOM 5573 C CA . LYS B 1 304 ? 95.917 84.542 105.506 1.00 36.39 304 LYS B CA 1
ATOM 5574 C C . LYS B 1 304 ? 95.245 85.905 105.518 1.00 38.52 304 LYS B C 1
ATOM 5575 O O . LYS B 1 304 ? 94.459 86.203 104.613 1.00 44.35 304 LYS B O 1
ATOM 5581 N N . LYS B 1 305 ? 95.519 86.748 106.512 1.00 37.28 305 LYS B N 1
ATOM 5582 C CA . LYS B 1 305 ? 94.693 87.936 106.693 1.00 32.10 305 LYS B CA 1
ATOM 5583 C C . LYS B 1 305 ? 95.526 89.117 107.175 1.00 35.42 305 LYS B C 1
ATOM 5584 O O . LYS B 1 305 ? 96.631 88.958 107.690 1.00 44.73 305 LYS B O 1
ATOM 5590 N N . GLY B 1 306 ? 94.990 90.320 106.969 1.00 35.68 306 GLY B N 1
ATOM 5591 C CA . GLY B 1 306 ? 95.622 91.532 107.436 1.00 30.06 306 GLY B CA 1
ATOM 5592 C C . GLY B 1 306 ? 95.054 92.012 108.758 1.00 40.90 306 GLY B C 1
ATOM 5593 O O . GLY B 1 306 ? 94.093 91.449 109.287 1.00 40.27 306 GLY B O 1
ATOM 5594 N N . PRO B 1 307 ? 95.637 93.067 109.316 1.00 39.02 307 PRO B N 1
ATOM 5595 C CA . PRO B 1 307 ? 95.188 93.562 110.620 1.00 38.76 307 PRO B CA 1
ATOM 5596 C C . PRO B 1 307 ? 93.931 94.417 110.526 1.00 40.15 307 PRO B C 1
ATOM 5597 O O . PRO B 1 307 ? 93.528 94.881 109.459 1.00 39.90 307 PRO B O 1
ATOM 5601 N N . GLU B 1 308 ? 93.315 94.622 111.689 1.00 38.35 308 GLU B N 1
ATOM 5602 C CA . GLU B 1 308 ? 92.183 95.529 111.841 1.00 40.84 308 GLU B CA 1
ATOM 5603 C C . GLU B 1 308 ? 92.597 96.903 112.347 1.00 41.35 308 GLU B C 1
ATOM 5604 O O . GLU B 1 308 ? 92.006 97.910 111.950 1.00 42.84 308 GLU B O 1
ATOM 5610 N N . ASN B 1 309 ? 93.601 96.960 113.217 1.00 38.06 309 ASN B N 1
ATOM 5611 C CA . ASN B 1 309 ? 94.126 98.206 113.763 1.00 33.31 309 ASN B CA 1
ATOM 5612 C C . ASN B 1 309 ? 95.639 98.168 113.608 1.00 27.60 309 ASN B C 1
ATOM 5613 O O . ASN B 1 309 ? 96.320 97.440 114.335 1.00 37.26 309 ASN B O 1
ATOM 5618 N N . TYR B 1 310 ? 96.161 98.943 112.656 1.00 28.19 310 TYR B N 1
ATOM 5619 C CA . TYR B 1 310 ? 97.581 98.865 112.326 1.00 27.02 310 TYR B CA 1
ATOM 5620 C C . TYR B 1 310 ? 98.460 99.277 113.501 1.00 31.61 310 TYR B C 1
ATOM 5621 O O . TYR B 1 310 ? 99.454 98.608 113.803 1.00 34.65 310 TYR B O 1
ATOM 5630 N N . PHE B 1 311 ? 98.115 100.375 114.175 1.00 32.72 311 PHE B N 1
ATOM 5631 C CA . PHE B 1 311 ? 98.964 100.874 115.251 1.00 28.02 311 PHE B CA 1
ATOM 5632 C C . PHE B 1 311 ? 98.985 99.921 116.442 1.00 33.55 311 PHE B C 1
ATOM 5633 O O . PHE B 1 311 ? 100.046 99.672 117.025 1.00 35.08 311 PHE B O 1
ATOM 5641 N N . GLU B 1 312 ? 97.827 99.378 116.820 1.00 35.08 312 GLU B N 1
ATOM 5642 C CA . GLU B 1 312 ? 97.765 98.508 117.988 1.00 34.91 312 GLU B CA 1
ATOM 5643 C C . GLU B 1 312 ? 98.337 97.123 117.718 1.00 37.57 312 GLU B C 1
ATOM 5644 O O . GLU B 1 312 ? 98.861 96.487 118.637 1.00 39.79 312 GLU B O 1
ATOM 5650 N N . GLU B 1 313 ? 98.254 96.640 116.480 1.00 35.30 313 GLU B N 1
ATOM 5651 C CA . GLU B 1 313 ? 98.619 95.264 116.171 1.00 33.96 313 GLU B CA 1
ATOM 5652 C C . GLU B 1 313 ? 99.995 95.123 115.538 1.00 34.89 313 GLU B C 1
ATOM 5653 O O . GLU B 1 313 ? 100.708 94.166 115.843 1.00 42.14 313 GLU B O 1
ATOM 5659 N N . ILE B 1 314 ? 100.390 96.040 114.663 1.00 28.01 314 ILE B N 1
ATOM 5660 C CA . ILE B 1 314 ? 101.650 95.928 113.933 1.00 28.48 314 ILE B CA 1
ATOM 5661 C C . ILE B 1 314 ? 102.716 96.857 114.501 1.00 29.56 314 ILE B C 1
ATOM 5662 O O . ILE B 1 314 ? 103.849 96.441 114.735 1.00 36.78 314 ILE B O 1
ATOM 5667 N N . GLU B 1 315 ? 102.366 98.124 114.736 1.00 31.65 315 GLU B N 1
ATOM 5668 C CA . GLU B 1 315 ? 103.356 99.103 115.173 1.00 27.80 315 GLU B CA 1
ATOM 5669 C C . GLU B 1 315 ? 103.892 98.794 116.566 1.00 31.07 315 GLU B C 1
ATOM 5670 O O . GLU B 1 315 ? 105.065 99.058 116.847 1.00 34.42 315 GLU B O 1
ATOM 5676 N N . LYS B 1 316 ? 103.065 98.234 117.444 1.00 31.82 316 LYS B N 1
ATOM 5677 C CA . LYS B 1 316 ? 103.469 97.942 118.811 1.00 27.99 316 LYS B CA 1
ATOM 5678 C C . LYS B 1 316 ? 103.909 96.496 119.002 1.00 34.10 316 LYS B C 1
ATOM 5679 O O . LYS B 1 316 ? 104.077 96.057 120.143 1.00 42.20 316 LYS B O 1
ATOM 5685 N N . LEU B 1 317 ? 104.090 95.748 117.918 1.00 30.00 317 LEU B N 1
ATOM 5686 C CA . LEU B 1 317 ? 104.606 94.390 118.016 1.00 26.61 317 LEU B CA 1
ATOM 5687 C C . LEU B 1 317 ? 106.041 94.401 118.529 1.00 30.19 317 LEU B C 1
ATOM 5688 O O . LEU B 1 317 ? 106.864 95.215 118.103 1.00 38.54 317 LEU B O 1
ATOM 5693 N N . ALA B 1 318 ? 106.340 93.489 119.448 1.00 25.45 318 ALA B N 1
ATOM 5694 C CA . ALA B 1 318 ? 107.669 93.367 120.033 1.00 19.50 318 ALA B CA 1
ATOM 5695 C C . ALA B 1 318 ? 108.249 92.008 119.670 1.00 24.99 318 ALA B C 1
ATOM 5696 O O . ALA B 1 318 ? 107.664 90.971 119.999 1.00 33.61 318 ALA B O 1
ATOM 5698 N N . PHE B 1 319 ? 109.395 92.016 118.997 1.00 25.17 319 PHE B N 1
ATOM 5699 C CA . PHE B 1 319 ? 110.103 90.804 118.621 1.00 19.19 319 PHE B CA 1
ATOM 5700 C C . PHE B 1 319 ? 111.437 90.748 119.351 1.00 25.85 319 PHE B C 1
ATOM 5701 O O . PHE B 1 319 ? 112.036 91.781 119.661 1.00 33.70 319 PHE B O 1
ATOM 5709 N N . SER B 1 320 ? 111.898 89.535 119.623 1.00 21.95 320 SER B N 1
ATOM 5710 C CA . SER B 1 320 ? 113.195 89.357 120.261 1.00 20.31 320 SER B CA 1
ATOM 5711 C C . SER B 1 320 ? 113.757 87.977 119.949 1.00 28.07 320 SER B C 1
ATOM 5712 O O . SER B 1 320 ? 113.041 86.975 120.055 1.00 30.99 320 SER B O 1
ATOM 5715 N N . PRO B 1 321 ? 115.029 87.881 119.558 1.00 33.08 321 PRO B N 1
ATOM 5716 C CA . PRO B 1 321 ? 115.648 86.554 119.423 1.00 28.98 321 PRO B CA 1
ATOM 5717 C C . PRO B 1 321 ? 115.725 85.790 120.734 1.00 27.44 321 PRO B C 1
ATOM 5718 O O . PRO B 1 321 ? 115.947 84.575 120.713 1.00 30.09 321 PRO B O 1
ATOM 5722 N N . SER B 1 322 ? 115.547 86.459 121.873 1.00 30.79 322 SER B N 1
ATOM 5723 C CA . SER B 1 322 ? 115.549 85.793 123.168 1.00 27.88 322 SER B CA 1
ATOM 5724 C C . SER B 1 322 ? 114.240 85.075 123.475 1.00 31.83 322 SER B C 1
ATOM 5725 O O . SER B 1 322 ? 114.170 84.361 124.481 1.00 37.66 322 SER B O 1
ATOM 5728 N N . HIS B 1 323 ? 113.210 85.245 122.649 1.00 31.92 323 HIS B N 1
ATOM 5729 C CA . HIS B 1 323 ? 111.965 84.492 122.793 1.00 23.56 323 HIS B CA 1
ATOM 5730 C C . HIS B 1 323 ? 112.200 83.089 122.250 1.00 26.80 323 HIS B C 1
ATOM 5731 O O . HIS B 1 323 ? 112.187 82.868 121.038 1.00 35.00 323 HIS B O 1
ATOM 5738 N N . LEU B 1 324 ? 112.414 82.132 123.147 1.00 30.42 324 LEU B N 1
ATOM 5739 C CA . LEU B 1 324 ? 112.785 80.779 122.767 1.00 29.43 324 LEU B CA 1
ATOM 5740 C C . LEU B 1 324 ? 111.895 79.775 123.483 1.00 31.71 324 LEU B C 1
ATOM 5741 O O . LEU B 1 324 ? 111.319 80.059 124.536 1.00 44.56 324 LEU B O 1
ATOM 5746 N N . VAL B 1 325 ? 111.788 78.587 122.893 1.00 35.60 325 VAL B N 1
ATOM 5747 C CA . VAL B 1 325 ? 110.995 77.509 123.472 1.00 32.22 325 VAL B CA 1
ATOM 5748 C C . VAL B 1 325 ? 111.917 76.367 123.873 1.00 30.69 325 VAL B C 1
ATOM 5749 O O . VAL B 1 325 ? 113.128 76.419 123.633 1.00 34.28 325 VAL B O 1
ATOM 5753 N N . HIS B 1 326 ? 111.351 75.336 124.492 1.00 37.23 326 HIS B N 1
ATOM 5754 C CA . HIS B 1 326 ? 112.137 74.194 124.939 1.00 32.22 326 HIS B CA 1
ATOM 5755 C C . HIS B 1 326 ? 112.708 73.439 123.744 1.00 34.38 326 HIS B C 1
ATOM 5756 O O . HIS B 1 326 ? 111.982 73.100 122.805 1.00 41.18 326 HIS B O 1
ATOM 5763 N N . GLY B 1 327 ? 114.013 73.175 123.779 1.00 36.09 327 GLY B N 1
ATOM 5764 C CA . GLY B 1 327 ? 114.690 72.433 122.732 1.00 32.88 327 GLY B CA 1
ATOM 5765 C C . GLY B 1 327 ? 115.561 73.252 121.802 1.00 27.31 327 GLY B C 1
ATOM 5766 O O . GLY B 1 327 ? 116.318 72.660 121.025 1.00 37.67 327 GLY B O 1
ATOM 5767 N N . VAL B 1 328 ? 115.485 74.580 121.840 1.00 32.02 328 VAL B N 1
ATOM 5768 C CA . VAL B 1 328 ? 116.302 75.443 120.992 1.00 33.57 328 VAL B CA 1
ATOM 5769 C C . VAL B 1 328 ? 117.059 76.419 121.883 1.00 31.36 328 VAL B C 1
ATOM 5770 O O . VAL B 1 328 ? 116.474 77.025 122.788 1.00 37.15 328 VAL B O 1
ATOM 5774 N N . GLU B 1 329 ? 118.355 76.557 121.636 1.00 37.49 329 GLU B N 1
ATOM 5775 C CA . GLU B 1 329 ? 119.249 77.408 122.403 1.00 33.61 329 GLU B CA 1
ATOM 5776 C C . GLU B 1 329 ? 120.067 78.278 121.464 1.00 36.69 329 GLU B C 1
ATOM 5777 O O . GLU B 1 329 ? 120.236 77.945 120.287 1.00 37.92 329 GLU B O 1
ATOM 5783 N N . PRO B 1 330 ? 120.584 79.404 121.947 1.00 40.19 330 PRO B N 1
ATOM 5784 C CA . PRO B 1 330 ? 121.537 80.179 121.148 1.00 36.07 330 PRO B CA 1
ATOM 5785 C C . PRO B 1 330 ? 122.923 79.552 121.171 1.00 36.64 330 PRO B C 1
ATOM 5786 O O . PRO B 1 330 ? 123.267 78.758 122.048 1.00 41.93 330 PRO B O 1
ATOM 5790 N N . SER B 1 331 ? 123.721 79.923 120.178 1.00 30.68 331 SER B N 1
ATOM 5791 C CA . SER B 1 331 ? 125.106 79.496 120.092 1.00 31.45 331 SER B CA 1
ATOM 5792 C C . SER B 1 331 ? 126.019 80.582 120.660 1.00 41.17 331 SER B C 1
ATOM 5793 O O . SER B 1 331 ? 125.566 81.555 121.269 1.00 44.63 331 SER B O 1
ATOM 5796 N N . GLU B 1 332 ? 127.326 80.415 120.460 1.00 41.71 332 GLU B N 1
ATOM 5797 C CA . GLU B 1 332 ? 128.331 81.341 120.958 1.00 32.93 332 GLU B CA 1
ATOM 5798 C C . GLU B 1 332 ? 128.592 82.504 120.004 1.00 31.70 332 GLU B C 1
ATOM 5799 O O . GLU B 1 332 ? 129.628 83.166 120.121 1.00 41.35 332 GLU B O 1
ATOM 5805 N N . ASP B 1 333 ? 127.685 82.762 119.073 1.00 38.18 333 ASP B N 1
ATOM 5806 C CA . ASP B 1 333 ? 127.806 83.910 118.178 1.00 32.51 333 ASP B CA 1
ATOM 5807 C C . ASP B 1 333 ? 127.765 85.198 118.991 1.00 31.55 333 ASP B C 1
ATOM 5808 O O . ASP B 1 333 ? 126.790 85.429 119.716 1.00 38.84 333 ASP B O 1
ATOM 5813 N N . PRO B 1 334 ? 128.788 86.057 118.913 1.00 34.23 334 PRO B N 1
ATOM 5814 C CA . PRO B 1 334 ? 128.765 87.291 119.721 1.00 31.69 334 PRO B CA 1
ATOM 5815 C C . PRO B 1 334 ? 127.689 88.277 119.296 1.00 26.29 334 PRO B C 1
ATOM 5816 O O . PRO B 1 334 ? 127.133 88.986 120.145 1.00 37.10 334 PRO B O 1
ATOM 5820 N N . MET B 1 335 ? 127.382 88.345 117.999 1.00 22.96 335 MET B N 1
ATOM 5821 C CA . MET B 1 335 ? 126.286 89.193 117.541 1.00 30.05 335 MET B CA 1
ATOM 5822 C C . MET B 1 335 ? 124.952 88.719 118.106 1.00 29.32 335 MET B C 1
ATOM 5823 O O . MET B 1 335 ? 124.127 89.532 118.538 1.00 39.00 335 MET B O 1
ATOM 5828 N N . LEU B 1 336 ? 124.727 87.404 118.114 1.00 24.61 336 LEU B N 1
ATOM 5829 C CA . LEU B 1 336 ? 123.504 86.862 118.696 1.00 24.65 336 LEU B CA 1
ATOM 5830 C C . LEU B 1 336 ? 123.444 87.131 120.195 1.00 32.46 336 LEU B C 1
ATOM 5831 O O . LEU B 1 336 ? 122.379 87.454 120.735 1.00 39.93 336 LEU B O 1
ATOM 5836 N N . GLN B 1 337 ? 124.582 87.010 120.882 1.00 29.16 337 GLN B N 1
ATOM 5837 C CA . GLN B 1 337 ? 124.617 87.292 122.313 1.00 29.34 337 GLN B CA 1
ATOM 5838 C C . GLN B 1 337 ? 124.279 88.751 122.598 1.00 31.45 337 GLN B C 1
ATOM 5839 O O . GLN B 1 337 ? 123.577 89.053 123.569 1.00 38.86 337 GLN B O 1
ATOM 5845 N N . ALA B 1 338 ? 124.779 89.673 121.772 1.00 26.71 338 ALA B N 1
ATOM 5846 C CA . ALA B 1 338 ? 124.421 91.080 121.940 1.00 29.36 338 ALA B CA 1
ATOM 5847 C C . ALA B 1 338 ? 122.943 91.321 121.646 1.00 31.19 338 ALA B C 1
ATOM 5848 O O . ALA B 1 338 ? 122.284 92.106 122.341 1.00 34.67 338 ALA B O 1
ATOM 5850 N N . ARG B 1 339 ? 122.394 90.654 120.638 1.00 31.05 339 ARG B N 1
ATOM 5851 C CA . ARG B 1 339 ? 120.964 90.815 120.270 1.00 23.90 339 ARG B CA 1
ATOM 5852 C C . ARG B 1 339 ? 120.073 90.259 121.385 1.00 24.08 339 ARG B C 1
ATOM 5853 O O . ARG B 1 339 ? 118.960 90.767 121.546 1.00 24.12 339 ARG B O 1
ATOM 5861 N N . LEU B 1 340 ? 120.569 89.275 122.142 1.00 28.76 340 LEU B N 1
ATOM 5862 C CA . LEU B 1 340 ? 119.779 88.749 123.252 1.00 23.98 340 LEU B CA 1
ATOM 5863 C C . LEU B 1 340 ? 119.468 89.825 124.284 1.00 30.30 340 LEU B C 1
ATOM 5864 O O . LEU B 1 340 ? 118.411 89.786 124.921 1.00 33.32 340 LEU B O 1
ATOM 5869 N N . PHE B 1 341 ? 120.372 90.786 124.468 1.00 34.10 341 PHE B N 1
ATOM 5870 C CA . PHE B 1 341 ? 120.158 91.879 125.408 1.00 26.73 341 PHE B CA 1
ATOM 5871 C C . PHE B 1 341 ? 119.515 93.097 124.755 1.00 31.49 341 PHE B C 1
ATOM 5872 O O . PHE B 1 341 ? 118.693 93.769 125.385 1.00 31.50 341 PHE B O 1
ATOM 5880 N N . ALA B 1 342 ? 119.878 93.397 123.504 1.00 25.52 342 ALA B N 1
ATOM 5881 C CA . ALA B 1 342 ? 119.532 94.693 122.925 1.00 26.51 342 ALA B CA 1
ATOM 5882 C C . ALA B 1 342 ? 118.025 94.867 122.743 1.00 27.43 342 ALA B C 1
ATOM 5883 O O . ALA B 1 342 ? 117.485 95.945 123.011 1.00 32.56 342 ALA B O 1
ATOM 5885 N N . TYR B 1 343 ? 117.332 93.830 122.277 1.00 29.70 343 TYR B N 1
ATOM 5886 C CA . TYR B 1 343 ? 115.926 93.989 121.905 1.00 24.39 343 TYR B CA 1
ATOM 5887 C C . TYR B 1 343 ? 115.020 94.328 123.087 1.00 25.24 343 TYR B C 1
ATOM 5888 O O . TYR B 1 343 ? 114.209 95.263 122.961 1.00 26.53 343 TYR B O 1
ATOM 5897 N N . PRO B 1 344 ? 115.075 93.631 124.231 1.00 30.30 344 PRO B N 1
ATOM 5898 C CA . PRO B 1 344 ? 114.235 94.057 125.365 1.00 20.35 344 PRO B CA 1
ATOM 5899 C C . PRO B 1 344 ? 114.542 95.460 125.864 1.00 29.18 344 PRO B C 1
ATOM 5900 O O . PRO B 1 344 ? 113.622 96.177 126.266 1.00 34.72 344 PRO B O 1
ATOM 5904 N N . ASP B 1 345 ? 115.810 95.879 125.842 1.00 28.90 345 ASP B N 1
ATOM 5905 C CA . ASP B 1 345 ? 116.165 97.231 126.269 1.00 22.96 345 ASP B CA 1
ATOM 5906 C C . ASP B 1 345 ? 115.595 98.285 125.320 1.00 26.34 345 ASP B C 1
ATOM 5907 O O . ASP B 1 345 ? 115.039 99.307 125.759 1.00 33.92 345 ASP B O 1
ATOM 5912 N N . ALA B 1 346 ? 115.713 98.043 124.014 1.00 26.19 346 ALA B N 1
ATOM 5913 C CA . ALA B 1 346 ? 115.140 98.957 123.036 1.00 20.48 346 ALA B CA 1
ATOM 5914 C C . ALA B 1 346 ? 113.628 99.030 123.177 1.00 29.55 346 ALA B C 1
ATOM 5915 O O . ALA B 1 346 ? 113.038 100.107 123.047 1.00 32.09 346 ALA B O 1
ATOM 5917 N N . GLN B 1 347 ? 112.980 97.892 123.437 1.00 33.27 347 GLN B N 1
ATOM 5918 C CA . GLN B 1 347 ? 111.536 97.906 123.638 1.00 23.68 347 GLN B CA 1
ATOM 5919 C C . GLN B 1 347 ? 111.158 98.610 124.934 1.00 28.37 347 GLN B C 1
ATOM 5920 O O . GLN B 1 347 ? 110.089 99.222 125.017 1.00 35.11 347 GLN B O 1
ATOM 5926 N N . GLU B 1 348 ? 112.018 98.536 125.950 1.00 35.99 348 GLU B N 1
ATOM 5927 C CA . GLU B 1 348 ? 111.779 99.277 127.182 1.00 30.84 348 GLU B CA 1
ATOM 5928 C C . GLU B 1 348 ? 111.794 100.775 126.925 1.00 36.76 348 GLU B C 1
ATOM 5929 O O . GLU B 1 348 ? 110.993 101.520 127.500 1.00 40.01 348 GLU B O 1
ATOM 5935 N N . HIS B 1 349 ? 112.707 101.241 126.074 1.00 35.47 349 HIS B N 1
ATOM 5936 C CA . HIS B 1 349 ? 112.678 102.656 125.703 1.00 25.96 349 HIS B CA 1
ATOM 5937 C C . HIS B 1 349 ? 111.461 102.984 124.838 1.00 30.74 349 HIS B C 1
ATOM 5938 O O . HIS B 1 349 ? 110.766 103.976 125.080 1.00 32.21 349 HIS B O 1
ATOM 5945 N N . ARG B 1 350 ? 111.192 102.165 123.821 1.00 35.18 350 ARG B N 1
ATOM 5946 C CA . ARG B 1 350 ? 110.192 102.511 122.814 1.00 25.56 350 ARG B CA 1
ATOM 5947 C C . ARG B 1 350 ? 108.763 102.351 123.327 1.00 25.33 350 ARG B C 1
ATOM 5948 O O . ARG B 1 350 ? 107.914 103.213 123.077 1.00 28.77 350 ARG B O 1
ATOM 5956 N N . LEU B 1 351 ? 108.473 101.265 124.042 1.00 30.32 351 LEU B N 1
ATOM 5957 C CA . LEU B 1 351 ? 107.121 100.974 124.499 1.00 28.03 351 LEU B CA 1
ATOM 5958 C C . LEU B 1 351 ? 106.957 101.141 126.003 1.00 30.71 351 LEU B C 1
ATOM 5959 O O . LEU B 1 351 ? 105.938 100.717 126.555 1.00 37.31 351 LEU B O 1
ATOM 5964 N N . GLY B 1 352 ? 107.926 101.755 126.679 1.00 32.78 352 GLY B N 1
ATOM 5965 C CA . GLY B 1 352 ? 107.913 101.815 128.111 1.00 37.31 352 GLY B CA 1
ATOM 5966 C C . GLY B 1 352 ? 106.872 102.783 128.636 1.00 46.00 352 GLY B C 1
ATOM 5967 O O . GLY B 1 352 ? 106.156 103.444 127.873 1.00 50.87 352 GLY B O 1
ATOM 5968 N N . PRO B 1 353 ? 106.787 102.885 129.965 1.00 54.71 353 PRO B N 1
ATOM 5969 C CA . PRO B 1 353 ? 105.767 103.746 130.584 1.00 54.97 353 PRO B CA 1
ATOM 5970 C C . PRO B 1 353 ? 105.960 105.226 130.310 1.00 54.96 353 PRO B C 1
ATOM 5971 O O . PRO B 1 353 ? 105.202 106.042 130.847 1.00 55.42 353 PRO B O 1
ATOM 5975 N N . GLN B 1 354 ? 106.945 105.597 129.497 1.00 50.61 354 GLN B N 1
ATOM 5976 C CA . GLN B 1 354 ? 107.267 106.990 129.233 1.00 48.71 354 GLN B CA 1
ATOM 5977 C C . GLN B 1 354 ? 106.546 107.542 128.005 1.00 49.82 354 GLN B C 1
ATOM 5978 O O . GLN B 1 354 ? 106.093 108.690 128.026 1.00 49.26 354 GLN B O 1
ATOM 5984 N N . PHE B 1 355 ? 106.407 106.739 126.950 1.00 55.33 355 PHE B N 1
ATOM 5985 C CA . PHE B 1 355 ? 105.803 107.167 125.686 1.00 52.98 355 PHE B CA 1
ATOM 5986 C C . PHE B 1 355 ? 106.489 108.400 125.104 1.00 48.12 355 PHE B C 1
ATOM 5987 O O . PHE B 1 355 ? 107.679 108.373 124.793 1.00 39.86 355 PHE B O 1
ATOM 5995 N N . VAL B 1 378 ? 117.350 70.779 129.643 1.00 55.31 378 VAL B N 1
ATOM 5996 C CA . VAL B 1 378 ? 118.228 69.640 129.412 1.00 59.66 378 VAL B CA 1
ATOM 5997 C C . VAL B 1 378 ? 119.677 70.103 129.295 1.00 60.88 378 VAL B C 1
ATOM 5998 O O . VAL B 1 378 ? 120.001 70.924 128.439 1.00 59.90 378 VAL B O 1
ATOM 6002 N N . PRO B 1 379 ? 120.545 69.579 130.161 1.00 62.99 379 PRO B N 1
ATOM 6003 C CA . PRO B 1 379 ? 121.965 69.939 130.088 1.00 59.14 379 PRO B CA 1
ATOM 6004 C C . PRO B 1 379 ? 122.585 69.486 128.775 1.00 58.47 379 PRO B C 1
ATOM 6005 O O . PRO B 1 379 ? 122.188 68.477 128.189 1.00 64.27 379 PRO B O 1
ATOM 6009 N N . LEU B 1 380 ? 123.573 70.248 128.317 1.00 54.95 380 LEU B N 1
ATOM 6010 C CA . LEU B 1 380 ? 124.209 69.995 127.032 1.00 55.53 380 LEU B CA 1
ATOM 6011 C C . LEU B 1 380 ? 125.428 69.098 127.199 1.00 56.93 380 LEU B C 1
ATOM 6012 O O . LEU B 1 380 ? 126.143 69.180 128.201 1.00 59.18 380 LEU B O 1
ATOM 6017 N N . GLN B 1 381 ? 125.654 68.240 126.209 1.00 55.43 381 GLN B N 1
ATOM 6018 C CA . GLN B 1 381 ? 126.822 67.371 126.213 1.00 53.57 381 GLN B CA 1
ATOM 6019 C C . GLN B 1 381 ? 128.098 68.186 126.044 1.00 56.63 381 GLN B C 1
ATOM 6020 O O . GLN B 1 381 ? 128.142 69.150 125.275 1.00 59.59 381 GLN B O 1
ATOM 6026 N N . LYS B 1 382 ? 129.140 67.799 126.775 1.00 59.70 382 LYS B N 1
ATOM 6027 C CA . LYS B 1 382 ? 130.440 68.443 126.650 1.00 59.86 382 LYS B CA 1
ATOM 6028 C C . LYS B 1 382 ? 131.153 67.967 125.390 1.00 59.99 382 LYS B C 1
ATOM 6029 O O . LYS B 1 382 ? 131.070 66.794 125.018 1.00 64.09 382 LYS B O 1
ATOM 6035 N N . GLN B 1 383 ? 131.855 68.886 124.737 1.00 53.68 383 GLN B N 1
ATOM 6036 C CA . GLN B 1 383 ? 132.563 68.603 123.501 1.00 55.58 383 GLN B CA 1
ATOM 6037 C C . GLN B 1 383 ? 134.057 68.426 123.779 1.00 58.86 383 GLN B C 1
ATOM 6038 O O . GLN B 1 383 ? 134.502 68.394 124.929 1.00 59.77 383 GLN B O 1
ATOM 6044 N N . SER B 1 384 ? 134.842 68.309 122.712 1.00 61.49 384 SER B N 1
ATOM 6045 C CA . SER B 1 384 ? 136.267 68.042 122.820 1.00 57.77 384 SER B CA 1
ATOM 6046 C C . SER B 1 384 ? 137.056 69.334 123.034 1.00 61.34 384 SER B C 1
ATOM 6047 O O . SER B 1 384 ? 136.528 70.446 122.951 1.00 62.83 384 SER B O 1
ATOM 6050 N N . ARG B 1 385 ? 138.351 69.165 123.318 1.00 62.34 385 ARG B N 1
ATOM 6051 C CA . ARG B 1 385 ? 139.236 70.307 123.528 1.00 61.68 385 ARG B CA 1
ATOM 6052 C C . ARG B 1 385 ? 139.397 71.128 122.254 1.00 61.19 385 ARG B C 1
ATOM 6053 O O . ARG B 1 385 ? 139.476 72.362 122.308 1.00 59.46 385 ARG B O 1
ATOM 6061 N N . GLU B 1 386 ? 139.455 70.459 121.100 1.00 57.80 386 GLU B N 1
ATOM 6062 C CA . GLU B 1 386 ? 139.557 71.166 119.828 1.00 59.58 386 GLU B CA 1
ATOM 6063 C C . GLU B 1 386 ? 138.337 72.048 119.593 1.00 59.68 386 GLU B C 1
ATOM 6064 O O . GLU B 1 386 ? 138.459 73.181 119.109 1.00 58.74 386 GLU B O 1
ATOM 6070 N N . HIS B 1 387 ? 137.150 71.547 119.945 1.00 50.81 387 HIS B N 1
ATOM 6071 C CA . HIS B 1 387 ? 135.950 72.373 119.891 1.00 49.92 387 HIS B CA 1
ATOM 6072 C C . HIS B 1 387 ? 136.064 73.564 120.834 1.00 50.98 387 HIS B C 1
ATOM 6073 O O . HIS B 1 387 ? 135.600 74.664 120.515 1.00 49.14 387 HIS B O 1
ATOM 6080 N N . ALA B 1 388 ? 136.682 73.364 122.002 1.00 53.48 388 ALA B N 1
ATOM 6081 C CA . ALA B 1 388 ? 136.846 74.462 122.950 1.00 50.68 388 ALA B CA 1
ATOM 6082 C C . ALA B 1 388 ? 137.744 75.555 122.385 1.00 57.45 388 ALA B C 1
ATOM 6083 O O . ALA B 1 388 ? 137.442 76.745 122.523 1.00 58.62 388 ALA B O 1
ATOM 6085 N N . GLU B 1 389 ? 138.854 75.174 121.748 1.00 54.90 389 GLU B N 1
ATOM 6086 C CA . GLU B 1 389 ? 139.721 76.171 121.124 1.00 52.82 389 GLU B CA 1
ATOM 6087 C C . GLU B 1 389 ? 139.009 76.882 119.979 1.00 54.09 389 GLU B C 1
ATOM 6088 O O . GLU B 1 389 ? 139.106 78.110 119.836 1.00 57.30 389 GLU B O 1
ATOM 6094 N N . TRP B 1 390 ? 138.279 76.123 119.158 1.00 44.58 390 TRP B N 1
ATOM 6095 C CA . TRP B 1 390 ? 137.548 76.725 118.050 1.00 42.22 390 TRP B CA 1
ATOM 6096 C C . TRP B 1 390 ? 136.511 77.724 118.552 1.00 43.61 390 TRP B C 1
ATOM 6097 O O . TRP B 1 390 ? 136.298 78.771 117.933 1.00 46.96 390 TRP B O 1
ATOM 6108 N N . VAL B 1 391 ? 135.855 77.418 119.672 1.00 48.50 391 VAL B N 1
ATOM 6109 C CA . VAL B 1 391 ? 134.883 78.350 120.239 1.00 47.32 391 VAL B CA 1
ATOM 6110 C C . VAL B 1 391 ? 135.585 79.569 120.826 1.00 46.67 391 VAL B C 1
ATOM 6111 O O . VAL B 1 391 ? 135.143 80.708 120.631 1.00 49.84 391 VAL B O 1
ATOM 6115 N N . SER B 1 392 ? 136.692 79.357 121.543 1.00 51.56 392 SER B N 1
ATOM 6116 C CA . SER B 1 392 ? 137.436 80.468 122.126 1.00 49.32 392 SER B CA 1
ATOM 6117 C C . SER B 1 392 ? 138.019 81.388 121.064 1.00 45.56 392 SER B C 1
ATOM 6118 O O . SER B 1 392 ? 138.426 82.509 121.384 1.00 49.11 392 SER B O 1
ATOM 6121 N N . GLN B 1 393 ? 138.086 80.927 119.814 1.00 49.00 393 GLN B N 1
ATOM 6122 C CA . GLN B 1 393 ? 138.508 81.801 118.722 1.00 45.44 393 GLN B CA 1
ATOM 6123 C C . GLN B 1 393 ? 137.659 83.069 118.624 1.00 46.53 393 GLN B C 1
ATOM 6124 O O . GLN B 1 393 ? 138.156 84.108 118.176 1.00 52.25 393 GLN B O 1
ATOM 6130 N N . VAL B 1 394 ? 136.384 83.015 119.025 1.00 45.60 394 VAL B N 1
ATOM 6131 C CA . VAL B 1 394 ? 135.498 84.167 118.843 1.00 46.59 394 VAL B CA 1
ATOM 6132 C C . VAL B 1 394 ? 135.666 85.241 119.905 1.00 48.55 394 VAL B C 1
ATOM 6133 O O . VAL B 1 394 ? 135.098 86.330 119.759 1.00 47.25 394 VAL B O 1
ATOM 6137 N N . THR B 1 395 ? 136.416 84.973 120.970 1.00 55.40 395 THR B N 1
ATOM 6138 C CA . THR B 1 395 ? 136.664 85.962 122.010 1.00 51.92 395 THR B CA 1
ATOM 6139 C C . THR B 1 395 ? 138.060 86.565 121.933 1.00 54.42 395 THR B C 1
ATOM 6140 O O . THR B 1 395 ? 138.407 87.397 122.776 1.00 55.39 395 THR B O 1
ATOM 6144 N N . SER B 1 396 ? 138.862 86.174 120.948 1.00 56.88 396 SER B N 1
ATOM 6145 C CA . SER B 1 396 ? 140.212 86.692 120.812 1.00 52.81 396 SER B CA 1
ATOM 6146 C C . SER B 1 396 ? 140.188 88.115 120.257 1.00 54.03 396 SER B C 1
ATOM 6147 O O . SER B 1 396 ? 139.168 88.609 119.771 1.00 55.36 396 SER B O 1
ATOM 6150 N N . SER B 1 397 ? 141.342 88.780 120.345 1.00 52.47 397 SER B N 1
ATOM 6151 C CA . SER B 1 397 ? 141.461 90.146 119.850 1.00 52.28 397 SER B CA 1
ATOM 6152 C C . SER B 1 397 ? 141.470 90.217 118.329 1.00 55.12 397 SER B C 1
ATOM 6153 O O . SER B 1 397 ? 141.185 91.281 117.770 1.00 55.76 397 SER B O 1
ATOM 6156 N N . SER B 1 398 ? 141.783 89.115 117.650 1.00 49.96 398 SER B N 1
ATOM 6157 C CA . SER B 1 398 ? 141.820 89.091 116.195 1.00 47.67 398 SER B CA 1
ATOM 6158 C C . SER B 1 398 ? 140.448 88.881 115.569 1.00 48.17 398 SER B C 1
ATOM 6159 O O . SER B 1 398 ? 140.344 88.866 114.338 1.00 47.76 398 SER B O 1
ATOM 6162 N N . TRP B 1 399 ? 139.400 88.717 116.381 1.00 39.32 399 TRP B N 1
ATOM 6163 C CA . TRP B 1 399 ? 138.053 88.553 115.845 1.00 39.18 399 TRP B CA 1
ATOM 6164 C C . TRP B 1 399 ? 137.603 89.785 115.070 1.00 43.64 399 TRP B C 1
ATOM 6165 O O . TRP B 1 399 ? 136.839 89.666 114.107 1.00 44.38 399 TRP B O 1
ATOM 6176 N N . SER B 1 400 ? 138.072 90.970 115.461 1.00 47.79 400 SER B N 1
ATOM 6177 C CA . SER B 1 400 ? 137.693 92.217 114.813 1.00 47.93 400 SER B CA 1
ATOM 6178 C C . SER B 1 400 ? 138.686 92.654 113.740 1.00 50.71 400 SER B C 1
ATOM 6179 O O . SER B 1 400 ? 138.676 93.823 113.339 1.00 54.00 400 SER B O 1
ATOM 6182 N N . GLN B 1 401 ? 139.536 91.747 113.265 1.00 48.99 401 GLN B N 1
ATOM 6183 C CA . GLN B 1 401 ? 140.471 92.040 112.194 1.00 46.90 401 GLN B CA 1
ATOM 6184 C C . GLN B 1 401 ? 140.161 91.172 110.980 1.00 49.08 401 GLN B C 1
ATOM 6185 O O . GLN B 1 401 ? 139.692 90.039 111.128 1.00 56.52 401 GLN B O 1
ATOM 6191 N N . PRO B 1 402 ? 140.400 91.674 109.771 1.00 51.86 402 PRO B N 1
ATOM 6192 C CA . PRO B 1 402 ? 140.058 90.898 108.574 1.00 50.18 402 PRO B CA 1
ATOM 6193 C C . PRO B 1 402 ? 140.957 89.686 108.390 1.00 45.38 402 PRO B C 1
ATOM 6194 O O . PRO B 1 402 ? 142.142 89.701 108.728 1.00 47.06 402 PRO B O 1
ATOM 6198 N N . ASN B 1 403 ? 140.371 88.627 107.842 1.00 44.62 403 ASN B N 1
ATOM 6199 C CA . ASN B 1 403 ? 141.093 87.427 107.438 1.00 39.43 403 ASN B CA 1
ATOM 6200 C C . ASN B 1 403 ? 140.888 87.195 105.944 1.00 47.42 403 ASN B C 1
ATOM 6201 O O . ASN B 1 403 ? 140.200 87.957 105.262 1.00 53.90 403 ASN B O 1
ATOM 6206 N N . GLU B 1 404 ? 141.506 86.124 105.436 1.00 47.33 404 GLU B N 1
ATOM 6207 C CA . GLU B 1 404 ? 141.464 85.837 104.004 1.00 43.50 404 GLU B CA 1
ATOM 6208 C C . GLU B 1 404 ? 140.049 85.535 103.521 1.00 45.49 404 GLU B C 1
ATOM 6209 O O . GLU B 1 404 ? 139.715 85.821 102.365 1.00 47.08 404 GLU B O 1
ATOM 6215 N N . THR B 1 405 ? 139.207 84.967 104.386 1.00 45.79 405 THR B N 1
ATOM 6216 C CA . THR B 1 405 ? 137.840 84.633 103.998 1.00 43.87 405 THR B CA 1
ATOM 6217 C C . THR B 1 405 ? 137.032 85.883 103.659 1.00 42.58 405 THR B C 1
ATOM 6218 O O . THR B 1 405 ? 136.172 85.850 102.763 1.00 45.49 405 THR B O 1
ATOM 6222 N N . ASP B 1 406 ? 137.321 86.999 104.338 1.00 41.04 406 ASP B N 1
ATOM 6223 C CA . ASP B 1 406 ? 136.616 88.251 104.081 1.00 40.78 406 ASP B CA 1
ATOM 6224 C C . ASP B 1 406 ? 136.822 88.736 102.655 1.00 41.45 406 ASP B C 1
ATOM 6225 O O . ASP B 1 406 ? 135.966 89.441 102.112 1.00 51.33 406 ASP B O 1
ATOM 6230 N N . TYR B 1 407 ? 137.951 88.396 102.041 1.00 41.00 407 TYR B N 1
ATOM 6231 C CA . TYR B 1 407 ? 138.165 88.704 100.636 1.00 39.01 407 TYR B CA 1
ATOM 6232 C C . TYR B 1 407 ? 137.755 87.560 99.724 1.00 41.39 407 TYR B C 1
ATOM 6233 O O . TYR B 1 407 ? 137.377 87.801 98.573 1.00 43.69 407 TYR B O 1
ATOM 6242 N N . LYS B 1 408 ? 137.819 86.322 100.216 1.00 39.20 408 LYS B N 1
ATOM 6243 C CA . LYS B 1 408 ? 137.502 85.172 99.376 1.00 37.51 408 LYS B CA 1
ATOM 6244 C C . LYS B 1 408 ? 136.020 85.123 99.023 1.00 37.93 408 LYS B C 1
ATOM 6245 O O . LYS B 1 408 ? 135.663 84.790 97.888 1.00 45.61 408 LYS B O 1
ATOM 6251 N N . PHE B 1 409 ? 135.139 85.441 99.980 1.00 27.50 409 PHE B N 1
ATOM 6252 C CA . PHE B 1 409 ? 133.707 85.320 99.697 1.00 31.74 409 PHE B CA 1
ATOM 6253 C C . PHE B 1 409 ? 133.222 86.308 98.636 1.00 37.42 409 PHE B C 1
ATOM 6254 O O . PHE B 1 409 ? 132.599 85.865 97.651 1.00 39.92 409 PHE B O 1
ATOM 6262 N N . PRO B 1 410 ? 133.450 87.625 98.754 1.00 41.31 410 PRO B N 1
ATOM 6263 C CA . PRO B 1 410 ? 132.986 88.530 97.687 1.00 37.88 410 PRO B CA 1
ATOM 6264 C C . PRO B 1 410 ? 133.659 88.290 96.347 1.00 31.64 410 PRO B C 1
ATOM 6265 O O . PRO B 1 410 ? 133.025 88.487 95.303 1.00 37.62 410 PRO B O 1
ATOM 6269 N N . ARG B 1 411 ? 134.921 87.859 96.341 1.00 27.25 411 ARG B N 1
ATOM 6270 C CA . ARG B 1 411 ? 135.591 87.550 95.083 1.00 30.71 411 ARG B CA 1
ATOM 6271 C C . ARG B 1 411 ? 134.893 86.408 94.355 1.00 40.34 411 ARG B C 1
ATOM 6272 O O . ARG B 1 411 ? 134.670 86.475 93.139 1.00 44.91 411 ARG B O 1
ATOM 6280 N N . GLU B 1 412 ? 134.513 85.361 95.088 1.00 38.93 412 GLU B N 1
ATOM 6281 C CA . GLU B 1 412 ? 133.832 84.241 94.454 1.00 32.97 412 GLU B CA 1
ATOM 6282 C C . GLU B 1 412 ? 132.403 84.592 94.063 1.00 35.56 412 GLU B C 1
ATOM 6283 O O . GLU B 1 412 ? 131.904 84.079 93.060 1.00 38.65 412 GLU B O 1
ATOM 6289 N N . LEU B 1 413 ? 131.730 85.465 94.818 1.00 30.73 413 LEU B N 1
ATOM 6290 C CA . LEU B 1 413 ? 130.418 85.934 94.371 1.00 29.56 413 LEU B CA 1
ATOM 6291 C C . LEU B 1 413 ? 130.529 86.717 93.062 1.00 35.56 413 LEU B C 1
ATOM 6292 O O . LEU B 1 413 ? 129.722 86.530 92.138 1.00 38.20 413 LEU B O 1
ATOM 6297 N N . TRP B 1 414 ? 131.535 87.589 92.965 1.00 37.88 414 TRP B N 1
ATOM 6298 C CA . TRP B 1 414 ? 131.761 88.352 91.742 1.00 35.16 414 TRP B CA 1
ATOM 6299 C C . TRP B 1 414 ? 132.090 87.433 90.572 1.00 35.85 414 TRP B C 1
ATOM 6300 O O . TRP B 1 414 ? 131.652 87.674 89.441 1.00 38.77 414 TRP B O 1
ATOM 6311 N N . ALA B 1 415 ? 132.858 86.371 90.822 1.00 32.57 415 ALA B N 1
ATOM 6312 C CA . ALA B 1 415 ? 133.162 85.419 89.757 1.00 31.53 415 ALA B CA 1
ATOM 6313 C C . ALA B 1 415 ? 131.949 84.575 89.377 1.00 37.69 415 ALA B C 1
ATOM 6314 O O . ALA B 1 415 ? 131.814 84.178 88.214 1.00 46.39 415 ALA B O 1
ATOM 6316 N N . ALA B 1 416 ? 131.070 84.280 90.335 1.00 38.79 416 ALA B N 1
ATOM 6317 C CA . ALA B 1 416 ? 129.900 83.454 90.062 1.00 36.00 416 ALA B CA 1
ATOM 6318 C C . ALA B 1 416 ? 128.813 84.212 89.318 1.00 42.39 416 ALA B C 1
ATOM 6319 O O . ALA B 1 416 ? 128.010 83.591 88.615 1.00 44.85 416 ALA B O 1
ATOM 6321 N N . LEU B 1 417 ? 128.754 85.535 89.474 1.00 47.56 417 LEU B N 1
ATOM 6322 C CA . LEU B 1 417 ? 127.696 86.312 88.824 1.00 40.97 417 LEU B CA 1
ATOM 6323 C C . LEU B 1 417 ? 127.587 86.080 87.318 1.00 42.55 417 LEU B C 1
ATOM 6324 O O . LEU B 1 417 ? 126.469 85.832 86.841 1.00 46.42 417 LEU B O 1
ATOM 6329 N N . PRO B 1 418 ? 128.662 86.130 86.521 1.00 45.44 418 PRO B N 1
ATOM 6330 C CA . PRO B 1 418 ? 128.484 85.897 85.078 1.00 42.66 418 PRO B CA 1
ATOM 6331 C C . PRO B 1 418 ? 128.211 84.447 84.722 1.00 45.90 418 PRO B C 1
ATOM 6332 O O . PRO B 1 418 ? 127.580 84.186 83.691 1.00 50.24 418 PRO B O 1
ATOM 6336 N N . ARG B 1 419 ? 128.669 83.494 85.535 1.00 50.24 419 ARG B N 1
ATOM 6337 C CA . ARG B 1 419 ? 128.474 82.086 85.206 1.00 48.39 419 ARG B CA 1
ATOM 6338 C C . ARG B 1 419 ? 127.035 81.645 85.443 1.00 47.77 419 ARG B C 1
ATOM 6339 O O . ARG B 1 419 ? 126.545 80.740 84.759 1.00 50.60 419 ARG B O 1
ATOM 6347 N N . LEU B 1 420 ? 126.335 82.283 86.381 1.00 45.71 420 LEU B N 1
ATOM 6348 C CA . LEU B 1 420 ? 124.985 81.879 86.742 1.00 41.57 420 LEU B CA 1
ATOM 6349 C C . LEU B 1 420 ? 123.917 82.910 86.404 1.00 46.28 420 LEU B C 1
ATOM 6350 O O . LEU B 1 420 ? 122.729 82.608 86.553 1.00 52.16 420 LEU B O 1
ATOM 6355 N N . ARG B 1 421 ? 124.295 84.112 85.957 1.00 47.66 421 ARG B N 1
ATOM 6356 C CA . ARG B 1 421 ? 123.317 85.143 85.637 1.00 47.55 421 ARG B CA 1
ATOM 6357 C C . ARG B 1 421 ? 123.569 85.874 84.326 1.00 49.28 421 ARG B C 1
ATOM 6358 O O . ARG B 1 421 ? 122.654 86.548 83.841 1.00 51.91 421 ARG B O 1
ATOM 6366 N N . GLY B 1 422 ? 124.756 85.773 83.741 1.00 47.44 422 GLY B N 1
ATOM 6367 C CA . GLY B 1 422 ? 125.068 86.460 82.505 1.00 44.42 422 GLY B CA 1
ATOM 6368 C C . GLY B 1 422 ? 125.915 87.703 82.727 1.00 46.88 422 GLY B C 1
ATOM 6369 O O . GLY B 1 422 ? 126.133 88.165 83.849 1.00 50.17 422 GLY B O 1
ATOM 6370 N N . GLU B 1 423 ? 126.396 88.253 81.609 1.00 46.97 423 GLU B N 1
ATOM 6371 C CA . GLU B 1 423 ? 127.290 89.405 81.663 1.00 45.10 423 GLU B CA 1
ATOM 6372 C C . GLU B 1 423 ? 126.556 90.686 82.043 1.00 50.57 423 GLU B C 1
ATOM 6373 O O . GLU B 1 423 ? 127.148 91.578 82.665 1.00 51.77 423 GLU B O 1
ATOM 6379 N N . GLU B 1 424 ? 125.278 90.800 81.673 1.00 46.09 424 GLU B N 1
ATOM 6380 C CA . GLU B 1 424 ? 124.527 92.018 81.955 1.00 42.86 424 GLU B CA 1
ATOM 6381 C C . GLU B 1 424 ? 124.318 92.228 83.448 1.00 46.43 424 GLU B C 1
ATOM 6382 O O . GLU B 1 424 ? 124.286 93.373 83.908 1.00 53.35 424 GLU B O 1
ATOM 6388 N N . PHE B 1 425 ? 124.175 91.145 84.216 1.00 39.44 425 PHE B N 1
ATOM 6389 C CA . PHE B 1 425 ? 124.080 91.260 85.670 1.00 43.32 425 PHE B CA 1
ATOM 6390 C C . PHE B 1 425 ? 125.329 91.918 86.249 1.00 44.33 425 PHE B C 1
ATOM 6391 O O . PHE B 1 425 ? 125.245 92.874 87.034 1.00 50.69 425 PHE B O 1
ATOM 6399 N N . GLN B 1 426 ? 126.503 91.422 85.854 1.00 40.08 426 GLN B N 1
ATOM 6400 C CA . GLN B 1 426 ? 127.763 91.987 86.324 1.00 39.50 426 GLN B CA 1
ATOM 6401 C C . GLN B 1 426 ? 127.916 93.437 85.881 1.00 41.65 426 GLN B C 1
ATOM 6402 O O . GLN B 1 426 ? 128.373 94.293 86.653 1.00 50.82 426 GLN B O 1
ATOM 6408 N N . ASN B 1 427 ? 127.532 93.732 84.636 1.00 41.27 427 ASN B N 1
ATOM 6409 C CA . ASN B 1 427 ? 127.625 95.100 84.141 1.00 38.26 427 ASN B CA 1
ATOM 6410 C C . ASN B 1 427 ? 126.731 96.042 84.936 1.00 41.50 427 ASN B C 1
ATOM 6411 O O . ASN B 1 427 ? 127.126 97.173 85.241 1.00 50.40 427 ASN B O 1
ATOM 6416 N N . ARG B 1 428 ? 125.518 95.601 85.270 1.00 35.03 428 ARG B N 1
ATOM 6417 C CA . ARG B 1 428 ? 124.623 96.440 86.058 1.00 35.61 428 ARG B CA 1
ATOM 6418 C C . ARG B 1 428 ? 125.167 96.656 87.463 1.00 35.40 428 ARG B C 1
ATOM 6419 O O . ARG B 1 428 ? 125.005 97.740 88.036 1.00 41.17 428 ARG B O 1
ATOM 6427 N N . LEU B 1 429 ? 125.819 95.640 88.033 1.00 36.56 429 LEU B N 1
ATOM 6428 C CA . LEU B 1 429 ? 126.475 95.832 89.324 1.00 34.20 429 LEU B CA 1
ATOM 6429 C C . LEU B 1 429 ? 127.545 96.915 89.234 1.00 34.92 429 LEU B C 1
ATOM 6430 O O . LEU B 1 429 ? 127.630 97.801 90.097 1.00 39.47 429 LEU B O 1
ATOM 6435 N N . VAL B 1 430 ? 128.360 96.869 88.177 1.00 34.48 430 VAL B N 1
ATOM 6436 C CA . VAL B 1 430 ? 129.405 97.877 87.997 1.00 32.25 430 VAL B CA 1
ATOM 6437 C C . VAL B 1 430 ? 128.793 99.265 87.835 1.00 34.97 430 VAL B C 1
ATOM 6438 O O . VAL B 1 430 ? 129.287 100.249 88.398 1.00 41.41 430 VAL B O 1
ATOM 6442 N N . VAL B 1 431 ? 127.709 99.365 87.061 1.00 38.46 431 VAL B N 1
ATOM 6443 C CA . VAL B 1 431 ? 127.068 100.656 86.821 1.00 35.59 431 VAL B CA 1
ATOM 6444 C C . VAL B 1 431 ? 126.499 101.232 88.115 1.00 35.71 431 VAL B C 1
ATOM 6445 O O . VAL B 1 431 ? 126.650 102.427 88.395 1.00 41.69 431 VAL B O 1
ATOM 6449 N N . ASN B 1 432 ? 125.829 100.399 88.919 1.00 31.39 432 ASN B N 1
ATOM 6450 C CA . ASN B 1 432 ? 125.295 100.877 90.193 1.00 32.71 432 ASN B CA 1
ATOM 6451 C C . ASN B 1 432 ? 126.410 101.342 91.123 1.00 33.50 432 ASN B C 1
ATOM 6452 O O . ASN B 1 432 ? 126.299 102.398 91.765 1.00 36.40 432 ASN B O 1
ATOM 6457 N N . MET B 1 433 ? 127.495 100.565 91.209 1.00 36.99 433 MET B N 1
ATOM 6458 C CA . MET B 1 433 ? 128.606 100.968 92.063 1.00 34.25 433 MET B CA 1
ATOM 6459 C C . MET B 1 433 ? 129.205 102.290 91.604 1.00 35.67 433 MET B C 1
ATOM 6460 O O . MET B 1 433 ? 129.510 103.156 92.430 1.00 39.32 433 MET B O 1
ATOM 6465 N N . ALA B 1 434 ? 129.385 102.464 90.293 1.00 36.83 434 ALA B N 1
ATOM 6466 C CA . ALA B 1 434 ? 129.938 103.715 89.782 1.00 28.66 434 ALA B CA 1
ATOM 6467 C C . ALA B 1 434 ? 129.013 104.889 90.071 1.00 32.24 434 ALA B C 1
ATOM 6468 O O . ALA B 1 434 ? 129.475 105.974 90.445 1.00 38.72 434 ALA B O 1
ATOM 6470 N N . GLU B 1 435 ? 127.702 104.693 89.903 1.00 39.68 435 GLU B N 1
ATOM 6471 C CA . GLU B 1 435 ? 126.751 105.761 90.192 1.00 35.46 435 GLU B CA 1
ATOM 6472 C C . GLU B 1 435 ? 126.829 106.185 91.651 1.00 39.12 435 GLU B C 1
ATOM 6473 O O . GLU B 1 435 ? 126.735 107.376 91.964 1.00 42.79 435 GLU B O 1
ATOM 6479 N N . SER B 1 436 ? 126.990 105.222 92.561 1.00 42.13 436 SER B N 1
ATOM 6480 C CA . SER B 1 436 ? 127.117 105.580 93.972 1.00 31.17 436 SER B CA 1
ATOM 6481 C C . SER B 1 436 ? 128.447 106.271 94.263 1.00 38.45 436 SER B C 1
ATOM 6482 O O . SER B 1 436 ? 128.484 107.283 94.972 1.00 40.23 436 SER B O 1
ATOM 6485 N N . VAL B 1 437 ? 129.547 105.743 93.723 1.00 33.59 437 VAL B N 1
ATOM 6486 C CA . VAL B 1 437 ? 130.873 106.230 94.095 1.00 33.08 437 VAL B CA 1
ATOM 6487 C C . VAL B 1 437 ? 131.153 107.599 93.482 1.00 38.27 437 VAL B C 1
ATOM 6488 O O . VAL B 1 437 ? 131.929 108.386 94.037 1.00 41.98 437 VAL B O 1
ATOM 6492 N N . SER B 1 438 ? 130.512 107.930 92.362 1.00 38.39 438 SER B N 1
ATOM 6493 C CA . SER B 1 438 ? 130.794 109.215 91.721 1.00 38.52 438 SER B CA 1
ATOM 6494 C C . SER B 1 438 ? 130.265 110.431 92.506 1.00 37.91 438 SER B C 1
ATOM 6495 O O . SER B 1 438 ? 130.361 111.537 91.966 1.00 43.40 438 SER B O 1
ATOM 6498 N N . GLN B 1 439 ? 129.734 110.302 93.722 1.00 37.61 439 GLN B N 1
ATOM 6499 C CA . GLN B 1 439 ? 129.217 111.435 94.481 1.00 36.02 439 GLN B CA 1
ATOM 6500 C C . GLN B 1 439 ? 130.057 111.753 95.715 1.00 39.53 439 GLN B C 1
ATOM 6501 O O . GLN B 1 439 ? 129.605 112.498 96.588 1.00 42.97 439 GLN B O 1
ATOM 6507 N N . ILE B 1 440 ? 131.266 111.217 95.804 1.00 38.09 440 ILE B N 1
ATOM 6508 C CA . ILE B 1 440 ? 132.087 111.350 97.006 1.00 35.42 440 ILE B CA 1
ATOM 6509 C C . ILE B 1 440 ? 133.390 112.032 96.612 1.00 37.01 440 ILE B C 1
ATOM 6510 O O . ILE B 1 440 ? 133.757 112.064 95.426 1.00 44.25 440 ILE B O 1
ATOM 6515 N N . PRO B 1 441 ? 134.106 112.614 97.579 1.00 40.33 441 PRO B N 1
ATOM 6516 C CA . PRO B 1 441 ? 135.354 113.317 97.257 1.00 38.15 441 PRO B CA 1
ATOM 6517 C C . PRO B 1 441 ? 136.429 112.389 96.708 1.00 42.68 441 PRO B C 1
ATOM 6518 O O . PRO B 1 441 ? 136.399 111.171 96.890 1.00 47.55 441 PRO B O 1
ATOM 6522 N N . GLU B 1 442 ? 137.407 113.006 96.039 1.00 43.22 442 GLU B N 1
ATOM 6523 C CA . GLU B 1 442 ? 138.375 112.266 95.231 1.00 46.22 442 GLU B CA 1
ATOM 6524 C C . GLU B 1 442 ? 139.253 111.344 96.073 1.00 46.46 442 GLU B C 1
ATOM 6525 O O . GLU B 1 442 ? 139.550 110.218 95.658 1.00 51.66 442 GLU B O 1
ATOM 6531 N N . ASP B 1 443 ? 139.701 111.807 97.242 1.00 45.69 443 ASP B N 1
ATOM 6532 C CA . ASP B 1 443 ? 140.545 110.967 98.088 1.00 44.57 443 ASP B CA 1
ATOM 6533 C C . ASP B 1 443 ? 139.796 109.723 98.558 1.00 46.48 443 ASP B C 1
ATOM 6534 O O . ASP B 1 443 ? 140.346 108.612 98.550 1.00 51.85 443 ASP B O 1
ATOM 6539 N N . LEU B 1 444 ? 138.533 109.887 98.956 1.00 43.72 444 LEU B N 1
ATOM 6540 C CA . LEU B 1 444 ? 137.706 108.733 99.285 1.00 38.18 444 LEU B CA 1
ATOM 6541 C C . LEU B 1 444 ? 137.494 107.839 98.071 1.00 40.79 444 LEU B C 1
ATOM 6542 O O . LEU B 1 444 ? 137.414 106.615 98.213 1.00 46.87 444 LEU B O 1
ATOM 6547 N N . ARG B 1 445 ? 137.401 108.426 96.876 1.00 40.78 445 ARG B N 1
ATOM 6548 C CA . ARG B 1 445 ? 137.272 107.626 95.660 1.00 39.45 445 ARG B CA 1
ATOM 6549 C C . ARG B 1 445 ? 138.494 106.740 95.449 1.00 38.74 445 ARG B C 1
ATOM 6550 O O . ARG B 1 445 ? 138.366 105.554 95.119 1.00 41.48 445 ARG B O 1
ATOM 6558 N N . GLN B 1 446 ? 139.691 107.299 95.642 1.00 39.66 446 GLN B N 1
ATOM 6559 C CA . GLN B 1 446 ? 140.910 106.507 95.518 1.00 41.58 446 GLN B CA 1
ATOM 6560 C C . GLN B 1 446 ? 140.973 105.421 96.586 1.00 44.86 446 GLN B C 1
ATOM 6561 O O . GLN B 1 446 ? 141.411 104.294 96.316 1.00 48.04 446 GLN B O 1
ATOM 6567 N N . LYS B 1 447 ? 140.539 105.742 97.806 1.00 41.96 447 LYS B N 1
ATOM 6568 C CA . LYS B 1 447 ? 140.492 104.732 98.859 1.00 41.18 447 LYS B CA 1
ATOM 6569 C C . LYS B 1 447 ? 139.543 103.594 98.493 1.00 44.30 447 LYS B C 1
ATOM 6570 O O . LYS B 1 447 ? 139.847 102.419 98.732 1.00 42.01 447 LYS B O 1
ATOM 6576 N N . VAL B 1 448 ? 138.391 103.925 97.906 1.00 40.43 448 VAL B N 1
ATOM 6577 C CA . VAL B 1 448 ? 137.436 102.903 97.481 1.00 37.76 448 VAL B CA 1
ATOM 6578 C C . VAL B 1 448 ? 138.033 102.037 96.378 1.00 41.80 448 VAL B C 1
ATOM 6579 O O . VAL B 1 448 ? 137.845 100.816 96.360 1.00 40.79 448 VAL B O 1
ATOM 6583 N N . TYR B 1 449 ? 138.747 102.655 95.433 1.00 40.24 449 TYR B N 1
ATOM 6584 C CA . TYR B 1 449 ? 139.395 101.876 94.378 1.00 35.63 449 TYR B CA 1
ATOM 6585 C C . TYR B 1 449 ? 140.411 100.901 94.961 1.00 38.84 449 TYR B C 1
ATOM 6586 O O . TYR B 1 449 ? 140.466 99.730 94.561 1.00 43.29 449 TYR B O 1
ATOM 6595 N N . LYS B 1 450 ? 141.220 101.366 95.915 1.00 41.25 450 LYS B N 1
ATOM 6596 C CA . LYS B 1 450 ? 142.196 100.484 96.549 1.00 39.62 450 LYS B CA 1
ATOM 6597 C C . LYS B 1 450 ? 141.514 99.352 97.308 1.00 38.70 450 LYS B C 1
ATOM 6598 O O . LYS B 1 450 ? 141.976 98.207 97.274 1.00 41.34 450 LYS B O 1
ATOM 6604 N N . THR B 1 451 ? 140.417 99.655 98.006 1.00 37.17 451 THR B N 1
ATOM 6605 C CA . THR B 1 451 ? 139.691 98.617 98.732 1.00 34.31 451 THR B CA 1
ATOM 6606 C C . THR B 1 451 ? 139.104 97.581 97.780 1.00 39.78 451 THR B C 1
ATOM 6607 O O . THR B 1 451 ? 139.150 96.376 98.056 1.00 42.51 451 THR B O 1
ATOM 6611 N N . LEU B 1 452 ? 138.550 98.029 96.651 1.00 39.79 452 LEU B N 1
ATOM 6612 C CA . LEU B 1 452 ? 137.989 97.098 95.678 1.00 34.46 452 LEU B CA 1
ATOM 6613 C C . LEU B 1 452 ? 139.070 96.270 95.001 1.00 33.50 452 LEU B C 1
ATOM 6614 O O . LEU B 1 452 ? 138.796 95.156 94.543 1.00 41.25 452 LEU B O 1
ATOM 6619 N N . ALA B 1 453 ? 140.295 96.795 94.913 1.00 40.87 453 ALA B N 1
ATOM 6620 C CA . ALA B 1 453 ? 141.373 96.030 94.293 1.00 35.70 453 ALA B CA 1
ATOM 6621 C C . ALA B 1 453 ? 141.693 94.761 95.075 1.00 38.99 453 ALA B C 1
ATOM 6622 O O . ALA B 1 453 ? 142.176 93.783 94.494 1.00 44.08 453 ALA B O 1
ATOM 6624 N N . LEU B 1 454 ? 141.431 94.754 96.385 1.00 43.02 454 LEU B N 1
ATOM 6625 C CA . LEU B 1 454 ? 141.709 93.576 97.200 1.00 40.54 454 LEU B CA 1
ATOM 6626 C C . LEU B 1 454 ? 140.747 92.430 96.918 1.00 37.60 454 LEU B C 1
ATOM 6627 O O . LEU B 1 454 ? 141.039 91.289 97.287 1.00 41.43 454 LEU B O 1
ATOM 6632 N N . VAL B 1 455 ? 139.609 92.705 96.284 1.00 43.01 455 VAL B N 1
ATOM 6633 C CA . VAL B 1 455 ? 138.649 91.668 95.930 1.00 36.62 455 VAL B CA 1
ATOM 6634 C C . VAL B 1 455 ? 139.008 91.113 94.558 1.00 41.55 455 VAL B C 1
ATOM 6635 O O . VAL B 1 455 ? 139.279 89.916 94.412 1.00 47.95 455 VAL B O 1
ATOM 6639 N N . ALA B 1 456 ? 139.020 91.978 93.547 1.00 38.04 456 ALA B N 1
ATOM 6640 C CA . ALA B 1 456 ? 139.400 91.586 92.198 1.00 40.71 456 ALA B CA 1
ATOM 6641 C C . ALA B 1 456 ? 139.905 92.814 91.455 1.00 46.00 456 ALA B C 1
ATOM 6642 O O . ALA B 1 456 ? 139.350 93.905 91.604 1.00 46.63 456 ALA B O 1
ATOM 6644 N N . GLU B 1 457 ? 140.961 92.628 90.660 1.00 48.62 457 GLU B N 1
ATOM 6645 C CA . GLU B 1 457 ? 141.552 93.753 89.941 1.00 48.68 457 GLU B CA 1
ATOM 6646 C C . GLU B 1 457 ? 140.632 94.256 88.836 1.00 47.08 457 GLU B C 1
ATOM 6647 O O . GLU B 1 457 ? 140.511 95.469 88.629 1.00 50.02 457 GLU B O 1
ATOM 6653 N N . ASP B 1 458 ? 139.985 93.342 88.109 1.00 42.62 458 ASP B N 1
ATOM 6654 C CA . ASP B 1 458 ? 139.117 93.755 87.010 1.00 43.23 458 ASP B CA 1
ATOM 6655 C C . ASP B 1 458 ? 137.913 94.539 87.517 1.00 46.15 458 ASP B C 1
ATOM 6656 O O . ASP B 1 458 ? 137.504 95.525 86.892 1.00 50.75 458 ASP B O 1
ATOM 6661 N N . LEU B 1 459 ? 137.335 94.123 88.646 1.00 37.26 459 LEU B N 1
ATOM 6662 C CA . LEU B 1 459 ? 136.206 94.853 89.214 1.00 35.12 459 LEU B CA 1
ATOM 6663 C C . LEU B 1 459 ? 136.609 96.273 89.591 1.00 42.73 459 LEU B C 1
ATOM 6664 O O . LEU B 1 459 ? 135.907 97.239 89.267 1.00 46.48 459 LEU B O 1
ATOM 6669 N N . ALA B 1 460 ? 137.754 96.416 90.264 1.00 38.10 460 ALA B N 1
ATOM 6670 C CA . ALA B 1 460 ? 138.224 97.739 90.657 1.00 40.15 460 ALA B CA 1
ATOM 6671 C C . ALA B 1 460 ? 138.514 98.607 89.441 1.00 41.79 460 ALA B C 1
ATOM 6672 O O . ALA B 1 460 ? 138.148 99.786 89.415 1.00 45.29 460 ALA B O 1
ATOM 6674 N N . SER B 1 461 ? 139.161 98.040 88.419 1.00 40.23 461 SER B N 1
ATOM 6675 C CA . SER B 1 461 ? 139.499 98.825 87.236 1.00 36.49 461 SER B CA 1
ATOM 6676 C C . SER B 1 461 ? 138.250 99.274 86.489 1.00 42.00 461 SER B C 1
ATOM 6677 O O . SER B 1 461 ? 138.158 100.430 86.056 1.00 48.13 461 SER B O 1
ATOM 6680 N N . ARG B 1 462 ? 137.272 98.376 86.332 1.00 42.05 462 ARG B N 1
ATOM 6681 C CA . ARG B 1 462 ? 136.038 98.735 85.643 1.00 37.43 462 ARG B CA 1
ATOM 6682 C C . ARG B 1 462 ? 135.265 99.802 86.408 1.00 39.97 462 ARG B C 1
ATOM 6683 O O . ARG B 1 462 ? 134.784 100.780 85.815 1.00 44.94 462 ARG B O 1
ATOM 6691 N N . VAL B 1 463 ? 135.150 99.641 87.729 1.00 40.80 463 VAL B N 1
ATOM 6692 C CA . VAL B 1 463 ? 134.444 100.633 88.534 1.00 38.35 463 VAL B CA 1
ATOM 6693 C C . VAL B 1 463 ? 135.158 101.976 88.467 1.00 42.35 463 VAL B C 1
ATOM 6694 O O . VAL B 1 463 ? 134.517 103.026 88.357 1.00 44.14 463 VAL B O 1
ATOM 6698 N N . GLU B 1 464 ? 136.492 101.968 88.528 1.00 41.89 464 GLU B N 1
ATOM 6699 C CA . GLU B 1 464 ? 137.242 103.218 88.477 1.00 45.05 464 GLU B CA 1
ATOM 6700 C C . GLU B 1 464 ? 137.052 103.926 87.144 1.00 46.46 464 GLU B C 1
ATOM 6701 O O . GLU B 1 464 ? 136.844 105.144 87.105 1.00 50.06 464 GLU B O 1
ATOM 6707 N N . SER B 1 465 ? 137.115 103.180 86.039 1.00 45.68 465 SER B N 1
ATOM 6708 C CA . SER B 1 465 ? 136.927 103.790 84.728 1.00 42.14 465 SER B CA 1
ATOM 6709 C C . SER B 1 465 ? 135.539 104.407 84.607 1.00 47.43 465 SER B C 1
ATOM 6710 O O . SER B 1 465 ? 135.391 105.566 84.193 1.00 49.58 465 SER B O 1
ATOM 6713 N N . LEU B 1 466 ? 134.506 103.654 84.997 1.00 47.67 466 LEU B N 1
ATOM 6714 C CA . LEU B 1 466 ? 133.146 104.171 84.884 1.00 42.07 466 LEU B CA 1
ATOM 6715 C C . LEU B 1 466 ? 132.929 105.378 85.792 1.00 47.21 466 LEU B C 1
ATOM 6716 O O . LEU B 1 466 ? 132.316 106.370 85.380 1.00 51.15 466 LEU B O 1
ATOM 6721 N N . THR B 1 467 ? 133.433 105.318 87.028 1.00 47.03 467 THR B N 1
ATOM 6722 C CA . THR B 1 467 ? 133.251 106.421 87.965 1.00 45.17 467 THR B CA 1
ATOM 6723 C C . THR B 1 467 ? 133.962 107.678 87.487 1.00 47.97 467 THR B C 1
ATOM 6724 O O . THR B 1 467 ? 133.411 108.781 87.579 1.00 47.97 467 THR B O 1
ATOM 6728 N N . GLU B 1 468 ? 135.186 107.538 86.972 1.00 50.64 468 GLU B N 1
ATOM 6729 C CA . GLU B 1 468 ? 135.897 108.704 86.465 1.00 47.63 468 GLU B CA 1
ATOM 6730 C C . GLU B 1 468 ? 135.186 109.295 85.255 1.00 51.13 468 GLU B C 1
ATOM 6731 O O . GLU B 1 468 ? 135.158 110.518 85.082 1.00 54.59 468 GLU B O 1
ATOM 6737 N N . GLU B 1 469 ? 134.603 108.445 84.404 1.00 58.26 469 GLU B N 1
ATOM 6738 C CA . GLU B 1 469 ? 133.796 108.980 83.311 1.00 55.03 469 GLU B CA 1
ATOM 6739 C C . GLU B 1 469 ? 132.547 109.689 83.825 1.00 54.03 469 GLU B C 1
ATOM 6740 O O . GLU B 1 469 ? 132.071 110.637 83.191 1.00 57.22 469 GLU B O 1
ATOM 6746 N N . MET B 1 470 ? 132.000 109.246 84.960 1.00 56.95 470 MET B N 1
ATOM 6747 C CA . MET B 1 470 ? 130.735 109.802 85.434 1.00 54.26 470 MET B CA 1
ATOM 6748 C C . MET B 1 470 ? 130.916 111.182 86.058 1.00 54.18 470 MET B C 1
ATOM 6749 O O . MET B 1 470 ? 130.064 112.060 85.883 1.00 57.67 470 MET B O 1
ATOM 6754 N N . VAL B 1 471 ? 132.000 111.393 86.799 1.00 56.58 471 VAL B N 1
ATOM 6755 C CA . VAL B 1 471 ? 132.227 112.689 87.433 1.00 55.31 471 VAL B CA 1
ATOM 6756 C C . VAL B 1 471 ? 132.618 113.719 86.381 1.00 55.56 471 VAL B C 1
ATOM 6757 O O . VAL B 1 471 ? 131.978 114.761 86.251 1.00 57.83 471 VAL B O 1
#

Solvent-accessible surface area: 33793 Å² total; per-residue (Å²): 59,111,70,102,144,12,47,71,32,10,30,144,9,14,108,66,29,22,0,11,28,22,41,39,4,11,2,5,7,0,60,12,49,0,60,2,53,88,85,1,59,88,16,2,42,2,74,6,4,51,48,116,36,83,110,8,80,3,3,0,10,0,4,3,15,24,58,25,52,5,6,25,3,58,43,86,12,1,9,4,2,12,0,10,0,91,19,82,82,35,74,3,8,6,32,4,25,7,26,20,8,38,3,0,6,28,13,21,41,48,11,83,2,9,88,9,41,49,28,31,105,27,34,30,10,77,49,29,25,38,22,1,71,19,1,14,109,18,38,8,0,1,1,0,1,1,12,12,17,1,21,16,4,56,9,38,22,0,26,11,0,17,0,42,4,20,8,1,14,18,4,8,40,88,110,6,51,13,69,0,0,10,7,8,0,25,18,68,51,31,24,78,42,84,112,29,72,73,118,89,151,29,53,90,110,27,24,35,21,5,7,79,30,5,84,83,0,26,131,139,60,81,59,5,21,0,27,3,45,0,2,36,11,52,6,52,69,1,27,160,62,68,13,29,4,0,9,7,0,5,14,20,6,70,50,29,7,0,87,97,6,100,77,17,102,67,85,42,3,1,66,0,29,0,101,100,26,29,140,68,25,72,96,50,1,8,76,26,31,15,0,4,43,58,55,11,98,12,1,74,34,2,49,1,22,16,0,49,5,49,37,52,18,60,60,27,28,32,120,13,15,55,7,116,83,103,88,118,53,92,190,45,51,177,76,13,32,104,23,31,63,98,11,116,53,106,72,28,50,108,68,72,115,29,1,38,42,2,0,80,35,8,11,43,0,0,41,134,56,54,23,118,119,6,13,74,98,0,5,57,28,1,0,83,17,0,20,121,4,81,119,100,8,29,78,97,2,8,126,8,3,32,96,2,12,128,70,0,7,66,84,0,66,64,49,0,73,133,80,97,57,123,66,100,143,10,50,71,33,8,31,143,11,15,99,68,31,18,1,13,30,22,41,39,3,11,2,5,7,0,60,11,49,0,58,2,54,90,88,1,59,89,15,2,43,3,71,4,4,54,47,117,37,81,112,8,78,4,3,0,10,0,5,4,16,24,56,24,51,6,5,26,3,58,43,86,10,1,10,4,2,12,0,11,0,90,25,78,82,36,73,2,8,5,31,5,25,7,26,20,9,39,4,0,9,26,13,23,40,48,11,82,3,8,87,9,40,49,30,32,102,28,34,31,10,76,43,32,26,36,22,1,70,18,1,15,109,18,39,8,0,1,0,2,1,1,10,12,16,1,22,16,5,58,6,37,26,1,24,10,0,17,0,43,5,21,7,1,15,17,4,9,41,87,112,7,49,14,69,0,0,10,7,9,0,26,18,69,56,33,27,86,44,65,129,36,63,84,118,96,150,27,53,90,111,27,23,36,21,4,8,80,28,5,85,83,0,28,129,138,58,83,61,4,21,0,25,3,45,0,4,37,12,54,6,55,68,1,28,159,61,68,12,30,4,0,11,8,0,4,13,22,5,71,49,26,6,1,93,95,5,100,78,18,101,67,84,43,2,2,66,0,30,0,101,102,26,26,144,69,24,72,96,49,0,9,75,26,31,11,0,4,43,60,55,11,97,12,1,74,34,2,49,2,24,14,0,51,5,51,37,48,19,60,58,27,29,30,117,13,13,51,8,117,73,100,90,122,56,98,187,50,49,174,76,11,31,105,22,31,64,98,12,117,51,107,71,29,50,107,67,72,114,29,1,39,43,2,0,77,37,8,11,49,1,0,36,135,49,50,28,110,116,4,14,75,98,0,6,57,27,1,0,89,19,0,29,120,5,82,120,101,11,28,77,97,2,9,127,9,3,31,90,4,15,129,69,1,8,66,84,0,64,55,46,0,75,128,78,97

Nearest PDB structures (foldseek):
  9jdc-assembly1_B  TM=1.002E+00  e=1.938E-87  Claviceps fusiformis
  2xq1-assembly3_K  TM=8.613E-01  e=5.668E-43  Ogataea angusta
  2xq1-assembly1_O  TM=8.619E-01  e=7.448E-43  Ogataea angusta
  2xq1-assembly1_N  TM=8.603E-01  e=3.833E-42  Ogataea angusta
  1m85-assembly1_A  TM=8.491E-01  e=9.522E-40  Proteus mirabilis

B-factor: mean 38.25, std 10.56, range [9.67, 70.78]

Foldseek 3Di:
DPDVVVVVVVVVVVLDDFDAFLWQRAKFKFKWKWFWADADLVAADFPQQHDHGDIWIKMKIKGFTQEHHQAAPQAQGKIWIWMWTQDPQGIAIQTWILDLADQAQAQVCVVLCNVLRFADPVPRHGDNLSVLVVCLVALLRVQVLLCRLFLNSRFDAPQATKTWSLAWKWFADLVFAIWTKTKIWHWPPHDDPQDGTHDDDADPPDRCRRVVVVQVCLVVVHKTKIWMKMFIGHLVCQLVFPDHRLGSRDDADCDQDDPVGDHGHIDTRIMIITHGGDDDCCVPPRLDAGANLRDGPRMGGDLNVNNVVRNPPRVVSNCRGVNPVSNHHDDDDVSSVVSSCVCVDPCVRPDDPVSLRNNLSVLVRCCVRPRDVRNVSSLVSLLVSLLVYDDVSSVSSLVSVVSNPNVSSVSSNVSNVVVD/DPDPVVVVVVVVVVLPAFDAFLWQRAKFKFKWKWFWADADLVAADFPQQHDHGRIWIKMKIKGFTQEHHQFAPQAQGKIWIWMWTQDPQGIAIQTWILDLADQFQDQVCVVLQNVLRFADPVPRHGDLQSNLVVCLVALLRVQVLLCRLFLNSRFDAPQATKTWSLAWKWFADLVFEIWTKTKIWHWPPHADPQDGGHDDDADPPDRCRRVVVVQVCLVVVHKTKIWMKMFIGHLVCQLVFPDHRLRSRDDAACDQDDPVGDHGHIDTRIMIITHGGDDDCCVPPRLDAGANLRDGPRMGGDLRVNNVVSNPPRVVSNCRGVNPPSNHHDDDDVSSVVSSCVCVDPCVSPDDPVSLRNNLSVLVRCCVRPNDVSNVSSLLSLLVSLLVYDDVSSVSSLVSVVSNPVVSSVSSNVSNVVVD

Sequence (840 aa):
ENDPRLLDILSRFNREKIPERAVHARGAGAYGEFEVTHDVSDICDIDMLLGIGKKTPCAVRFSTTALERGSAESVRDVKGMAIKLFTGDGEWDWVCLNIPMFFIRDPSKFPDLVHAQRPDPATNLANPAAWWEFVCNNHESLHMAVFLFTDFGTMFDYRSMSGYVSHAYKWVMPDGTWKYVHWFLASDQGPNFEQGNQTREAAPNDSESATRDLYQSLERGECPSWTVKVQVIDPEDAPRLAFNILDVSKHWNLGNYPPDIPVIPERCVGKLTLKKGPENYFEEIEKLAFSPSHLVHGVEPSEDPMLQARLFAYPDAQEHRLGPQFVPLQKQSREHAEWVSQVTSSSWSQPNETDYKFPRELWAALPRLRGEEFQNRLVVNMAESVSQIPEDLRQKVYKTLALVAEDLASRVESLTEEMVENDPRLLDILSRFNREKIPERAVHARGAGAYGEFEVTHDVSDICDIDMLLGIGKKTPCAVRFSTTALERGSAESVRDVKGMAIKLFTGDGEWDWVCLNIPMFFIRDPSKFPDLVHAQRPDPATNLANPAAWWEFVCNNHESLHMAVFLFTDFGTMFDYRSMSGYVSHAYKWVMPDGTWKYVHWFLASDQGPNFEQGNQTREAAPNDSESATRDLYQSLERGECPSWTVKVQVIDPEDAPRLAFNILDVSKHWNLGNYPPDIPVIPERCVGKLTLKKGPENYFEEIEKLAFSPSHLVHGVEPSEDPMLQARLFAYPDAQEHRLGPQFVPLQKQSREHAEWVSQVTSSSWSQPNETDYKFPRELWAALPRLRGEEFQNRLVVNMAESVSQIPEDLRQKVYKTLALVAEDLASRVESLTEEMV

InterPro domains:
  IPR002226 Catalase haem-binding site [PS00437] (339-347)
  IPR011614 Catalase core domain [PF00199] (28-364)
  IPR011614 Catalase core domain [SM01060] (7-389)
  IPR018028 Catalase, mono-functional, haem-containing [PR00067] (43-65)
  IPR018028 Catalase, mono-functional, haem-containing [PR00067] (82-100)
  IPR018028 Catalase, mono-functional, haem-containing [PR00067] (103-120)
  IPR018028 Catalase, mono-functional, haem-containing [PR00067] (122-140)
  IPR018028 Catalase, mono-functional, haem-containing [PR00067] (294-321)
  IPR018028 Catalase, mono-functional, haem-containing [PR00067] (326-352)
  IPR018028 Catalase, mono-functional, haem-containing [PS51402] (1-473)
  IPR018028 Catalase, mono-functional, haem-containing [PTHR11465] (29-468)
  IPR020835 Catalase superfamily [SSF56634] (28-468)
  IPR024708 Catalase active site [PS00438] (42-58)
  IPR024711 Catalase, mono-functional, haem-containing, clades 1 and 3 [PIRSF038928] (27-469)

Radius of gyration: 30.93 Å; Cα contacts (8 Å, |Δi|>4): 1649; chains: 2; bounding box: 67×92×49 Å